Protein AF-0000000073377919 (afdb_homodimer)

Solvent-accessible surface area (backbone atoms only — not comparable to full-atom values): 69359 Å² total; per-residue (Å²): 141,80,80,78,79,82,75,77,86,85,89,72,84,70,80,76,79,74,87,70,72,80,78,65,61,76,76,59,62,78,65,59,78,72,62,82,70,81,73,81,79,80,76,76,81,73,80,79,80,78,79,77,78,76,73,76,71,76,77,74,69,76,69,72,68,79,70,76,70,75,77,70,75,75,81,74,88,72,85,69,76,78,76,79,70,74,85,89,76,88,82,79,86,88,82,88,82,91,84,92,85,91,84,92,87,77,92,79,82,83,89,83,76,84,74,80,82,83,84,82,83,76,82,79,76,81,76,78,84,70,72,72,68,72,69,78,86,67,72,57,66,65,54,53,15,41,49,44,30,49,17,21,53,21,30,67,64,49,87,89,31,80,30,38,67,54,55,50,68,56,43,63,61,69,40,89,80,31,62,50,31,49,27,26,40,32,17,43,11,22,40,45,50,14,55,73,66,69,34,65,66,40,38,52,51,12,52,50,30,40,54,52,23,52,56,51,43,57,57,39,58,73,37,71,70,53,38,56,34,69,48,47,44,50,24,32,53,48,43,21,53,36,19,38,24,74,69,33,67,66,54,21,49,52,28,50,52,51,32,53,52,40,50,60,72,40,44,72,68,39,63,79,38,73,61,40,44,51,51,46,53,55,50,51,52,50,48,52,53,49,25,57,47,57,30,43,55,81,57,31,71,58,41,47,52,47,49,56,51,46,78,79,45,59,51,77,38,63,59,49,45,23,52,50,44,41,54,50,52,32,49,50,45,42,69,78,34,74,85,45,43,47,40,70,40,63,85,75,53,80,62,69,63,72,67,61,65,71,70,80,68,53,66,58,58,45,35,45,53,37,28,49,27,50,42,54,35,51,39,52,53,42,47,64,72,64,48,58,72,79,74,46,64,44,81,44,77,44,93,77,56,54,71,88,60,32,70,68,50,41,37,39,4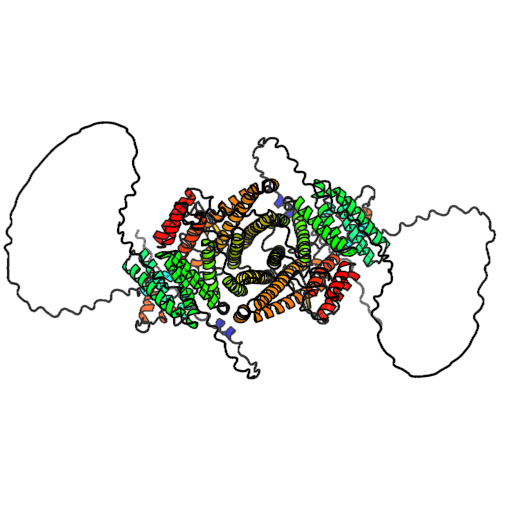8,43,45,38,68,36,47,49,50,38,52,48,44,36,46,52,35,36,50,52,23,44,34,48,36,48,37,46,52,52,50,39,34,70,76,37,47,64,65,33,58,76,66,48,43,63,58,52,48,52,52,41,52,52,50,48,52,49,50,41,50,52,53,54,18,39,38,32,41,33,56,52,76,40,86,40,65,48,58,78,70,56,74,60,78,71,56,60,66,51,55,67,64,59,50,50,95,84,56,75,74,54,77,72,61,52,64,49,47,80,63,34,83,77,55,56,64,55,64,57,63,20,38,49,43,22,39,56,55,38,38,56,52,42,44,55,52,47,24,43,86,83,59,50,71,67,55,44,50,49,44,32,49,48,21,43,45,38,22,71,70,61,43,24,49,49,25,38,54,44,21,50,34,47,71,67,59,41,32,44,43,69,68,67,124,138,82,84,78,81,83,79,83,83,86,86,70,83,74,79,80,81,78,89,73,73,81,79,68,61,77,76,61,62,80,68,58,79,72,67,81,73,87,71,81,86,81,80,77,83,77,79,81,80,79,82,78,78,77,75,77,72,76,78,73,70,76,66,70,68,76,71,74,73,72,77,70,78,76,80,67,89,72,85,71,76,75,76,80,78,84,79,90,78,87,84,81,86,88,79,91,81,90,82,90,86,90,88,93,87,92,94,87,94,85,95,83,90,75,89,88,89,83,83,76,82,76,81,78,84,84,78,78,83,73,72,74,69,73,70,78,87,67,70,57,66,67,54,53,16,42,48,46,29,49,18,21,52,21,30,66,66,49,86,88,31,80,31,38,67,56,54,51,67,58,43,62,62,70,39,88,78,29,62,50,31,49,27,27,41,34,17,41,9,22,41,44,49,12,55,73,68,68,35,65,68,40,37,52,49,12,52,50,30,40,52,52,24,52,55,51,46,56,56,38,57,73,36,71,71,52,38,55,33,70,48,47,43,49,24,33,53,46,44,21,54,38,19,38,24,74,70,35,67,66,53,21,50,51,27,50,53,50,34,54,51,38,51,61,72,38,45,73,69,39,62,80,39,72,63,40,43,52,52,47,53,55,50,50,52,50,46,51,53,49,24,58,48,58,30,43,54,81,57,30,71,58,41,48,52,47,48,55,52,45,79,78,46,60,52,76,37,63,59,49,46,21,52,48,45,41,55,50,52,32,48,50,45,42,67,78,33,73,87,44,41,49,40,68,44,60,83,78,52,77,67,66,63,72,68,61,66,72,68,82,69,54,66,60,58,46,35,44,54,39,29,50,27,50,42,53,36,49,38,51,54,41,47,63,72,65,48,57,73,80,73,47,64,44,81,45,77,44,94,76,55,54,71,89,59,32,70,66,50,40,36,39,47,41,46,38,68,38,47,49,49,38,53,48,44,36,46,50,34,35,48,52,23,43,34,48,36,48,37,48,53,52,51,39,34,71,76,38,49,66,64,32,58,75,68,48,44,64,58,51,49,52,52,42,52,52,49,48,52,50,51,42,52,52,55,54,16,39,38,32,41,34,57,53,75,41,86,39,65,49,58,79,70,56,73,59,79,71,56,60,66,50,52,68,65,59,50,48,95,83,56,75,74,54,78,71,61,51,64,48,48,79,63,36,80,79,56,56,63,53,65,57,63,20,37,50,43,22,37,56,55,39,37,55,50,43,45,56,51,47,25,43,86,82,58,51,70,67,55,44,50,49,44,31,49,47,21,42,46,40,21,69,70,60,44,24,48,49,27,40,53,45,22,51,34,48,72,66,59,40,34,42,42,67,67,66,127

InterPro domains:
  IPR021858 Fungal transcription factor [PF11951] (172-269)
  IPR053175 DHMBA Cluster Regulating Transcription Factor [PTHR38791] (2-588)

Structure (mmCIF, N/CA/C/O backbone):
data_AF-0000000073377919-model_v1
#
loop_
_entity.id
_entity.type
_entity.pdbx_description
1 polymer 'Transcription factor domain-containing protein'
#
loop_
_atom_site.group_PDB
_atom_site.id
_atom_site.type_symbol
_atom_site.label_atom_id
_atom_site.label_alt_id
_atom_site.label_comp_id
_atom_site.label_asym_id
_atom_site.label_entity_id
_atom_site.label_seq_id
_atom_site.pdbx_PDB_ins_code
_atom_site.Cartn_x
_atom_site.Cartn_y
_atom_site.Cartn_z
_atom_site.occupancy
_atom_site.B_iso_or_equiv
_atom_site.auth_seq_id
_atom_site.auth_comp_id
_atom_site.auth_asym_id
_atom_site.auth_atom_id
_atom_site.pdbx_PDB_model_num
ATOM 1 N N . MET A 1 1 ? 31.547 71.062 -26.875 1 19.28 1 MET A N 1
ATOM 2 C CA . MET A 1 1 ? 30.641 70.562 -27.891 1 19.28 1 MET A CA 1
ATOM 3 C C . MET A 1 1 ? 29.562 69.688 -27.281 1 19.28 1 MET A C 1
ATOM 5 O O . MET A 1 1 ? 29.875 68.688 -26.578 1 19.28 1 MET A O 1
ATOM 9 N N . GLY A 1 2 ? 28.297 70.062 -27.234 1 21.58 2 GLY A N 1
ATOM 10 C CA . GLY A 1 2 ? 27.047 70.125 -26.484 1 21.58 2 GLY A CA 1
ATOM 11 C C . GLY A 1 2 ? 26.109 69 -26.797 1 21.58 2 GLY A C 1
ATOM 12 O O . GLY A 1 2 ? 25.078 68.812 -26.125 1 21.58 2 GLY A O 1
ATOM 13 N N . GLN A 1 3 ? 26.266 68.5 -28.047 1 18.23 3 GLN A N 1
ATOM 14 C CA . GLN A 1 3 ? 24.938 68.312 -28.641 1 18.23 3 GLN A CA 1
ATOM 15 C C . GLN A 1 3 ? 24.125 67.25 -27.906 1 18.23 3 GLN A C 1
ATOM 17 O O . GLN A 1 3 ? 24.672 66.5 -27.109 1 18.23 3 GLN A O 1
ATOM 22 N N . GLN A 1 4 ? 23.375 66.312 -28.703 1 19.09 4 GLN A N 1
ATOM 23 C CA . GLN A 1 4 ? 22.016 66.375 -29.203 1 19.09 4 GLN A CA 1
ATOM 24 C C . GLN A 1 4 ? 21.156 65.25 -28.625 1 19.09 4 GLN A C 1
ATOM 26 O O . GLN A 1 4 ? 21.469 64.062 -28.812 1 19.09 4 GLN A O 1
ATOM 31 N N . CYS A 1 5 ? 20.578 65.312 -27.438 1 24.47 5 CYS A N 1
ATOM 32 C CA . CYS A 1 5 ? 19.891 64.375 -26.562 1 24.47 5 CYS A CA 1
ATOM 33 C C . CYS A 1 5 ? 18.672 63.781 -27.234 1 24.47 5 CYS A C 1
ATOM 35 O O . CYS A 1 5 ? 17.688 64.5 -27.469 1 24.47 5 CYS A O 1
ATOM 37 N N . PRO A 1 6 ? 18.922 62.781 -28.156 1 25.58 6 PRO A N 1
ATOM 38 C CA . PRO A 1 6 ? 17.812 62.531 -29.078 1 25.58 6 PRO A CA 1
ATOM 39 C C . PRO A 1 6 ? 16.484 62.344 -28.344 1 25.58 6 PRO A C 1
ATOM 41 O O . PRO A 1 6 ? 16.469 61.938 -27.172 1 25.58 6 PRO A O 1
ATOM 44 N N . GLY A 1 7 ? 15.469 63.094 -28.688 1 20.53 7 GLY A N 1
ATOM 45 C CA . GLY A 1 7 ? 14.141 63.438 -28.203 1 20.53 7 GLY A CA 1
ATOM 46 C C . GLY A 1 7 ? 13.266 62.219 -27.984 1 20.53 7 GLY A C 1
ATOM 47 O O . GLY A 1 7 ? 13.594 61.125 -28.438 1 20.53 7 GLY A O 1
ATOM 48 N N . TYR A 1 8 ? 12.156 62.25 -27.234 1 21.88 8 TYR A N 1
ATOM 49 C CA . TYR A 1 8 ? 11.172 61.531 -26.453 1 21.88 8 TYR A CA 1
ATOM 50 C C . TYR A 1 8 ? 10.141 60.844 -27.359 1 21.88 8 TYR A C 1
ATOM 52 O O . TYR A 1 8 ? 9.203 60.219 -26.859 1 21.88 8 TYR A O 1
ATOM 60 N N . ARG A 1 9 ? 10.352 60.469 -28.609 1 20.44 9 ARG A N 1
ATOM 61 C CA . ARG A 1 9 ? 9.086 60.656 -29.297 1 20.44 9 ARG A CA 1
ATOM 62 C C . ARG A 1 9 ? 7.941 59.969 -28.562 1 20.44 9 ARG A C 1
ATOM 64 O O . ARG A 1 9 ? 8.18 59.094 -27.719 1 20.44 9 ARG A O 1
ATOM 71 N N . ASP A 1 10 ? 6.676 59.406 -29.312 1 21.73 10 ASP A N 1
ATOM 72 C CA . ASP A 1 10 ? 5.258 59.656 -29.578 1 21.73 10 ASP A CA 1
ATOM 73 C C . ASP A 1 10 ? 4.398 58.562 -28.969 1 21.73 10 ASP A C 1
ATOM 75 O O . ASP A 1 10 ? 4.746 57.375 -29.047 1 21.73 10 ASP A O 1
ATOM 79 N N . PRO A 1 11 ? 3.246 58.812 -28.141 1 21.81 11 PRO A N 1
ATOM 80 C CA . PRO A 1 11 ? 2.289 58.156 -27.25 1 21.81 11 PRO A CA 1
ATOM 81 C C . PRO A 1 11 ? 1.459 57.094 -27.969 1 21.81 11 PRO A C 1
ATOM 83 O O . PRO A 1 11 ? 0.808 56.281 -27.328 1 21.81 11 PRO A O 1
ATOM 86 N N . THR A 1 12 ? 1.097 57.344 -29.203 1 21.89 12 THR A N 1
ATOM 87 C CA . THR A 1 12 ? -0.233 57.031 -29.703 1 21.89 12 THR A CA 1
ATOM 88 C C . THR A 1 12 ? -0.423 55.5 -29.828 1 21.89 12 THR A C 1
ATOM 90 O O . THR A 1 12 ? -1.552 55 -29.781 1 21.89 12 THR A O 1
ATOM 93 N N . SER A 1 13 ? 0.429 54.781 -30.453 1 21.77 13 SER A N 1
ATOM 94 C CA . SER A 1 13 ? -0.1 53.75 -31.328 1 21.77 13 SER A CA 1
ATOM 95 C C . SER A 1 13 ? -0.493 52.5 -30.531 1 21.77 13 SER A C 1
ATOM 97 O O . SER A 1 13 ? 0.14 51.438 -30.656 1 21.77 13 SER A O 1
ATOM 99 N N . LEU A 1 14 ? -0.813 52.562 -29.266 1 21.28 14 LEU A N 1
ATOM 100 C CA . LEU A 1 14 ? -1.066 51.375 -28.469 1 21.28 14 LEU A CA 1
ATOM 101 C C . LEU A 1 14 ? -2.373 50.719 -28.891 1 21.28 14 LEU A C 1
ATOM 103 O O . LEU A 1 14 ? -3.457 51.219 -28.594 1 21.28 14 LEU A O 1
ATOM 107 N N . ILE A 1 15 ? -2.514 50.125 -30.125 1 21.44 15 ILE A N 1
ATOM 108 C CA . ILE A 1 15 ? -3.783 49.625 -30.641 1 21.44 15 ILE A CA 1
ATOM 109 C C . ILE A 1 15 ? -4.312 48.531 -29.703 1 21.44 15 ILE A C 1
ATOM 111 O O . ILE A 1 15 ? -3.635 47.531 -29.469 1 21.44 15 ILE A O 1
ATOM 115 N N . PHE A 1 16 ? -5.332 48.781 -28.828 1 21.45 16 PHE A N 1
ATOM 116 C CA . PHE A 1 16 ? -6.121 48.031 -27.859 1 21.45 16 PHE A CA 1
ATOM 117 C C . PHE A 1 16 ? -6.918 46.906 -28.547 1 21.45 16 PHE A C 1
ATOM 119 O O . PHE A 1 16 ? -7.922 47.188 -29.203 1 21.45 16 PHE A O 1
ATOM 126 N N . ARG A 1 17 ? -6.344 46 -29.375 1 22.09 17 ARG A N 1
ATOM 127 C CA . ARG A 1 17 ? -7.332 45.125 -30.031 1 22.09 17 ARG A CA 1
ATOM 128 C C . ARG A 1 17 ? -8.203 44.406 -29 1 22.09 17 ARG A C 1
ATOM 130 O O . ARG A 1 17 ? -7.688 43.844 -28.031 1 22.09 17 ARG A O 1
ATOM 137 N N . ASP A 1 18 ? -9.57 44.656 -28.875 1 23.14 18 ASP A N 1
ATOM 138 C CA . ASP A 1 18 ? -10.758 44.281 -28.094 1 23.14 18 ASP A CA 1
ATOM 139 C C . ASP A 1 18 ? -11.062 42.812 -28.219 1 23.14 18 ASP A C 1
ATOM 141 O O . ASP A 1 18 ? -12.227 42.406 -28.281 1 23.14 18 ASP A O 1
ATOM 145 N N . GLU A 1 19 ? -10.156 41.875 -28.406 1 23.92 19 GLU A N 1
ATOM 146 C CA . GLU A 1 19 ? -10.641 40.562 -28.797 1 23.92 19 GLU A CA 1
ATOM 147 C C . GLU A 1 19 ? -11.492 39.938 -27.688 1 23.92 19 GLU A C 1
ATOM 149 O O . GLU A 1 19 ? -10.953 39.281 -26.781 1 23.92 19 GLU A O 1
ATOM 154 N N . SER A 1 20 ? -12.445 40.656 -26.969 1 23.3 20 SER A N 1
ATOM 155 C CA . SER A 1 20 ? -13.258 40.281 -25.812 1 23.3 20 SER A CA 1
ATOM 156 C C . SER A 1 20 ? -14.172 39.094 -26.125 1 23.3 20 SER A C 1
ATOM 158 O O . SER A 1 20 ? -14.633 38.406 -25.219 1 23.3 20 SER A O 1
ATOM 160 N N . SER A 1 21 ? -14.797 39.062 -27.359 1 23.2 21 SER A N 1
ATOM 161 C CA . SER A 1 21 ? -16.141 38.5 -27.5 1 23.2 21 SER A CA 1
ATOM 162 C C . SER A 1 21 ? -16.125 36.969 -27.328 1 23.2 21 SER A C 1
ATOM 164 O O . SER A 1 21 ? -17.078 36.406 -26.797 1 23.2 21 SER A O 1
ATOM 166 N N . GLN A 1 22 ? -15.328 36.25 -28.125 1 24.34 22 GLN A N 1
ATOM 167 C CA . GLN A 1 22 ? -15.641 34.906 -28.578 1 24.34 22 GLN A CA 1
ATOM 168 C C . GLN A 1 22 ? -15.508 33.906 -27.453 1 24.34 22 GLN A C 1
ATOM 170 O O . GLN A 1 22 ? -15.781 32.719 -27.641 1 24.34 22 GLN A O 1
ATOM 175 N N . VAL A 1 23 ? -14.82 34.219 -26.422 1 23.7 23 VAL A N 1
ATOM 176 C CA . VAL A 1 23 ? -14.477 33.094 -25.531 1 23.7 23 VAL A CA 1
ATOM 177 C C . VAL A 1 23 ? -15.711 32.688 -24.75 1 23.7 23 VAL A C 1
ATOM 179 O O . VAL A 1 23 ? -15.633 31.781 -23.906 1 23.7 23 VAL A O 1
ATOM 182 N N . GLY A 1 24 ? -16.859 33.469 -24.797 1 22.41 24 GLY A N 1
ATOM 183 C CA . GLY A 1 24 ? -17.969 33.281 -23.891 1 22.41 24 GLY A CA 1
ATOM 184 C C . GLY A 1 24 ? -18.719 31.984 -24.109 1 22.41 24 GLY A C 1
ATOM 185 O O . GLY A 1 24 ? -19.344 31.453 -23.188 1 22.41 24 GLY A O 1
ATOM 186 N N . ASP A 1 25 ? -18.938 31.594 -25.344 1 23.02 25 ASP A N 1
ATOM 187 C CA . ASP A 1 25 ? -20.078 30.75 -25.688 1 23.02 25 ASP A CA 1
ATOM 188 C C . ASP A 1 25 ? -19.844 29.312 -25.219 1 23.02 25 ASP A C 1
ATOM 190 O O . ASP A 1 25 ? -20.812 28.578 -24.969 1 23.02 25 ASP A O 1
ATOM 194 N N . LYS A 1 26 ? -18.594 28.859 -25.469 1 25.2 26 LYS A N 1
ATOM 195 C CA . LYS A 1 26 ? -18.531 27.391 -25.516 1 25.2 26 LYS A CA 1
ATOM 196 C C . LYS A 1 26 ? -18.844 26.781 -24.141 1 25.2 26 LYS A C 1
ATOM 198 O O . LYS A 1 26 ? -18.875 25.562 -24 1 25.2 26 LYS A O 1
ATOM 203 N N . VAL A 1 27 ? -18.688 27.531 -23.047 1 22.78 27 VAL A N 1
ATOM 204 C CA . VAL A 1 27 ? -18.828 26.859 -21.766 1 22.78 27 VAL A CA 1
ATOM 205 C C . VAL A 1 27 ? -20.281 26.469 -21.547 1 22.78 27 VAL A C 1
ATOM 207 O O . VAL A 1 27 ? -20.609 25.75 -20.594 1 22.78 27 VAL A O 1
ATOM 210 N N . ARG A 1 28 ? -21.203 27.094 -22.344 1 23.52 28 ARG A N 1
ATOM 211 C CA . ARG A 1 28 ? -22.609 26.906 -21.969 1 23.52 28 ARG A CA 1
ATOM 212 C C . ARG A 1 28 ? -23.047 25.469 -22.188 1 23.52 28 ARG A C 1
ATOM 214 O O . ARG A 1 28 ? -24 25 -21.547 1 23.52 28 ARG A O 1
ATOM 221 N N . ALA A 1 29 ? -22.562 24.969 -23.344 1 22.77 29 ALA A N 1
ATOM 222 C CA . ALA A 1 29 ? -23.391 23.906 -23.906 1 22.77 29 ALA A CA 1
ATOM 223 C C . ALA A 1 29 ? -23.453 22.703 -22.969 1 22.77 29 ALA A C 1
ATOM 225 O O . ALA A 1 29 ? -24.312 21.828 -23.109 1 22.77 29 ALA A O 1
ATOM 226 N N . ARG A 1 30 ? -22.312 22.469 -22.375 1 22.12 30 ARG A N 1
ATOM 227 C CA . ARG A 1 30 ? -22.312 21.062 -21.984 1 22.12 30 ARG A CA 1
ATOM 228 C C . ARG A 1 30 ? -23.328 20.797 -20.875 1 22.12 30 ARG A C 1
ATOM 230 O O . ARG A 1 30 ? -23.391 19.688 -20.344 1 22.12 30 ARG A O 1
ATOM 237 N N . ILE A 1 31 ? -24.016 21.953 -20.406 1 21.52 31 ILE A N 1
ATOM 238 C CA . ILE A 1 31 ? -24.812 21.703 -19.219 1 21.52 31 ILE A CA 1
ATOM 239 C C . ILE A 1 31 ? -26.016 20.844 -19.578 1 21.52 31 ILE A C 1
ATOM 241 O O . ILE A 1 31 ? -26.75 20.391 -18.688 1 21.52 31 ILE A O 1
ATOM 245 N N . THR A 1 32 ? -26.312 20.844 -20.875 1 20.7 32 THR A N 1
ATOM 246 C CA . THR A 1 32 ? -27.75 20.578 -21.047 1 20.7 32 THR A CA 1
ATOM 247 C C . THR A 1 32 ? -28.109 19.203 -20.484 1 20.7 32 THR A C 1
ATOM 249 O O . THR A 1 32 ? -29.203 19.016 -19.969 1 20.7 32 THR A O 1
ATOM 252 N N . LYS A 1 33 ? -27.391 18.219 -21 1 22.44 33 LYS A N 1
ATOM 253 C CA . LYS A 1 33 ? -28.234 17.062 -21.312 1 22.44 33 LYS A CA 1
ATOM 254 C C . LYS A 1 33 ? -28.719 16.375 -20.031 1 22.44 33 LYS A C 1
ATOM 256 O O . LYS A 1 33 ? -29.016 15.18 -20.031 1 22.44 33 LYS A O 1
ATOM 261 N N . ARG A 1 34 ? -28.5 16.969 -18.828 1 21.64 34 ARG A N 1
ATOM 262 C CA . ARG A 1 34 ? -28.75 16.062 -17.703 1 21.64 34 ARG A CA 1
ATOM 263 C C . ARG A 1 34 ? -30.234 15.742 -17.578 1 21.64 34 ARG A C 1
ATOM 265 O O . ARG A 1 34 ? -30.672 15.219 -16.562 1 21.64 34 ARG A O 1
ATOM 272 N N . ASP A 1 35 ? -31.047 16.172 -18.609 1 19.23 35 ASP A N 1
ATOM 273 C CA . ASP A 1 35 ? -32.438 16.234 -18.125 1 19.23 35 ASP A CA 1
ATOM 274 C C . ASP A 1 35 ? -32.906 14.867 -17.688 1 19.23 35 ASP A C 1
ATOM 276 O O . ASP A 1 35 ? -33.938 14.758 -17 1 19.23 35 ASP A O 1
ATOM 280 N N . ALA A 1 36 ? -32.688 13.867 -18.516 1 21.22 36 ALA A N 1
ATOM 281 C CA . ALA A 1 36 ? -33.812 12.977 -18.672 1 21.22 36 ALA A CA 1
ATOM 282 C C . ALA A 1 36 ? -34.094 12.211 -17.375 1 21.22 36 ALA A C 1
ATOM 284 O O . ALA A 1 36 ? -33.438 11.211 -17.078 1 21.22 36 ALA A O 1
ATOM 285 N N . SER A 1 37 ? -34.156 12.883 -16.172 1 19.73 37 SER A N 1
ATOM 286 C CA . SER A 1 37 ? -34.531 12.234 -14.906 1 19.73 37 SER A CA 1
ATOM 287 C C . SER A 1 37 ? -35.812 11.422 -15.055 1 19.73 37 SER A C 1
ATOM 289 O O . SER A 1 37 ? -36.781 11.898 -15.609 1 19.73 37 SER A O 1
ATOM 291 N N . ARG A 1 38 ? -35.688 10.039 -15.125 1 19.14 38 ARG A N 1
ATOM 292 C CA . ARG A 1 38 ? -36.594 8.906 -15.023 1 19.14 38 ARG A CA 1
ATOM 293 C C . ARG A 1 38 ? -37.625 9.133 -13.922 1 19.14 38 ARG A C 1
ATOM 295 O O . ARG A 1 38 ? -37.281 9.594 -12.828 1 19.14 38 ARG A O 1
ATOM 302 N N . GLY A 1 39 ? -38.906 9.234 -14.141 1 18.39 39 GLY A N 1
ATOM 303 C CA . GLY A 1 39 ? -40.188 9.5 -13.531 1 18.39 39 GLY A CA 1
ATOM 304 C C . GLY A 1 39 ? -40.5 8.555 -12.383 1 18.39 39 GLY A C 1
ATOM 305 O O . GLY A 1 39 ? -41.625 8.562 -11.859 1 18.39 39 GLY A O 1
ATOM 306 N N . HIS A 1 40 ? -39.656 7.562 -12.031 1 18.94 40 HIS A N 1
ATOM 307 C CA . HIS A 1 40 ? -40.469 6.523 -11.414 1 18.94 40 HIS A CA 1
ATOM 308 C C . HIS A 1 40 ? -41.156 7.043 -10.164 1 18.94 40 HIS A C 1
ATOM 310 O O . HIS A 1 40 ? -40.688 8 -9.539 1 18.94 40 HIS A O 1
ATOM 316 N N . THR A 1 41 ? -42.344 6.469 -9.914 1 18.73 41 THR A N 1
ATOM 317 C CA . THR A 1 41 ? -43.562 6.656 -9.117 1 18.73 41 THR A CA 1
ATOM 318 C C . THR A 1 41 ? -43.219 6.641 -7.625 1 18.73 41 THR A C 1
ATOM 320 O O . THR A 1 41 ? -42.25 6.012 -7.203 1 18.73 41 THR A O 1
ATOM 323 N N . PRO A 1 42 ? -43.938 7.449 -6.801 1 19.97 42 PRO A N 1
ATOM 324 C CA . PRO A 1 42 ? -44 8.086 -5.48 1 19.97 42 PRO A CA 1
ATOM 325 C C . PRO A 1 42 ? -44.281 7.086 -4.355 1 19.97 42 PRO A C 1
ATOM 327 O O . PRO A 1 42 ? -44.5 7.488 -3.215 1 19.97 42 PRO A O 1
ATOM 330 N N . GLY A 1 43 ? -43.781 5.793 -4.402 1 18.48 43 GLY A N 1
ATOM 331 C CA . GLY A 1 43 ? -44.562 5.043 -3.441 1 18.48 43 GLY A CA 1
ATOM 332 C C . GLY A 1 43 ? -44.5 5.609 -2.035 1 18.48 43 GLY A C 1
ATOM 333 O O . GLY A 1 43 ? -43.594 6.395 -1.722 1 18.48 43 GLY A O 1
ATOM 334 N N . SER A 1 44 ? -45.531 5.473 -1.132 1 18.69 44 SER A N 1
ATOM 335 C CA . SER A 1 44 ? -46.125 5.957 0.105 1 18.69 44 SER A CA 1
ATOM 336 C C . SER A 1 44 ? -45.312 5.57 1.318 1 18.69 44 SER A C 1
ATOM 338 O O . SER A 1 44 ? -45.719 5.797 2.459 1 18.69 44 SER A O 1
ATOM 340 N N . VAL A 1 45 ? -43.969 5.355 1.173 1 19 45 VAL A N 1
ATOM 341 C CA . VAL A 1 45 ? -43.562 4.594 2.355 1 19 45 VAL A CA 1
ATOM 342 C C . VAL A 1 45 ? -43.812 5.426 3.611 1 19 45 VAL A C 1
ATOM 344 O O . VAL A 1 45 ? -43.688 6.648 3.594 1 19 45 VAL A O 1
ATOM 347 N N . GLY A 1 46 ? -44.438 4.812 4.664 1 18.98 46 GLY A N 1
ATOM 348 C CA . GLY A 1 46 ? -44.969 5.098 5.984 1 18.98 46 GLY A CA 1
ATOM 349 C C . GLY A 1 46 ? -43.938 5.691 6.93 1 18.98 46 GLY A C 1
ATOM 350 O O . GLY A 1 46 ? -42.75 5.672 6.645 1 18.98 46 GLY A O 1
ATOM 351 N N . PRO A 1 47 ? -44.375 6.332 8.07 1 19.84 47 PRO A N 1
ATOM 352 C CA . PRO A 1 47 ? -43.906 7.316 9.047 1 19.84 47 PRO A CA 1
ATOM 353 C C . PRO A 1 47 ? -42.781 6.785 9.922 1 19.84 47 PRO A C 1
ATOM 355 O O . PRO A 1 47 ? -42.312 7.48 10.836 1 19.84 47 PRO A O 1
ATOM 358 N N . SER A 1 48 ? -41.719 6.094 9.359 1 18.81 48 SER A N 1
ATOM 359 C CA . SER A 1 48 ? -41 5.473 10.469 1 18.81 48 SER A CA 1
ATOM 360 C C . SER A 1 48 ? -40.5 6.52 11.453 1 18.81 48 SER A C 1
ATOM 362 O O . SER A 1 48 ? -40.062 7.605 11.055 1 18.81 48 SER A O 1
ATOM 364 N N . GLN A 1 49 ? -40.812 6.438 12.766 1 18.88 49 GLN A N 1
ATOM 365 C CA . GLN A 1 49 ? -40.594 7.105 14.039 1 18.88 49 GLN A CA 1
ATOM 366 C C . GLN A 1 49 ? -39.094 7.207 14.336 1 18.88 49 GLN A C 1
ATOM 368 O O . GLN A 1 49 ? -38.344 6.238 14.156 1 18.88 49 GLN A O 1
ATOM 373 N N . GLY A 1 50 ? -38.5 8.352 14.172 1 18.44 50 GLY A N 1
ATOM 374 C CA . GLY A 1 50 ? -37.156 8.891 14.32 1 18.44 50 GLY A CA 1
ATOM 375 C C . GLY A 1 50 ? -36.562 8.609 15.688 1 18.44 50 GLY A C 1
ATOM 376 O O . GLY A 1 50 ? -37.031 9.117 16.703 1 18.44 50 GLY A O 1
ATOM 377 N N . ALA A 1 51 ? -36.188 7.312 16.031 1 21.25 51 ALA A N 1
ATOM 378 C CA . ALA A 1 51 ? -35.531 7.098 17.312 1 21.25 51 ALA A CA 1
ATOM 379 C C . ALA A 1 51 ? -34.344 8.031 17.5 1 21.25 51 ALA A C 1
ATOM 381 O O . ALA A 1 51 ? -33.5 8.133 16.609 1 21.25 51 ALA A O 1
ATOM 382 N N . GLY A 1 52 ? -34.438 9.188 18.203 1 18.47 52 GLY A N 1
ATOM 383 C CA . GLY A 1 52 ? -33.594 10.281 18.656 1 18.47 52 GLY A CA 1
ATOM 384 C C . GLY A 1 52 ? -32.312 9.812 19.312 1 18.47 52 GLY A C 1
ATOM 385 O O . GLY A 1 52 ? -32.344 9.258 20.422 1 18.47 52 GLY A O 1
ATOM 386 N N . LEU A 1 53 ? -31.469 9.031 18.672 1 20.62 53 LEU A N 1
ATOM 387 C CA . LEU A 1 53 ? -30.266 8.68 19.422 1 20.62 53 LEU A CA 1
ATOM 388 C C . LEU A 1 53 ? -29.516 9.93 19.875 1 20.62 53 LEU A C 1
ATOM 390 O O . LEU A 1 53 ? -29.125 10.75 19.047 1 20.62 53 LEU A O 1
ATOM 394 N N . GLN A 1 54 ? -29.656 10.5 21.062 1 20.36 54 GLN A N 1
ATOM 395 C CA . GLN A 1 54 ? -29 11.578 21.781 1 20.36 54 GLN A CA 1
ATOM 396 C C . GLN A 1 54 ? -27.5 11.312 21.922 1 20.36 54 GLN A C 1
ATOM 398 O O . GLN A 1 54 ? -27.094 10.359 22.594 1 20.36 54 GLN A O 1
ATOM 403 N N . VAL A 1 55 ? -26.75 11.242 20.906 1 24.3 55 VAL A N 1
ATOM 404 C CA . VAL A 1 55 ? -25.312 11.148 21.156 1 24.3 55 VAL A CA 1
ATOM 405 C C . VAL A 1 55 ? -24.875 12.305 22.062 1 24.3 55 VAL A C 1
ATOM 407 O O . VAL A 1 55 ? -25.094 13.477 21.734 1 24.3 55 VAL A O 1
ATOM 410 N N . GLU A 1 56 ? -24.797 12.164 23.328 1 24.19 56 GLU A N 1
ATOM 411 C CA . GLU A 1 56 ? -24.25 13.102 24.297 1 24.19 56 GLU A CA 1
ATOM 412 C C . GLU A 1 56 ? -22.875 13.625 23.875 1 24.19 56 GLU A C 1
ATOM 414 O O . GLU A 1 56 ? -21.953 12.844 23.688 1 24.19 56 GLU A O 1
ATOM 419 N N . LEU A 1 57 ? -22.844 14.57 22.969 1 26.61 57 LEU A N 1
ATOM 420 C CA . LEU A 1 57 ? -21.609 15.32 22.75 1 26.61 57 LEU A CA 1
ATOM 421 C C . LEU A 1 57 ? -20.922 15.648 24.062 1 26.61 57 LEU A C 1
ATOM 423 O O . LEU A 1 57 ? -21.531 16.266 24.953 1 26.61 57 LEU A O 1
ATOM 427 N N . GLU A 1 58 ? -20.125 14.922 24.672 1 25.17 58 GLU A N 1
ATOM 428 C CA . GLU A 1 58 ? -19.391 15.242 25.891 1 25.17 58 GLU A CA 1
ATOM 429 C C . GLU A 1 58 ? -18.938 16.703 25.891 1 25.17 58 GLU A C 1
ATOM 431 O O . GLU A 1 58 ? -18.422 17.203 24.891 1 25.17 58 GLU A O 1
ATOM 436 N N . GLN A 1 59 ? -19.516 17.594 26.672 1 26.75 59 GLN A N 1
ATOM 437 C CA . GLN A 1 59 ? -19.375 19 27.062 1 26.75 59 GLN A CA 1
ATOM 438 C C . GLN A 1 59 ? -17.906 19.375 27.25 1 26.75 59 GLN A C 1
ATOM 440 O O . GLN A 1 59 ? -17.594 20.516 27.578 1 26.75 59 GLN A O 1
ATOM 445 N N . GLY A 1 60 ? -17.016 18.438 27.5 1 26.84 60 GLY A N 1
ATOM 446 C CA . GLY A 1 60 ? -15.773 18.891 28.125 1 26.84 60 GLY A CA 1
ATOM 447 C C . GLY A 1 60 ? -14.898 19.703 27.188 1 26.84 60 GLY A C 1
ATOM 448 O O . GLY A 1 60 ? -13.711 19.891 27.438 1 26.84 60 GLY A O 1
ATOM 449 N N . LEU A 1 61 ? -15.398 19.922 25.984 1 28.23 61 LEU A N 1
ATOM 450 C CA . LEU A 1 61 ? -14.289 20.219 25.094 1 28.23 61 LEU A CA 1
ATOM 451 C C . LEU A 1 61 ? -13.555 21.484 25.516 1 28.23 61 LEU A C 1
ATOM 453 O O . LEU A 1 61 ? -12.328 21.5 25.562 1 28.23 61 LEU A O 1
ATOM 457 N N . LEU A 1 62 ? -14.156 22.641 25.172 1 32.59 62 LEU A N 1
ATOM 458 C CA . LEU A 1 62 ? -13.336 23.844 25 1 32.59 62 LEU A CA 1
ATOM 459 C C . LEU A 1 62 ? -13.211 24.609 26.297 1 32.59 62 LEU A C 1
ATOM 461 O O . LEU A 1 62 ? -12.852 25.797 26.297 1 32.59 62 LEU A O 1
ATOM 465 N N . ASN A 1 63 ? -13.617 24.062 27.484 1 26.05 63 ASN A N 1
ATOM 466 C CA . ASN A 1 63 ? -13.711 25.031 28.562 1 26.05 63 ASN A CA 1
ATOM 467 C C . ASN A 1 63 ? -12.352 25.656 28.875 1 26.05 63 ASN A C 1
ATOM 469 O O . ASN A 1 63 ? -12.188 26.312 29.906 1 26.05 63 ASN A O 1
ATOM 473 N N . GLU A 1 64 ? -11.25 25.078 28.531 1 27.84 64 GLU A N 1
ATOM 474 C CA . GLU A 1 64 ? -10.203 25.594 29.422 1 27.84 64 GLU A CA 1
ATOM 475 C C . GLU A 1 64 ? -9.906 27.047 29.125 1 27.84 64 GLU A C 1
ATOM 477 O O . GLU A 1 64 ? -9.773 27.438 27.953 1 27.84 64 GLU A O 1
ATOM 482 N N . ASP A 1 65 ? -10.305 27.922 29.938 1 25.62 65 ASP A N 1
ATOM 483 C CA . ASP A 1 65 ? -9.859 29.312 30 1 25.62 65 ASP A CA 1
ATOM 484 C C . ASP A 1 65 ? -8.352 29.406 29.766 1 25.62 65 ASP A C 1
ATOM 486 O O . ASP A 1 65 ? -7.574 28.672 30.359 1 25.62 65 ASP A O 1
ATOM 490 N N . PRO A 1 66 ? -7.965 29.797 28.594 1 28.5 66 PRO A N 1
ATOM 491 C CA . PRO A 1 66 ? -6.516 29.969 28.453 1 28.5 66 PRO A CA 1
ATOM 492 C C . PRO A 1 66 ? -5.906 30.719 29.641 1 28.5 66 PRO A C 1
ATOM 494 O O . PRO A 1 66 ? -6.344 31.828 29.953 1 28.5 66 PRO A O 1
ATOM 497 N N . VAL A 1 67 ? -5.652 30.109 30.719 1 26.86 67 VAL A N 1
ATOM 498 C CA . VAL A 1 67 ? -4.914 30.781 31.766 1 26.86 67 VAL A CA 1
ATOM 499 C C . VAL A 1 67 ? -3.723 31.531 31.172 1 26.86 67 VAL A C 1
ATOM 501 O O . VAL A 1 67 ? -2.801 30.906 30.641 1 26.86 67 VAL A O 1
ATOM 504 N N . PHE A 1 68 ? -3.973 32.656 30.562 1 26.23 68 PHE A N 1
ATOM 505 C CA . PHE A 1 68 ? -2.809 33.5 30.375 1 26.23 68 PHE A CA 1
ATOM 506 C C . PHE A 1 68 ? -2.002 33.625 31.656 1 26.23 68 PHE A C 1
ATOM 508 O O . PHE A 1 68 ? -2.477 34.188 32.656 1 26.23 68 PHE A O 1
ATOM 515 N N . THR A 1 69 ? -1.443 32.5 32.312 1 23.25 69 THR A N 1
ATOM 516 C CA . THR A 1 69 ? -0.583 32.594 33.469 1 23.25 69 THR A CA 1
ATOM 517 C C . THR A 1 69 ? 0.343 33.781 33.375 1 23.25 69 THR A C 1
ATOM 519 O O . THR A 1 69 ? 1.07 33.938 32.406 1 23.25 69 THR A O 1
ATOM 522 N N . ASP A 1 70 ? -0.058 34.875 33.969 1 20.31 70 ASP A N 1
ATOM 523 C CA . ASP A 1 70 ? 0.882 35.875 34.438 1 20.31 70 ASP A CA 1
ATOM 524 C C . ASP A 1 70 ? 1.975 35.25 35.281 1 20.31 70 ASP A C 1
ATOM 526 O O . ASP A 1 70 ? 1.688 34.656 36.344 1 20.31 70 ASP A O 1
ATOM 530 N N . HIS A 1 71 ? 2.877 34.531 34.781 1 20.41 71 HIS A N 1
ATOM 531 C CA . HIS A 1 71 ? 4.016 33.969 35.5 1 20.41 71 HIS A CA 1
ATOM 532 C C . HIS A 1 71 ? 4.566 35 36.5 1 20.41 71 HIS A C 1
ATOM 534 O O . HIS A 1 71 ? 5.406 35.812 36.156 1 20.41 71 HIS A O 1
ATOM 540 N N . SER A 1 72 ? 3.795 35.688 37.344 1 19.09 72 SER A N 1
ATOM 541 C CA . SER A 1 72 ? 4.555 36.312 38.406 1 19.09 72 SER A CA 1
ATOM 542 C C . SER A 1 72 ? 5.23 35.312 39.312 1 19.09 72 SER A C 1
ATOM 544 O O . SER A 1 72 ? 4.582 34.719 40.188 1 19.09 72 SER A O 1
ATOM 546 N N . GLN A 1 73 ? 5.812 34.188 38.812 1 17.36 73 GLN A N 1
ATOM 547 C CA . GLN A 1 73 ? 6.492 33.344 39.781 1 17.36 73 GLN A CA 1
ATOM 548 C C . GLN A 1 73 ? 7.34 34.156 40.75 1 17.36 73 GLN A C 1
ATOM 550 O O . GLN A 1 73 ? 8.195 34.938 40.344 1 17.36 73 GLN A O 1
ATOM 555 N N . SER A 1 74 ? 6.82 34.5 41.906 1 17.69 74 SER A N 1
ATOM 556 C CA . SER A 1 74 ? 7.555 34.75 43.156 1 17.69 74 SER A CA 1
ATOM 557 C C . SER A 1 74 ? 8.586 33.656 43.406 1 17.69 74 SER A C 1
ATOM 559 O O . SER A 1 74 ? 8.289 32.469 43.281 1 17.69 74 SER A O 1
ATOM 561 N N . ILE A 1 75 ? 9.859 33.969 43.406 1 18.73 75 ILE A N 1
ATOM 562 C CA . ILE A 1 75 ? 11.141 33.344 43.688 1 18.73 75 ILE A CA 1
ATOM 563 C C . ILE A 1 75 ? 11.117 32.75 45.094 1 18.73 75 ILE A C 1
ATOM 565 O O . ILE A 1 75 ? 11.078 33.469 46.094 1 18.73 75 ILE A O 1
ATOM 569 N N . VAL A 1 76 ? 10.273 31.797 45.344 1 16.81 76 VAL A N 1
ATOM 570 C CA . VAL A 1 76 ? 10.422 31.312 46.719 1 16.81 76 VAL A CA 1
ATOM 571 C C . VAL A 1 76 ? 11.898 31.109 47.031 1 16.81 76 VAL A C 1
ATOM 573 O O . VAL A 1 76 ? 12.719 30.953 46.125 1 16.81 76 VAL A O 1
ATOM 576 N N . GLY A 1 77 ? 12.133 30.531 48.375 1 15.85 77 GLY A N 1
ATOM 577 C CA . GLY A 1 77 ? 13 30.516 49.531 1 15.85 77 GLY A CA 1
ATOM 578 C C . GLY A 1 77 ? 14.258 29.703 49.312 1 15.85 77 GLY A C 1
ATOM 579 O O . GLY A 1 77 ? 14.438 29.078 48.281 1 15.85 77 GLY A O 1
ATOM 580 N N . ASN A 1 78 ? 14.578 28.953 50.375 1 15.76 78 ASN A N 1
ATOM 581 C CA . ASN A 1 78 ? 15.672 28.75 51.312 1 15.76 78 ASN A CA 1
ATOM 582 C C . ASN A 1 78 ? 16.547 27.562 50.938 1 15.76 78 ASN A C 1
ATOM 584 O O . ASN A 1 78 ? 17.766 27.641 50.969 1 15.76 78 ASN A O 1
ATOM 588 N N . ASP A 1 79 ? 15.977 26.297 51 1 16.8 79 ASP A N 1
ATOM 589 C CA . ASP A 1 79 ? 16.812 25.438 51.844 1 16.8 79 ASP A CA 1
ATOM 590 C C . ASP A 1 79 ? 17.922 24.797 51 1 16.8 79 ASP A C 1
ATOM 592 O O . ASP A 1 79 ? 17.656 23.922 50.188 1 16.8 79 ASP A O 1
ATOM 596 N N . ALA A 1 80 ? 18.734 25.703 50.5 1 17.66 80 ALA A N 1
ATOM 597 C CA . ALA A 1 80 ? 19.969 25.125 49.938 1 17.66 80 ALA A CA 1
ATOM 598 C C . ALA A 1 80 ? 20.516 24.031 50.844 1 17.66 80 ALA A C 1
ATOM 600 O O . ALA A 1 80 ? 20.672 24.234 52.031 1 17.66 80 ALA A O 1
ATOM 601 N N . LEU A 1 81 ? 20.188 22.766 50.5 1 17.59 81 LEU A N 1
ATOM 602 C CA . LEU A 1 81 ? 20.875 21.594 51.031 1 17.59 81 LEU A CA 1
ATOM 603 C C . LEU A 1 81 ? 22.359 21.875 51.25 1 17.59 81 LEU A C 1
ATOM 605 O O . LEU A 1 81 ? 23 22.484 50.375 1 17.59 81 LEU A O 1
ATOM 609 N N . GLN A 1 82 ? 22.75 21.734 52.438 1 16.34 82 GLN A N 1
ATOM 610 C CA . GLN A 1 82 ? 23.953 21.797 53.25 1 16.34 82 GLN A CA 1
ATOM 611 C C . GLN A 1 82 ? 25.078 20.984 52.625 1 16.34 82 GLN A C 1
ATOM 613 O O . GLN A 1 82 ? 25.125 19.766 52.781 1 16.34 82 GLN A O 1
ATOM 618 N N . VAL A 1 83 ? 25.219 21.094 51.25 1 16.72 83 VAL A N 1
ATOM 619 C CA . VAL A 1 83 ? 26.438 20.375 50.906 1 16.72 83 VAL A CA 1
ATOM 620 C C . VAL A 1 83 ? 27.594 20.875 51.781 1 16.72 83 VAL A C 1
ATOM 622 O O . VAL A 1 83 ? 27.859 22.078 51.844 1 16.72 83 VAL A O 1
ATOM 625 N N . ASN A 1 84 ? 27.969 20.047 52.719 1 16.22 84 ASN A N 1
ATOM 626 C CA . ASN A 1 84 ? 29.062 20.094 53.688 1 16.22 84 ASN A CA 1
ATOM 627 C C . ASN A 1 84 ? 30.391 20.438 53 1 16.22 84 ASN A C 1
ATOM 629 O O . ASN A 1 84 ? 30.766 19.812 52 1 16.22 84 ASN A O 1
ATOM 633 N N . ASN A 1 85 ? 30.859 21.703 53.406 1 16.22 85 ASN A N 1
ATOM 634 C CA . ASN A 1 85 ? 32.094 22.438 53.188 1 16.22 85 ASN A CA 1
ATOM 635 C C . ASN A 1 85 ? 33.312 21.609 53.594 1 16.22 85 ASN A C 1
ATOM 637 O O . ASN A 1 85 ? 34.375 22.156 53.875 1 16.22 85 ASN A O 1
ATOM 641 N N . THR A 1 86 ? 33.625 20.5 53.375 1 16.05 86 THR A N 1
ATOM 642 C CA . THR A 1 86 ? 34.844 20.406 54.219 1 16.05 86 THR A CA 1
ATOM 643 C C . THR A 1 86 ? 35.875 21.438 53.781 1 16.05 86 THR A C 1
ATOM 645 O O . THR A 1 86 ? 36.375 22.203 54.594 1 16.05 86 THR A O 1
ATOM 648 N N . SER A 1 87 ? 37.125 21.109 53.375 1 15.77 87 SER A N 1
ATOM 649 C CA . SER A 1 87 ? 38.344 21.484 54.125 1 15.77 87 SER A CA 1
ATOM 650 C C . SER A 1 87 ? 38.844 22.859 53.688 1 15.77 87 SER A C 1
ATOM 652 O O . SER A 1 87 ? 38.938 23.781 54.531 1 15.77 87 SER A O 1
ATOM 654 N N . PRO A 1 88 ? 40.188 22.938 53.281 1 16.08 88 PRO A N 1
ATOM 655 C CA . PRO A 1 88 ? 41.281 23.594 53.969 1 16.08 88 PRO A CA 1
ATOM 656 C C . PRO A 1 88 ? 41.531 25.016 53.469 1 16.08 88 PRO A C 1
ATOM 658 O O . PRO A 1 88 ? 40.938 25.422 52.469 1 16.08 88 PRO A O 1
ATOM 661 N N . ASP A 1 89 ? 42.812 25.484 53.531 1 15.19 89 ASP A N 1
ATOM 662 C CA . ASP A 1 89 ? 43.688 26.516 54.094 1 15.19 89 ASP A CA 1
ATOM 663 C C . ASP A 1 89 ? 44.062 27.578 53.062 1 15.19 89 ASP A C 1
ATOM 665 O O . ASP A 1 89 ? 44.219 28.75 53.375 1 15.19 89 ASP A O 1
ATOM 669 N N . PHE A 1 90 ? 44.469 27.297 51.812 1 15.89 90 PHE A N 1
ATOM 670 C CA . PHE A 1 90 ? 45.781 27.906 51.688 1 15.89 90 PHE A CA 1
ATOM 671 C C . PHE A 1 90 ? 45.656 29.422 51.531 1 15.89 90 PHE A C 1
ATOM 673 O O . PHE A 1 90 ? 44.625 29.922 51.062 1 15.89 90 PHE A O 1
ATOM 680 N N . ASN A 1 91 ? 46.781 30.141 51.5 1 14.62 91 ASN A N 1
ATOM 681 C CA . ASN A 1 91 ? 47.562 31.297 51.938 1 14.62 91 ASN A CA 1
ATOM 682 C C . ASN A 1 91 ? 47.25 32.531 51.094 1 14.62 91 ASN A C 1
ATOM 684 O O . ASN A 1 91 ? 46.844 33.562 51.594 1 14.62 91 ASN A O 1
ATOM 688 N N . ASN A 1 92 ? 48.219 33.062 50.406 1 14.38 92 ASN A N 1
ATOM 689 C CA . ASN A 1 92 ? 49 34.25 50.75 1 14.38 92 ASN A CA 1
ATOM 690 C C . ASN A 1 92 ? 48.531 35.469 49.969 1 14.38 92 ASN A C 1
ATOM 692 O O . ASN A 1 92 ? 48.281 36.531 50.562 1 14.38 92 ASN A O 1
ATOM 696 N N . ALA A 1 93 ? 49.219 35.719 48.781 1 14.6 93 ALA A N 1
ATOM 697 C CA . ALA A 1 93 ? 50.156 36.844 48.75 1 14.6 93 ALA A CA 1
ATOM 698 C C . ALA A 1 93 ? 49.438 38.156 48.406 1 14.6 93 ALA A C 1
ATOM 700 O O . ALA A 1 93 ? 48.312 38.125 47.875 1 14.6 93 ALA A O 1
ATOM 701 N N . SER A 1 94 ? 49.938 39.125 47.5 1 14.39 94 SER A N 1
ATOM 702 C CA . SER A 1 94 ? 50.562 40.406 47.688 1 14.39 94 SER A CA 1
ATOM 703 C C . SER A 1 94 ? 49.656 41.531 47.25 1 14.39 94 SER A C 1
ATOM 705 O O . SER A 1 94 ? 48.625 41.312 46.594 1 14.39 94 SER A O 1
ATOM 707 N N . SER A 1 95 ? 50.188 42.625 46.625 1 14.43 95 SER A N 1
ATOM 708 C CA . SER A 1 95 ? 50.5 43.969 47 1 14.43 95 SER A CA 1
ATOM 709 C C . SER A 1 95 ? 49.5 44.969 46.438 1 14.43 95 SER A C 1
ATOM 711 O O . SER A 1 95 ? 48.938 45.781 47.156 1 14.43 95 SER A O 1
ATOM 713 N N . ASN A 1 96 ? 49.938 45.812 45.469 1 14.17 96 ASN A N 1
ATOM 714 C CA . ASN A 1 96 ? 50.312 47.219 45.688 1 14.17 96 ASN A CA 1
ATOM 715 C C . ASN A 1 96 ? 49.188 48.156 45.25 1 14.17 96 ASN A C 1
ATOM 717 O O . ASN A 1 96 ? 48.188 47.75 44.688 1 14.17 96 ASN A O 1
ATOM 721 N N . ALA A 1 97 ? 49.438 49.219 44.25 1 14.38 97 ALA A N 1
ATOM 722 C CA . ALA A 1 97 ? 49.75 50.625 44.469 1 14.38 97 ALA A CA 1
ATOM 723 C C . ALA A 1 97 ? 48.562 51.5 44.125 1 14.38 97 ALA A C 1
ATOM 725 O O . ALA A 1 97 ? 48.156 52.344 44.938 1 14.38 97 ALA A O 1
ATOM 726 N N . LEU A 1 98 ? 48.5 52.219 42.938 1 14.81 98 LEU A N 1
ATOM 727 C CA . LEU A 1 98 ? 48.781 53.656 42.906 1 14.81 98 LEU A CA 1
ATOM 728 C C . LEU A 1 98 ? 47.5 54.438 42.938 1 14.81 98 LEU A C 1
ATOM 730 O O . LEU A 1 98 ? 46.438 53.969 42.531 1 14.81 98 LEU A O 1
ATOM 734 N N . GLU A 1 99 ? 47.469 55.812 43.062 1 14.03 99 GLU A N 1
ATOM 735 C CA . GLU A 1 99 ? 47.125 57.062 43.75 1 14.03 99 GLU A CA 1
ATOM 736 C C . GLU A 1 99 ? 45.969 57.781 43.031 1 14.03 99 GLU A C 1
ATOM 738 O O . GLU A 1 99 ? 45.062 58.312 43.688 1 14.03 99 GLU A O 1
ATOM 743 N N . ARG A 1 100 ? 45.938 58.312 41.719 1 14.31 100 ARG A N 1
ATOM 744 C CA . ARG A 1 100 ? 46.031 59.75 41.562 1 14.31 100 ARG A CA 1
ATOM 745 C C . ARG A 1 100 ? 44.656 60.375 41.656 1 14.31 100 ARG A C 1
ATOM 747 O O . ARG A 1 100 ? 43.625 59.719 41.375 1 14.31 100 ARG A O 1
ATOM 754 N N . GLY A 1 101 ? 44.406 61.781 41.562 1 14.2 101 GLY A N 1
ATOM 755 C CA . GLY A 1 101 ? 44.062 63.031 42.188 1 14.2 101 GLY A CA 1
ATOM 756 C C . GLY A 1 101 ? 42.719 63.594 41.719 1 14.2 101 GLY A C 1
ATOM 757 O O . GLY A 1 101 ? 41.781 63.719 42.5 1 14.2 101 GLY A O 1
ATOM 758 N N . THR A 1 102 ? 42.594 64.625 40.75 1 14.42 102 THR A N 1
ATOM 759 C CA . THR A 1 102 ? 42.312 66 41.031 1 14.42 102 THR A CA 1
ATOM 760 C C . THR A 1 102 ? 40.844 66.312 40.812 1 14.42 102 THR A C 1
ATOM 762 O O . THR A 1 102 ? 40.125 65.5 40.188 1 14.42 102 THR A O 1
ATOM 765 N N . SER A 1 103 ? 40.344 67.562 40.125 1 14.43 103 SER A N 1
ATOM 766 C CA . SER A 1 103 ? 39.875 68.875 40.562 1 14.43 103 SER A CA 1
ATOM 767 C C . SER A 1 103 ? 38.438 69.125 40.188 1 14.43 103 SER A C 1
ATOM 769 O O . SER A 1 103 ? 37.594 69.438 41.031 1 14.43 103 SER A O 1
ATOM 771 N N . SER A 1 104 ? 37.969 70 39.062 1 14.38 104 SER A N 1
ATOM 772 C CA . SER A 1 104 ? 37.5 71.375 39.188 1 14.38 104 SER A CA 1
ATOM 773 C C . SER A 1 104 ? 35.969 71.438 39.125 1 14.38 104 SER A C 1
ATOM 775 O O . SER A 1 104 ? 35.312 70.5 38.75 1 14.38 104 SER A O 1
ATOM 777 N N . SER A 1 105 ? 35.219 72.625 38.375 1 15.26 105 SER A N 1
ATOM 778 C CA . SER A 1 105 ? 34.594 73.875 38.75 1 15.26 105 SER A CA 1
ATOM 779 C C . SER A 1 105 ? 33.094 73.812 38.469 1 15.26 105 SER A C 1
ATOM 781 O O . SER A 1 105 ? 32.281 74.125 39.344 1 15.26 105 SER A O 1
ATOM 783 N N . ARG A 1 106 ? 32.406 74.5 37.281 1 15.04 106 ARG A N 1
ATOM 784 C CA . ARG A 1 106 ? 31.672 75.75 37.281 1 15.04 106 ARG A CA 1
ATOM 785 C C . ARG A 1 106 ? 30.172 75.5 37.281 1 15.04 106 ARG A C 1
ATOM 787 O O . ARG A 1 106 ? 29.406 76.188 37.969 1 15.04 106 ARG A O 1
ATOM 794 N N . CYS A 1 107 ? 29.484 74.75 36.281 1 15.27 107 CYS A N 1
ATOM 795 C CA . CYS A 1 107 ? 28.562 75.5 35.438 1 15.27 107 CYS A CA 1
ATOM 796 C C . CYS A 1 107 ? 27.203 75.625 36.094 1 15.27 107 CYS A C 1
ATOM 798 O O . CYS A 1 107 ? 26.562 74.688 36.469 1 15.27 107 CYS A O 1
ATOM 800 N N . GLU A 1 108 ? 26.797 76.75 36.531 1 15 108 GLU A N 1
ATOM 801 C CA . GLU A 1 108 ? 25.828 77.375 37.469 1 15 108 GLU A CA 1
ATOM 802 C C . GLU A 1 108 ? 24.406 77.125 36.969 1 15 108 GLU A C 1
ATOM 804 O O . GLU A 1 108 ? 24.172 76.688 35.844 1 15 108 GLU A O 1
ATOM 809 N N . LEU A 1 109 ? 23.406 78.312 37.062 1 15.48 109 LEU A N 1
ATOM 810 C CA . LEU A 1 109 ? 22.297 78.625 37.938 1 15.48 109 LEU A CA 1
ATOM 811 C C . LEU A 1 109 ? 21 78.75 37.156 1 15.48 109 LEU A C 1
ATOM 813 O O . LEU A 1 109 ? 20.781 79.812 36.5 1 15.48 109 LEU A O 1
ATOM 817 N N . GLY A 1 110 ? 20.562 77.938 36.25 1 14.2 110 GLY A N 1
ATOM 818 C CA . GLY A 1 110 ? 19.5 78.312 35.344 1 14.2 110 GLY A CA 1
ATOM 819 C C . GLY A 1 110 ? 18.266 78.875 36.031 1 14.2 110 GLY A C 1
ATOM 820 O O . GLY A 1 110 ? 18.109 78.625 37.25 1 14.2 110 GLY A O 1
ATOM 821 N N . SER A 1 111 ? 17.219 79.312 35.094 1 15.88 111 SER A N 1
ATOM 822 C CA . SER A 1 111 ? 16.266 80.375 34.844 1 15.88 111 SER A CA 1
ATOM 823 C C . SER A 1 111 ? 14.945 80.125 35.594 1 15.88 111 SER A C 1
ATOM 825 O O . SER A 1 111 ? 14.609 78.938 35.875 1 15.88 111 SER A O 1
ATOM 827 N N . GLU A 1 112 ? 14.172 81.188 35.719 1 16.08 112 GLU A N 1
ATOM 828 C CA . GLU A 1 112 ? 13.227 81.812 36.625 1 16.08 112 GLU A CA 1
ATOM 829 C C . GLU A 1 112 ? 11.797 81.375 36.344 1 16.08 112 GLU A C 1
ATOM 831 O O . GLU A 1 112 ? 11.453 81.062 35.219 1 16.08 112 GLU A O 1
ATOM 836 N N . ASN A 1 113 ? 10.867 81.188 37.344 1 16.55 113 ASN A N 1
ATOM 837 C CA . ASN A 1 113 ? 9.633 80.562 37.812 1 16.55 113 ASN A CA 1
ATOM 838 C C . ASN A 1 113 ? 8.414 81.438 37.438 1 16.55 113 ASN A C 1
ATOM 840 O O . ASN A 1 113 ? 7.316 81.188 37.938 1 16.55 113 ASN A O 1
ATOM 844 N N . VAL A 1 114 ? 8.602 82.312 36.438 1 17.69 114 VAL A N 1
ATOM 845 C CA . VAL A 1 114 ? 7.629 83.312 36.844 1 17.69 114 VAL A CA 1
ATOM 846 C C . VAL A 1 114 ? 6.215 82.812 36.656 1 17.69 114 VAL A C 1
ATOM 848 O O . VAL A 1 114 ? 5.902 82.188 35.625 1 17.69 114 VAL A O 1
ATOM 851 N N . GLY A 1 115 ? 5.438 82.688 37.625 1 15.89 115 GLY A N 1
ATOM 852 C CA . GLY A 1 115 ? 4.137 82.188 38.062 1 15.89 115 GLY A CA 1
ATOM 853 C C . GLY A 1 115 ? 2.982 82.812 37.281 1 15.89 115 GLY A C 1
ATOM 854 O O . GLY A 1 115 ? 3.17 83.75 36.531 1 15.89 115 GLY A O 1
ATOM 855 N N . ASN A 1 116 ? 1.841 82.688 37.844 1 16.09 116 ASN A N 1
ATOM 856 C CA . ASN A 1 116 ? 0.482 82.188 37.625 1 16.09 116 ASN A CA 1
ATOM 857 C C . ASN A 1 116 ? -0.494 83.375 37.375 1 16.09 116 ASN A C 1
ATOM 859 O O . ASN A 1 116 ? -1.708 83.188 37.5 1 16.09 116 ASN A O 1
ATOM 863 N N . ASP A 1 117 ? -0.035 84.562 37.031 1 16.53 117 ASP A N 1
ATOM 864 C CA . ASP A 1 117 ? -1.081 85.5 37.438 1 16.53 117 ASP A CA 1
ATOM 865 C C . ASP A 1 117 ? -2.4 85.188 36.719 1 16.53 117 ASP A C 1
ATOM 867 O O . ASP A 1 117 ? -2.434 84.438 35.781 1 16.53 117 ASP A O 1
ATOM 871 N N . GLU A 1 118 ? -3.213 86.25 36.25 1 18.03 118 GLU A N 1
ATOM 872 C CA . GLU A 1 118 ? -4.504 86.938 36.469 1 18.03 118 GLU A CA 1
ATOM 873 C C . GLU A 1 118 ? -5.465 86.625 35.344 1 18.03 118 GLU A C 1
ATOM 875 O O . GLU A 1 118 ? -6.664 86.438 35.562 1 18.03 118 GLU A O 1
ATOM 880 N N . GLN A 1 119 ? -5.082 86.625 34.031 1 16.89 119 GLN A N 1
ATOM 881 C CA . GLN A 1 119 ? -5.867 87.5 33.188 1 16.89 119 GLN A CA 1
ATOM 882 C C . GLN A 1 119 ? -7.25 86.938 32.906 1 16.89 119 GLN A C 1
ATOM 884 O O . GLN A 1 119 ? -7.445 85.75 32.969 1 16.89 119 GLN A O 1
ATOM 889 N N . ASP A 1 120 ? -8.164 87.812 32.281 1 21.23 120 ASP A N 1
ATOM 890 C CA . ASP A 1 120 ? -9.508 88.312 31.953 1 21.23 120 ASP A CA 1
ATOM 891 C C . ASP A 1 120 ? -10.172 87.438 30.891 1 21.23 120 ASP A C 1
ATOM 893 O O . ASP A 1 120 ? -9.484 86.812 30.078 1 21.23 120 ASP A O 1
ATOM 897 N N . ARG A 1 121 ? -11.555 87.312 30.859 1 22.55 121 ARG A N 1
ATOM 898 C CA . ARG A 1 121 ? -12.672 86.438 30.438 1 22.55 121 ARG A CA 1
ATOM 899 C C . ARG A 1 121 ? -12.938 86.625 28.938 1 22.55 121 ARG A C 1
ATOM 901 O O . ARG A 1 121 ? -13.961 86.188 28.438 1 22.55 121 ARG A O 1
ATOM 908 N N . ALA A 1 122 ? -11.945 87.062 28.125 1 20.77 122 ALA A N 1
ATOM 909 C CA . ALA A 1 122 ? -12.609 87.625 26.953 1 20.77 122 ALA A CA 1
ATOM 910 C C . ALA A 1 122 ? -13.383 86.562 26.203 1 20.77 122 ALA A C 1
ATOM 912 O O . ALA A 1 122 ? -13.031 85.375 26.281 1 20.77 122 ALA A O 1
ATOM 913 N N . GLU A 1 123 ? -14.391 86.875 25.516 1 24.92 123 GLU A N 1
ATOM 914 C CA . GLU A 1 123 ? -15.625 86.5 24.828 1 24.92 123 GLU A CA 1
ATOM 915 C C . GLU A 1 123 ? -15.336 85.75 23.531 1 24.92 123 GLU A C 1
ATOM 917 O O . GLU A 1 123 ? -16.156 85.75 22.609 1 24.92 123 GLU A O 1
ATOM 922 N N . GLY A 1 124 ? -14.281 84.812 23.484 1 18.86 124 GLY A N 1
ATOM 923 C CA . GLY A 1 124 ? -13.75 84.438 22.172 1 18.86 124 GLY A CA 1
ATOM 924 C C . GLY A 1 124 ? -14.797 83.875 21.234 1 18.86 124 GLY A C 1
ATOM 925 O O . GLY A 1 124 ? -15.758 83.25 21.688 1 18.86 124 GLY A O 1
ATOM 926 N N . LYS A 1 125 ? -14.758 84.375 19.969 1 27.36 125 LYS A N 1
ATOM 927 C CA . LYS A 1 125 ? -15.367 84.125 18.656 1 27.36 125 LYS A CA 1
ATOM 928 C C . LYS A 1 125 ? -15.344 82.688 18.281 1 27.36 125 LYS A C 1
ATOM 930 O O . LYS A 1 125 ? -14.461 81.938 18.703 1 27.36 125 LYS A O 1
ATOM 935 N N . GLY A 1 126 ? -16.422 82.125 17.688 1 26.16 126 GLY A N 1
ATOM 936 C CA . GLY A 1 126 ? -17.016 80.875 17.328 1 26.16 126 GLY A CA 1
ATOM 937 C C . GLY A 1 126 ? -16.156 80.062 16.391 1 26.16 126 GLY A C 1
ATOM 938 O O . GLY A 1 126 ? -15.852 80.5 15.281 1 26.16 126 GLY A O 1
ATOM 939 N N . PRO A 1 127 ? -14.969 79.5 16.859 1 25.25 127 PRO A N 1
ATOM 940 C CA . PRO A 1 127 ? -14 79 15.875 1 25.25 127 PRO A CA 1
ATOM 941 C C . PRO A 1 127 ? -14.648 78.125 14.773 1 25.25 127 PRO A C 1
ATOM 943 O O . PRO A 1 127 ? -15.734 77.562 14.969 1 25.25 127 PRO A O 1
ATOM 946 N N . ASP A 1 128 ? -14.172 78.375 13.547 1 28.09 128 ASP A N 1
ATOM 947 C CA . ASP A 1 128 ? -14.422 77.812 12.219 1 28.09 128 ASP A CA 1
ATOM 948 C C . ASP A 1 128 ? -14.391 76.25 12.234 1 28.09 128 ASP A C 1
ATOM 950 O O . ASP A 1 128 ? -13.523 75.688 12.875 1 28.09 128 ASP A O 1
ATOM 954 N N . ASN A 1 129 ? -15.523 75.625 11.969 1 28.84 129 ASN A N 1
ATOM 955 C CA . ASN A 1 129 ? -15.836 74.188 11.805 1 28.84 129 ASN A CA 1
ATOM 956 C C . ASN A 1 129 ? -14.812 73.5 10.922 1 28.84 129 ASN A C 1
ATOM 958 O O . ASN A 1 129 ? -14.945 73.5 9.695 1 28.84 129 ASN A O 1
ATOM 962 N N . GLN A 1 130 ? -13.5 73.75 11.133 1 28.81 130 GLN A N 1
ATOM 963 C CA . GLN A 1 130 ? -12.562 73.062 10.258 1 28.81 130 GLN A CA 1
ATOM 964 C C . GLN A 1 130 ? -12.891 71.562 10.172 1 28.81 130 GLN A C 1
ATOM 966 O O . GLN A 1 130 ? -12.867 70.875 11.18 1 28.81 130 GLN A O 1
ATOM 971 N N . LYS A 1 131 ? -13.586 71.125 9.117 1 34.41 131 LYS A N 1
ATOM 972 C CA . LYS A 1 131 ? -13.922 69.812 8.703 1 34.41 131 LYS A CA 1
ATOM 973 C C . LYS A 1 131 ? -12.711 68.875 8.82 1 34.41 131 LYS A C 1
ATOM 975 O O . LYS A 1 131 ? -11.695 69.062 8.148 1 34.41 131 LYS A O 1
ATOM 980 N N . ALA A 1 132 ? -12.477 68.375 9.93 1 33.03 132 ALA A N 1
ATOM 981 C CA . ALA A 1 132 ? -11.484 67.312 10.078 1 33.03 132 ALA A CA 1
ATOM 982 C C . ALA A 1 132 ? -11.445 66.375 8.852 1 33.03 132 ALA A C 1
ATOM 984 O O . ALA A 1 132 ? -12.484 65.875 8.422 1 33.03 132 ALA A O 1
ATOM 985 N N . ILE A 1 133 ? -10.578 66.688 7.883 1 33.91 133 ILE A N 1
ATOM 986 C CA . ILE A 1 133 ? -10.336 65.812 6.777 1 33.91 133 ILE A CA 1
ATOM 987 C C . ILE A 1 133 ? -10.289 64.375 7.297 1 33.91 133 ILE A C 1
ATOM 989 O O . ILE A 1 133 ? -9.508 64.062 8.203 1 33.91 133 ILE A O 1
ATOM 993 N N . PRO A 1 134 ? -11.367 63.625 7.082 1 33.53 134 PRO A N 1
ATOM 994 C CA . PRO A 1 134 ? -11.281 62.25 7.547 1 33.53 134 PRO A CA 1
ATOM 995 C C . PRO A 1 134 ? -9.93 61.594 7.242 1 33.53 134 PRO A C 1
ATOM 997 O O . PRO A 1 134 ? -9.297 61.938 6.234 1 33.53 134 PRO A O 1
ATOM 1000 N N . PRO A 1 135 ? -9.023 61.406 8.203 1 33.19 135 PRO A N 1
ATOM 1001 C CA . PRO A 1 135 ? -7.73 60.812 7.852 1 33.19 135 PRO A CA 1
ATOM 1002 C C . PRO A 1 135 ? -7.816 59.906 6.637 1 33.19 135 PRO A C 1
ATOM 1004 O O . PRO A 1 135 ? -8.898 59.375 6.316 1 33.19 135 PRO A O 1
ATOM 1007 N N . PRO A 1 136 ? -6.828 59.938 5.75 1 34.56 136 PRO A N 1
ATOM 1008 C CA . PRO A 1 136 ? -6.824 59.062 4.582 1 34.56 136 PRO A CA 1
ATOM 1009 C C . PRO A 1 136 ? -7.488 57.688 4.859 1 34.56 136 PRO A C 1
ATOM 1011 O O . PRO A 1 136 ? -7.566 57.281 6.016 1 34.56 136 PRO A O 1
ATOM 1014 N N . PHE A 1 137 ? -8.258 57.094 3.965 1 36.56 137 PHE A N 1
ATOM 1015 C CA . PHE A 1 137 ? -9.117 55.938 3.869 1 36.56 137 PHE A CA 1
ATOM 1016 C C . PHE A 1 137 ? -8.414 54.688 4.441 1 36.56 137 PHE A C 1
ATOM 1018 O O . PHE A 1 137 ? -7.602 54.062 3.762 1 36.56 137 PHE A O 1
ATOM 1025 N N . ALA A 1 138 ? -7.852 54.688 5.605 1 42.56 138 ALA A N 1
ATOM 1026 C CA . ALA A 1 138 ? -7.281 53.531 6.262 1 42.56 138 ALA A CA 1
ATOM 1027 C C . ALA A 1 138 ? -8.234 52.344 6.191 1 42.56 138 ALA A C 1
ATOM 1029 O O . ALA A 1 138 ? -9.414 52.438 6.527 1 42.56 138 ALA A O 1
ATOM 1030 N N . LEU A 1 139 ? -8.047 51.312 5.242 1 53.88 139 LEU A N 1
ATOM 1031 C CA . LEU A 1 139 ? -8.797 50.062 5.266 1 53.88 139 LEU A CA 1
ATOM 1032 C C . LEU A 1 139 ? -9.195 49.688 6.691 1 53.88 139 LEU A C 1
ATOM 1034 O O . LEU A 1 139 ? -8.438 49.938 7.633 1 53.88 139 LEU A O 1
ATOM 1038 N N . PRO A 1 140 ? -10.539 49.406 6.828 1 76.25 140 PRO A N 1
ATOM 1039 C CA . PRO A 1 140 ? -10.906 48.906 8.156 1 76.25 140 PRO A CA 1
ATOM 1040 C C . PRO A 1 140 ? -9.961 47.812 8.656 1 76.25 140 PRO A C 1
ATOM 1042 O O . PRO A 1 140 ? -9.445 47.031 7.859 1 76.25 140 PRO A O 1
ATOM 1045 N N . LEU A 1 141 ? -9.43 48.031 9.742 1 81.81 141 LEU A N 1
ATOM 1046 C CA . LEU A 1 141 ? -8.492 47.125 10.391 1 81.81 141 LEU A CA 1
ATOM 1047 C C . LEU A 1 141 ? -8.859 45.656 10.133 1 81.81 141 LEU A C 1
ATOM 1049 O O . LEU A 1 141 ? -7.984 44.812 9.93 1 81.81 141 LEU A O 1
ATOM 1053 N N . ASP A 1 142 ? -10.102 45.406 10 1 84.44 142 ASP A N 1
ATOM 1054 C CA . ASP A 1 142 ? -10.578 44.062 9.742 1 84.44 142 ASP A CA 1
ATOM 1055 C C . ASP A 1 142 ? -10.172 43.594 8.344 1 84.44 142 ASP A C 1
ATOM 1057 O O . ASP A 1 142 ? -9.82 42.406 8.148 1 84.44 142 ASP A O 1
ATOM 1061 N N . MET A 1 143 ? -10.102 44.438 7.473 1 85.44 143 MET A N 1
ATOM 1062 C CA . MET A 1 143 ? -9.711 44.062 6.113 1 85.44 143 MET A CA 1
ATOM 1063 C C . MET A 1 143 ? -8.211 43.812 6.027 1 85.44 143 MET A C 1
ATOM 1065 O O . MET A 1 143 ? -7.773 42.938 5.277 1 85.44 143 MET A O 1
ATOM 1069 N N . ILE A 1 144 ? -7.547 44.562 6.766 1 87.31 144 ILE A N 1
ATOM 1070 C CA . ILE A 1 144 ? -6.102 44.375 6.797 1 87.31 144 ILE A CA 1
ATOM 1071 C C . ILE A 1 144 ? -5.77 43.031 7.426 1 87.31 144 ILE A C 1
ATOM 1073 O O . ILE A 1 144 ? -4.902 42.281 6.938 1 87.31 144 ILE A O 1
ATOM 1077 N N . GLY A 1 145 ? -6.52 42.75 8.5 1 90.75 145 GLY A N 1
ATOM 1078 C CA . GLY A 1 145 ? -6.34 41.469 9.141 1 90.75 145 GLY A CA 1
ATOM 1079 C C . GLY A 1 145 ? -6.699 40.312 8.242 1 90.75 145 GLY A C 1
ATOM 1080 O O . GLY A 1 145 ? -5.98 39.312 8.195 1 90.75 145 GLY A O 1
ATOM 1081 N N . LEU A 1 146 ? -7.758 40.438 7.535 1 89.31 146 LEU A N 1
ATOM 1082 C CA . LEU A 1 146 ? -8.203 39.438 6.59 1 89.31 146 LEU A CA 1
ATOM 1083 C C . LEU A 1 146 ? -7.18 39.25 5.469 1 89.31 146 LEU A C 1
ATOM 1085 O O . LEU A 1 146 ? -6.828 38.125 5.121 1 89.31 146 LEU A O 1
ATOM 1089 N N . ASN A 1 147 ? -6.723 40.312 4.922 1 87.38 147 ASN A N 1
ATOM 1090 C CA . ASN A 1 147 ? -5.746 40.25 3.838 1 87.38 147 ASN A CA 1
ATOM 1091 C C . ASN A 1 147 ? -4.449 39.594 4.285 1 87.38 147 ASN A C 1
ATOM 1093 O O . ASN A 1 147 ? -3.836 38.844 3.521 1 87.38 147 ASN A O 1
ATOM 1097 N N . TYR A 1 148 ? -4.07 39.938 5.453 1 90.62 148 TYR A N 1
ATOM 1098 C CA . TYR A 1 148 ? -2.873 39.312 5.984 1 90.62 148 TYR A CA 1
ATOM 1099 C C . TYR A 1 148 ? -3.049 37.781 6.043 1 90.62 148 TYR A C 1
ATOM 1101 O O . TYR A 1 148 ? -2.166 37.031 5.617 1 90.62 148 TYR A O 1
ATOM 1109 N N . PHE A 1 149 ? -4.172 37.375 6.582 1 93.56 149 PHE A N 1
ATOM 1110 C CA . PHE A 1 149 ? -4.445 35.938 6.699 1 93.56 149 PHE A CA 1
ATOM 1111 C C . PHE A 1 149 ? -4.43 35.281 5.332 1 93.56 149 PHE A C 1
ATOM 1113 O O . PHE A 1 149 ? -3.785 34.25 5.145 1 93.56 149 PHE A O 1
ATOM 1120 N N . LEU A 1 150 ? -5.098 35.781 4.398 1 89.31 150 LEU A N 1
ATOM 1121 C CA . LEU A 1 150 ? -5.203 35.219 3.068 1 89.31 150 LEU A CA 1
ATOM 1122 C C . LEU A 1 150 ? -3.834 35.156 2.395 1 89.31 150 LEU A C 1
ATOM 1124 O O . LEU A 1 150 ? -3.502 34.156 1.745 1 89.31 150 LEU A O 1
ATOM 1128 N N . ALA A 1 151 ? -3.041 36.125 2.641 1 86.81 151 ALA A N 1
ATOM 1129 C CA . ALA A 1 151 ? -1.732 36.219 1.998 1 86.81 151 ALA A CA 1
ATOM 1130 C C . ALA A 1 151 ? -0.743 35.219 2.631 1 86.81 151 ALA A C 1
ATOM 1132 O O . ALA A 1 151 ? 0.128 34.688 1.947 1 86.81 151 ALA A O 1
ATOM 1133 N N . HIS A 1 152 ? -0.949 34.969 3.914 1 90.19 152 HIS A N 1
ATOM 1134 C CA . HIS A 1 152 ? 0.11 34.281 4.625 1 90.19 152 HIS A CA 1
ATOM 1135 C C . HIS A 1 152 ? -0.301 32.844 4.938 1 90.19 152 HIS A C 1
ATOM 1137 O O . HIS A 1 152 ? 0.555 31.969 5.117 1 90.19 152 HIS A O 1
ATOM 1143 N N . TYR A 1 153 ? -1.601 32.562 4.93 1 92.5 153 TYR A N 1
ATOM 1144 C CA . TYR A 1 153 ? -1.984 31.281 5.48 1 92.5 153 TYR A CA 1
ATOM 1145 C C . TYR A 1 153 ? -2.801 30.484 4.473 1 92.5 153 TYR A C 1
ATOM 1147 O O . TYR A 1 153 ? -3.107 29.297 4.703 1 92.5 153 TYR A O 1
ATOM 1155 N N . VAL A 1 154 ? -3.092 31.047 3.352 1 90.44 154 VAL A N 1
ATOM 1156 C CA . VAL A 1 154 ? -3.84 30.344 2.32 1 90.44 154 VAL A CA 1
ATOM 1157 C C . VAL A 1 154 ? -2.92 30.016 1.143 1 90.44 154 VAL A C 1
ATOM 1159 O O . VAL A 1 154 ? -2.199 30.891 0.655 1 90.44 154 VAL A O 1
ATOM 1162 N N . VAL A 1 155 ? -2.863 28.766 0.818 1 87.19 155 VAL A N 1
ATOM 1163 C CA . VAL A 1 155 ? -2.186 28.312 -0.394 1 87.19 155 VAL A CA 1
ATOM 1164 C C . VAL A 1 155 ? -3.217 27.922 -1.447 1 87.19 155 VAL A C 1
ATOM 1166 O O . VAL A 1 155 ? -3.971 26.953 -1.257 1 87.19 155 VAL A O 1
ATOM 1169 N N . ARG A 1 156 ? -3.146 28.578 -2.539 1 84.06 156 ARG A N 1
ATOM 1170 C CA . ARG A 1 156 ? -4.133 28.328 -3.588 1 84.06 156 ARG A CA 1
ATOM 1171 C C . ARG A 1 156 ? -3.854 27.016 -4.305 1 84.06 156 ARG A C 1
ATOM 1173 O O . ARG A 1 156 ? -2.695 26.625 -4.484 1 84.06 156 ARG A O 1
ATOM 1180 N N . GLN A 1 157 ? -4.988 26.438 -4.773 1 80.19 157 GLN A N 1
ATOM 1181 C CA . GLN A 1 157 ? -4.855 25.203 -5.555 1 80.19 157 GLN A CA 1
ATOM 1182 C C . GLN A 1 157 ? -4.195 25.484 -6.902 1 80.19 157 GLN A C 1
ATOM 1184 O O . GLN A 1 157 ? -4.52 26.469 -7.57 1 80.19 157 GLN A O 1
ATOM 1189 N N . SER A 1 158 ? -3.244 24.781 -7.156 1 81.31 158 SER A N 1
ATOM 1190 C CA . SER A 1 158 ? -2.557 24.781 -8.445 1 81.31 158 SER A CA 1
ATOM 1191 C C . SER A 1 158 ? -2.314 23.359 -8.938 1 81.31 158 SER A C 1
ATOM 1193 O O . SER A 1 158 ? -1.303 22.734 -8.602 1 81.31 158 SER A O 1
ATOM 1195 N N . PRO A 1 159 ? -3.223 22.859 -9.688 1 78.5 159 PRO A N 1
ATOM 1196 C CA . PRO A 1 159 ? -3.08 21.453 -10.094 1 78.5 159 PRO A CA 1
ATOM 1197 C C . PRO A 1 159 ? -1.676 21.125 -10.594 1 78.5 159 PRO A C 1
ATOM 1199 O O . PRO A 1 159 ? -1.092 21.906 -11.359 1 78.5 159 PRO A O 1
ATOM 1202 N N . PRO A 1 160 ? -1.184 20.062 -9.93 1 82.38 160 PRO A N 1
ATOM 1203 C CA . PRO A 1 160 ? -1.899 19 -9.195 1 82.38 160 PRO A CA 1
ATOM 1204 C C . PRO A 1 160 ? -1.906 19.234 -7.688 1 82.38 160 PRO A C 1
ATOM 1206 O O . PRO A 1 160 ? -2.408 18.391 -6.934 1 82.38 160 PRO A O 1
ATOM 1209 N N . SER A 1 161 ? -1.534 20.312 -7.254 1 84.56 161 SER A N 1
ATOM 1210 C CA . SER A 1 161 ? -1.39 20.594 -5.828 1 84.56 161 SER A CA 1
ATOM 1211 C C . SER A 1 161 ? -2.748 20.766 -5.16 1 84.56 161 SER A C 1
ATOM 1213 O O . SER A 1 161 ? -3.621 21.469 -5.676 1 84.56 161 SER A O 1
ATOM 1215 N N . PRO A 1 162 ? -2.902 20.125 -4.016 1 79.19 162 PRO A N 1
ATOM 1216 C CA . PRO A 1 162 ? -4.172 20.266 -3.295 1 79.19 162 PRO A CA 1
ATOM 1217 C C . PRO A 1 162 ? -4.332 21.625 -2.643 1 79.19 162 PRO A C 1
ATOM 1219 O O . PRO A 1 162 ? -5.441 22.016 -2.262 1 79.19 162 PRO A O 1
ATOM 1222 N N . GLY A 1 163 ? -3.258 22.406 -2.463 1 85.88 163 GLY A N 1
ATOM 1223 C CA . GLY A 1 163 ? -3.316 23.656 -1.734 1 85.88 163 GLY A CA 1
ATOM 1224 C C . GLY A 1 163 ? -3.547 23.469 -0.246 1 85.88 163 GLY A C 1
ATOM 1225 O O . GLY A 1 163 ? -3.271 22.406 0.303 1 85.88 163 GLY A O 1
ATOM 1226 N N . PHE A 1 164 ? -3.885 24.578 0.44 1 91.88 164 PHE A N 1
ATOM 1227 C CA . PHE A 1 164 ? -4.191 24.594 1.865 1 91.88 164 PHE A CA 1
ATOM 1228 C C . PHE A 1 164 ? -5.117 25.75 2.213 1 91.88 164 PHE A C 1
ATOM 1230 O O . PHE A 1 164 ? -4.82 26.906 1.895 1 91.88 164 PHE A O 1
ATOM 1237 N N . LEU A 1 165 ? -6.254 25.469 2.799 1 94.25 165 LEU A N 1
ATOM 1238 C CA . LEU A 1 165 ? -7.266 26.438 3.197 1 94.25 165 LEU A CA 1
ATOM 1239 C C . LEU A 1 165 ? -7.746 27.234 1.997 1 94.25 165 LEU A C 1
ATOM 1241 O O . LEU A 1 165 ? -8.242 28.359 2.152 1 94.25 165 LEU A O 1
ATOM 1245 N N . ASP A 1 166 ? -7.555 26.688 0.869 1 89.38 166 ASP A N 1
ATOM 1246 C CA . ASP A 1 166 ? -7.938 27.375 -0.365 1 89.38 166 ASP A CA 1
ATOM 1247 C C . ASP A 1 166 ? -9.453 27.531 -0.455 1 89.38 166 ASP A C 1
ATOM 1249 O O . ASP A 1 166 ? -9.953 28.344 -1.239 1 89.38 166 ASP A O 1
ATOM 1253 N N . TYR A 1 167 ? -10.219 26.938 0.355 1 92.69 167 TYR A N 1
ATOM 1254 C CA . TYR A 1 167 ? -11.68 26.953 0.359 1 92.69 167 TYR A CA 1
ATOM 1255 C C . TYR A 1 167 ? -12.203 28.062 1.248 1 92.69 167 TYR A C 1
ATOM 1257 O O . TYR A 1 167 ? -13.414 28.328 1.281 1 92.69 167 TYR A O 1
ATOM 1265 N N . VAL A 1 168 ? -11.367 28.797 1.953 1 92.62 168 VAL A N 1
ATOM 1266 C CA . VAL A 1 168 ? -11.773 29.812 2.924 1 92.62 168 VAL A CA 1
ATOM 1267 C C . VAL A 1 168 ? -12.508 30.938 2.215 1 92.62 168 VAL A C 1
ATOM 1269 O O . VAL A 1 168 ? -13.609 31.328 2.621 1 92.62 168 VAL A O 1
ATOM 1272 N N . PRO A 1 169 ? -12.008 31.438 1.066 1 86.25 169 PRO A N 1
ATOM 1273 C CA . PRO A 1 169 ? -12.75 32.5 0.383 1 86.25 169 PRO A CA 1
ATOM 1274 C C . PRO A 1 169 ? -14.141 32.062 -0.054 1 86.25 169 PRO A C 1
ATOM 1276 O O . PRO A 1 169 ? -15.102 32.812 0.047 1 86.25 169 PRO A O 1
ATOM 1279 N N . SER A 1 170 ? -14.203 30.812 -0.512 1 87.5 170 SER A N 1
ATOM 1280 C CA . SER A 1 170 ? -15.492 30.281 -0.947 1 87.5 170 SER A CA 1
ATOM 1281 C C . SER A 1 170 ? -16.469 30.156 0.221 1 87.5 170 SER A C 1
ATOM 1283 O O . SER A 1 170 ? -17.656 30.469 0.078 1 87.5 170 SER A O 1
ATOM 1285 N N . ILE A 1 171 ? -15.992 29.797 1.353 1 91.38 171 ILE A N 1
ATOM 1286 C CA . ILE A 1 171 ? -16.844 29.625 2.527 1 91.38 171 ILE A CA 1
ATOM 1287 C C . ILE A 1 171 ? -17.297 31 3.025 1 91.38 171 ILE A C 1
ATOM 1289 O O . ILE A 1 171 ? -18.453 31.172 3.404 1 91.38 171 ILE A O 1
ATOM 1293 N N . LEU A 1 172 ? -16.438 31.969 2.998 1 87.19 172 LEU A N 1
ATOM 1294 C CA . LEU A 1 172 ? -16.766 33.312 3.457 1 87.19 172 LEU A CA 1
ATOM 1295 C C . LEU A 1 172 ? -17.828 33.969 2.576 1 87.19 172 LEU A C 1
ATOM 1297 O O . LEU A 1 172 ? -18.625 34.781 3.049 1 87.19 172 LEU A O 1
ATOM 1301 N N . THR A 1 173 ? -17.859 33.5 1.337 1 81.25 173 THR A N 1
ATOM 1302 C CA . THR A 1 173 ? -18.812 34.062 0.396 1 81.25 173 THR A CA 1
ATOM 1303 C C . THR A 1 173 ? -20.141 33.312 0.422 1 81.25 173 THR A C 1
ATOM 1305 O O . THR A 1 173 ? -21.203 33.906 0.274 1 81.25 173 THR A O 1
ATOM 1308 N N . LEU A 1 174 ? -20.094 32.031 0.585 1 75.81 174 LEU A N 1
ATOM 1309 C CA . LEU A 1 174 ? -21.25 31.188 0.39 1 75.81 174 LEU A CA 1
ATOM 1310 C C . LEU A 1 174 ? -22.047 31.047 1.688 1 75.81 174 LEU A C 1
ATOM 1312 O O . LEU A 1 174 ? -23.266 30.875 1.659 1 75.81 174 LEU A O 1
ATOM 1316 N N . ASP A 1 175 ? -21.344 31.094 2.789 1 69.69 175 ASP A N 1
ATOM 1317 C CA . ASP A 1 175 ? -22.031 30.797 4.043 1 69.69 175 ASP A CA 1
ATOM 1318 C C . ASP A 1 175 ? -22.531 32.094 4.707 1 69.69 175 ASP A C 1
ATOM 1320 O O . ASP A 1 175 ? -21.766 33.031 4.855 1 69.69 175 ASP A O 1
ATOM 1324 N N . ASP A 1 176 ? -23.766 32.188 5 1 66.75 176 ASP A N 1
ATOM 1325 C CA . ASP A 1 176 ? -24.391 33.344 5.637 1 66.75 176 ASP A CA 1
ATOM 1326 C C . ASP A 1 176 ? -23.875 33.531 7.062 1 66.75 176 ASP A C 1
ATOM 1328 O O . ASP A 1 176 ? -23.766 34.656 7.555 1 66.75 176 ASP A O 1
ATOM 1332 N N . GLU A 1 177 ? -23.641 32.469 7.684 1 69.06 177 GLU A N 1
ATOM 1333 C CA . GLU A 1 177 ? -23.234 32.5 9.086 1 69.06 177 GLU A CA 1
ATOM 1334 C C . GLU A 1 177 ? -21.75 32.188 9.25 1 69.06 177 GLU A C 1
ATOM 1336 O O . GLU A 1 177 ? -21.391 31.234 9.93 1 69.06 177 GLU A O 1
ATOM 1341 N N . ASN A 1 178 ? -20.953 33.125 8.711 1 79.69 178 ASN A N 1
ATOM 1342 C CA . ASN A 1 178 ? -19.531 32.844 8.719 1 79.69 178 ASN A CA 1
ATOM 1343 C C . ASN A 1 178 ? -18.781 33.75 9.711 1 79.69 178 ASN A C 1
ATOM 1345 O O . ASN A 1 178 ? -17.578 33.969 9.562 1 79.69 178 ASN A O 1
ATOM 1349 N N . GLU A 1 179 ? -19.531 34.25 10.68 1 86.69 179 GLU A N 1
ATOM 1350 C CA . GLU A 1 179 ? -18.938 35.156 11.648 1 86.69 179 GLU A CA 1
ATOM 1351 C C . GLU A 1 179 ? -17.859 34.469 12.477 1 86.69 179 GLU A C 1
ATOM 1353 O O . GLU A 1 179 ? -16.859 35.062 12.836 1 86.69 179 GLU A O 1
ATOM 1358 N N . ILE A 1 180 ? -18.109 33.219 12.742 1 92.25 180 ILE A N 1
ATOM 1359 C CA . ILE A 1 180 ? -17.141 32.5 13.57 1 92.25 180 ILE A CA 1
ATOM 1360 C C . ILE A 1 180 ? -15.844 32.312 12.797 1 92.25 180 ILE A C 1
ATOM 1362 O O . ILE A 1 180 ? -14.758 32.5 13.359 1 92.25 180 ILE A O 1
ATOM 1366 N N . LEU A 1 181 ? -15.961 32 11.523 1 95.56 181 LEU A N 1
ATOM 1367 C CA . LEU A 1 181 ? -14.758 31.844 10.711 1 95.56 181 LEU A CA 1
ATOM 1368 C C . LEU A 1 181 ? -14.023 33.188 10.562 1 95.56 181 LEU A C 1
ATOM 1370 O O . LEU A 1 181 ? -12.797 33.219 10.648 1 95.56 181 LEU A O 1
ATOM 1374 N N . GLN A 1 182 ? -14.773 34.219 10.391 1 93 182 GLN A N 1
ATOM 1375 C CA . GLN A 1 182 ? -14.18 35.562 10.297 1 93 182 GLN A CA 1
ATOM 1376 C C . GLN A 1 182 ? -13.414 35.906 11.562 1 93 182 GLN A C 1
ATOM 1378 O O . GLN A 1 182 ? -12.328 36.5 11.5 1 93 182 GLN A O 1
ATOM 1383 N N . GLY A 1 183 ? -14.07 35.594 12.664 1 94.75 183 GLY A N 1
ATOM 1384 C CA . GLY A 1 183 ? -13.398 35.844 13.93 1 94.75 183 GLY A CA 1
ATOM 1385 C C . GLY A 1 183 ? -12.07 35.125 14.047 1 94.75 183 GLY A C 1
ATOM 1386 O O . GLY A 1 183 ? -11.078 35.719 14.5 1 94.75 183 GLY A O 1
ATOM 1387 N N . ALA A 1 184 ? -12.023 33.844 13.695 1 97.19 184 ALA A N 1
ATOM 1388 C CA . ALA A 1 184 ? -10.797 33.062 13.75 1 97.19 184 ALA A CA 1
ATOM 1389 C C . ALA A 1 184 ? -9.734 33.625 12.812 1 97.19 184 ALA A C 1
ATOM 1391 O O . ALA A 1 184 ? -8.562 33.719 13.172 1 97.19 184 ALA A O 1
ATOM 1392 N N . ILE A 1 185 ? -10.164 34 11.609 1 96.19 185 ILE A N 1
ATOM 1393 C CA . ILE A 1 185 ? -9.281 34.562 10.602 1 96.19 185 ILE A CA 1
ATOM 1394 C C . ILE A 1 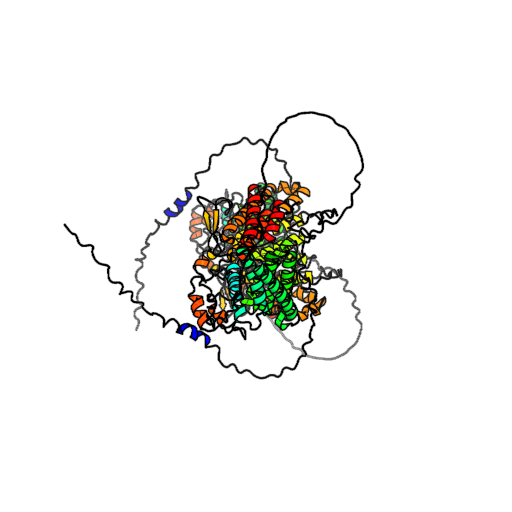185 ? -8.656 35.875 11.133 1 96.19 185 ILE A C 1
ATOM 1396 O O . ILE A 1 185 ? -7.445 36.062 11.031 1 96.19 185 ILE A O 1
ATOM 1400 N N . LEU A 1 186 ? -9.453 36.688 11.711 1 95.19 186 LEU A N 1
ATOM 1401 C CA . LEU A 1 186 ? -8.969 37.938 12.227 1 95.19 186 LEU A CA 1
ATOM 1402 C C . LEU A 1 186 ? -8.062 37.75 13.438 1 95.19 186 LEU A C 1
ATOM 1404 O O . LEU A 1 186 ? -7.102 38.5 13.633 1 95.19 186 LEU A O 1
ATOM 1408 N N . ALA A 1 187 ? -8.398 36.75 14.273 1 96.62 187 ALA A N 1
ATOM 1409 C CA . ALA A 1 187 ? -7.496 36.406 15.375 1 96.62 187 ALA A CA 1
ATOM 1410 C C . ALA A 1 187 ? -6.09 36.125 14.875 1 96.62 187 ALA A C 1
ATOM 1412 O O . ALA A 1 187 ? -5.109 36.688 15.359 1 96.62 187 ALA A O 1
ATOM 1413 N N . VAL A 1 188 ? -5.969 35.281 13.867 1 96.19 188 VAL A N 1
ATOM 1414 C CA . VAL A 1 188 ? -4.68 34.906 13.312 1 96.19 188 VAL A CA 1
ATOM 1415 C C . VAL A 1 188 ? -4.062 36.094 12.562 1 96.19 188 VAL A C 1
ATOM 1417 O O . VAL A 1 188 ? -2.867 36.344 12.703 1 96.19 188 VAL A O 1
ATOM 1420 N N . GLY A 1 189 ? -4.91 36.781 11.773 1 94.81 189 GLY A N 1
ATOM 1421 C CA . GLY A 1 189 ? -4.426 37.906 11.016 1 94.81 189 GLY A CA 1
ATOM 1422 C C . GLY A 1 189 ? -3.848 39 11.898 1 94.81 189 GLY A C 1
ATOM 1423 O O . GLY A 1 189 ? -2.752 39.5 11.633 1 94.81 189 GLY A O 1
ATOM 1424 N N . PHE A 1 190 ? -4.566 39.344 12.953 1 95.31 190 PHE A N 1
ATOM 1425 C CA . PHE A 1 190 ? -4.121 40.406 13.867 1 95.31 190 PHE A CA 1
ATOM 1426 C C . PHE A 1 190 ? -2.861 39.969 14.609 1 95.31 190 PHE A C 1
ATOM 1428 O O . PHE A 1 190 ? -1.993 40.781 14.898 1 95.31 190 PHE A O 1
ATOM 1435 N N . ALA A 1 191 ? -2.771 38.719 14.961 1 95 191 ALA A N 1
ATOM 1436 C CA . ALA A 1 191 ? -1.563 38.219 15.617 1 95 191 ALA A CA 1
ATOM 1437 C C . ALA A 1 191 ? -0.341 38.406 14.727 1 95 191 ALA A C 1
ATOM 1439 O O . ALA A 1 191 ? 0.712 38.844 15.188 1 95 191 ALA A O 1
ATOM 1440 N N . GLY A 1 192 ? -0.515 38.062 13.453 1 92.69 192 GLY A N 1
ATOM 1441 C CA . GLY A 1 192 ? 0.574 38.25 12.508 1 92.69 192 GLY A CA 1
ATOM 1442 C C . GLY A 1 192 ? 0.974 39.688 12.328 1 92.69 192 GLY A C 1
ATOM 1443 O O . GLY A 1 192 ? 2.162 40.031 12.336 1 92.69 192 GLY A O 1
ATOM 1444 N N . LEU A 1 193 ? -0.034 40.531 12.203 1 91.44 193 LEU A N 1
ATOM 1445 C CA . LEU A 1 193 ? 0.216 41.969 12.031 1 91.44 193 LEU A CA 1
ATOM 1446 C C . LEU A 1 193 ? 0.872 42.562 13.281 1 91.44 193 LEU A C 1
ATOM 1448 O O . LEU A 1 193 ? 1.768 43.375 13.172 1 91.44 193 LEU A O 1
ATOM 1452 N N . ALA A 1 194 ? 0.37 42.156 14.414 1 93.81 194 ALA A N 1
ATOM 1453 C CA . ALA A 1 194 ? 0.928 42.625 15.672 1 93.81 194 ALA A CA 1
ATOM 1454 C C . ALA A 1 194 ? 2.41 42.281 15.781 1 93.81 194 ALA A C 1
ATOM 1456 O O . ALA A 1 194 ? 3.211 43.125 16.25 1 93.81 194 ALA A O 1
ATOM 1457 N N . HIS A 1 195 ? 2.715 41.125 15.391 1 90.69 195 HIS A N 1
ATOM 1458 C CA . HIS A 1 195 ? 4.105 40.688 15.445 1 90.69 195 HIS A CA 1
ATOM 1459 C C . HIS A 1 195 ? 4.973 41.5 14.477 1 90.69 195 HIS A C 1
ATOM 1461 O O . HIS A 1 195 ? 6.07 41.938 14.836 1 90.69 195 HIS A O 1
ATOM 1467 N N . ARG A 1 196 ? 4.527 41.625 13.281 1 87.75 196 ARG A N 1
ATOM 1468 C CA . ARG A 1 196 ? 5.277 42.312 12.242 1 87.75 196 ARG A CA 1
ATOM 1469 C C . ARG A 1 196 ? 5.477 43.781 12.594 1 87.75 196 ARG A C 1
ATOM 1471 O O . ARG A 1 196 ? 6.523 44.375 12.289 1 87.75 196 ARG A O 1
ATOM 1478 N N . THR A 1 197 ? 4.438 44.406 13.211 1 89.25 197 THR A N 1
ATOM 1479 C CA . THR A 1 197 ? 4.48 45.844 13.484 1 89.25 197 THR A CA 1
ATOM 1480 C C . THR A 1 197 ? 4.828 46.094 14.945 1 89.25 197 THR A C 1
ATOM 1482 O O . THR A 1 197 ? 4.891 47.25 15.383 1 89.25 197 THR A O 1
ATOM 1485 N N . CYS A 1 198 ? 4.965 45.094 15.742 1 89.75 198 CYS A N 1
ATOM 1486 C CA . CYS A 1 198 ? 5.277 45.188 17.172 1 89.75 198 CYS A CA 1
ATOM 1487 C C . CYS A 1 198 ? 4.246 46.031 17.891 1 89.75 198 CYS A C 1
ATOM 1489 O O . CYS A 1 198 ? 4.605 46.906 18.672 1 89.75 198 CYS A O 1
ATOM 1491 N N . GLN A 1 199 ? 3.039 45.844 17.562 1 91.31 199 GLN A N 1
ATOM 1492 C CA . GLN A 1 199 ? 1.963 46.625 18.172 1 91.31 199 GLN A CA 1
ATOM 1493 C C . GLN A 1 199 ? 1.214 45.812 19.219 1 91.31 199 GLN A C 1
ATOM 1495 O O . GLN A 1 199 ? 0.516 44.875 18.891 1 91.31 199 GLN A O 1
ATOM 1500 N N . VAL A 1 200 ? 1.202 46.312 20.359 1 91.75 200 VAL A N 1
ATOM 1501 C CA . VAL A 1 200 ? 0.602 45.594 21.5 1 91.75 200 VAL A CA 1
ATOM 1502 C C . VAL A 1 200 ? -0.92 45.656 21.406 1 91.75 200 VAL A C 1
ATOM 1504 O O . VAL A 1 200 ? -1.613 44.719 21.75 1 91.75 200 VAL A O 1
ATOM 1507 N N . ASP A 1 201 ? -1.384 46.781 20.953 1 92.19 201 ASP A N 1
ATOM 1508 C CA . ASP A 1 201 ? -2.83 46.938 20.828 1 92.19 201 ASP A CA 1
ATOM 1509 C C . ASP A 1 201 ? -3.426 45.906 19.875 1 92.19 201 ASP A C 1
ATOM 1511 O O . ASP A 1 201 ? -4.508 45.375 20.125 1 92.19 201 ASP A O 1
ATOM 1515 N N . LEU A 1 202 ? -2.754 45.719 18.781 1 93.56 202 LEU A N 1
ATOM 1516 C CA . LEU A 1 202 ? -3.211 44.719 17.828 1 93.56 202 LEU A CA 1
ATOM 1517 C C . LEU A 1 202 ? -3.174 43.312 18.438 1 93.56 202 LEU A C 1
ATOM 1519 O O . LEU A 1 202 ? -4.02 42.469 18.109 1 93.56 202 LEU A O 1
ATOM 1523 N N . ARG A 1 203 ? -2.203 43.062 19.203 1 94.06 203 ARG A N 1
ATOM 1524 C CA . ARG A 1 203 ? -2.113 41.781 19.875 1 94.06 203 ARG A CA 1
ATOM 1525 C C . ARG A 1 203 ? -3.287 41.562 20.828 1 94.06 203 ARG A C 1
ATOM 1527 O O . ARG A 1 203 ? -3.842 40.469 20.922 1 94.06 203 ARG A O 1
ATOM 1534 N N . CYS A 1 204 ? -3.623 42.625 21.547 1 94.94 204 CYS A N 1
ATOM 1535 C CA . CYS A 1 204 ? -4.77 42.562 22.453 1 94.94 204 CYS A CA 1
ATOM 1536 C C . CYS A 1 204 ? -6.059 42.312 21.672 1 94.94 204 CYS A C 1
ATOM 1538 O O . CYS A 1 204 ? -6.91 41.531 22.094 1 94.94 204 CYS A O 1
ATOM 1540 N N . ARG A 1 205 ? -6.156 42.969 20.578 1 94.12 205 ARG A N 1
ATOM 1541 C CA . ARG A 1 205 ? -7.324 42.75 19.719 1 94.12 205 ARG A CA 1
ATOM 1542 C C . ARG A 1 205 ? -7.383 41.312 19.219 1 94.12 205 ARG A C 1
ATOM 1544 O O . ARG A 1 205 ? -8.469 40.75 19.109 1 94.12 205 ARG A O 1
ATOM 1551 N N . SER A 1 206 ? -6.227 40.844 18.781 1 95.88 206 SER A N 1
ATOM 1552 C CA . SER A 1 206 ? -6.129 39.438 18.359 1 95.88 206 SER A CA 1
ATOM 1553 C C . SER A 1 206 ? -6.633 38.5 19.438 1 95.88 206 SER A C 1
ATOM 1555 O O . SER A 1 206 ? -7.441 37.594 19.172 1 95.88 206 SER A O 1
ATOM 1557 N N . ARG A 1 207 ? -6.223 38.656 20.641 1 95.88 207 ARG A N 1
ATOM 1558 C CA . ARG A 1 207 ? -6.629 37.844 21.766 1 95.88 207 ARG A CA 1
ATOM 1559 C C . ARG A 1 207 ? -8.125 37.938 22.031 1 95.88 207 ARG A C 1
ATOM 1561 O O . ARG A 1 207 ? -8.789 36.969 22.328 1 95.88 207 ARG A O 1
ATOM 1568 N N . ALA A 1 208 ? -8.555 39.156 21.969 1 95.25 208 ALA A N 1
ATOM 1569 C CA . ALA A 1 208 ? -9.984 39.375 22.156 1 95.25 208 ALA A CA 1
ATOM 1570 C C . ALA A 1 208 ? -10.805 38.656 21.094 1 95.25 208 ALA A C 1
ATOM 1572 O O . ALA A 1 208 ? -11.844 38.062 21.391 1 95.25 208 ALA A O 1
ATOM 1573 N N . MET A 1 209 ? -10.352 38.781 19.859 1 94.81 209 MET A N 1
ATOM 1574 C CA . MET A 1 209 ? -11.039 38.094 18.766 1 94.81 209 MET A CA 1
ATOM 1575 C C . MET A 1 209 ? -11.039 36.594 18.969 1 94.81 209 MET A C 1
ATOM 1577 O O . MET A 1 209 ? -12.047 35.938 18.719 1 94.81 209 MET A O 1
ATOM 1581 N N . TYR A 1 210 ? -9.922 36.031 19.344 1 96.25 210 TYR A N 1
ATOM 1582 C CA . TYR A 1 210 ? -9.805 34.625 19.641 1 96.25 210 TYR A CA 1
ATOM 1583 C C . TYR A 1 210 ? -10.812 34.188 20.703 1 96.25 210 TYR A C 1
ATOM 1585 O O . TYR A 1 210 ? -11.562 33.219 20.5 1 96.25 210 TYR A O 1
ATOM 1593 N N . THR A 1 211 ? -10.891 34.938 21.812 1 96 211 THR A N 1
ATOM 1594 C CA . THR A 1 211 ? -11.766 34.594 22.938 1 96 211 THR A CA 1
ATOM 1595 C C . THR A 1 211 ? -13.234 34.688 22.531 1 96 211 THR A C 1
ATOM 1597 O O . THR A 1 211 ? -14.031 33.781 22.859 1 96 211 THR A O 1
ATOM 1600 N N . ARG A 1 212 ? -13.531 35.719 21.828 1 95.31 212 ARG A N 1
ATOM 1601 C CA . ARG A 1 212 ? -14.898 35.875 21.359 1 95.31 212 ARG A CA 1
ATOM 1602 C C . ARG A 1 212 ? -15.297 34.75 20.406 1 95.31 212 ARG A C 1
ATOM 1604 O O . ARG A 1 212 ? -16.422 34.25 20.469 1 95.31 212 ARG A O 1
ATOM 1611 N N . THR A 1 213 ? -14.383 34.406 19.531 1 96.44 213 THR A N 1
ATOM 1612 C CA . THR A 1 213 ? -14.648 33.344 18.562 1 96.44 213 THR A CA 1
ATOM 1613 C C . THR A 1 213 ? -14.859 32 19.281 1 96.44 213 THR A C 1
ATOM 1615 O O . THR A 1 213 ? -15.75 31.234 18.906 1 96.44 213 THR A O 1
ATOM 1618 N N . ILE A 1 214 ? -14.055 31.703 20.297 1 96 214 ILE A N 1
ATOM 1619 C CA . ILE A 1 214 ? -14.195 30.469 21.062 1 96 214 ILE A CA 1
ATOM 1620 C C . ILE A 1 214 ? -15.578 30.406 21.703 1 96 214 ILE A C 1
ATOM 1622 O O . ILE A 1 214 ? -16.219 29.359 21.688 1 96 214 ILE A O 1
ATOM 1626 N N . LYS A 1 215 ? -16.047 31.484 22.266 1 94.88 215 LYS A N 1
ATOM 1627 C CA . LYS A 1 215 ? -17.359 31.547 22.891 1 94.88 215 LYS A CA 1
ATOM 1628 C C . LYS A 1 215 ? -18.469 31.281 21.859 1 94.88 215 LYS A C 1
ATOM 1630 O O . LYS A 1 215 ? -19.406 30.547 22.141 1 94.88 215 LYS A O 1
ATOM 1635 N N . ARG A 1 216 ? -18.344 31.922 20.734 1 93.62 216 ARG A N 1
ATOM 1636 C CA . ARG A 1 216 ? -19.328 31.719 19.672 1 93.62 216 ARG A CA 1
ATOM 1637 C C . ARG A 1 216 ? -19.297 30.297 19.141 1 93.62 216 ARG A C 1
ATOM 1639 O O . ARG A 1 216 ? -20.328 29.734 18.781 1 93.62 216 ARG A O 1
ATOM 1646 N N . MET A 1 217 ? -18.094 29.781 19.031 1 94.88 217 MET A N 1
ATOM 1647 C CA . MET A 1 217 ? -17.922 28.406 18.578 1 94.88 217 MET A CA 1
ATOM 1648 C C . MET A 1 217 ? -18.625 27.422 19.531 1 94.88 217 MET A C 1
ATOM 1650 O O . MET A 1 217 ? -19.297 26.5 19.078 1 94.88 217 MET A O 1
ATOM 1654 N N . ASN A 1 218 ? -18.484 27.594 20.797 1 94 218 ASN A N 1
ATOM 1655 C CA . ASN A 1 218 ? -19.141 26.734 21.766 1 94 218 ASN A CA 1
ATOM 1656 C C . ASN A 1 218 ? -20.656 26.766 21.609 1 94 218 ASN A C 1
ATOM 1658 O O . ASN A 1 218 ? -21.312 25.734 21.734 1 94 218 ASN A O 1
ATOM 1662 N N . LYS A 1 219 ? -21.109 27.906 21.344 1 91.75 219 LYS A N 1
ATOM 1663 C CA . LYS A 1 219 ? -22.547 28.031 21.094 1 91.75 219 LYS A CA 1
ATOM 1664 C C . LYS A 1 219 ? -22.938 27.312 19.812 1 91.75 219 LYS A C 1
ATOM 1666 O O . LYS A 1 219 ? -23.969 26.625 19.766 1 91.75 219 LYS A O 1
ATOM 1671 N N . ALA A 1 220 ? -22.141 27.5 18.75 1 91.12 220 ALA A N 1
ATOM 1672 C CA . ALA A 1 220 ? -22.406 26.875 17.453 1 91.12 220 ALA A CA 1
ATOM 1673 C C . ALA A 1 220 ? -22.406 25.359 17.578 1 91.12 220 ALA A C 1
ATOM 1675 O O . ALA A 1 220 ? -23.172 24.672 16.891 1 91.12 220 ALA A O 1
ATOM 1676 N N . LEU A 1 221 ? -21.609 24.75 18.391 1 94.62 221 LEU A N 1
ATOM 1677 C CA . LEU A 1 221 ? -21.422 23.312 18.516 1 94.62 221 LEU A CA 1
ATOM 1678 C C . LEU A 1 221 ? -22.625 22.656 19.219 1 94.62 221 LEU A C 1
ATOM 1680 O O . LEU A 1 221 ? -22.781 21.438 19.172 1 94.62 221 LEU A O 1
ATOM 1684 N N . THR A 1 222 ? -23.453 23.484 19.922 1 93.75 222 THR A N 1
ATOM 1685 C CA . THR A 1 222 ? -24.625 22.938 20.594 1 93.75 222 THR A CA 1
ATOM 1686 C C . THR A 1 222 ? -25.734 22.625 19.609 1 93.75 222 THR A C 1
ATOM 1688 O O . THR A 1 222 ? -26.625 21.812 19.891 1 93.75 222 THR A O 1
ATOM 1691 N N . ASP A 1 223 ? -25.703 23.234 18.453 1 93.12 223 ASP A N 1
ATOM 1692 C CA . ASP A 1 223 ? -26.656 22.969 17.375 1 93.12 223 ASP A CA 1
ATOM 1693 C C . ASP A 1 223 ? -26.078 22 16.359 1 93.12 223 ASP A C 1
ATOM 1695 O O . ASP A 1 223 ? -25.094 22.297 15.688 1 93.12 223 ASP A O 1
ATOM 1699 N N . PRO A 1 224 ? -26.766 20.891 16.156 1 90.69 224 PRO A N 1
ATOM 1700 C CA . PRO A 1 224 ? -26.219 19.859 15.266 1 90.69 224 PRO A CA 1
ATOM 1701 C C . PRO A 1 224 ? -26.062 20.359 13.828 1 90.69 224 PRO A C 1
ATOM 1703 O O . PRO A 1 224 ? -25.125 19.969 13.133 1 90.69 224 PRO A O 1
ATOM 1706 N N . GLN A 1 225 ? -26.891 21.156 13.391 1 91.38 225 GLN A N 1
ATOM 1707 C CA . GLN A 1 225 ? -26.812 21.656 12.023 1 91.38 225 GLN A CA 1
ATOM 1708 C C . GLN A 1 225 ? -25.625 22.594 11.844 1 91.38 225 GLN A C 1
ATOM 1710 O O . GLN A 1 225 ? -24.875 22.484 10.867 1 91.38 225 GLN A O 1
ATOM 1715 N N . THR A 1 226 ? -25.453 23.484 12.773 1 92.19 226 THR A N 1
ATOM 1716 C CA . THR A 1 226 ? -24.359 24.438 12.695 1 92.19 226 THR A CA 1
ATOM 1717 C C . THR A 1 226 ? -23.016 23.734 12.906 1 92.19 226 THR A C 1
ATOM 1719 O O . THR A 1 226 ? -22 24.125 12.312 1 92.19 226 THR A O 1
ATOM 1722 N N . ALA A 1 227 ? -23.031 22.688 13.695 1 94.81 227 ALA A N 1
ATOM 1723 C CA . ALA A 1 227 ? -21.812 21.938 13.992 1 94.81 227 ALA A CA 1
ATOM 1724 C C . ALA A 1 227 ? -21.281 21.25 12.742 1 94.81 227 ALA A C 1
ATOM 1726 O O . ALA A 1 227 ? -20.078 21.016 12.617 1 94.81 227 ALA A O 1
ATOM 1727 N N . ARG A 1 228 ? -22.125 21 11.773 1 94.81 228 ARG A N 1
ATOM 1728 C CA . ARG A 1 228 ? -21.75 20.234 10.594 1 94.81 228 ARG A CA 1
ATOM 1729 C C . ARG A 1 228 ? -21.344 21.141 9.445 1 94.81 228 ARG A C 1
ATOM 1731 O O . ARG A 1 228 ? -20.906 20.672 8.391 1 94.81 228 ARG A O 1
ATOM 1738 N N . ARG A 1 229 ? -21.359 22.438 9.648 1 93.81 229 ARG A N 1
ATOM 1739 C CA . ARG A 1 229 ? -21.062 23.391 8.586 1 93.81 229 ARG A CA 1
ATOM 1740 C C . ARG A 1 229 ? -19.562 23.438 8.297 1 93.81 229 ARG A C 1
ATOM 1742 O O . ARG A 1 229 ? -18.75 23.188 9.188 1 93.81 229 ARG A O 1
ATOM 1749 N N . HIS A 1 230 ? -19.25 23.797 7.059 1 95.38 230 HIS A N 1
ATOM 1750 C CA . HIS A 1 230 ? -17.859 23.984 6.676 1 95.38 230 HIS A CA 1
ATOM 1751 C C . HIS A 1 230 ? -17.188 25.047 7.535 1 95.38 230 HIS A C 1
ATOM 1753 O O . HIS A 1 230 ? -16.047 24.875 7.988 1 95.38 230 HIS A O 1
ATOM 1759 N N . SER A 1 231 ? -17.906 26.156 7.828 1 94.88 231 SER A N 1
ATOM 1760 C CA . SER A 1 231 ? -17.344 27.266 8.578 1 94.88 231 SER A CA 1
ATOM 1761 C C . SER A 1 231 ? -16.953 26.844 9.984 1 94.88 231 SER A C 1
ATOM 1763 O O . SER A 1 231 ? -15.914 27.266 10.5 1 94.88 231 SER A O 1
ATOM 1765 N N . THR A 1 232 ? -17.719 25.953 10.578 1 95.88 232 THR A N 1
ATOM 1766 C CA . THR A 1 232 ? -17.453 25.516 11.945 1 95.88 232 THR A CA 1
ATOM 1767 C C . THR A 1 232 ? -16.156 24.719 12.023 1 95.88 232 THR A C 1
ATOM 1769 O O . THR A 1 232 ? -15.273 25.047 12.82 1 95.88 232 THR A O 1
ATOM 1772 N N . ILE A 1 233 ? -16.062 23.703 11.234 1 97.56 233 ILE A N 1
ATOM 1773 C CA . ILE A 1 233 ? -14.898 22.828 11.312 1 97.56 233 ILE A CA 1
ATOM 1774 C C . ILE A 1 233 ? -13.648 23.578 10.867 1 97.56 233 ILE A C 1
ATOM 1776 O O . ILE A 1 233 ? -12.562 23.391 11.43 1 97.56 233 ILE A O 1
ATOM 1780 N N . VAL A 1 234 ? -13.688 24.469 9.859 1 97.81 234 VAL A N 1
ATOM 1781 C CA . VAL A 1 234 ? -12.547 25.234 9.367 1 97.81 234 VAL A CA 1
ATOM 1782 C C . VAL A 1 234 ? -12.094 26.234 10.438 1 97.81 234 VAL A C 1
ATOM 1784 O O . VAL A 1 234 ? -10.898 26.484 10.586 1 97.81 234 VAL A O 1
ATOM 1787 N N . THR A 1 235 ? -13.078 26.766 11.148 1 97.38 235 THR A N 1
ATOM 1788 C CA . THR A 1 235 ? -12.742 27.656 12.258 1 97.38 235 THR A CA 1
ATOM 1789 C C . THR A 1 235 ? -11.836 26.953 13.258 1 97.38 235 THR A C 1
ATOM 1791 O O . THR A 1 235 ? -10.844 27.516 13.719 1 97.38 235 THR A O 1
ATOM 1794 N N . VAL A 1 236 ? -12.164 25.734 13.578 1 97.88 236 VAL A N 1
ATOM 1795 C CA . VAL A 1 236 ? -11.367 24.969 14.523 1 97.88 236 VAL A CA 1
ATOM 1796 C C . VAL A 1 236 ? -9.945 24.797 13.992 1 97.88 236 VAL A C 1
ATOM 1798 O O . VAL A 1 236 ? -8.977 24.938 14.742 1 97.88 236 VAL A O 1
ATOM 1801 N N . LEU A 1 237 ? -9.82 24.5 12.742 1 97.75 237 LEU A N 1
ATOM 1802 C CA . LEU A 1 237 ? -8.508 24.328 12.125 1 97.75 237 LEU A CA 1
ATOM 1803 C C . LEU A 1 237 ? -7.719 25.641 12.18 1 97.75 237 LEU A C 1
ATOM 1805 O O . LEU A 1 237 ? -6.531 25.641 12.516 1 97.75 237 LEU A O 1
ATOM 1809 N N . VAL A 1 238 ? -8.352 26.766 11.875 1 97.56 238 VAL A N 1
ATOM 1810 C CA . VAL A 1 238 ? -7.695 28.062 11.883 1 97.56 238 VAL A CA 1
ATOM 1811 C C . VAL A 1 238 ? -7.266 28.422 13.305 1 97.56 238 VAL A C 1
ATOM 1813 O O . VAL A 1 238 ? -6.172 28.953 13.516 1 97.56 238 VAL A O 1
ATOM 1816 N N . LEU A 1 239 ? -8.133 28.109 14.273 1 97.31 239 LEU A N 1
ATOM 1817 C CA . LEU A 1 239 ? -7.793 28.391 15.664 1 97.31 239 LEU A CA 1
ATOM 1818 C C . LEU A 1 239 ? -6.613 27.531 16.125 1 97.31 239 LEU A C 1
ATOM 1820 O O . LEU A 1 239 ? -5.852 27.938 17 1 97.31 239 LEU A O 1
ATOM 1824 N N . SER A 1 240 ? -6.484 26.328 15.523 1 97.44 240 SER A N 1
ATOM 1825 C CA . SER A 1 240 ? -5.305 25.531 15.836 1 97.44 240 SER A CA 1
ATOM 1826 C C . SER A 1 240 ? -4.023 26.25 15.406 1 97.44 240 SER A C 1
ATOM 1828 O O . SER A 1 240 ? -2.992 26.141 16.078 1 97.44 240 SER A O 1
ATOM 1830 N N . LEU A 1 241 ? -4.062 26.953 14.289 1 96.38 241 LEU A N 1
ATOM 1831 C CA . LEU A 1 241 ? -2.914 27.734 13.844 1 96.38 241 LEU A CA 1
ATOM 1832 C C . LEU A 1 241 ? -2.604 28.859 14.828 1 96.38 241 LEU A C 1
ATOM 1834 O O . LEU A 1 241 ? -1.436 29.156 15.094 1 96.38 241 LEU A O 1
ATOM 1838 N N . TYR A 1 242 ? -3.709 29.484 15.312 1 96.94 242 TYR A N 1
ATOM 1839 C CA . TYR A 1 242 ? -3.531 30.516 16.312 1 96.94 242 TYR A CA 1
ATOM 1840 C C . TYR A 1 242 ? -2.801 29.969 17.547 1 96.94 242 TYR A C 1
ATOM 1842 O O . TYR A 1 242 ? -1.883 30.609 18.062 1 96.94 242 TYR A O 1
ATOM 1850 N N . GLU A 1 243 ? -3.217 28.781 18 1 96.12 243 GLU A N 1
ATOM 1851 C CA . GLU A 1 243 ? -2.605 28.156 19.156 1 96.12 243 GLU A CA 1
ATOM 1852 C C . GLU A 1 243 ? -1.125 27.875 18.922 1 96.12 243 GLU A C 1
ATOM 1854 O O . GLU A 1 243 ? -0.301 28.078 19.828 1 96.12 243 GLU A O 1
ATOM 1859 N N . PHE A 1 244 ? -0.776 27.438 17.797 1 95.69 244 PHE A N 1
ATOM 1860 C CA . PHE A 1 244 ? 0.61 27.141 17.469 1 95.69 244 PHE A CA 1
ATOM 1861 C C . PHE A 1 244 ? 1.47 28.391 17.516 1 95.69 244 PHE A C 1
ATOM 1863 O O . PHE A 1 244 ? 2.641 28.328 17.906 1 95.69 244 PHE A O 1
ATOM 1870 N N . GLY A 1 245 ? 0.94 29.516 17.141 1 93.12 245 GLY A N 1
ATOM 1871 C CA . GLY A 1 245 ? 1.676 30.766 17.109 1 93.12 245 GLY A CA 1
ATOM 1872 C C . GLY A 1 245 ? 1.722 31.484 18.453 1 93.12 245 GLY A C 1
ATOM 1873 O O . GLY A 1 245 ? 2.75 32.062 18.812 1 93.12 245 GLY A O 1
ATOM 1874 N N . GLU A 1 246 ? 0.656 31.406 19.203 1 88.56 246 GLU A N 1
ATOM 1875 C CA . GLU A 1 246 ? 0.515 32.344 20.297 1 88.56 246 GLU A CA 1
ATOM 1876 C C . GLU A 1 246 ? 0.417 31.625 21.641 1 88.56 246 GLU A C 1
ATOM 1878 O O . GLU A 1 246 ? 0.586 32.25 22.703 1 88.56 246 GLU A O 1
ATOM 1883 N N . SER A 1 247 ? 0.161 30.344 21.641 1 84.12 247 SER A N 1
ATOM 1884 C CA . SER A 1 247 ? -0.219 29.75 22.906 1 84.12 247 SER A CA 1
ATOM 1885 C C . SER A 1 247 ? 0.598 28.484 23.188 1 84.12 247 SER A C 1
ATOM 1887 O O . SER A 1 247 ? 1.759 28.562 23.594 1 84.12 247 SER A O 1
ATOM 1889 N N . SER A 1 248 ? -0.032 27.234 22.844 1 89.62 248 SER A N 1
ATOM 1890 C CA . SER A 1 248 ? 0.645 26.016 23.281 1 89.62 248 SER A CA 1
ATOM 1891 C C . SER A 1 248 ? 0.328 24.844 22.344 1 89.62 248 SER A C 1
ATOM 1893 O O . SER A 1 248 ? -0.702 24.859 21.672 1 89.62 248 SER A O 1
ATOM 1895 N N . LEU A 1 249 ? 1.206 23.906 22.406 1 91.75 249 LEU A N 1
ATOM 1896 C CA . LEU A 1 249 ? 0.988 22.688 21.641 1 91.75 249 LEU A CA 1
ATOM 1897 C C . LEU A 1 249 ? -0.203 21.906 22.188 1 91.75 249 LEU A C 1
ATOM 1899 O O . LEU A 1 249 ? -0.875 21.188 21.438 1 91.75 249 LEU A O 1
ATOM 1903 N N . ASN A 1 250 ? -0.42 22.047 23.5 1 92.19 250 ASN A N 1
ATOM 1904 C CA . ASN A 1 250 ? -1.603 21.422 24.078 1 92.19 250 ASN A CA 1
ATOM 1905 C C . ASN A 1 250 ? -2.889 22 23.5 1 92.19 250 ASN A C 1
ATOM 1907 O O . ASN A 1 250 ? -3.836 21.266 23.203 1 92.19 250 ASN A O 1
ATOM 1911 N N . GLY A 1 251 ? -2.885 23.344 23.453 1 94.75 251 GLY A N 1
ATOM 1912 C CA . GLY A 1 251 ? -4.027 23.969 22.797 1 94.75 251 GLY A CA 1
ATOM 1913 C C . GLY A 1 251 ? -4.195 23.531 21.359 1 94.75 251 GLY A C 1
ATOM 1914 O O . GLY A 1 251 ? -5.312 23.281 20.906 1 94.75 251 GLY A O 1
ATOM 1915 N N . TRP A 1 252 ? -3.098 23.516 20.625 1 96.75 252 TRP A N 1
ATOM 1916 C CA . TRP A 1 252 ? -3.094 23.031 19.25 1 96.75 252 TRP A CA 1
ATOM 1917 C C . TRP A 1 252 ? -3.684 21.625 19.172 1 96.75 252 TRP A C 1
ATOM 1919 O O . TRP A 1 252 ? -4.566 21.359 18.344 1 96.75 252 TRP A O 1
ATOM 1929 N N . ASP A 1 253 ? -3.273 20.719 20.016 1 95.31 253 ASP A N 1
ATOM 1930 C CA . ASP A 1 253 ? -3.748 19.328 20.094 1 95.31 253 ASP A CA 1
ATOM 1931 C C . ASP A 1 253 ? -5.254 19.281 20.328 1 95.31 253 ASP A C 1
ATOM 1933 O O . ASP A 1 253 ? -5.965 18.5 19.703 1 95.31 253 ASP A O 1
ATOM 1937 N N . GLN A 1 254 ? -5.75 20.078 21.219 1 96.38 254 GLN A N 1
ATOM 1938 C CA . GLN A 1 254 ? -7.168 20.109 21.547 1 96.38 254 GLN A CA 1
ATOM 1939 C C . GLN A 1 254 ? -8.008 20.531 20.344 1 96.38 254 GLN A C 1
ATOM 1941 O O . GLN A 1 254 ? -9.086 19.984 20.109 1 96.38 254 GLN A O 1
ATOM 1946 N N . HIS A 1 255 ? -7.508 21.5 19.641 1 97.5 255 HIS A N 1
ATOM 1947 C CA . HIS A 1 255 ? -8.227 21.922 18.453 1 97.5 255 HIS A CA 1
ATOM 1948 C C . HIS A 1 255 ? -8.227 20.828 17.391 1 97.5 255 HIS A C 1
ATOM 1950 O O . HIS A 1 255 ? -9.234 20.609 16.719 1 97.5 255 HIS A O 1
ATOM 1956 N N . ILE A 1 256 ? -7.082 20.109 17.234 1 97.94 256 ILE A N 1
ATOM 1957 C CA . ILE A 1 256 ? -7.035 19.031 16.25 1 97.94 256 ILE A CA 1
ATOM 1958 C C . ILE A 1 256 ? -8.016 17.922 16.656 1 97.94 256 ILE A C 1
ATOM 1960 O O . ILE A 1 256 ? -8.742 17.391 15.82 1 97.94 256 ILE A O 1
ATOM 1964 N N . GLN A 1 257 ? -8.102 17.625 17.938 1 96.94 257 GLN A N 1
ATOM 1965 C CA . GLN A 1 257 ? -9.062 16.641 18.422 1 96.94 257 GLN A CA 1
ATOM 1966 C C . GLN A 1 257 ? -10.5 17.094 18.172 1 96.94 257 GLN A C 1
ATOM 1968 O O . GLN A 1 257 ? -11.352 16.297 17.781 1 96.94 257 GLN A O 1
ATOM 1973 N N . GLY A 1 258 ? -10.703 18.391 18.469 1 97.25 258 GLY A N 1
ATOM 1974 C CA . GLY A 1 258 ? -12.008 18.953 18.156 1 97.25 258 GLY A CA 1
ATOM 1975 C C . GLY A 1 258 ? -12.383 18.844 16.688 1 97.25 258 GLY A C 1
ATOM 1976 O O . GLY A 1 258 ? -13.5 18.453 16.359 1 97.25 258 GLY A O 1
ATOM 1977 N N . ALA A 1 259 ? -11.445 19.188 15.836 1 98 259 ALA A N 1
ATOM 1978 C CA . ALA A 1 259 ? -11.688 19.109 14.398 1 98 259 ALA A CA 1
ATOM 1979 C C . ALA A 1 259 ? -11.969 17.672 13.961 1 98 259 ALA A C 1
ATOM 1981 O O . ALA A 1 259 ? -12.844 17.438 13.117 1 98 259 ALA A O 1
ATOM 1982 N N . THR A 1 260 ? -11.234 16.688 14.492 1 97.81 260 THR A N 1
ATOM 1983 C CA . THR A 1 260 ? -11.438 15.289 14.117 1 97.81 260 THR A CA 1
ATOM 1984 C C . THR A 1 260 ? -12.781 14.781 14.625 1 97.81 260 THR A C 1
ATOM 1986 O O . THR A 1 260 ? -13.422 13.945 13.984 1 97.81 260 THR A O 1
ATOM 1989 N N . SER A 1 261 ? -13.242 15.289 15.805 1 97 261 SER A N 1
ATOM 1990 C CA . SER A 1 261 ? -14.578 14.961 16.281 1 97 261 SER A CA 1
ATOM 1991 C C . SER A 1 261 ? -15.648 15.477 15.328 1 97 261 SER A C 1
ATOM 1993 O O . SER A 1 261 ? -16.672 14.812 15.117 1 97 261 SER A O 1
ATOM 1995 N N . LEU A 1 262 ? -15.398 16.609 14.797 1 97.81 262 LEU A N 1
ATOM 1996 C CA . LEU A 1 262 ? -16.344 17.188 13.852 1 97.81 262 LEU A CA 1
ATOM 1997 C C . LEU A 1 262 ? -16.344 16.406 12.539 1 97.81 262 LEU A C 1
ATOM 1999 O O . LEU A 1 262 ? -17.375 16.281 11.883 1 97.81 262 LEU A O 1
ATOM 2003 N N . LEU A 1 263 ? -15.188 15.836 12.086 1 98.06 263 LEU A N 1
ATOM 2004 C CA . LEU A 1 263 ? -15.164 14.945 10.93 1 98.06 263 LEU A CA 1
ATOM 2005 C C . LEU A 1 263 ? -16.109 13.766 11.141 1 98.06 263 LEU A C 1
ATOM 2007 O O . LEU A 1 263 ? -16.875 13.406 10.234 1 98.06 263 LEU A O 1
ATOM 2011 N N . ARG A 1 264 ? -16.047 13.227 12.312 1 96 264 ARG A N 1
ATOM 2012 C CA . ARG A 1 264 ? -16.906 12.086 12.633 1 96 264 ARG A CA 1
ATOM 2013 C C . ARG A 1 264 ? -18.375 12.477 12.586 1 96 264 ARG A C 1
ATOM 2015 O O . ARG A 1 264 ? -19.203 11.742 12.039 1 96 264 ARG A O 1
ATOM 2022 N N . LEU A 1 265 ? -18.656 13.617 13.18 1 95.69 265 LEU A N 1
ATOM 2023 C CA . LEU A 1 265 ? -20.031 14.102 13.219 1 95.69 265 LEU A CA 1
ATOM 2024 C C . LEU A 1 265 ? -20.562 14.336 11.812 1 95.69 265 LEU A C 1
ATOM 2026 O O . LEU A 1 265 ? -21.734 14.055 11.531 1 95.69 265 LEU A O 1
ATOM 2030 N N . ARG A 1 266 ? -19.766 14.852 10.93 1 96.12 266 ARG A N 1
ATOM 2031 C CA . ARG A 1 266 ? -20.156 15.188 9.57 1 96.12 266 ARG A CA 1
ATOM 2032 C C . ARG A 1 266 ? -20.375 13.93 8.734 1 96.12 266 ARG A C 1
ATOM 2034 O O . ARG A 1 266 ? -21.172 13.93 7.789 1 96.12 266 ARG A O 1
ATOM 2041 N N . GLY A 1 267 ? -19.641 12.836 8.977 1 94.06 267 GLY A N 1
ATOM 2042 C CA . GLY A 1 267 ? -19.859 11.555 8.328 1 94.06 267 GLY A CA 1
ATOM 2043 C C . GLY A 1 267 ? -19.562 11.578 6.836 1 94.06 267 GLY A C 1
ATOM 2044 O O . GLY A 1 267 ? -18.844 12.453 6.359 1 94.06 267 GLY A O 1
ATOM 2045 N N . LYS A 1 268 ? -20.094 10.688 6.121 1 93.12 268 LYS A N 1
ATOM 2046 C CA . LYS A 1 268 ? -19.781 10.5 4.711 1 93.12 268 LYS A CA 1
ATOM 2047 C C . LYS A 1 268 ? -20.375 11.617 3.857 1 93.12 268 LYS A C 1
ATOM 2049 O O . LYS A 1 268 ? -19.906 11.859 2.738 1 93.12 268 LYS A O 1
ATOM 2054 N N . ALA A 1 269 ? -21.344 12.383 4.375 1 93.94 269 ALA A N 1
ATOM 2055 C CA . ALA A 1 269 ? -22 13.453 3.635 1 93.94 269 ALA A CA 1
ATOM 2056 C C . ALA A 1 269 ? -21.016 14.562 3.281 1 93.94 269 ALA A C 1
ATOM 2058 O O . ALA A 1 269 ? -21.203 15.289 2.307 1 93.94 269 ALA A O 1
ATOM 2059 N N . GLN A 1 270 ? -19.969 14.609 4.004 1 96.5 270 GLN A N 1
ATOM 2060 C CA . GLN A 1 270 ? -19 15.688 3.801 1 96.5 270 GLN A CA 1
ATOM 2061 C C . GLN A 1 270 ? -18.266 15.531 2.473 1 96.5 270 GLN A C 1
ATOM 2063 O O . GLN A 1 270 ? -17.688 16.484 1.956 1 96.5 270 GLN A O 1
ATOM 2068 N N . PHE A 1 271 ? -18.359 14.344 1.851 1 96.31 271 PHE A N 1
ATOM 2069 C CA . PHE A 1 271 ? -17.594 14.062 0.644 1 96.31 271 PHE A CA 1
ATOM 2070 C C . PHE A 1 271 ? -18.438 14.273 -0.603 1 96.31 271 PHE A C 1
ATOM 2072 O O . PHE A 1 271 ? -18.016 13.945 -1.713 1 96.31 271 PHE A O 1
ATOM 2079 N N . THR A 1 272 ? -19.625 14.844 -0.451 1 93.62 272 THR A N 1
ATOM 2080 C CA . THR A 1 272 ? -20.484 15.148 -1.589 1 93.62 272 THR A CA 1
ATOM 2081 C C . THR A 1 272 ? -20.031 16.422 -2.287 1 93.62 272 THR A C 1
ATOM 2083 O O . THR A 1 272 ? -20.453 16.703 -3.41 1 93.62 272 THR A O 1
ATOM 2086 N N . THR A 1 273 ? -19.141 17.203 -1.646 1 92.38 273 THR A N 1
ATOM 2087 C CA . THR A 1 273 ? -18.625 18.438 -2.234 1 92.38 273 THR A CA 1
ATOM 2088 C C . THR A 1 273 ? -17.109 18.406 -2.293 1 92.38 273 THR A C 1
ATOM 2090 O O . THR A 1 273 ? -16.453 17.859 -1.402 1 92.38 273 THR A O 1
ATOM 2093 N N . PRO A 1 274 ? -16.609 19.078 -3.289 1 92.19 274 PRO A N 1
ATOM 2094 C CA . PRO A 1 274 ? -15.148 19.156 -3.354 1 92.19 274 PRO A CA 1
ATOM 2095 C C . PRO A 1 274 ? -14.547 19.891 -2.154 1 92.19 274 PRO A C 1
ATOM 2097 O O . PRO A 1 274 ? -13.461 19.531 -1.693 1 92.19 274 PRO A O 1
ATOM 2100 N N . ILE A 1 275 ? -15.25 20.844 -1.651 1 93.94 275 ILE A N 1
ATOM 2101 C CA . ILE A 1 275 ? -14.773 21.594 -0.495 1 93.94 275 ILE A CA 1
ATOM 2102 C C . ILE A 1 275 ? -14.695 20.672 0.721 1 93.94 275 ILE A C 1
ATOM 2104 O O . ILE A 1 275 ? -13.711 20.688 1.462 1 93.94 275 ILE A O 1
ATOM 2108 N N . GLY A 1 276 ? -15.727 19.875 0.898 1 96.56 276 GLY A N 1
ATOM 2109 C CA . GLY A 1 276 ? -15.734 18.922 2 1 96.56 276 GLY A CA 1
ATOM 2110 C C . GLY A 1 276 ? -14.562 17.953 1.964 1 96.56 276 GLY A C 1
ATOM 2111 O O . GLY A 1 276 ? -13.977 17.641 3.002 1 96.56 276 GLY A O 1
ATOM 2112 N N . LEU A 1 277 ? -14.25 17.531 0.782 1 96.69 277 LEU A N 1
ATOM 2113 C CA . LEU A 1 277 ? -13.125 16.609 0.617 1 96.69 277 LEU A CA 1
ATOM 2114 C C . LEU A 1 277 ? -11.805 17.297 0.94 1 96.69 277 LEU A C 1
ATOM 2116 O O . LEU A 1 277 ? -10.938 16.719 1.588 1 96.69 277 LEU A O 1
ATOM 2120 N N . GLN A 1 278 ? -11.648 18.547 0.528 1 95.75 278 GLN A N 1
ATOM 2121 C CA . GLN A 1 278 ? -10.422 19.281 0.792 1 95.75 278 GLN A CA 1
ATOM 2122 C C . GLN A 1 278 ? -10.258 19.562 2.283 1 95.75 278 GLN A C 1
ATOM 2124 O O . GLN A 1 278 ? -9.148 19.484 2.818 1 95.75 278 GLN A O 1
ATOM 2129 N N . ILE A 1 279 ? -11.352 19.891 2.918 1 97.62 279 ILE A N 1
ATOM 2130 C CA . ILE A 1 279 ? -11.32 20.125 4.359 1 97.62 279 ILE A CA 1
ATOM 2131 C C . ILE A 1 279 ? -10.875 18.844 5.07 1 97.62 279 ILE A C 1
ATOM 2133 O O . ILE A 1 279 ? -10.031 18.891 5.965 1 97.62 279 ILE A O 1
ATOM 2137 N N . PHE A 1 280 ? -11.469 17.75 4.66 1 98.19 280 PHE A N 1
ATOM 2138 C CA . PHE A 1 280 ? -11.086 16.469 5.238 1 98.19 280 PHE A CA 1
ATOM 2139 C C . PHE A 1 280 ? -9.594 16.234 5.094 1 98.19 280 PHE A C 1
ATOM 2141 O O . PHE A 1 280 ? -8.922 15.836 6.051 1 98.19 280 PHE A O 1
ATOM 2148 N N . LYS A 1 281 ? -9.016 16.422 3.92 1 96.94 281 LYS A N 1
ATOM 2149 C CA . LYS A 1 281 ? -7.59 16.203 3.672 1 96.94 281 LYS A CA 1
ATOM 2150 C C . LYS A 1 281 ? -6.73 17.047 4.605 1 96.94 281 LYS A C 1
ATOM 2152 O O . LYS A 1 281 ? -5.762 16.547 5.184 1 96.94 281 LYS A O 1
ATOM 2157 N N . ASP A 1 282 ? -7.055 18.266 4.777 1 97.12 282 ASP A N 1
ATOM 2158 C CA . ASP A 1 282 ? -6.285 19.172 5.629 1 97.12 282 ASP A CA 1
ATOM 2159 C C . ASP A 1 282 ? -6.312 18.703 7.086 1 97.12 282 ASP A C 1
ATOM 2161 O O . ASP A 1 282 ? -5.273 18.625 7.742 1 97.12 282 ASP A O 1
ATOM 2165 N N . ILE A 1 283 ? -7.496 18.375 7.543 1 98.19 283 ILE A N 1
ATOM 2166 C CA . ILE A 1 283 ? -7.648 18.016 8.945 1 98.19 283 ILE A CA 1
ATOM 2167 C C . ILE A 1 283 ? -7.02 16.641 9.203 1 98.19 283 ILE A C 1
ATOM 2169 O O . ILE A 1 283 ? -6.383 16.422 10.234 1 98.19 283 ILE A O 1
ATOM 2173 N N . PHE A 1 284 ? -7.254 15.758 8.266 1 98.06 284 PHE A N 1
ATOM 2174 C CA . PHE A 1 284 ? -6.668 14.438 8.438 1 98.06 284 PHE A CA 1
ATOM 2175 C C . PHE A 1 284 ? -5.145 14.516 8.445 1 98.06 284 PHE A C 1
ATOM 2177 O O . PHE A 1 284 ? -4.484 13.773 9.172 1 98.06 284 PHE A O 1
ATOM 2184 N N . SER A 1 285 ? -4.543 15.383 7.641 1 96.81 285 SER A N 1
ATOM 2185 C CA . SER A 1 285 ? -3.1 15.602 7.676 1 96.81 285 SER A CA 1
ATOM 2186 C C . SER A 1 285 ? -2.646 16.078 9.047 1 96.81 285 SER A C 1
ATOM 2188 O O . SER A 1 285 ? -1.6 15.656 9.547 1 96.81 285 SER A O 1
ATOM 2190 N N . HIS A 1 286 ? -3.414 16.922 9.648 1 97.69 286 HIS A N 1
ATOM 2191 C CA . HIS A 1 286 ? -3.084 17.406 10.984 1 97.69 286 HIS A CA 1
ATOM 2192 C C . HIS A 1 286 ? -3.26 16.297 12.023 1 97.69 286 HIS A C 1
ATOM 2194 O O . HIS A 1 286 ? -2.51 16.234 13 1 97.69 286 HIS A O 1
ATOM 2200 N N . LEU A 1 287 ? -4.289 15.492 11.82 1 98.06 287 LEU A N 1
ATOM 2201 C CA . LEU A 1 287 ? -4.438 14.328 12.688 1 98.06 287 LEU A CA 1
ATOM 2202 C C . LEU A 1 287 ? -3.195 13.445 12.633 1 98.06 287 LEU A C 1
ATOM 2204 O O . LEU A 1 287 ? -2.695 13.008 13.672 1 98.06 287 LEU A O 1
ATOM 2208 N N . LEU A 1 288 ? -2.727 13.219 11.422 1 97.44 288 LEU A N 1
ATOM 2209 C CA . LEU A 1 288 ? -1.534 12.391 11.266 1 97.44 288 LEU A CA 1
ATOM 2210 C C . LEU A 1 288 ? -0.347 13.008 12 1 97.44 288 LEU A C 1
ATOM 2212 O O . LEU A 1 288 ? 0.396 12.297 12.68 1 97.44 288 LEU A O 1
ATOM 2216 N N . MET A 1 289 ? -0.174 14.305 11.844 1 94.88 289 MET A N 1
ATOM 2217 C CA . MET A 1 289 ? 0.893 15.008 12.547 1 94.88 289 MET A CA 1
ATOM 2218 C C . MET A 1 289 ? 0.761 14.82 14.055 1 94.88 289 MET A C 1
ATOM 2220 O O . MET A 1 289 ? 1.75 14.562 14.742 1 94.88 289 MET A O 1
ATOM 2224 N N . ASN A 1 290 ? -0.43 14.945 14.523 1 94.12 290 ASN A N 1
ATOM 2225 C CA . ASN A 1 290 ? -0.675 14.828 15.953 1 94.12 290 ASN A CA 1
ATOM 2226 C C . ASN A 1 290 ? -0.432 13.406 16.453 1 94.12 290 ASN A C 1
ATOM 2228 O O . ASN A 1 290 ? 0.148 13.211 17.516 1 94.12 290 ASN A O 1
ATOM 2232 N N . CYS A 1 291 ? -0.891 12.445 15.688 1 93.94 291 CYS A N 1
ATOM 2233 C CA . CYS A 1 291 ? -0.673 11.055 16.047 1 93.94 291 CYS A CA 1
ATOM 2234 C C . CYS A 1 291 ? 0.814 10.719 16.062 1 93.94 291 CYS A C 1
ATOM 2236 O O . CYS A 1 291 ? 1.277 9.992 16.953 1 93.94 291 CYS A O 1
ATOM 2238 N N . LEU A 1 292 ? 1.521 11.25 15.156 1 90.94 292 LEU A N 1
ATOM 2239 C CA . LEU A 1 292 ? 2.963 11.039 15.109 1 90.94 292 LEU A CA 1
ATOM 2240 C C . LEU A 1 292 ? 3.641 11.648 16.328 1 90.94 292 LEU A C 1
ATOM 2242 O O . LEU A 1 292 ? 4.508 11.016 16.938 1 90.94 292 LEU A O 1
ATOM 2246 N N . ARG A 1 293 ? 3.256 12.836 16.625 1 88.06 293 ARG A N 1
ATOM 2247 C CA . ARG A 1 293 ? 3.814 13.523 17.797 1 88.06 293 ARG A CA 1
ATOM 2248 C C . ARG A 1 293 ? 3.551 12.734 19.062 1 88.06 293 ARG A C 1
ATOM 2250 O O . ARG A 1 293 ? 4.426 12.625 19.938 1 88.06 293 ARG A O 1
ATOM 2257 N N . MET A 1 294 ? 2.395 12.133 19.156 1 86.81 294 MET A N 1
ATOM 2258 C CA . MET A 1 294 ? 1.961 11.477 20.391 1 86.81 294 MET A CA 1
ATOM 2259 C C . MET A 1 294 ? 2.326 9.992 20.375 1 86.81 294 MET A C 1
ATOM 2261 O O . MET A 1 294 ? 2.131 9.297 21.375 1 86.81 294 MET A O 1
ATOM 2265 N N . GLY A 1 295 ? 2.795 9.492 19.281 1 85.06 295 GLY A N 1
ATOM 2266 C CA . GLY A 1 295 ? 3.141 8.078 19.172 1 85.06 295 GLY A CA 1
ATOM 2267 C C . GLY A 1 295 ? 1.935 7.164 19.25 1 85.06 295 GLY A C 1
ATOM 2268 O O . GLY A 1 295 ? 1.959 6.148 19.953 1 85.06 295 GLY A O 1
ATOM 2269 N N . SER A 1 296 ? 0.884 7.543 18.609 1 88.88 296 SER A N 1
ATOM 2270 C CA . SER A 1 296 ? -0.343 6.754 18.625 1 88.88 296 SER A CA 1
ATOM 2271 C C . SER A 1 296 ? -0.824 6.457 17.203 1 88.88 296 SER A C 1
ATOM 2273 O O . SER A 1 296 ? -0.498 7.188 16.266 1 88.88 296 SER A O 1
ATOM 2275 N N . ALA A 1 297 ? -1.554 5.355 17.062 1 91.12 297 ALA A N 1
ATOM 2276 C CA . ALA A 1 297 ? -2.193 5.043 15.781 1 91.12 297 ALA A CA 1
ATOM 2277 C C . ALA A 1 297 ? -3.424 5.918 15.555 1 91.12 297 ALA A C 1
ATOM 2279 O O . ALA A 1 297 ? -3.895 6.586 16.484 1 91.12 297 ALA A O 1
ATOM 2280 N N . ILE A 1 298 ? -3.902 5.918 14.359 1 96.25 298 ILE A N 1
ATOM 2281 C CA . ILE A 1 298 ? -5.102 6.676 14.016 1 96.25 298 ILE A CA 1
ATOM 2282 C C . ILE A 1 298 ? -6.316 6.051 14.703 1 96.25 298 ILE A C 1
ATOM 2284 O O . ILE A 1 298 ? -6.52 4.836 14.625 1 96.25 298 ILE A O 1
ATOM 2288 N N . PRO A 1 299 ? -7.125 6.809 15.391 1 95.62 299 PRO A N 1
ATOM 2289 C CA . PRO A 1 299 ? -8.336 6.258 16 1 95.62 299 PRO A CA 1
ATOM 2290 C C . PRO A 1 299 ? -9.242 5.555 14.992 1 95.62 299 PRO A C 1
ATOM 2292 O O . PRO A 1 299 ? -9.391 6.027 13.859 1 95.62 299 PRO A O 1
ATOM 2295 N N . SER A 1 300 ? -9.836 4.48 15.367 1 95.56 300 SER A N 1
ATOM 2296 C CA . SER A 1 300 ? -10.523 3.568 14.461 1 95.56 300 SER A CA 1
ATOM 2297 C C . SER A 1 300 ? -11.711 4.25 13.781 1 95.56 300 SER A C 1
ATOM 2299 O O . SER A 1 300 ? -11.945 4.059 12.594 1 95.56 300 SER A O 1
ATOM 2301 N N . PRO A 1 301 ? -12.484 5.152 14.484 1 95.5 301 PRO A N 1
ATOM 2302 C CA . PRO A 1 301 ? -13.594 5.781 13.766 1 95.5 301 PRO A CA 1
ATOM 2303 C C . PRO A 1 301 ? -13.125 6.668 12.617 1 95.5 301 PRO A C 1
ATOM 2305 O O . PRO A 1 301 ? -13.828 6.797 11.609 1 95.5 301 PRO A O 1
ATOM 2308 N N . LEU A 1 302 ? -11.992 7.27 12.844 1 97.69 302 LEU A N 1
ATOM 2309 C CA . LEU A 1 302 ? -11.469 8.148 11.797 1 97.69 302 LEU A CA 1
ATOM 2310 C C . LEU A 1 302 ? -10.938 7.34 10.625 1 97.69 302 LEU A C 1
ATOM 2312 O O . LEU A 1 302 ? -10.938 7.82 9.484 1 97.69 302 LEU A O 1
ATOM 2316 N N . ARG A 1 303 ? -10.523 6.113 10.828 1 97.56 303 ARG A N 1
ATOM 2317 C CA . ARG A 1 303 ? -10.164 5.207 9.742 1 97.56 303 ARG A CA 1
ATOM 2318 C C . ARG A 1 303 ? -11.367 4.902 8.859 1 97.56 303 ARG A C 1
ATOM 2320 O O . ARG A 1 303 ? -11.242 4.805 7.637 1 97.56 303 ARG A O 1
ATOM 2327 N N . MET A 1 304 ? -12.484 4.73 9.562 1 96.81 304 MET A N 1
ATOM 2328 C CA . MET A 1 304 ? -13.703 4.434 8.812 1 96.81 304 MET A CA 1
ATOM 2329 C C . MET A 1 304 ? -14.117 5.621 7.953 1 96.81 304 MET A C 1
ATOM 2331 O O . MET A 1 304 ? -14.57 5.445 6.816 1 96.81 304 MET A O 1
ATOM 2335 N N . ILE A 1 305 ? -13.938 6.852 8.492 1 97.31 305 ILE A N 1
ATOM 2336 C CA . ILE A 1 305 ? -14.227 8.055 7.715 1 97.31 305 ILE A CA 1
ATOM 2337 C C . ILE A 1 305 ? -13.25 8.148 6.539 1 97.31 305 ILE A C 1
ATOM 2339 O O . ILE A 1 305 ? -13.641 8.523 5.434 1 97.31 305 ILE A O 1
ATOM 2343 N N . ARG A 1 306 ? -12 7.812 6.77 1 98 306 ARG A N 1
ATOM 2344 C CA . ARG A 1 306 ? -11 7.824 5.711 1 98 306 ARG A CA 1
ATOM 2345 C C . ARG A 1 306 ? -11.359 6.844 4.602 1 98 306 ARG A C 1
ATOM 2347 O O . ARG A 1 306 ? -11.148 7.133 3.42 1 98 306 ARG A O 1
ATOM 2354 N N . ALA A 1 307 ? -11.875 5.68 4.984 1 96.56 307 ALA A N 1
ATOM 2355 C CA . ALA A 1 307 ? -12.297 4.699 3.984 1 96.56 307 ALA A CA 1
ATOM 2356 C C . ALA A 1 307 ? -13.367 5.277 3.062 1 96.56 307 ALA A C 1
ATOM 2358 O O . ALA A 1 307 ? -13.391 4.977 1.867 1 96.56 307 ALA A O 1
ATOM 2359 N N . GLU A 1 308 ? -14.242 6.102 3.611 1 95.94 308 GLU A N 1
ATOM 2360 C CA . GLU A 1 308 ? -15.25 6.773 2.795 1 95.94 308 GLU A CA 1
ATOM 2361 C C . GLU A 1 308 ? -14.609 7.809 1.873 1 95.94 308 GLU A C 1
ATOM 2363 O O . GLU A 1 308 ? -14.977 7.918 0.702 1 95.94 308 GLU A O 1
ATOM 2368 N N . ALA A 1 309 ? -13.688 8.516 2.4 1 97.69 309 ALA A N 1
ATOM 2369 C CA . ALA A 1 309 ? -12.992 9.523 1.607 1 97.69 309 ALA A CA 1
ATOM 2370 C C . ALA A 1 309 ? -12.242 8.891 0.439 1 97.69 309 ALA A C 1
ATOM 2372 O O . ALA A 1 309 ? -12.133 9.484 -0.635 1 97.69 309 ALA A O 1
ATOM 2373 N N . ALA A 1 310 ? -11.75 7.68 0.618 1 96.69 310 ALA A N 1
ATOM 2374 C CA . ALA A 1 310 ? -10.945 6.969 -0.368 1 96.69 310 ALA A CA 1
ATOM 2375 C C . ALA A 1 310 ? -11.711 6.789 -1.677 1 96.69 310 ALA A C 1
ATOM 2377 O O . ALA A 1 310 ? -11.109 6.777 -2.756 1 96.69 310 ALA A O 1
ATOM 2378 N N . LYS A 1 311 ? -12.984 6.738 -1.576 1 94.19 311 LYS A N 1
ATOM 2379 C CA . LYS A 1 311 ? -13.812 6.508 -2.754 1 94.19 311 LYS A CA 1
ATOM 2380 C C . LYS A 1 311 ? -13.758 7.699 -3.707 1 94.19 311 LYS A C 1
ATOM 2382 O O . LYS A 1 311 ? -14.039 7.562 -4.898 1 94.19 311 LYS A O 1
ATOM 2387 N N . ALA A 1 312 ? -13.305 8.859 -3.166 1 94.75 312 ALA A N 1
ATOM 2388 C CA . ALA A 1 312 ? -13.297 10.086 -3.965 1 94.75 312 ALA A CA 1
ATOM 2389 C C . ALA A 1 312 ? -11.883 10.477 -4.359 1 94.75 312 ALA A C 1
ATOM 2391 O O . ALA A 1 312 ? -11.672 11.508 -5.012 1 94.75 312 ALA A O 1
ATOM 2392 N N . ILE A 1 313 ? -10.938 9.664 -3.992 1 94.25 313 ILE A N 1
ATOM 2393 C CA . ILE A 1 313 ? -9.547 10.016 -4.234 1 94.25 313 ILE A CA 1
ATOM 2394 C C . ILE A 1 313 ? -8.836 8.852 -4.93 1 94.25 313 ILE A C 1
ATOM 2396 O O . ILE A 1 313 ? -8.984 7.695 -4.527 1 94.25 313 ILE A O 1
ATOM 2400 N N . SER A 1 314 ? -8.07 9.188 -5.973 1 95 314 SER A N 1
ATOM 2401 C CA . SER A 1 314 ? -7.289 8.148 -6.637 1 95 314 SER A CA 1
ATOM 2402 C C . SER A 1 314 ? -6.254 7.551 -5.691 1 95 314 SER A C 1
ATOM 2404 O O . SER A 1 314 ? -5.566 8.273 -4.973 1 95 314 SER A O 1
ATOM 2406 N N . ALA A 1 315 ? -6.074 6.227 -5.762 1 96.44 315 ALA A N 1
ATOM 2407 C CA . ALA A 1 315 ? -5.074 5.551 -4.938 1 96.44 315 ALA A CA 1
ATOM 2408 C C . ALA A 1 315 ? -3.662 5.898 -5.398 1 96.44 315 ALA A C 1
ATOM 2410 O O . ALA A 1 315 ? -2.689 5.648 -4.684 1 96.44 315 ALA A O 1
ATOM 2411 N N . SER A 1 316 ? -3.561 6.492 -6.594 1 95.44 316 SER A N 1
ATOM 2412 C CA . SER A 1 316 ? -2.252 6.84 -7.137 1 95.44 316 SER A CA 1
ATOM 2413 C C . SER A 1 316 ? -1.9 8.297 -6.84 1 95.44 316 SER A C 1
ATOM 2415 O O . SER A 1 316 ? -0.789 8.742 -7.133 1 95.44 316 SER A O 1
ATOM 2417 N N . ASP A 1 317 ? -2.879 9.039 -6.285 1 95.12 317 ASP A N 1
ATOM 2418 C CA . ASP A 1 317 ? -2.602 10.422 -5.902 1 95.12 317 ASP A CA 1
ATOM 2419 C C . ASP A 1 317 ? -1.467 10.492 -4.883 1 95.12 317 ASP A C 1
ATOM 2421 O O . ASP A 1 317 ? -1.54 9.867 -3.82 1 95.12 317 ASP A O 1
ATOM 2425 N N . PRO A 1 318 ? -0.427 11.258 -5.172 1 96.25 318 PRO A N 1
ATOM 2426 C CA . PRO A 1 318 ? 0.722 11.297 -4.262 1 96.25 318 PRO A CA 1
ATOM 2427 C C . PRO A 1 318 ? 0.335 11.688 -2.838 1 96.25 318 PRO A C 1
ATOM 2429 O O . PRO A 1 318 ? 0.938 11.203 -1.877 1 96.25 318 PRO A O 1
ATOM 2432 N N . TYR A 1 319 ? -0.658 12.57 -2.729 1 95.25 319 TYR A N 1
ATOM 2433 C CA . TYR A 1 319 ? -1.14 12.883 -1.388 1 95.25 319 TYR A CA 1
ATOM 2434 C C . TYR A 1 319 ? -1.632 11.633 -0.676 1 95.25 319 TYR A C 1
ATOM 2436 O O . TYR A 1 319 ? -1.303 11.398 0.49 1 95.25 319 TYR A O 1
ATOM 2444 N N . TRP A 1 320 ? -2.434 10.836 -1.346 1 97.31 320 TRP A N 1
ATOM 2445 C CA . TRP A 1 320 ? -3.014 9.633 -0.752 1 97.31 320 TRP A CA 1
ATOM 2446 C C . TRP A 1 320 ? -1.938 8.594 -0.462 1 97.31 320 TRP A C 1
ATOM 2448 O O . TRP A 1 320 ? -1.981 7.918 0.566 1 97.31 320 TRP A O 1
ATOM 2458 N N . VAL A 1 321 ? -0.958 8.477 -1.351 1 97.81 321 VAL A N 1
ATOM 2459 C CA . VAL A 1 321 ? 0.145 7.535 -1.185 1 97.81 321 VAL A CA 1
ATOM 2460 C C . VAL A 1 321 ? 0.931 7.879 0.079 1 97.81 321 VAL A C 1
ATOM 2462 O O . VAL A 1 321 ? 1.186 7.012 0.915 1 97.81 321 VAL A O 1
ATOM 2465 N N . ALA A 1 322 ? 1.268 9.148 0.258 1 97.81 322 ALA A N 1
ATOM 2466 C CA . ALA A 1 322 ? 2.025 9.594 1.426 1 97.81 322 ALA A CA 1
ATOM 2467 C C . ALA A 1 322 ? 1.216 9.406 2.705 1 97.81 322 ALA A C 1
ATOM 2469 O O . ALA A 1 322 ? 1.726 8.891 3.703 1 97.81 322 ALA A O 1
ATOM 2470 N N . SER A 1 323 ? -0.041 9.828 2.645 1 97.44 323 SER A N 1
ATOM 2471 C CA . SER A 1 323 ? -0.935 9.711 3.793 1 97.44 323 SER A CA 1
ATOM 2472 C C . SER A 1 323 ? -1.118 8.258 4.211 1 97.44 323 SER A C 1
ATOM 2474 O O . SER A 1 323 ? -1.108 7.945 5.402 1 97.44 323 SER A O 1
ATOM 2476 N N . SER A 1 324 ? -1.266 7.359 3.229 1 97.81 324 SER A N 1
ATOM 2477 C CA . SER A 1 324 ? -1.419 5.938 3.516 1 97.81 324 SER A CA 1
ATOM 2478 C C . SER A 1 324 ? -0.151 5.359 4.133 1 97.81 324 SER A C 1
ATOM 2480 O O . SER A 1 324 ? -0.22 4.512 5.027 1 97.81 324 SER A O 1
ATOM 2482 N N . GLY A 1 325 ? 0.98 5.812 3.59 1 97.94 325 GLY A N 1
ATOM 2483 C CA . GLY A 1 325 ? 2.236 5.395 4.191 1 97.94 325 GLY A CA 1
ATOM 2484 C C . GLY A 1 325 ? 2.338 5.746 5.664 1 97.94 325 GLY A C 1
ATOM 2485 O O . GLY A 1 325 ? 2.803 4.938 6.469 1 97.94 325 GLY A O 1
ATOM 2486 N N . LEU A 1 326 ? 1.861 6.91 6.008 1 98 326 LEU A N 1
ATOM 2487 C CA . LEU A 1 326 ? 1.913 7.359 7.395 1 98 326 LEU A CA 1
ATOM 2488 C C . LEU A 1 326 ? 0.983 6.527 8.273 1 98 326 LEU A C 1
ATOM 2490 O O . LEU A 1 326 ? 1.338 6.172 9.398 1 98 326 LEU A O 1
ATOM 2494 N N . VAL A 1 327 ? -0.181 6.211 7.781 1 97.5 327 VAL A N 1
ATOM 2495 C CA . VAL A 1 327 ? -1.104 5.355 8.523 1 97.5 327 VAL A CA 1
ATOM 2496 C C . VAL A 1 327 ? -0.461 3.994 8.773 1 97.5 327 VAL A C 1
ATOM 2498 O O . VAL A 1 327 ? -0.469 3.496 9.898 1 97.5 327 VAL A O 1
ATOM 2501 N N . GLU A 1 328 ? 0.148 3.449 7.742 1 96.75 328 GLU A N 1
ATOM 2502 C CA . GLU A 1 328 ? 0.754 2.123 7.824 1 96.75 328 GLU A CA 1
ATOM 2503 C C . GLU A 1 328 ? 1.926 2.111 8.805 1 96.75 328 GLU A C 1
ATOM 2505 O O . GLU A 1 328 ? 2.07 1.178 9.594 1 96.75 328 GLU A O 1
ATOM 2510 N N . ILE A 1 329 ? 2.768 3.133 8.703 1 96.44 329 ILE A N 1
ATOM 2511 C CA . ILE A 1 329 ? 3.965 3.15 9.539 1 96.44 329 ILE A CA 1
ATOM 2512 C C . ILE A 1 329 ? 3.57 3.334 11 1 96.44 329 ILE A C 1
ATOM 2514 O O . ILE A 1 329 ? 4.215 2.785 11.898 1 96.44 329 ILE A O 1
ATOM 2518 N N . MET A 1 330 ? 2.521 4.082 11.273 1 95.19 330 MET A N 1
ATOM 2519 C CA . MET A 1 330 ? 2.062 4.25 12.648 1 95.19 330 MET A CA 1
ATOM 2520 C C . MET A 1 330 ? 1.467 2.953 13.188 1 95.19 330 MET A C 1
ATOM 2522 O O . MET A 1 330 ? 1.634 2.627 14.367 1 95.19 330 MET A O 1
ATOM 2526 N N . ASP A 1 331 ? 0.767 2.221 12.344 1 94.06 331 ASP A N 1
ATOM 2527 C CA . ASP A 1 331 ? 0.292 0.898 12.742 1 94.06 331 ASP A CA 1
ATOM 2528 C C . ASP A 1 331 ? 1.459 -0.026 13.078 1 94.06 331 ASP A C 1
ATOM 2530 O O . ASP A 1 331 ? 1.405 -0.767 14.062 1 94.06 331 ASP A O 1
ATOM 2534 N N . LEU A 1 332 ? 2.48 0.007 12.242 1 95.12 332 LEU A N 1
ATOM 2535 C CA . LEU A 1 332 ? 3.662 -0.813 12.484 1 95.12 332 LEU A CA 1
ATOM 2536 C C . LEU A 1 332 ? 4.32 -0.435 13.812 1 95.12 332 LEU A C 1
ATOM 2538 O O . LEU A 1 332 ? 4.695 -1.309 14.594 1 95.12 332 LEU A O 1
ATOM 2542 N N . TYR A 1 333 ? 4.438 0.883 14.086 1 93.31 333 TYR A N 1
ATOM 2543 C CA . TYR A 1 333 ? 5.027 1.356 15.336 1 93.31 333 TYR A CA 1
ATOM 2544 C C . TYR A 1 333 ? 4.219 0.88 16.531 1 93.31 333 TYR A C 1
ATOM 2546 O O . TYR A 1 333 ? 4.785 0.53 17.578 1 93.31 333 TYR A O 1
ATOM 2554 N N . SER A 1 334 ? 2.908 0.868 16.359 1 91.06 334 SER A N 1
ATOM 2555 C CA . SER A 1 334 ? 2.055 0.415 17.453 1 91.06 334 SER A CA 1
ATOM 2556 C C . SER A 1 334 ? 2.275 -1.064 17.75 1 91.06 334 SER A C 1
ATOM 2558 O O . SER A 1 334 ? 2.078 -1.511 18.891 1 91.06 334 SER A O 1
ATOM 2560 N N . GLN A 1 335 ? 2.688 -1.83 16.75 1 89.94 335 GLN A N 1
ATOM 2561 C CA . GLN A 1 335 ? 2.951 -3.254 16.938 1 89.94 335 GLN A CA 1
ATOM 2562 C C . GLN A 1 335 ? 4.328 -3.482 17.547 1 89.94 335 GLN A C 1
ATOM 2564 O O . GLN A 1 335 ? 4.488 -4.34 18.422 1 89.94 335 GLN A O 1
ATOM 2569 N N . ILE A 1 336 ? 5.27 -2.723 17.094 1 90.5 336 ILE A N 1
ATOM 2570 C CA . ILE A 1 336 ? 6.652 -2.887 17.547 1 90.5 336 ILE A CA 1
ATOM 2571 C C . ILE A 1 336 ? 6.809 -2.326 18.953 1 90.5 336 ILE A C 1
ATOM 2573 O O . ILE A 1 336 ? 7.551 -2.879 19.766 1 90.5 336 ILE A O 1
ATOM 2577 N N . LEU A 1 337 ? 6.062 -1.207 19.172 1 85.62 337 LEU A N 1
ATOM 2578 C CA . LEU A 1 337 ? 6.121 -0.5 20.453 1 85.62 337 LEU A CA 1
ATOM 2579 C C . LEU A 1 337 ? 4.719 -0.227 20.984 1 85.62 337 LEU A C 1
ATOM 2581 O O . LEU A 1 337 ? 4.27 0.921 21 1 85.62 337 LEU A O 1
ATOM 2585 N N . PRO A 1 338 ? 4.133 -1.222 21.547 1 80.56 338 PRO A N 1
ATOM 2586 C CA . PRO A 1 338 ? 2.75 -1.039 22 1 80.56 338 PRO A CA 1
ATOM 2587 C C . PRO A 1 338 ? 2.613 0.051 23.062 1 80.56 338 PRO A C 1
ATOM 2589 O O . PRO A 1 338 ? 1.53 0.619 23.234 1 80.56 338 PRO A O 1
ATOM 2592 N N . GLY A 1 339 ? 3.625 0.459 23.688 1 77.56 339 GLY A N 1
ATOM 2593 C CA . GLY A 1 339 ? 3.574 1.512 24.703 1 77.56 339 GLY A CA 1
ATOM 2594 C C . GLY A 1 339 ? 3.646 2.906 24.109 1 77.56 339 GLY A C 1
ATOM 2595 O O . GLY A 1 339 ? 3.453 3.898 24.812 1 77.56 339 GLY A O 1
ATOM 2596 N N . GLY A 1 340 ? 3.854 2.959 22.812 1 77.5 340 GLY A N 1
ATOM 2597 C CA . GLY A 1 340 ? 3.926 4.25 22.141 1 77.5 340 GLY A CA 1
ATOM 2598 C C . GLY A 1 340 ? 5.285 4.914 22.266 1 77.5 340 GLY A C 1
ATOM 2599 O O . GLY A 1 340 ? 6.234 4.305 22.766 1 77.5 340 GLY A O 1
ATOM 2600 N N . PHE A 1 341 ? 5.371 6.121 21.625 1 73 341 PHE A N 1
ATOM 2601 C CA . PHE A 1 341 ? 6.566 6.953 21.719 1 73 341 PHE A CA 1
ATOM 2602 C C . PHE A 1 341 ? 6.191 8.43 21.766 1 73 341 PHE A C 1
ATOM 2604 O O . PHE A 1 341 ? 5.035 8.789 21.531 1 73 341 PHE A O 1
ATOM 2611 N N . ASP A 1 342 ? 7.023 9.211 22.344 1 70.94 342 ASP A N 1
ATOM 2612 C CA . ASP A 1 342 ? 6.848 10.664 22.312 1 70.94 342 ASP A CA 1
ATOM 2613 C C . ASP A 1 342 ? 8.023 11.344 21.625 1 70.94 342 ASP A C 1
ATOM 2615 O O . ASP A 1 342 ? 9.172 11.188 22.047 1 70.94 342 ASP A O 1
ATOM 2619 N N . PHE A 1 343 ? 7.746 11.992 20.625 1 69.44 343 PHE A N 1
ATOM 2620 C CA . PHE A 1 343 ? 8.781 12.688 19.859 1 69.44 343 PHE A CA 1
ATOM 2621 C C . PHE A 1 343 ? 9.453 13.75 20.719 1 69.44 343 PHE A C 1
ATOM 2623 O O . PHE A 1 343 ? 10.648 14 20.578 1 69.44 343 PHE A O 1
ATOM 2630 N N . ILE A 1 344 ? 8.68 14.508 21.547 1 69.94 344 ILE A N 1
ATOM 2631 C CA . ILE A 1 344 ? 9.195 15.633 22.328 1 69.94 344 ILE A CA 1
ATOM 2632 C C . ILE A 1 344 ? 9.344 15.227 23.781 1 69.94 344 ILE A C 1
ATOM 2634 O O . ILE A 1 344 ? 8.359 14.867 24.438 1 69.94 344 ILE A O 1
ATOM 2638 N N . HIS A 1 345 ? 9.703 13.953 24.266 1 57.5 345 HIS A N 1
ATOM 2639 C CA . HIS A 1 345 ? 9.789 13.477 25.641 1 57.5 345 HIS A CA 1
ATOM 2640 C C . HIS A 1 345 ? 10.375 14.547 26.562 1 57.5 345 HIS A C 1
ATOM 2642 O O . HIS A 1 345 ? 11.445 15.094 26.281 1 57.5 345 HIS A O 1
ATOM 2648 N N . SER A 1 346 ? 9.625 15.195 27.156 1 46.38 346 SER A N 1
ATOM 2649 C CA . SER A 1 346 ? 10.055 15.805 28.406 1 46.38 346 SER A CA 1
ATOM 2650 C C . SER A 1 346 ? 10.859 14.82 29.25 1 46.38 346 SER A C 1
ATOM 2652 O O . SER A 1 346 ? 10.719 13.609 29.109 1 46.38 346 SER A O 1
ATOM 2654 N N . SER A 1 347 ? 11.891 15.07 29.766 1 42 347 SER A N 1
ATOM 2655 C CA . SER A 1 347 ? 12.789 14.336 30.656 1 42 347 SER A CA 1
ATOM 2656 C C . SER A 1 347 ? 12.016 13.336 31.516 1 42 347 SER A C 1
ATOM 2658 O O . SER A 1 347 ? 12.594 12.375 32.031 1 42 347 SER A O 1
ATOM 2660 N N . GLU A 1 348 ? 10.961 13.789 32.156 1 37.28 348 GLU A N 1
ATOM 2661 C CA . GLU A 1 348 ? 10.453 13 33.281 1 37.28 348 GLU A CA 1
ATOM 2662 C C . GLU A 1 348 ? 9.805 11.703 32.781 1 37.28 348 GLU A C 1
ATOM 2664 O O . GLU A 1 348 ? 9.422 10.852 33.562 1 37.28 348 GLU A O 1
ATOM 2669 N N . ALA A 1 349 ? 9.156 11.922 31.781 1 40.16 349 ALA A N 1
ATOM 2670 C CA . ALA A 1 349 ? 8.297 10.758 31.609 1 40.16 349 ALA A CA 1
ATOM 2671 C C . ALA A 1 349 ? 9.102 9.461 31.75 1 40.16 349 ALA A C 1
ATOM 2673 O O . ALA A 1 349 ? 10.32 9.492 31.875 1 40.16 349 ALA A O 1
ATOM 2674 N N . VAL A 1 350 ? 9.062 8.555 30.672 1 38.69 350 VAL A N 1
ATOM 2675 C CA . VAL A 1 350 ? 8.93 7.105 30.797 1 38.69 350 VAL A CA 1
ATOM 2676 C C . VAL A 1 350 ? 10.289 6.484 31.078 1 38.69 350 VAL A C 1
ATOM 2678 O O . VAL A 1 350 ? 11.055 6.18 30.156 1 38.69 350 VAL A O 1
ATOM 2681 N N . SER A 1 351 ? 11.156 7.195 31.531 1 36.12 351 SER A N 1
ATOM 2682 C CA . SER A 1 351 ? 12.008 6.207 32.188 1 36.12 351 SER A CA 1
ATOM 2683 C C . SER A 1 351 ? 11.172 5.207 33 1 36.12 351 SER A C 1
ATOM 2685 O O . SER A 1 351 ? 11.594 4.75 34.062 1 36.12 351 SER A O 1
ATOM 2687 N N . ASN A 1 352 ? 9.898 5.508 33.125 1 34.84 352 ASN A N 1
ATOM 2688 C CA . ASN A 1 352 ? 9.406 4.395 33.938 1 34.84 352 ASN A CA 1
ATOM 2689 C C . ASN A 1 352 ? 10.078 3.082 33.531 1 34.84 352 ASN A C 1
ATOM 2691 O O . ASN A 1 352 ? 10.07 2.693 32.375 1 34.84 352 ASN A O 1
ATOM 2695 N N . GLY A 1 353 ? 11.102 2.816 34.156 1 34.22 353 GLY A N 1
ATOM 2696 C CA . GLY A 1 353 ? 11.828 1.632 34.594 1 34.22 353 GLY A CA 1
ATOM 2697 C C . GLY A 1 353 ? 11.047 0.348 34.375 1 34.22 353 GLY A C 1
ATOM 2698 O O . GLY A 1 353 ? 11.32 -0.658 35.031 1 34.22 353 GLY A O 1
ATOM 2699 N N . THR A 1 354 ? 9.711 0.516 34.5 1 35.34 354 THR A N 1
ATOM 2700 C CA . THR A 1 354 ? 9.297 -0.883 34.469 1 35.34 354 THR A CA 1
ATOM 2701 C C . THR A 1 354 ? 10.047 -1.632 33.344 1 35.34 354 THR A C 1
ATOM 2703 O O . THR A 1 354 ? 9.945 -1.282 32.188 1 35.34 354 THR A O 1
ATOM 2706 N N . GLY A 1 355 ? 11.219 -1.925 33.594 1 37.72 355 GLY A N 1
ATOM 2707 C CA . GLY A 1 355 ? 11.93 -3.07 33.062 1 37.72 355 GLY A CA 1
ATOM 2708 C C . GLY A 1 355 ? 11.039 -4.004 32.25 1 37.72 355 GLY A C 1
ATOM 2709 O O . GLY A 1 355 ? 10.82 -5.148 32.656 1 37.72 355 GLY A O 1
ATOM 2710 N N . ALA A 1 356 ? 9.945 -3.527 32.031 1 38.75 356 ALA A N 1
ATOM 2711 C CA . ALA A 1 356 ? 9.188 -4.535 31.281 1 38.75 356 ALA A CA 1
ATOM 2712 C C . ALA A 1 356 ? 10.086 -5.277 30.297 1 38.75 356 ALA A C 1
ATOM 2714 O O . ALA A 1 356 ? 10.812 -4.656 29.516 1 38.75 356 ALA A O 1
ATOM 2715 N N . THR A 1 357 ? 10.578 -6.234 30.609 1 48.12 357 THR A N 1
ATOM 2716 C CA . THR A 1 357 ? 11.258 -7.258 29.828 1 48.12 357 THR A CA 1
ATOM 2717 C C . THR A 1 357 ? 10.867 -7.172 28.359 1 48.12 357 THR A C 1
ATOM 2719 O O . THR A 1 357 ? 9.695 -7.348 28.016 1 48.12 357 THR A O 1
ATOM 2722 N N . GLU A 1 358 ? 11.453 -6.082 27.703 1 59.22 358 GLU A N 1
ATOM 2723 C CA . GLU A 1 358 ? 11.273 -6.156 26.266 1 59.22 358 GLU A CA 1
ATOM 2724 C C . GLU A 1 358 ? 10.906 -7.57 25.828 1 59.22 358 GLU A C 1
ATOM 2726 O O . GLU A 1 358 ? 11.672 -8.508 26.031 1 59.22 358 GLU A O 1
ATOM 2731 N N . ARG A 1 359 ? 9.656 -7.77 25.766 1 67.19 359 ARG A N 1
ATOM 2732 C CA . ARG A 1 359 ? 9.234 -9.07 25.25 1 67.19 359 ARG A CA 1
ATOM 2733 C C . ARG A 1 359 ? 10.156 -9.539 24.125 1 67.19 359 ARG A C 1
ATOM 2735 O O . ARG A 1 359 ? 10.523 -8.75 23.25 1 67.19 359 ARG A O 1
ATOM 2742 N N . GLN A 1 360 ? 10.766 -10.562 24.453 1 80.94 360 GLN A N 1
ATOM 2743 C CA . GLN A 1 360 ? 11.555 -11.18 23.391 1 80.94 360 GLN A CA 1
ATOM 2744 C C . GLN A 1 360 ? 10.75 -11.32 22.109 1 80.94 360 GLN A C 1
ATOM 2746 O O . GLN A 1 360 ? 9.617 -11.805 22.125 1 80.94 360 GLN A O 1
ATOM 2751 N N . LEU A 1 361 ? 11.188 -10.594 21.078 1 88.19 361 LEU A N 1
ATOM 2752 C CA . LEU A 1 361 ? 10.562 -10.672 19.766 1 88.19 361 LEU A CA 1
ATOM 2753 C C . LEU A 1 361 ? 11.133 -11.828 18.969 1 88.19 361 LEU A C 1
ATOM 2755 O O . LEU A 1 361 ? 12.305 -11.805 18.578 1 88.19 361 LEU A O 1
ATOM 2759 N N . PRO A 1 362 ? 10.336 -12.922 18.844 1 93.06 362 PRO A N 1
ATOM 2760 C CA . PRO A 1 362 ? 10.828 -14.023 18.016 1 93.06 362 PRO A CA 1
ATOM 2761 C C . PRO A 1 362 ? 11.281 -13.547 16.625 1 93.06 362 PRO A C 1
ATOM 2763 O O . PRO A 1 362 ? 10.719 -12.602 16.078 1 93.06 362 PRO A O 1
ATOM 2766 N N . ILE A 1 363 ? 12.211 -14.227 16.078 1 94.06 363 ILE A N 1
ATOM 2767 C CA . ILE A 1 363 ? 12.859 -13.812 14.844 1 94.06 363 ILE A CA 1
ATOM 2768 C C . ILE A 1 363 ? 11.828 -13.75 13.719 1 94.06 363 ILE A C 1
ATOM 2770 O O . ILE A 1 363 ? 11.898 -12.883 12.844 1 94.06 363 ILE A O 1
ATOM 2774 N N . ASP A 1 364 ? 10.938 -14.68 13.695 1 93.88 364 ASP A N 1
ATOM 2775 C CA . ASP A 1 364 ? 9.914 -14.688 12.648 1 93.88 364 ASP A CA 1
ATOM 2776 C C . ASP A 1 364 ? 9.07 -13.414 12.711 1 93.88 364 ASP A C 1
ATOM 2778 O O . ASP A 1 364 ? 8.734 -12.836 11.672 1 93.88 364 ASP A O 1
ATOM 2782 N N . GLU A 1 365 ? 8.719 -13.016 13.891 1 94.19 365 GLU A N 1
ATOM 2783 C CA . GLU A 1 365 ? 7.953 -11.789 14.055 1 94.19 365 GLU A CA 1
ATOM 2784 C C . GLU A 1 365 ? 8.797 -10.562 13.719 1 94.19 365 GLU A C 1
ATOM 2786 O O . GLU A 1 365 ? 8.312 -9.617 13.102 1 94.19 365 GLU A O 1
ATOM 2791 N N . LEU A 1 366 ? 10.016 -10.617 14.18 1 96.19 366 LEU A N 1
ATOM 2792 C CA . LEU A 1 366 ? 10.945 -9.539 13.875 1 96.19 366 LEU A CA 1
ATOM 2793 C C . LEU A 1 366 ? 11.086 -9.352 12.367 1 96.19 366 LEU A C 1
ATOM 2795 O O . LEU A 1 366 ? 11 -8.227 11.867 1 96.19 366 LEU A O 1
ATOM 2799 N N . GLU A 1 367 ? 11.258 -10.453 11.633 1 96.69 367 GLU A N 1
ATOM 2800 C CA . GLU A 1 367 ? 11.406 -10.406 10.18 1 96.69 367 GLU A CA 1
ATOM 2801 C C . GLU A 1 367 ? 10.133 -9.898 9.516 1 96.69 367 GLU A C 1
ATOM 2803 O O . GLU A 1 367 ? 10.195 -9.211 8.492 1 96.69 367 GLU A O 1
ATOM 2808 N N . ARG A 1 368 ? 9.047 -10.219 10.07 1 96.12 368 ARG A N 1
ATOM 2809 C CA . ARG A 1 368 ? 7.785 -9.719 9.531 1 96.12 368 ARG A CA 1
ATOM 2810 C C . ARG A 1 368 ? 7.715 -8.195 9.625 1 96.12 368 ARG A C 1
ATOM 2812 O O . ARG A 1 368 ? 7.398 -7.527 8.641 1 96.12 368 ARG A O 1
ATOM 2819 N N . TYR A 1 369 ? 8.023 -7.645 10.812 1 96.75 369 TYR A N 1
ATOM 2820 C CA . TYR A 1 369 ? 8.008 -6.199 10.992 1 96.75 369 TYR A CA 1
ATOM 2821 C C . TYR A 1 369 ? 9.078 -5.535 10.133 1 96.75 369 TYR A C 1
ATOM 2823 O O . TYR A 1 369 ? 8.828 -4.488 9.523 1 96.75 369 TYR A O 1
ATOM 2831 N N . LEU A 1 370 ? 10.234 -6.195 10.117 1 97.75 370 LEU A N 1
ATOM 2832 C CA . LEU A 1 370 ? 11.344 -5.656 9.344 1 97.75 370 LEU A CA 1
ATOM 2833 C C . LEU A 1 370 ? 10.984 -5.586 7.859 1 97.75 370 LEU A C 1
ATOM 2835 O O . LEU A 1 370 ? 11.219 -4.566 7.207 1 97.75 370 LEU A O 1
ATOM 2839 N N . SER A 1 371 ? 10.414 -6.629 7.328 1 97.56 371 SER A N 1
ATOM 2840 C CA . SER A 1 371 ? 10.023 -6.652 5.926 1 97.56 371 SER A CA 1
ATOM 2841 C C . SER A 1 371 ? 8.961 -5.598 5.629 1 97.56 371 SER A C 1
ATOM 2843 O O . SER A 1 371 ? 8.961 -4.996 4.555 1 97.56 371 SER A O 1
ATOM 2845 N N . GLN A 1 372 ? 8.055 -5.348 6.566 1 97.38 372 GLN A N 1
ATOM 2846 C CA . GLN A 1 372 ? 7.035 -4.32 6.395 1 97.38 372 GLN A CA 1
ATOM 2847 C C . GLN A 1 372 ? 7.664 -2.93 6.32 1 97.38 372 GLN A C 1
ATOM 2849 O O . GLN A 1 372 ? 7.301 -2.125 5.461 1 97.38 372 GLN A O 1
ATOM 2854 N N . ALA A 1 373 ? 8.57 -2.672 7.223 1 98.06 373 ALA A N 1
ATOM 2855 C CA . ALA A 1 373 ? 9.25 -1.379 7.223 1 98.06 373 ALA A CA 1
ATOM 2856 C C . ALA A 1 373 ? 10.023 -1.168 5.926 1 98.06 373 ALA A C 1
ATOM 2858 O O . ALA A 1 373 ? 9.977 -0.085 5.336 1 98.06 373 ALA A O 1
ATOM 2859 N N . LEU A 1 374 ? 10.734 -2.238 5.504 1 98 374 LEU A N 1
ATOM 2860 C CA . LEU A 1 374 ? 11.492 -2.18 4.262 1 98 374 LEU A CA 1
ATOM 2861 C C . LEU A 1 374 ? 10.57 -1.923 3.074 1 98 374 LEU A C 1
ATOM 2863 O O . LEU A 1 374 ? 10.898 -1.134 2.186 1 98 374 LEU A O 1
ATOM 2867 N N . ASP A 1 375 ? 9.477 -2.527 3.107 1 97.88 375 ASP A N 1
ATOM 2868 C CA . ASP A 1 375 ? 8.508 -2.363 2.029 1 97.88 375 ASP A CA 1
ATOM 2869 C C . ASP A 1 375 ? 7.973 -0.933 1.983 1 97.88 375 ASP A C 1
ATOM 2871 O O . ASP A 1 375 ? 7.879 -0.334 0.91 1 97.88 375 ASP A O 1
ATOM 2875 N N . ILE A 1 376 ? 7.551 -0.364 3.109 1 98.19 376 ILE A N 1
ATOM 2876 C CA . ILE A 1 376 ? 7.02 0.993 3.174 1 98.19 376 ILE A CA 1
ATOM 2877 C C . ILE A 1 376 ? 8.047 1.977 2.619 1 98.19 376 ILE A C 1
ATOM 2879 O O . ILE A 1 376 ? 7.723 2.822 1.784 1 98.19 376 ILE A O 1
ATOM 2883 N N . ASP A 1 377 ? 9.273 1.828 3.078 1 98.12 377 ASP A N 1
ATOM 2884 C CA . ASP A 1 377 ? 10.328 2.73 2.643 1 98.12 377 ASP A CA 1
ATOM 2885 C C . ASP A 1 377 ? 10.531 2.652 1.13 1 98.12 377 ASP A C 1
ATOM 2887 O O . ASP A 1 377 ? 10.492 3.674 0.44 1 98.12 377 ASP A O 1
ATOM 2891 N N . HIS A 1 378 ? 10.656 1.45 0.613 1 97.44 378 HIS A N 1
ATOM 2892 C CA . HIS A 1 378 ? 10.922 1.256 -0.807 1 97.44 378 HIS A CA 1
ATOM 2893 C C . HIS A 1 378 ? 9.742 1.712 -1.659 1 97.44 378 HIS A C 1
ATOM 2895 O O . HIS A 1 378 ? 9.93 2.326 -2.711 1 97.44 378 HIS A O 1
ATOM 2901 N N . ARG A 1 379 ? 8.609 1.335 -1.267 1 98.06 379 ARG A N 1
ATOM 2902 C CA . ARG A 1 379 ? 7.406 1.665 -2.021 1 98.06 379 ARG A CA 1
ATOM 2903 C C . ARG A 1 379 ? 7.25 3.176 -2.168 1 98.06 379 ARG A C 1
ATOM 2905 O O . ARG A 1 379 ? 6.977 3.674 -3.262 1 98.06 379 ARG A O 1
ATOM 2912 N N . LEU A 1 380 ? 7.453 3.906 -1.09 1 98.5 380 LEU A N 1
ATOM 2913 C CA . LEU A 1 380 ? 7.309 5.359 -1.135 1 98.5 380 LEU A CA 1
ATOM 2914 C C . LEU A 1 380 ? 8.383 5.984 -2.016 1 98.5 380 LEU A C 1
ATOM 2916 O O . LEU A 1 380 ? 8.086 6.855 -2.838 1 98.5 380 LEU A O 1
ATOM 2920 N N . GLU A 1 381 ? 9.578 5.508 -1.837 1 97.94 381 GLU A N 1
ATOM 2921 C CA . GLU A 1 381 ? 10.656 6.016 -2.686 1 97.94 381 GLU A CA 1
ATOM 2922 C C . GLU A 1 381 ? 10.359 5.762 -4.16 1 97.94 381 GLU A C 1
ATOM 2924 O O . GLU A 1 381 ? 10.492 6.664 -4.988 1 97.94 381 GLU A O 1
ATOM 2929 N N . SER A 1 382 ? 9.93 4.57 -4.449 1 97.69 382 SER A N 1
ATOM 2930 C CA . SER A 1 382 ? 9.648 4.18 -5.828 1 97.69 382 SER A CA 1
ATOM 2931 C C . SER A 1 382 ? 8.477 4.977 -6.398 1 97.69 382 SER A C 1
ATOM 2933 O O . SER A 1 382 ? 8.57 5.531 -7.496 1 97.69 382 SER A O 1
ATOM 2935 N N . ARG A 1 383 ? 7.426 5.129 -5.676 1 97.69 383 ARG A N 1
ATOM 2936 C CA . ARG A 1 383 ? 6.219 5.801 -6.148 1 97.69 383 ARG A CA 1
ATOM 2937 C C . ARG A 1 383 ? 6.48 7.281 -6.406 1 97.69 383 ARG A C 1
ATOM 2939 O O . ARG A 1 383 ? 6 7.84 -7.395 1 97.69 383 ARG A O 1
ATOM 2946 N N . PHE A 1 384 ? 7.25 7.945 -5.543 1 97.81 384 PHE A N 1
ATOM 2947 C CA . PHE A 1 384 ? 7.484 9.375 -5.703 1 97.81 384 PHE A CA 1
ATOM 2948 C C . PHE A 1 384 ? 8.508 9.641 -6.801 1 97.81 384 PHE A C 1
ATOM 2950 O O . PHE A 1 384 ? 8.453 10.672 -7.469 1 97.81 384 PHE A O 1
ATOM 2957 N N . SER A 1 385 ? 9.398 8.664 -7.047 1 96.19 385 SER A N 1
ATOM 2958 C CA . SER A 1 385 ? 10.336 8.797 -8.156 1 96.19 385 SER A CA 1
ATOM 2959 C C . SER A 1 385 ? 9.617 8.68 -9.5 1 96.19 385 SER A C 1
ATOM 2961 O O . SER A 1 385 ? 10.109 9.172 -10.516 1 96.19 385 SER A O 1
ATOM 2963 N N . GLU A 1 386 ? 8.398 8.102 -9.453 1 93.69 386 GLU A N 1
ATOM 2964 C CA . GLU A 1 386 ? 7.668 7.824 -10.688 1 93.69 386 GLU A CA 1
ATOM 2965 C C . GLU A 1 386 ? 6.543 8.836 -10.898 1 93.69 386 GLU A C 1
ATOM 2967 O O . GLU A 1 386 ? 5.797 8.742 -11.875 1 93.69 386 GLU A O 1
ATOM 2972 N N . CYS A 1 387 ? 6.496 9.805 -10.039 1 93.94 387 CYS A N 1
ATOM 2973 C CA . CYS A 1 387 ? 5.441 10.805 -10.18 1 93.94 387 CYS A CA 1
ATOM 2974 C C . CYS A 1 387 ? 5.641 11.633 -11.445 1 93.94 387 CYS A C 1
ATOM 2976 O O . CYS A 1 387 ? 6.754 11.711 -11.969 1 93.94 387 CYS A O 1
ATOM 2978 N N . SER A 1 388 ? 4.562 12.227 -11.938 1 92.44 388 SER A N 1
ATOM 2979 C CA . SER A 1 388 ? 4.621 13.094 -13.109 1 92.44 388 SER A CA 1
ATOM 2980 C C . SER A 1 388 ? 5.523 14.297 -12.852 1 92.44 388 SER A C 1
ATOM 2982 O O . SER A 1 388 ? 5.785 14.664 -11.703 1 92.44 388 SER A O 1
ATOM 2984 N N . PRO A 1 389 ? 5.973 14.93 -13.82 1 91.94 389 PRO A N 1
ATOM 2985 C CA . PRO A 1 389 ? 6.926 16.031 -13.688 1 91.94 389 PRO A CA 1
ATOM 2986 C C . PRO A 1 389 ? 6.379 17.188 -12.844 1 91.94 389 PRO A C 1
ATOM 2988 O O . PRO A 1 389 ? 7.141 17.859 -12.148 1 91.94 389 PRO A O 1
ATOM 2991 N N . GLU A 1 390 ? 5.121 17.344 -12.805 1 89.19 390 GLU A N 1
ATOM 2992 C CA . GLU A 1 390 ? 4.527 18.453 -12.055 1 89.19 390 GLU A CA 1
ATOM 2993 C C . GLU A 1 390 ? 4.676 18.234 -10.547 1 89.19 390 GLU A C 1
ATOM 2995 O O . GLU A 1 390 ? 4.633 19.203 -9.781 1 89.19 390 GLU A O 1
ATOM 3000 N N . TRP A 1 391 ? 4.895 16.969 -10.242 1 94.12 391 TRP A N 1
ATOM 3001 C CA . TRP A 1 391 ? 5.062 16.625 -8.836 1 94.12 391 TRP A CA 1
ATOM 3002 C C . TRP A 1 391 ? 6.535 16.672 -8.438 1 94.12 391 TRP A C 1
ATOM 3004 O O . TRP A 1 391 ? 6.863 16.688 -7.25 1 94.12 391 TRP A O 1
ATOM 3014 N N . GLN A 1 392 ? 7.406 16.719 -9.422 1 95.81 392 GLN A N 1
ATOM 3015 C CA . GLN A 1 392 ? 8.836 16.609 -9.141 1 95.81 392 GLN A CA 1
ATOM 3016 C C . GLN A 1 392 ? 9.43 17.969 -8.789 1 95.81 392 GLN A C 1
ATOM 3018 O O . GLN A 1 392 ? 8.898 19.016 -9.18 1 95.81 392 GLN A O 1
ATOM 3023 N N . PHE A 1 393 ? 10.43 17.906 -8.016 1 96.69 393 PHE A N 1
ATOM 3024 C CA . PHE A 1 393 ? 11.18 19.125 -7.723 1 96.69 393 PHE A CA 1
ATOM 3025 C C . PHE A 1 393 ? 12.445 19.203 -8.562 1 96.69 393 PHE A C 1
ATOM 3027 O O . PHE A 1 393 ? 12.875 18.203 -9.141 1 96.69 393 PHE A O 1
ATOM 3034 N N . THR A 1 394 ? 12.992 20.375 -8.633 1 96.94 394 THR A N 1
ATOM 3035 C CA . THR A 1 394 ? 14.273 20.594 -9.297 1 96.94 394 THR A CA 1
ATOM 3036 C C . THR A 1 394 ? 15.344 21 -8.289 1 96.94 394 THR A C 1
ATOM 3038 O O . THR A 1 394 ? 15.078 21.812 -7.391 1 96.94 394 THR A O 1
ATOM 3041 N N . VAL A 1 395 ? 16.516 20.406 -8.406 1 97.38 395 VAL A N 1
ATOM 3042 C CA . VAL A 1 395 ? 17.641 20.781 -7.543 1 97.38 395 VAL A CA 1
ATOM 3043 C C . VAL A 1 395 ? 18.297 22.062 -8.062 1 97.38 395 VAL A C 1
ATOM 3045 O O . VAL A 1 395 ? 18.781 22.109 -9.195 1 97.38 395 VAL A O 1
ATOM 3048 N N . MET A 1 396 ? 18.266 23.109 -7.246 1 96.88 396 MET A N 1
ATOM 3049 C CA . MET A 1 396 ? 18.859 24.391 -7.586 1 96.88 396 MET A CA 1
ATOM 3050 C C . MET A 1 396 ? 20.219 24.547 -6.902 1 96.88 396 MET A C 1
ATOM 3052 O O . MET A 1 396 ? 20.281 24.75 -5.688 1 96.88 396 MET A O 1
ATOM 3056 N N . GLN A 1 397 ? 21.25 24.516 -7.723 1 96.75 397 GLN A N 1
ATOM 3057 C CA . GLN A 1 397 ? 22.594 24.734 -7.191 1 96.75 397 GLN A CA 1
ATOM 3058 C C . GLN A 1 397 ? 22.906 26.234 -7.109 1 96.75 397 GLN A C 1
ATOM 3060 O O . GLN A 1 397 ? 22.703 26.969 -8.078 1 96.75 397 GLN A O 1
ATOM 3065 N N . LEU A 1 398 ? 23.406 26.547 -5.914 1 95.56 398 LEU A N 1
ATOM 3066 C CA . LEU A 1 398 ? 23.703 27.953 -5.707 1 95.56 398 LEU A CA 1
ATOM 3067 C C . LEU A 1 398 ? 25.219 28.188 -5.73 1 95.56 398 LEU A C 1
ATOM 3069 O O . LEU A 1 398 ? 25.984 27.438 -5.125 1 95.56 398 LEU A O 1
ATOM 3073 N N . THR A 1 399 ? 25.688 29.125 -6.457 1 92.5 399 THR A N 1
ATOM 3074 C CA . THR A 1 399 ? 27.109 29.469 -6.551 1 92.5 399 THR A CA 1
ATOM 3075 C C . THR A 1 399 ? 27.578 30.141 -5.27 1 92.5 399 THR A C 1
ATOM 3077 O O . THR A 1 399 ? 28.703 29.891 -4.816 1 92.5 399 THR A O 1
ATOM 3080 N N . SER A 1 400 ? 26.766 30.969 -4.691 1 92.19 400 SER A N 1
ATOM 3081 C CA . SER A 1 400 ? 27.062 31.656 -3.449 1 92.19 400 SER A CA 1
ATOM 3082 C C . SER A 1 400 ? 25.906 31.578 -2.463 1 92.19 400 SER A C 1
ATOM 3084 O O . SER A 1 400 ? 25.203 32.562 -2.242 1 92.19 400 SER A O 1
ATOM 3086 N N . PRO A 1 401 ? 25.875 30.438 -1.857 1 91.25 401 PRO A N 1
ATOM 3087 C CA . PRO A 1 401 ? 24.734 30.234 -0.962 1 91.25 401 PRO A CA 1
ATOM 3088 C C . PRO A 1 401 ? 24.828 31.062 0.315 1 91.25 401 PRO A C 1
ATOM 3090 O O . PRO A 1 401 ? 25.922 31.234 0.863 1 91.25 401 PRO A O 1
ATOM 3093 N N . ASP A 1 402 ? 23.766 31.672 0.711 1 93.81 402 ASP A N 1
ATOM 3094 C CA . ASP A 1 402 ? 23.641 32.25 2.043 1 93.81 402 ASP A CA 1
ATOM 3095 C C . ASP A 1 402 ? 23.438 31.188 3.102 1 93.81 402 ASP A C 1
ATOM 3097 O O . ASP A 1 402 ? 22.375 30.578 3.188 1 93.81 402 ASP A O 1
ATOM 3101 N N . PRO A 1 403 ? 24.375 30.953 3.943 1 93.62 403 PRO A N 1
ATOM 3102 C CA . PRO A 1 403 ? 24.297 29.844 4.898 1 93.62 403 PRO A CA 1
ATOM 3103 C C . PRO A 1 403 ? 23.188 30.031 5.926 1 93.62 403 PRO A C 1
ATOM 3105 O O . PRO A 1 403 ? 22.828 29.078 6.625 1 93.62 403 PRO A O 1
ATOM 3108 N N . THR A 1 404 ? 22.672 31.219 6.07 1 92.94 404 THR A N 1
ATOM 3109 C CA . THR A 1 404 ? 21.578 31.453 7.008 1 92.94 404 THR A CA 1
ATOM 3110 C C . THR A 1 404 ? 20.234 31.031 6.395 1 92.94 404 THR A C 1
ATOM 3112 O O . THR A 1 404 ? 19.25 30.891 7.105 1 92.94 404 THR A O 1
ATOM 3115 N N . ARG A 1 405 ? 20.25 30.75 5.102 1 94.06 405 ARG A N 1
ATOM 3116 C CA . ARG A 1 405 ? 18.984 30.469 4.426 1 94.06 405 ARG A CA 1
ATOM 3117 C C . ARG A 1 405 ? 18.984 29.047 3.838 1 94.06 405 ARG A C 1
ATOM 3119 O O . ARG A 1 405 ? 17.938 28.422 3.717 1 94.06 405 ARG A O 1
ATOM 3126 N N . VAL A 1 406 ? 20.156 28.656 3.4 1 96.88 406 VAL A N 1
ATOM 3127 C CA . VAL A 1 406 ? 20.266 27.375 2.717 1 96.88 406 VAL A CA 1
ATOM 3128 C C . VAL A 1 406 ? 21.312 26.5 3.412 1 96.88 406 VAL A C 1
ATOM 3130 O O . VAL A 1 406 ? 22.438 26.953 3.674 1 96.88 406 VAL A O 1
ATOM 3133 N N . HIS A 1 407 ? 20.922 25.359 3.812 1 96.69 407 HIS A N 1
ATOM 3134 C CA . HIS A 1 407 ? 21.875 24.391 4.355 1 96.69 407 HIS A CA 1
ATOM 3135 C C . HIS A 1 407 ? 22.656 23.703 3.244 1 96.69 407 HIS A C 1
ATOM 3137 O O . HIS A 1 407 ? 22.109 22.922 2.469 1 96.69 407 HIS A O 1
ATOM 3143 N N . GLY A 1 408 ? 23.906 24 3.158 1 93.81 408 GLY A N 1
ATOM 3144 C CA . GLY A 1 408 ? 24.703 23.484 2.055 1 93.81 408 GLY A CA 1
ATOM 3145 C C . GLY A 1 408 ? 24.703 24.406 0.846 1 93.81 408 GLY A C 1
ATOM 3146 O O . GLY A 1 408 ? 24.719 25.625 0.988 1 93.81 408 GLY A O 1
ATOM 3147 N N . ASP A 1 409 ? 24.703 23.719 -0.395 1 94.75 409 ASP A N 1
ATOM 3148 C CA . ASP A 1 409 ? 24.891 24.547 -1.589 1 94.75 409 ASP A CA 1
ATOM 3149 C C . ASP A 1 409 ? 23.703 24.422 -2.537 1 94.75 409 ASP A C 1
ATOM 3151 O O . ASP A 1 409 ? 23.766 24.859 -3.688 1 94.75 409 ASP A O 1
ATOM 3155 N N . ALA A 1 410 ? 22.672 23.75 -2.057 1 96.94 410 ALA A N 1
ATOM 3156 C CA . ALA A 1 410 ? 21.547 23.547 -2.967 1 96.94 410 ALA A CA 1
ATOM 3157 C C . ALA A 1 410 ? 20.219 23.578 -2.215 1 96.94 410 ALA A C 1
ATOM 3159 O O . ALA A 1 410 ? 20.172 23.312 -1.012 1 96.94 410 ALA A O 1
ATOM 3160 N N . TYR A 1 411 ? 19.219 24.016 -2.855 1 97.69 411 TYR A N 1
ATOM 3161 C CA . TYR A 1 411 ? 17.859 23.859 -2.359 1 97.69 411 TYR A CA 1
ATOM 3162 C C . TYR A 1 411 ? 16.969 23.219 -3.41 1 97.69 411 TYR A C 1
ATOM 3164 O O . TYR A 1 411 ? 17.359 23.078 -4.57 1 97.69 411 TYR A O 1
ATOM 3172 N N . HIS A 1 412 ? 15.828 22.703 -3.031 1 98.06 412 HIS A N 1
ATOM 3173 C CA . HIS A 1 412 ? 14.859 22.094 -3.941 1 98.06 412 HIS A CA 1
ATOM 3174 C C . HIS A 1 412 ? 13.758 23.094 -4.309 1 98.06 412 HIS A C 1
ATOM 3176 O O . HIS A 1 412 ? 13.18 23.734 -3.43 1 98.06 412 HIS A O 1
ATOM 3182 N N . SER A 1 413 ? 13.508 23.203 -5.555 1 96.31 413 SER A N 1
ATOM 3183 C CA . SER A 1 413 ? 12.43 24.047 -6.051 1 96.31 413 SER A CA 1
ATOM 3184 C C . SER A 1 413 ? 11.203 23.234 -6.426 1 96.31 413 SER A C 1
ATOM 3186 O O . SER A 1 413 ? 11.273 22.375 -7.305 1 96.31 413 SER A O 1
ATOM 3188 N N . TYR A 1 414 ? 10.133 23.5 -5.754 1 94.44 414 TYR A N 1
ATOM 3189 C CA . TYR A 1 414 ? 8.859 22.828 -5.984 1 94.44 414 TYR A CA 1
ATOM 3190 C C . TYR A 1 414 ? 7.867 23.75 -6.68 1 94.44 414 TYR A C 1
ATOM 3192 O O . TYR A 1 414 ? 8.023 24.969 -6.641 1 94.44 414 TYR A O 1
ATOM 3200 N N . HIS A 1 415 ? 6.852 23.141 -7.273 1 90.19 415 HIS A N 1
ATOM 3201 C CA . HIS A 1 415 ? 5.824 23.906 -7.977 1 90.19 415 HIS A CA 1
ATOM 3202 C C . HIS A 1 415 ? 5.09 24.844 -7.027 1 90.19 415 HIS A C 1
ATOM 3204 O O . HIS A 1 415 ? 4.812 26 -7.379 1 90.19 415 HIS A O 1
ATOM 3210 N N . ASP A 1 416 ? 4.777 24.391 -5.871 1 88.19 416 ASP A N 1
ATOM 3211 C CA . ASP A 1 416 ? 4.152 25.203 -4.844 1 88.19 416 ASP A CA 1
ATOM 3212 C C . ASP A 1 416 ? 4.305 24.578 -3.463 1 88.19 416 ASP A C 1
ATOM 3214 O O . ASP A 1 416 ? 4.945 23.531 -3.322 1 88.19 416 ASP A O 1
ATOM 3218 N N . ALA A 1 417 ? 3.672 25.188 -2.443 1 89.88 417 ALA A N 1
ATOM 3219 C CA . ALA A 1 417 ? 3.857 24.781 -1.056 1 89.88 417 ALA A CA 1
ATOM 3220 C C . ALA A 1 417 ? 3.121 23.469 -0.77 1 89.88 417 ALA A C 1
ATOM 3222 O O . ALA A 1 417 ? 3.547 22.688 0.077 1 89.88 417 ALA A O 1
ATOM 3223 N N . GLY A 1 418 ? 1.991 23.281 -1.482 1 90.44 418 GLY A N 1
ATOM 3224 C CA . GLY A 1 418 ? 1.257 22.031 -1.308 1 90.44 418 GLY A CA 1
ATOM 3225 C C . GLY A 1 418 ? 2.057 20.812 -1.704 1 90.44 418 GLY A C 1
ATOM 3226 O O . GLY A 1 418 ? 2.01 19.781 -1.022 1 90.44 418 GLY A O 1
ATOM 3227 N N . ILE A 1 419 ? 2.811 20.969 -2.729 1 93.88 419 ILE A N 1
ATOM 3228 C CA . ILE A 1 419 ? 3.643 19.875 -3.215 1 93.88 419 ILE A CA 1
ATOM 3229 C C . ILE A 1 419 ? 4.777 19.594 -2.227 1 93.88 419 ILE A C 1
ATOM 3231 O O . ILE A 1 419 ? 5.094 18.453 -1.937 1 93.88 419 ILE A O 1
ATOM 3235 N N . VAL A 1 420 ? 5.352 20.641 -1.65 1 95.31 420 VAL A N 1
ATOM 3236 C CA . VAL A 1 420 ? 6.375 20.453 -0.624 1 95.31 420 VAL A CA 1
ATOM 3237 C C . VAL A 1 420 ? 5.812 19.625 0.529 1 95.31 420 VAL A C 1
ATOM 3239 O O . VAL A 1 420 ? 6.48 18.719 1.03 1 95.31 420 VAL A O 1
ATOM 3242 N N . GLY A 1 421 ? 4.609 20.016 0.869 1 94.81 421 GLY A N 1
ATOM 3243 C CA . GLY A 1 421 ? 3.967 19.312 1.975 1 94.81 421 GLY A CA 1
ATOM 3244 C C . GLY A 1 421 ? 3.805 17.828 1.73 1 94.81 421 GLY A C 1
ATOM 3245 O O . GLY A 1 421 ? 4.094 17.016 2.611 1 94.81 421 GLY A O 1
ATOM 3246 N N . VAL A 1 422 ? 3.395 17.469 0.572 1 96.19 422 VAL A N 1
ATOM 3247 C CA . VAL A 1 422 ? 3.164 16.062 0.244 1 96.19 422 VAL A CA 1
ATOM 3248 C C . VAL A 1 422 ? 4.492 15.312 0.234 1 96.19 422 VAL A C 1
ATOM 3250 O O . VAL A 1 422 ? 4.594 14.211 0.776 1 96.19 422 VAL A O 1
ATOM 3253 N N . TRP A 1 423 ? 5.562 15.906 -0.351 1 97.81 423 TRP A N 1
ATOM 3254 C CA . TRP A 1 423 ? 6.887 15.289 -0.343 1 97.81 423 TRP A CA 1
ATOM 3255 C C . TRP A 1 423 ? 7.387 15.094 1.084 1 97.81 423 TRP A C 1
ATOM 3257 O O . TRP A 1 423 ? 7.949 14.047 1.413 1 97.81 423 TRP A O 1
ATOM 3267 N N . ASN A 1 424 ? 7.152 16.047 1.881 1 97.62 424 ASN A N 1
ATOM 3268 C CA . ASN A 1 424 ? 7.652 15.969 3.25 1 97.62 424 ASN A CA 1
ATOM 3269 C C . ASN A 1 424 ? 6.852 14.969 4.086 1 97.62 424 ASN A C 1
ATOM 3271 O O . ASN A 1 424 ? 7.387 14.359 5.008 1 97.62 424 ASN A O 1
ATOM 3275 N N . ASP A 1 425 ? 5.551 14.812 3.773 1 97.44 425 ASP A N 1
ATOM 3276 C CA . ASP A 1 425 ? 4.801 13.719 4.395 1 97.44 425 ASP A CA 1
ATOM 3277 C C . ASP A 1 425 ? 5.434 12.367 4.074 1 97.44 425 ASP A C 1
ATOM 3279 O O . ASP A 1 425 ? 5.609 11.531 4.961 1 97.44 425 ASP A O 1
ATOM 3283 N N . MET A 1 426 ? 5.719 12.219 2.793 1 98.38 426 MET A N 1
ATOM 3284 C CA . MET A 1 426 ? 6.379 10.984 2.361 1 98.38 426 MET A CA 1
ATOM 3285 C C . MET A 1 426 ? 7.727 10.82 3.055 1 98.38 426 MET A C 1
ATOM 3287 O O . MET A 1 426 ? 8.047 9.734 3.549 1 98.38 426 MET A O 1
ATOM 3291 N N . ARG A 1 427 ? 8.516 11.859 3.152 1 98.25 427 ARG A N 1
ATOM 3292 C CA . ARG A 1 427 ? 9.828 11.797 3.789 1 98.25 427 ARG A CA 1
ATOM 3293 C C . ARG A 1 427 ? 9.703 11.508 5.281 1 98.25 427 ARG A C 1
ATOM 3295 O O . ARG A 1 427 ? 10.523 10.781 5.848 1 98.25 427 ARG A O 1
ATOM 3302 N N . THR A 1 428 ? 8.688 12.117 5.914 1 96.94 428 THR A N 1
ATOM 3303 C CA . THR A 1 428 ? 8.43 11.805 7.312 1 96.94 428 THR A CA 1
ATOM 3304 C C . THR A 1 428 ? 8.203 10.312 7.504 1 96.94 428 THR A C 1
ATOM 3306 O O . THR A 1 428 ? 8.758 9.703 8.422 1 96.94 428 THR A O 1
ATOM 3309 N N . CYS A 1 429 ? 7.422 9.758 6.613 1 97.5 429 CYS A N 1
ATOM 3310 C CA . CYS A 1 429 ? 7.156 8.32 6.672 1 97.5 429 CYS A CA 1
ATOM 3311 C C . CYS A 1 429 ? 8.438 7.52 6.508 1 97.5 429 CYS A C 1
ATOM 3313 O O . CYS A 1 429 ? 8.68 6.559 7.242 1 97.5 429 CYS A O 1
ATOM 3315 N N . ARG A 1 430 ? 9.25 7.914 5.598 1 97.62 430 ARG A N 1
ATOM 3316 C CA . ARG A 1 430 ? 10.484 7.188 5.324 1 97.62 430 ARG A CA 1
ATOM 3317 C C . ARG A 1 430 ? 11.469 7.328 6.48 1 97.62 430 ARG A C 1
ATOM 3319 O O . ARG A 1 430 ? 12.203 6.387 6.793 1 97.62 430 ARG A O 1
ATOM 3326 N N . VAL A 1 431 ? 11.5 8.453 7.137 1 95.31 431 VAL A N 1
ATOM 3327 C CA . VAL A 1 431 ? 12.328 8.617 8.328 1 95.31 431 VAL A CA 1
ATOM 3328 C C . VAL A 1 431 ? 11.906 7.605 9.391 1 95.31 431 VAL A C 1
ATOM 3330 O O . VAL A 1 431 ? 12.75 6.91 9.961 1 95.31 431 VAL A O 1
ATOM 3333 N N . LEU A 1 432 ? 10.633 7.527 9.578 1 94.56 432 LEU A N 1
ATOM 3334 C CA . LEU A 1 432 ? 10.125 6.598 10.578 1 94.56 432 LEU A CA 1
ATOM 3335 C C . LEU A 1 432 ? 10.406 5.156 10.172 1 94.56 432 LEU A C 1
ATOM 3337 O O . LEU A 1 432 ? 10.789 4.336 11.008 1 94.56 432 LEU A O 1
ATOM 3341 N N . ALA A 1 433 ? 10.188 4.844 8.898 1 97 433 ALA A N 1
ATOM 3342 C CA . ALA A 1 433 ? 10.453 3.494 8.414 1 97 433 ALA A CA 1
ATOM 3343 C C . ALA A 1 433 ? 11.914 3.111 8.625 1 97 433 ALA A C 1
ATOM 3345 O O . ALA A 1 433 ? 12.211 2.012 9.102 1 97 433 ALA A O 1
ATOM 3346 N N . ASN A 1 434 ? 12.828 4.004 8.312 1 96 434 ASN A N 1
ATOM 3347 C CA . ASN A 1 434 ? 14.25 3.713 8.445 1 96 434 ASN A CA 1
ATOM 3348 C C . ASN A 1 434 ? 14.664 3.602 9.914 1 96 434 ASN A C 1
ATOM 3350 O O . ASN A 1 434 ? 15.539 2.807 10.258 1 96 434 ASN A O 1
ATOM 3354 N N . HIS A 1 435 ? 14.016 4.363 10.773 1 93.12 435 HIS A N 1
ATOM 3355 C CA . HIS A 1 435 ? 14.25 4.18 12.203 1 93.12 435 HIS A CA 1
ATOM 3356 C C . HIS A 1 435 ? 13.773 2.812 12.672 1 93.12 435 HIS A C 1
ATOM 3358 O O . HIS A 1 435 ? 14.43 2.162 13.484 1 93.12 435 HIS A O 1
ATOM 3364 N N . ALA A 1 436 ? 12.617 2.426 12.188 1 95 436 ALA A N 1
ATOM 3365 C CA . ALA A 1 436 ? 12.102 1.104 12.531 1 95 436 ALA A CA 1
ATOM 3366 C C . ALA A 1 436 ? 13.039 0.004 12.047 1 95 436 ALA A C 1
ATOM 3368 O O . ALA A 1 436 ? 13.289 -0.966 12.766 1 95 436 ALA A O 1
ATOM 3369 N N . ILE A 1 437 ? 13.523 0.138 10.812 1 96.81 437 ILE A N 1
ATOM 3370 C CA . ILE A 1 437 ? 14.453 -0.833 10.258 1 96.81 437 ILE A CA 1
ATOM 3371 C C . ILE A 1 437 ? 15.68 -0.949 11.156 1 96.81 437 ILE A C 1
ATOM 3373 O O . ILE A 1 437 ? 16.062 -2.051 11.555 1 96.81 437 ILE A O 1
ATOM 3377 N N . CYS A 1 438 ? 16.281 0.192 11.539 1 93.94 438 CYS A N 1
ATOM 3378 C CA . CYS A 1 438 ? 17.453 0.199 12.406 1 93.94 438 CYS A CA 1
ATOM 3379 C C . CYS A 1 438 ? 17.141 -0.455 13.742 1 93.94 438 CYS A C 1
ATOM 3381 O O . CYS A 1 438 ? 17.906 -1.309 14.211 1 93.94 438 CYS A O 1
ATOM 3383 N N . HIS A 1 439 ? 16.062 -0.1 14.312 1 92.5 439 HIS A N 1
ATOM 3384 C CA . HIS A 1 439 ? 15.656 -0.626 15.609 1 92.5 439 HIS A CA 1
ATOM 3385 C C . HIS A 1 439 ? 15.5 -2.143 15.57 1 92.5 439 HIS A C 1
ATOM 3387 O O . HIS A 1 439 ? 15.992 -2.848 16.453 1 92.5 439 HIS A O 1
ATOM 3393 N N . LEU A 1 440 ? 14.836 -2.625 14.539 1 95.69 440 LEU A N 1
ATOM 3394 C CA . LEU A 1 440 ? 14.555 -4.051 14.43 1 95.69 440 LEU A CA 1
ATOM 3395 C C . LEU A 1 440 ? 15.828 -4.836 14.141 1 95.69 440 LEU A C 1
ATOM 3397 O O . LEU A 1 440 ? 16.016 -5.938 14.672 1 95.69 440 LEU A O 1
ATOM 3401 N N . LEU A 1 441 ? 16.719 -4.285 13.281 1 95.69 441 LEU A N 1
ATOM 3402 C CA . LEU A 1 441 ? 18 -4.938 13.008 1 95.69 441 LEU A CA 1
ATOM 3403 C C . LEU A 1 441 ? 18.844 -5.035 14.273 1 95.69 441 LEU A C 1
ATOM 3405 O O . LEU A 1 441 ? 19.406 -6.09 14.57 1 95.69 441 LEU A O 1
ATOM 3409 N N . LEU A 1 442 ? 18.891 -3.969 15.039 1 93.31 442 LEU A N 1
ATOM 3410 C CA . LEU A 1 442 ? 19.688 -3.951 16.25 1 93.31 442 LEU A CA 1
ATOM 3411 C C . LEU A 1 442 ? 19.078 -4.859 17.312 1 93.31 442 LEU A C 1
ATOM 3413 O O . LEU A 1 442 ? 19.797 -5.547 18.047 1 93.31 442 LEU A O 1
ATOM 3417 N N . ARG A 1 443 ? 17.797 -4.848 17.422 1 92.69 443 ARG A N 1
ATOM 3418 C CA . ARG A 1 443 ? 17.125 -5.762 18.328 1 92.69 443 ARG A CA 1
ATOM 3419 C C . ARG A 1 443 ? 17.406 -7.215 17.969 1 92.69 443 ARG A C 1
ATOM 3421 O O . ARG A 1 443 ? 17.641 -8.047 18.844 1 92.69 443 ARG A O 1
ATOM 3428 N N . GLY A 1 444 ? 17.328 -7.512 16.688 1 93.81 444 GLY A N 1
ATOM 3429 C CA . GLY A 1 444 ? 17.688 -8.844 16.219 1 93.81 444 GLY A CA 1
ATOM 3430 C C . GLY A 1 444 ? 19.125 -9.211 16.484 1 93.81 444 GLY A C 1
ATOM 3431 O O . GLY A 1 444 ? 19.422 -10.344 16.859 1 93.81 444 GLY A O 1
ATOM 3432 N N . ALA A 1 445 ? 20.016 -8.281 16.297 1 93.69 445 ALA A N 1
ATOM 3433 C CA . ALA A 1 445 ? 21.438 -8.508 16.578 1 93.69 445 ALA A CA 1
ATOM 3434 C C . ALA A 1 445 ? 21.656 -8.875 18.031 1 93.69 445 ALA A C 1
ATOM 3436 O O . ALA A 1 445 ? 22.5 -9.719 18.344 1 93.69 445 ALA A O 1
ATOM 3437 N N . LYS A 1 446 ? 20.922 -8.266 18.891 1 91.69 446 LYS A N 1
ATOM 3438 C CA . LYS A 1 446 ? 21.031 -8.531 20.328 1 91.69 446 LYS A CA 1
ATOM 3439 C C . LYS A 1 446 ? 20.453 -9.891 20.688 1 91.69 446 LYS A C 1
ATOM 3441 O O . LYS A 1 446 ? 21.031 -10.625 21.484 1 91.69 446 LYS A O 1
ATOM 3446 N N . SER A 1 447 ? 19.328 -10.219 20.094 1 91.94 447 SER A N 1
ATOM 3447 C CA . SER A 1 447 ? 18.625 -11.453 20.438 1 91.94 447 SER A CA 1
ATOM 3448 C C . SER A 1 447 ? 19.266 -12.664 19.766 1 91.94 447 SER A C 1
ATOM 3450 O O . SER A 1 447 ? 19.312 -13.75 20.359 1 91.94 447 SER A O 1
ATOM 3452 N N . ASP A 1 448 ? 19.734 -12.555 18.547 1 94.06 448 ASP A N 1
ATOM 3453 C CA . ASP A 1 448 ? 20.328 -13.625 17.766 1 94.06 448 ASP A CA 1
ATOM 3454 C C . ASP A 1 448 ? 21.438 -13.086 16.859 1 94.06 448 ASP A C 1
ATOM 3456 O O . ASP A 1 448 ? 21.219 -12.875 15.656 1 94.06 448 ASP A O 1
ATOM 3460 N N . PRO A 1 449 ? 22.609 -13.023 17.375 1 93.19 449 PRO A N 1
ATOM 3461 C CA . PRO A 1 449 ? 23.734 -12.484 16.609 1 93.19 449 PRO A CA 1
ATOM 3462 C C . PRO A 1 449 ? 24.016 -13.289 15.336 1 93.19 449 PRO A C 1
ATOM 3464 O O . PRO A 1 449 ? 24.453 -12.727 14.328 1 93.19 449 PRO A O 1
ATOM 3467 N N . SER A 1 450 ? 23.828 -14.531 15.453 1 93.88 450 SER A N 1
ATOM 3468 C CA . SER A 1 450 ? 24.062 -15.367 14.281 1 93.88 450 SER A CA 1
ATOM 3469 C C . SER A 1 450 ? 23.125 -14.984 13.133 1 93.88 450 SER A C 1
ATOM 3471 O O . SER A 1 450 ? 23.547 -14.945 11.977 1 93.88 450 SER A O 1
ATOM 3473 N N . TRP A 1 451 ? 21.906 -14.734 13.453 1 93.69 451 TRP A N 1
ATOM 3474 C CA . TRP A 1 451 ? 20.938 -14.25 12.469 1 93.69 451 TRP A CA 1
ATOM 3475 C C . TRP A 1 451 ? 21.422 -12.953 11.828 1 93.69 451 TRP A C 1
ATOM 3477 O O . TRP A 1 451 ? 21.391 -12.82 10.602 1 93.69 451 TRP A O 1
ATOM 3487 N N . PHE A 1 452 ? 21.938 -12.016 12.547 1 94.44 452 PHE A N 1
ATOM 3488 C CA . PHE A 1 452 ? 22.328 -10.68 12.102 1 94.44 452 PHE A CA 1
ATOM 3489 C C . PHE A 1 452 ? 23.547 -10.75 11.195 1 94.44 452 PHE A C 1
ATOM 3491 O O . PHE A 1 452 ? 23.562 -10.141 10.117 1 94.44 452 PHE A O 1
ATOM 3498 N N . PHE A 1 453 ? 24.484 -11.555 11.531 1 91.88 453 PHE A N 1
ATOM 3499 C CA . PHE A 1 453 ? 25.75 -11.547 10.812 1 91.88 453 PHE A CA 1
ATOM 3500 C C . PHE A 1 453 ? 25.703 -12.492 9.617 1 91.88 453 PHE A C 1
ATOM 3502 O O . PHE A 1 453 ? 26.297 -12.203 8.57 1 91.88 453 PHE A O 1
ATOM 3509 N N . SER A 1 454 ? 25.016 -13.57 9.766 1 88.19 454 SER A N 1
ATOM 3510 C CA . SER A 1 454 ? 24.938 -14.523 8.664 1 88.19 454 SER A CA 1
ATOM 3511 C C . SER A 1 454 ? 24.203 -13.938 7.469 1 88.19 454 SER A C 1
ATOM 3513 O O . SER A 1 454 ? 24.469 -14.305 6.324 1 88.19 454 SER A O 1
ATOM 3515 N N . LYS A 1 455 ? 23.359 -13.008 7.637 1 87.44 455 LYS A N 1
ATOM 3516 C CA . LYS A 1 455 ? 22.562 -12.406 6.57 1 87.44 455 LYS A CA 1
ATOM 3517 C C . LYS A 1 455 ? 23.156 -11.07 6.133 1 87.44 455 LYS A C 1
ATOM 3519 O O . LYS A 1 455 ? 22.578 -10.359 5.32 1 87.44 455 LYS A O 1
ATOM 3524 N N . ASN A 1 456 ? 24.25 -10.719 6.688 1 88.12 456 ASN A N 1
ATOM 3525 C CA . ASN A 1 456 ? 25 -9.508 6.355 1 88.12 456 ASN A CA 1
ATOM 3526 C C . ASN A 1 456 ? 24.156 -8.25 6.566 1 88.12 456 ASN A C 1
ATOM 3528 O O . ASN A 1 456 ? 24.109 -7.371 5.703 1 88.12 456 ASN A O 1
ATOM 3532 N N . TYR A 1 457 ? 23.516 -8.203 7.707 1 93.88 457 TYR A N 1
ATOM 3533 C CA . TYR A 1 457 ? 22.625 -7.078 7.992 1 93.88 457 TYR A CA 1
ATOM 3534 C C . TYR A 1 457 ? 23.422 -5.859 8.438 1 93.88 457 TYR A C 1
ATOM 3536 O O . TYR A 1 457 ? 22.859 -4.77 8.602 1 93.88 457 TYR A O 1
ATOM 3544 N N . THR A 1 458 ? 24.734 -5.988 8.562 1 93.88 458 THR A N 1
ATOM 3545 C CA . THR A 1 458 ? 25.578 -4.82 8.773 1 93.88 458 THR A CA 1
ATOM 3546 C C . THR A 1 458 ? 25.484 -3.867 7.586 1 93.88 458 THR A C 1
ATOM 3548 O O . THR A 1 458 ? 25.406 -2.65 7.766 1 93.88 458 THR A O 1
ATOM 3551 N N . ASP A 1 459 ? 25.5 -4.492 6.438 1 92.94 459 ASP A N 1
ATOM 3552 C CA . ASP A 1 459 ? 25.375 -3.686 5.227 1 92.94 459 ASP A CA 1
ATOM 3553 C C . ASP A 1 459 ? 24.016 -2.98 5.176 1 92.94 459 ASP A C 1
ATOM 3555 O O . ASP A 1 459 ? 23.938 -1.823 4.758 1 92.94 459 ASP A O 1
ATOM 3559 N N . GLN A 1 460 ? 23.078 -3.719 5.594 1 93.62 460 GLN A N 1
ATOM 3560 C CA . GLN A 1 460 ? 21.734 -3.137 5.617 1 93.62 460 GLN A CA 1
ATOM 3561 C C . GLN A 1 460 ? 21.672 -1.96 6.586 1 93.62 460 GLN A C 1
ATOM 3563 O O . GLN A 1 460 ? 21.016 -0.949 6.297 1 93.62 460 GLN A O 1
ATOM 3568 N N . LEU A 1 461 ? 22.266 -2.086 7.699 1 94.44 461 LEU A N 1
ATOM 3569 C CA . LEU A 1 461 ? 22.312 -1.009 8.68 1 94.44 461 LEU A CA 1
ATOM 3570 C C . LEU A 1 461 ? 23 0.221 8.117 1 94.44 461 LEU A C 1
ATOM 3572 O O . LEU A 1 461 ? 22.547 1.348 8.305 1 94.44 461 LEU A O 1
ATOM 3576 N N . GLN A 1 462 ? 24.078 0.002 7.43 1 93.88 462 GLN A N 1
ATOM 3577 C CA . GLN A 1 462 ? 24.812 1.104 6.828 1 93.88 462 GLN A CA 1
ATOM 3578 C C . GLN A 1 462 ? 24 1.784 5.734 1 93.88 462 GLN A C 1
ATOM 3580 O O . GLN A 1 462 ? 23.984 3.014 5.637 1 93.88 462 GLN A O 1
ATOM 3585 N N . GLU A 1 463 ? 23.344 0.954 4.961 1 94 463 GLU A N 1
ATOM 3586 C CA . GLU A 1 463 ? 22.484 1.499 3.91 1 94 463 GLU A CA 1
ATOM 3587 C C . GLU A 1 463 ? 21.344 2.328 4.5 1 94 463 GLU A C 1
ATOM 3589 O O . GLU A 1 463 ? 21.016 3.393 3.975 1 94 463 GLU A O 1
ATOM 3594 N N . THR A 1 464 ? 20.781 1.841 5.504 1 94.62 464 THR A N 1
ATOM 3595 C CA . THR A 1 464 ? 19.703 2.539 6.172 1 94.62 464 THR A CA 1
ATOM 3596 C C . THR A 1 464 ? 20.172 3.877 6.734 1 94.62 464 THR A C 1
ATOM 3598 O O . THR A 1 464 ? 19.469 4.887 6.625 1 94.62 464 THR A O 1
ATOM 3601 N N . SER A 1 465 ? 21.328 3.92 7.305 1 92.38 465 SER A N 1
ATOM 3602 C CA . SER A 1 465 ? 21.906 5.152 7.84 1 92.38 465 SER A CA 1
ATOM 3603 C C . SER A 1 465 ? 22.156 6.168 6.734 1 92.38 465 SER A C 1
ATOM 3605 O O . SER A 1 465 ? 21.891 7.359 6.902 1 92.38 465 SER A O 1
ATOM 3607 N N . ARG A 1 466 ? 22.656 5.668 5.652 1 94.62 466 ARG A N 1
ATOM 3608 C CA . ARG A 1 466 ? 22.891 6.543 4.508 1 94.62 466 ARG A CA 1
ATOM 3609 C C . ARG A 1 466 ? 21.578 7.117 3.977 1 94.62 466 ARG A C 1
ATOM 3611 O O . ARG A 1 466 ? 21.5 8.305 3.662 1 94.62 466 ARG A O 1
ATOM 3618 N N . THR A 1 467 ? 20.641 6.25 3.891 1 96.19 467 THR A N 1
ATOM 3619 C CA . THR A 1 467 ? 19.328 6.672 3.418 1 96.19 467 THR A CA 1
ATOM 3620 C C . THR A 1 467 ? 18.734 7.73 4.344 1 96.19 467 THR A C 1
ATOM 3622 O O . THR A 1 467 ? 18.156 8.727 3.881 1 96.19 467 THR A O 1
ATOM 3625 N N . MET A 1 468 ? 18.859 7.594 5.625 1 94 468 MET A N 1
ATOM 3626 C CA . MET A 1 468 ? 18.344 8.539 6.605 1 94 468 MET A CA 1
ATOM 3627 C C . MET A 1 468 ? 19.016 9.906 6.449 1 94 468 MET A C 1
ATOM 3629 O O . MET A 1 468 ? 18.344 10.938 6.535 1 94 468 MET A O 1
ATOM 3633 N N . ARG A 1 469 ? 20.281 9.898 6.227 1 94.06 469 ARG A N 1
ATOM 3634 C CA . ARG A 1 469 ? 21.016 11.148 6.012 1 94.06 469 ARG A CA 1
ATOM 3635 C C . ARG A 1 469 ? 20.531 11.852 4.746 1 94.06 469 ARG A C 1
ATOM 3637 O O . ARG A 1 469 ? 20.359 13.07 4.738 1 94.06 469 ARG A O 1
ATOM 3644 N N . GLN A 1 470 ? 20.312 11.023 3.785 1 96.12 470 GLN A N 1
ATOM 3645 C CA . GLN A 1 470 ? 19.844 11.594 2.529 1 96.12 470 GLN A CA 1
ATOM 3646 C C . GLN A 1 470 ? 18.453 12.219 2.697 1 96.12 470 GLN A C 1
ATOM 3648 O O . GLN A 1 470 ? 18.188 13.305 2.18 1 96.12 470 GLN A O 1
ATOM 3653 N N . ILE A 1 471 ? 17.578 11.539 3.375 1 96.94 471 ILE A N 1
ATOM 3654 C CA . ILE A 1 471 ? 16.234 12.047 3.592 1 96.94 471 ILE A CA 1
ATOM 3655 C C . ILE A 1 471 ? 16.297 13.344 4.398 1 96.94 471 ILE A C 1
ATOM 3657 O O . ILE A 1 471 ? 15.594 14.312 4.09 1 96.94 471 ILE A O 1
ATOM 3661 N N . ARG A 1 472 ? 17.125 13.344 5.402 1 95.56 472 ARG A N 1
ATOM 3662 C CA . ARG A 1 472 ? 17.328 14.555 6.191 1 95.56 472 ARG A CA 1
ATOM 3663 C C . ARG A 1 472 ? 17.766 15.711 5.312 1 95.56 472 ARG A C 1
ATOM 3665 O O . ARG A 1 472 ? 17.219 16.812 5.395 1 95.56 472 ARG A O 1
ATOM 3672 N N . ASP A 1 473 ? 18.734 15.469 4.508 1 96.81 473 ASP A N 1
ATOM 3673 C CA . ASP A 1 473 ? 19.25 16.516 3.621 1 96.81 473 ASP A CA 1
ATOM 3674 C C . ASP A 1 473 ? 18.172 17.016 2.672 1 96.81 473 ASP A C 1
ATOM 3676 O O . ASP A 1 473 ? 18.094 18.203 2.381 1 96.81 473 ASP A O 1
ATOM 3680 N N . ASP A 1 474 ? 17.391 16.109 2.209 1 97.81 474 ASP A N 1
ATOM 3681 C CA . ASP A 1 474 ? 16.297 16.484 1.321 1 97.81 474 ASP A CA 1
ATOM 3682 C C . ASP A 1 474 ? 15.266 17.344 2.055 1 97.81 474 ASP A C 1
ATOM 3684 O O . ASP A 1 474 ? 14.703 18.281 1.479 1 97.81 474 ASP A O 1
ATOM 3688 N N . ILE A 1 475 ? 14.953 17 3.277 1 98 475 ILE A N 1
ATOM 3689 C CA . ILE A 1 475 ? 14.047 17.812 4.09 1 98 475 ILE A CA 1
ATOM 3690 C C . ILE A 1 475 ? 14.602 19.219 4.238 1 98 475 ILE A C 1
ATOM 3692 O O . ILE A 1 475 ? 13.898 20.203 4.008 1 98 475 ILE A O 1
ATOM 3696 N N . LEU A 1 476 ? 15.859 19.312 4.562 1 98.12 476 LEU A N 1
ATOM 3697 C CA . LEU A 1 476 ? 16.469 20.609 4.773 1 98.12 476 LEU A CA 1
ATOM 3698 C C . LEU A 1 476 ? 16.516 21.422 3.475 1 98.12 476 LEU A C 1
ATOM 3700 O O . LEU A 1 476 ? 16.359 22.641 3.486 1 98.12 476 LEU A O 1
ATOM 3704 N N . ALA A 1 477 ? 16.688 20.719 2.375 1 98.31 477 ALA A N 1
ATOM 3705 C CA . ALA A 1 477 ? 16.734 21.375 1.073 1 98.31 477 ALA A CA 1
ATOM 3706 C C . ALA A 1 477 ? 15.367 21.922 0.682 1 98.31 477 ALA A C 1
ATOM 3708 O O . ALA A 1 477 ? 15.266 22.781 -0.202 1 98.31 477 ALA A O 1
ATOM 3709 N N . SER A 1 478 ? 14.328 21.469 1.281 1 98.06 478 SER A N 1
ATOM 3710 C CA . SER A 1 478 ? 12.984 21.938 0.965 1 98.06 478 SER A CA 1
ATOM 3711 C C . SER A 1 478 ? 12.617 23.172 1.786 1 98.06 478 SER A C 1
ATOM 3713 O O . SER A 1 478 ? 11.68 23.891 1.446 1 98.06 478 SER A O 1
ATOM 3715 N N . VAL A 1 479 ? 13.328 23.484 2.875 1 97.44 479 VAL A N 1
ATOM 3716 C CA . VAL A 1 479 ? 12.977 24.469 3.879 1 97.44 479 VAL A CA 1
ATOM 3717 C C . VAL A 1 479 ? 13.086 25.875 3.283 1 97.44 479 VAL A C 1
ATOM 3719 O O . VAL A 1 479 ? 12.203 26.719 3.469 1 97.44 479 VAL A O 1
ATOM 3722 N N . PRO A 1 480 ? 14.141 26.203 2.434 1 96 480 PRO A N 1
ATOM 3723 C CA . PRO A 1 480 ? 14.297 27.578 1.952 1 96 480 PRO A CA 1
ATOM 3724 C C . PRO A 1 480 ? 13.094 28.062 1.151 1 96 480 PRO A C 1
ATOM 3726 O O . PRO A 1 480 ? 12.633 29.188 1.343 1 96 480 PRO A O 1
ATOM 3729 N N . GLN A 1 481 ? 12.602 27.172 0.302 1 93.75 481 GLN A N 1
ATOM 3730 C CA . GLN A 1 481 ? 11.445 27.578 -0.479 1 93.75 481 GLN A CA 1
ATOM 3731 C C . GLN A 1 481 ? 10.188 27.641 0.387 1 93.75 481 GLN A C 1
ATOM 3733 O O . GLN A 1 481 ? 9.336 28.516 0.202 1 93.75 481 GLN A O 1
ATOM 3738 N N . GLN A 1 482 ? 10.047 26.766 1.285 1 93 482 GLN A N 1
ATOM 3739 C CA . GLN A 1 482 ? 8.93 26.766 2.219 1 93 482 GLN A CA 1
ATOM 3740 C C . GLN A 1 482 ? 8.914 28.047 3.045 1 93 482 GLN A C 1
ATOM 3742 O O . GLN A 1 482 ? 7.844 28.562 3.389 1 93 482 GLN A O 1
ATOM 3747 N N . MET A 1 483 ? 10.102 28.609 3.328 1 91.56 483 MET A N 1
ATOM 3748 C CA . MET A 1 483 ? 10.258 29.844 4.105 1 91.56 483 MET A CA 1
ATOM 3749 C C . MET A 1 483 ? 10.125 31.062 3.215 1 91.56 483 MET A C 1
ATOM 3751 O O . MET A 1 483 ? 10.305 32.188 3.678 1 91.56 483 MET A O 1
ATOM 3755 N N . SER A 1 484 ? 9.852 30.844 1.938 1 88.12 484 SER A N 1
ATOM 3756 C CA . SER A 1 484 ? 9.633 31.891 0.95 1 88.12 484 SER A CA 1
ATOM 3757 C C . SER A 1 484 ? 10.922 32.688 0.687 1 88.12 484 SER A C 1
ATOM 3759 O O . SER A 1 484 ? 10.875 33.875 0.347 1 88.12 484 SER A O 1
ATOM 3761 N N . TYR A 1 485 ? 12.055 32.031 0.972 1 89.75 485 TYR A N 1
ATOM 3762 C CA . TYR A 1 485 ? 13.305 32.656 0.553 1 89.75 485 TYR A CA 1
ATOM 3763 C C . TYR A 1 485 ? 13.406 32.688 -0.966 1 89.75 485 TYR A C 1
ATOM 3765 O O . TYR A 1 485 ? 14.102 33.562 -1.522 1 89.75 485 TYR A O 1
ATOM 3773 N N . PHE A 1 486 ? 12.758 31.734 -1.596 1 89.88 486 PHE A N 1
ATOM 3774 C CA . PHE A 1 486 ? 12.68 31.641 -3.049 1 89.88 486 PHE A CA 1
ATOM 3775 C C . PHE A 1 486 ? 11.234 31.5 -3.506 1 89.88 486 PHE A C 1
ATOM 3777 O O . PHE A 1 486 ? 10.414 30.891 -2.816 1 89.88 486 PHE A O 1
ATOM 3784 N N . PRO A 1 487 ? 10.898 32.031 -4.633 1 88 487 PRO A N 1
ATOM 3785 C CA . PRO A 1 487 ? 9.5 32 -5.078 1 88 487 PRO A CA 1
ATOM 3786 C C . PRO A 1 487 ? 9.078 30.609 -5.566 1 88 487 PRO A C 1
ATOM 3788 O O . PRO A 1 487 ? 9.914 29.828 -6.008 1 88 487 PRO A O 1
ATOM 3791 N N . PHE A 1 488 ? 7.82 30.359 -5.457 1 88.19 488 PHE A N 1
ATOM 3792 C CA . PHE A 1 488 ? 7.23 29.188 -6.082 1 88.19 488 PHE A CA 1
ATOM 3793 C C . PHE A 1 488 ? 6.871 29.469 -7.539 1 88.19 488 PHE A C 1
ATOM 3795 O O . PHE A 1 488 ? 6.305 30.516 -7.852 1 88.19 488 PHE A O 1
ATOM 3802 N N . PRO A 1 489 ? 7.148 28.547 -8.422 1 83.81 489 PRO A N 1
ATOM 3803 C CA . PRO A 1 489 ? 6.777 28.734 -9.828 1 83.81 489 PRO A CA 1
ATOM 3804 C C . PRO A 1 489 ? 5.281 28.969 -10.016 1 83.81 489 PRO A C 1
ATOM 3806 O O . PRO A 1 489 ? 4.883 29.719 -10.914 1 83.81 489 PRO A O 1
ATOM 3809 N N . ALA A 1 490 ? 4.465 28.406 -9.211 1 81 490 ALA A N 1
ATOM 3810 C CA . ALA A 1 490 ? 3.018 28.531 -9.336 1 81 490 ALA A CA 1
ATOM 3811 C C . ALA A 1 490 ? 2.57 29.969 -9.039 1 81 490 ALA A C 1
ATOM 3813 O O . ALA A 1 490 ? 1.519 30.406 -9.516 1 81 490 ALA A O 1
ATOM 3814 N N . GLN A 1 491 ? 3.229 30.688 -8.211 1 74.62 491 GLN A N 1
ATOM 3815 C CA . GLN A 1 491 ? 2.865 32.062 -7.809 1 74.62 491 GLN A CA 1
ATOM 3816 C C . GLN A 1 491 ? 2.883 33 -9 1 74.62 491 GLN A C 1
ATOM 3818 O O . GLN A 1 491 ? 2.121 33.969 -9.031 1 74.62 491 GLN A O 1
ATOM 3823 N N . ALA A 1 492 ? 3.678 32.656 -9.859 1 66.56 492 ALA A N 1
ATOM 3824 C CA . ALA A 1 492 ? 3.752 33.531 -11.039 1 66.56 492 ALA A CA 1
ATOM 3825 C C . ALA A 1 492 ? 2.484 33.406 -11.883 1 66.56 492 ALA A C 1
ATOM 3827 O O . ALA A 1 492 ? 2.15 34.312 -12.641 1 66.56 492 ALA A O 1
ATOM 3828 N N . GLN A 1 493 ? 1.744 32.375 -11.641 1 65.81 493 GLN A N 1
ATOM 3829 C CA . GLN A 1 493 ? 0.584 32.094 -12.477 1 65.81 493 GLN A CA 1
ATOM 3830 C C . GLN A 1 493 ? -0.713 32.438 -11.766 1 65.81 493 GLN A C 1
ATOM 3832 O O . GLN A 1 493 ? -1.782 32.469 -12.383 1 65.81 493 GLN A O 1
ATOM 3837 N N . LEU A 1 494 ? -0.604 32.75 -10.523 1 64.25 494 LEU A N 1
ATOM 3838 C CA . LEU A 1 494 ? -1.828 32.938 -9.75 1 64.25 494 LEU A CA 1
ATOM 3839 C C . LEU A 1 494 ? -2.312 34.375 -9.859 1 64.25 494 LEU A C 1
ATOM 3841 O O . LEU A 1 494 ? -1.517 35.312 -9.75 1 64.25 494 LEU A O 1
ATOM 3845 N N . GLU A 1 495 ? -3.605 34.5 -10.383 1 58.25 495 GLU A N 1
ATOM 3846 C CA . GLU A 1 495 ? -4.281 35.812 -10.406 1 58.25 495 GLU A CA 1
ATOM 3847 C C . GLU A 1 495 ? -4.574 36.312 -8.992 1 58.25 495 GLU A C 1
ATOM 3849 O O . GLU A 1 495 ? -4.895 35.5 -8.102 1 58.25 495 GLU A O 1
ATOM 3854 N N . PRO A 1 496 ? -4.336 37.594 -8.758 1 55.84 496 PRO A N 1
ATOM 3855 C CA . PRO A 1 496 ? -4.684 38.125 -7.441 1 55.84 496 PRO A CA 1
ATOM 3856 C C . PRO A 1 496 ? -6.137 37.844 -7.059 1 55.84 496 PRO A C 1
ATOM 3858 O O . PRO A 1 496 ? -7.012 37.812 -7.926 1 55.84 496 PRO A O 1
ATOM 3861 N N . VAL A 1 497 ? -6.367 37.25 -5.91 1 52.69 497 VAL A N 1
ATOM 3862 C CA . VAL A 1 497 ? -7.734 37 -5.453 1 52.69 497 VAL A CA 1
ATOM 3863 C C . VAL A 1 497 ? -8.516 38.312 -5.441 1 52.69 497 VAL A C 1
ATOM 3865 O O . VAL A 1 497 ? -8.062 39.312 -4.871 1 52.69 497 VAL A O 1
ATOM 3868 N N . ASN A 1 498 ? -9.492 38.469 -6.348 1 48.66 498 ASN A N 1
ATOM 3869 C CA . ASN A 1 498 ? -10.406 39.594 -6.309 1 48.66 498 ASN A CA 1
ATOM 3870 C C . ASN A 1 498 ? -11.32 39.531 -5.086 1 48.66 498 ASN A C 1
ATOM 3872 O O . ASN A 1 498 ? -12.273 38.75 -5.055 1 48.66 498 ASN A O 1
ATOM 3876 N N . LEU A 1 499 ? -10.828 40 -3.982 1 48.81 499 LEU A N 1
ATOM 3877 C CA . LEU A 1 499 ? -11.617 40 -2.758 1 48.81 499 LEU A CA 1
ATOM 3878 C C . LEU A 1 499 ? -12.805 40.969 -2.891 1 48.81 499 LEU A C 1
ATOM 3880 O O . LEU A 1 499 ? -13.625 41.062 -1.978 1 48.81 499 LEU A O 1
ATOM 3884 N N . GLU A 1 500 ? -12.859 41.656 -4.051 1 49.97 500 GLU A N 1
ATOM 3885 C CA . GLU A 1 500 ? -13.969 42.594 -4.238 1 49.97 500 GLU A CA 1
ATOM 3886 C C . GLU A 1 500 ? -15.312 41.906 -4.074 1 49.97 500 GLU A C 1
ATOM 3888 O O . GLU A 1 500 ? -16.234 42.469 -3.469 1 49.97 500 GLU A O 1
ATOM 3893 N N . GLN A 1 501 ? -15.312 40.812 -4.59 1 47.34 501 GLN A N 1
ATOM 3894 C CA . GLN A 1 501 ? -16.609 40.125 -4.543 1 47.34 501 GLN A CA 1
ATOM 3895 C C . GLN A 1 501 ? -16.984 39.781 -3.107 1 47.34 501 GLN A C 1
ATOM 3897 O O . GLN A 1 501 ? -18.172 39.781 -2.764 1 47.34 501 GLN A O 1
ATOM 3902 N N . TYR A 1 502 ? -15.953 39.406 -2.355 1 45.78 502 TYR A N 1
ATOM 3903 C CA . TYR A 1 502 ? -16.203 39.062 -0.961 1 45.78 502 TYR A CA 1
ATOM 3904 C C . TYR A 1 502 ? -16.719 40.281 -0.181 1 45.78 502 TYR A C 1
ATOM 3906 O O . TYR A 1 502 ? -17.625 40.156 0.641 1 45.78 502 TYR A O 1
ATOM 3914 N N . PHE A 1 503 ? -16.141 41.375 -0.46 1 47.5 503 PHE A N 1
ATOM 3915 C CA . PHE A 1 503 ? -16.469 42.531 0.344 1 47.5 503 PHE A CA 1
ATOM 3916 C C . PHE A 1 503 ? -17.781 43.156 -0.104 1 47.5 503 PHE A C 1
ATOM 3918 O O . PHE A 1 503 ? -18.438 43.844 0.673 1 47.5 503 PHE A O 1
ATOM 3925 N N . ASN A 1 504 ? -18.094 42.938 -1.329 1 44.97 504 ASN A N 1
ATOM 3926 C CA . ASN A 1 504 ? -19.406 43.469 -1.708 1 44.97 504 ASN A CA 1
ATOM 3927 C C . ASN A 1 504 ? -20.516 42.812 -0.896 1 44.97 504 ASN A C 1
ATOM 3929 O O . ASN A 1 504 ? -21.547 43.469 -0.638 1 44.97 504 ASN A O 1
ATOM 3933 N N . GLN A 1 505 ? -20.234 41.594 -0.48 1 40.97 505 GLN A N 1
ATOM 3934 C CA . GLN A 1 505 ? -21.297 40.906 0.247 1 40.97 505 GLN A CA 1
ATOM 3935 C C . GLN A 1 505 ? -21.203 41.156 1.747 1 40.97 505 GLN A C 1
ATOM 3937 O O . GLN A 1 505 ? -22.125 40.875 2.5 1 40.97 505 GLN A O 1
ATOM 3942 N N . MET A 1 506 ? -20.016 41.438 2.217 1 38.69 506 MET A N 1
ATOM 3943 C CA . MET A 1 506 ? -19.875 41.688 3.648 1 38.69 506 MET A CA 1
ATOM 3944 C C . MET A 1 506 ? -20.562 43 4.035 1 38.69 506 MET A C 1
ATOM 3946 O O . MET A 1 506 ? -19.891 43.969 4.367 1 38.69 506 MET A O 1
ATOM 3950 N N . THR A 1 507 ? -21.547 43.469 3.303 1 33.53 507 THR A N 1
ATOM 3951 C CA . THR A 1 507 ? -22.281 44.594 3.922 1 33.53 507 THR A CA 1
ATOM 3952 C C . THR A 1 507 ? -22.812 44.188 5.293 1 33.53 507 THR A C 1
ATOM 3954 O O . THR A 1 507 ? -23.703 43.344 5.398 1 33.53 507 THR A O 1
ATOM 3957 N N . VAL A 1 508 ? -21.922 43.969 6.27 1 33.81 508 VAL A N 1
ATOM 3958 C CA . VAL A 1 508 ? -22.516 43.969 7.605 1 33.81 508 VAL A CA 1
ATOM 3959 C C . VAL A 1 508 ? -23.672 44.969 7.645 1 33.81 508 VAL A C 1
ATOM 3961 O O . VAL A 1 508 ? -23.562 46.094 7.129 1 33.81 508 VAL A O 1
ATOM 3964 N N . PRO A 1 509 ? -24.875 44.625 7.957 1 32.22 509 PRO A N 1
ATOM 3965 C CA . PRO A 1 509 ? -25.891 45.594 8.344 1 32.22 509 PRO A CA 1
ATOM 3966 C C . PRO A 1 509 ? -25.391 46.562 9.406 1 32.22 509 PRO A C 1
ATOM 3968 O O . PRO A 1 509 ? -24.891 46.156 10.453 1 32.22 509 PRO A O 1
ATOM 3971 N N . GLY A 1 510 ? -25.047 47.969 9.078 1 33.97 510 GLY A N 1
ATOM 3972 C CA . GLY A 1 510 ? -24.562 49.188 9.688 1 33.97 510 GLY A CA 1
ATOM 3973 C C . GLY A 1 510 ? -23.297 49.719 9.039 1 33.97 510 GLY A C 1
ATOM 3974 O O . GLY A 1 510 ? -22.875 50.844 9.336 1 33.97 510 GLY A O 1
ATOM 3975 N N . THR A 1 511 ? -22.266 48.938 8.75 1 34.34 511 THR A N 1
ATOM 3976 C CA . THR A 1 511 ? -21.125 49.531 8.07 1 34.34 511 THR A CA 1
ATOM 3977 C C . THR A 1 511 ? -21.328 49.5 6.555 1 34.34 511 THR A C 1
ATOM 3979 O O . THR A 1 511 ? -21.469 48.438 5.961 1 34.34 511 THR A O 1
ATOM 3982 N N . LYS A 1 512 ? -22.156 50.406 5.98 1 34.06 512 LYS A N 1
ATOM 3983 C CA . LYS A 1 512 ? -22.281 50.781 4.574 1 34.06 512 LYS A CA 1
ATOM 3984 C C . LYS A 1 512 ? -20.922 50.812 3.893 1 34.06 512 LYS A C 1
ATOM 3986 O O . LYS A 1 512 ? -20.172 51.781 4.047 1 34.06 512 LYS A O 1
ATOM 3991 N N . TRP A 1 513 ? -20.234 49.781 3.65 1 35.84 513 TRP A N 1
ATOM 3992 C CA . TRP A 1 513 ? -19.156 49.938 2.686 1 35.84 513 TRP A CA 1
ATOM 3993 C C . TRP A 1 513 ? -19.688 50.5 1.367 1 35.84 513 TRP A C 1
ATOM 3995 O O . TRP A 1 513 ? -20.578 49.906 0.75 1 35.84 513 TRP A O 1
ATOM 4005 N N . SER A 1 514 ? -19.875 51.781 1.174 1 34.84 514 SER A N 1
ATOM 4006 C CA . SER A 1 514 ? -20.281 52.438 -0.065 1 34.84 514 SER A CA 1
ATOM 4007 C C . SER A 1 514 ? -19.5 51.906 -1.259 1 34.84 514 SER A C 1
ATOM 4009 O O . SER A 1 514 ? -18.375 51.406 -1.104 1 34.84 514 SER A O 1
ATOM 4011 N N . ASP A 1 515 ? -20.125 51.688 -2.416 1 39.62 515 ASP A N 1
ATOM 4012 C CA . ASP A 1 515 ? -19.625 51.375 -3.756 1 39.62 515 ASP A CA 1
ATOM 4013 C C . ASP A 1 515 ? -18.297 52.062 -4.027 1 39.62 515 ASP A C 1
ATOM 4015 O O . ASP A 1 515 ? -17.438 51.531 -4.73 1 39.62 515 ASP A O 1
ATOM 4019 N N . ASP A 1 516 ? -18.141 53.344 -3.621 1 37.47 516 ASP A N 1
ATOM 4020 C CA . ASP A 1 516 ? -17.031 54.219 -3.977 1 37.47 516 ASP A CA 1
ATOM 4021 C C . ASP A 1 516 ? -15.742 53.781 -3.281 1 37.47 516 ASP A C 1
ATOM 4023 O O . ASP A 1 516 ? -14.648 54.188 -3.672 1 37.47 516 ASP A O 1
ATOM 4027 N N . SER A 1 517 ? -15.828 53.125 -2.17 1 36.66 517 SER A N 1
ATOM 4028 C CA . SER A 1 517 ? -14.625 52.781 -1.429 1 36.66 517 SER A CA 1
ATOM 4029 C C . SER A 1 517 ? -13.922 51.594 -2.068 1 36.66 517 SER A C 1
ATOM 4031 O O . SER A 1 517 ? -12.734 51.344 -1.81 1 36.66 517 SER A O 1
ATOM 4033 N N . TRP A 1 518 ? -14.641 50.781 -2.855 1 40.81 518 TRP A N 1
ATOM 4034 C CA . TRP A 1 518 ? -14.062 49.594 -3.477 1 40.81 518 TRP A CA 1
ATOM 4035 C C . TRP A 1 518 ? -13.18 50 -4.664 1 40.81 518 TRP A C 1
ATOM 4037 O O . TRP A 1 518 ? -12.156 49.344 -4.914 1 40.81 518 TRP A O 1
ATOM 4047 N N . ALA A 1 519 ? -13.633 50.906 -5.547 1 41.03 519 ALA A N 1
ATOM 4048 C CA . ALA A 1 519 ? -12.844 51.406 -6.676 1 41.03 519 ALA A CA 1
ATOM 4049 C C . ALA A 1 519 ? -11.492 51.938 -6.215 1 41.03 519 ALA A C 1
ATOM 4051 O O . ALA A 1 519 ? -10.492 51.812 -6.93 1 41.03 519 ALA A O 1
ATOM 4052 N N . THR A 1 520 ? -11.414 52.531 -5.098 1 38.41 520 THR A N 1
ATOM 4053 C CA . THR A 1 520 ? -10.148 53.031 -4.562 1 38.41 520 THR A CA 1
ATOM 4054 C C . THR A 1 520 ? -9.312 51.875 -4.012 1 38.41 520 THR A C 1
ATOM 4056 O O . THR A 1 520 ? -8.102 52 -3.828 1 38.41 520 THR A O 1
ATOM 4059 N N . PHE A 1 521 ? -9.93 50.75 -3.652 1 39.19 521 PHE A N 1
ATOM 4060 C CA . PHE A 1 521 ? -9.219 49.594 -3.107 1 39.19 521 PHE A CA 1
ATOM 4061 C C . PHE A 1 521 ? -8.375 48.938 -4.184 1 39.19 521 PHE A C 1
ATOM 4063 O O . PHE A 1 521 ? -7.223 48.562 -3.941 1 39.19 521 PHE A O 1
ATOM 4070 N N . ASN A 1 522 ? -8.977 48.656 -5.277 1 41.91 522 ASN A N 1
ATOM 4071 C CA . ASN A 1 522 ? -8.219 48.062 -6.367 1 41.91 522 ASN A CA 1
ATOM 4072 C C . ASN A 1 522 ? -7.086 48.969 -6.832 1 41.91 522 ASN A C 1
ATOM 4074 O O . ASN A 1 522 ? -6.113 48.5 -7.434 1 41.91 522 ASN A O 1
ATOM 4078 N N . SER A 1 523 ? -7.27 50.406 -6.688 1 38.38 523 SER A N 1
ATOM 4079 C CA . SER A 1 523 ? -6.305 51.375 -7.215 1 38.38 523 SER A CA 1
ATOM 4080 C C . SER A 1 523 ? -5.352 51.844 -6.125 1 38.38 523 SER A C 1
ATOM 4082 O O . SER A 1 523 ? -4.52 52.719 -6.367 1 38.38 523 SER A O 1
ATOM 4084 N N . SER A 1 524 ? -5.656 51.594 -4.867 1 36.47 524 SER A N 1
ATOM 4085 C CA . SER A 1 524 ? -4.676 52.156 -3.947 1 36.47 524 SER A CA 1
ATOM 4086 C C . SER A 1 524 ? -3.346 51.438 -4.035 1 36.47 524 SER A C 1
ATOM 4088 O O . SER A 1 524 ? -3.314 50.188 -4.062 1 36.47 524 SER A O 1
ATOM 4090 N N . PRO A 1 525 ? -2.26 52.094 -4.383 1 38.62 525 PRO A N 1
ATOM 4091 C CA . PRO A 1 525 ? -0.931 51.5 -4.578 1 38.62 525 PRO A CA 1
ATOM 4092 C C . PRO A 1 525 ? -0.576 50.469 -3.512 1 38.62 525 PRO A C 1
ATOM 4094 O O . PRO A 1 525 ? 0.265 49.594 -3.746 1 38.62 525 PRO A O 1
ATOM 4097 N N . GLY A 1 526 ? -1.103 50.656 -2.342 1 35.19 526 GLY A N 1
ATOM 4098 C CA . GLY A 1 526 ? -0.63 49.844 -1.234 1 35.19 526 GLY A CA 1
ATOM 4099 C C . GLY A 1 526 ? -1.351 48.5 -1.122 1 35.19 526 GLY A C 1
ATOM 4100 O O . GLY A 1 526 ? -1.051 47.719 -0.234 1 35.19 526 GLY A O 1
ATOM 4101 N N . PHE A 1 527 ? -2.564 48.469 -1.528 1 36.91 527 PHE A N 1
ATOM 4102 C CA . PHE A 1 527 ? -3.133 47.125 -1.529 1 36.91 527 PHE A CA 1
ATOM 4103 C C . PHE A 1 527 ? -2.441 46.25 -2.562 1 36.91 527 PHE A C 1
ATOM 4105 O O . PHE A 1 527 ? -2.791 46.281 -3.744 1 36.91 527 PHE A O 1
ATOM 4112 N N . GLU A 1 528 ? -1.221 46.25 -2.646 1 38.59 528 GLU A N 1
ATOM 4113 C CA . GLU A 1 528 ? -0.579 45.219 -3.449 1 38.59 528 GLU A CA 1
ATOM 4114 C C . GLU A 1 528 ? -1.353 43.906 -3.375 1 38.59 528 GLU A C 1
ATOM 4116 O O . GLU A 1 528 ? -1.721 43.469 -2.287 1 38.59 528 GLU A O 1
ATOM 4121 N N . HIS A 1 529 ? -2.232 43.625 -4.355 1 41.09 529 HIS A N 1
ATOM 4122 C CA . HIS A 1 529 ? -2.758 42.281 -4.566 1 41.09 529 HIS A CA 1
ATOM 4123 C C . HIS A 1 529 ? -1.939 41.219 -3.809 1 41.09 529 HIS A C 1
ATOM 4125 O O . HIS A 1 529 ? -0.722 41.156 -3.984 1 41.09 529 HIS A O 1
ATOM 4131 N N . SER A 1 530 ? -2.332 41.031 -2.623 1 45.34 530 SER A N 1
ATOM 4132 C CA . SER A 1 530 ? -1.701 40.062 -1.72 1 45.34 530 SER A CA 1
ATOM 4133 C C . SER A 1 530 ? -1.179 38.844 -2.48 1 45.34 530 SER A C 1
ATOM 4135 O O . SER A 1 530 ? -1.944 38.156 -3.148 1 45.34 530 SER A O 1
ATOM 4137 N N . THR A 1 531 ? -0.059 39.031 -3.066 1 52.31 531 THR A N 1
ATOM 4138 C CA . THR A 1 531 ? 0.605 37.844 -3.562 1 52.31 531 THR A CA 1
ATOM 4139 C C . THR A 1 531 ? 0.572 36.719 -2.514 1 52.31 531 THR A C 1
ATOM 4141 O O . THR A 1 531 ? 1.021 36.906 -1.383 1 52.31 531 THR A O 1
ATOM 4144 N N . TYR A 1 532 ? -0.473 35.812 -2.59 1 58.19 532 TYR A N 1
ATOM 4145 C CA . TYR A 1 532 ? -0.516 34.625 -1.766 1 58.19 532 TYR A CA 1
ATOM 4146 C C . TYR A 1 532 ? 0.868 34 -1.645 1 58.19 532 TYR A C 1
ATOM 4148 O O . TYR A 1 532 ? 1.288 33.219 -2.516 1 58.19 532 TYR A O 1
ATOM 4156 N N . THR A 1 533 ? 1.595 34.562 -0.644 1 62.59 533 THR A N 1
ATOM 4157 C CA . THR A 1 533 ? 2.943 34.031 -0.46 1 62.59 533 THR A CA 1
ATOM 4158 C C . THR A 1 533 ? 2.91 32.688 0.274 1 62.59 533 THR A C 1
ATOM 4160 O O . THR A 1 533 ? 3.717 31.797 -0.007 1 62.59 533 THR A O 1
ATOM 4163 N N . GLY A 1 534 ? 1.894 32.562 1.021 1 77 534 GLY A N 1
ATOM 4164 C CA . GLY A 1 534 ? 1.837 31.359 1.86 1 77 534 GLY A CA 1
ATOM 4165 C C . GLY A 1 534 ? 2.988 31.266 2.844 1 77 534 GLY A C 1
ATOM 4166 O O . GLY A 1 534 ? 3.383 30.172 3.246 1 77 534 GLY A O 1
ATOM 4167 N N . ALA A 1 535 ? 3.584 32.438 3.221 1 82.88 535 ALA A N 1
ATOM 4168 C CA . ALA A 1 535 ? 4.789 32.469 4.047 1 82.88 535 ALA A CA 1
ATOM 4169 C C . ALA A 1 535 ? 4.488 31.984 5.461 1 82.88 535 ALA A C 1
ATOM 4171 O O . ALA A 1 535 ? 5.301 31.281 6.07 1 82.88 535 ALA A O 1
ATOM 4172 N N . GLY A 1 536 ? 3.373 32.438 5.965 1 89.81 536 GLY A N 1
ATOM 4173 C CA . GLY A 1 536 ? 3.004 32 7.305 1 89.81 536 GLY A CA 1
ATOM 4174 C C . GLY A 1 536 ? 2.809 30.5 7.418 1 89.81 536 GLY A C 1
ATOM 4175 O O . GLY A 1 536 ? 3.367 29.859 8.312 1 89.81 536 GLY A O 1
ATOM 4176 N N . VAL A 1 537 ? 2.059 29.969 6.531 1 91.06 537 VAL A N 1
ATOM 4177 C CA . VAL A 1 537 ? 1.779 28.531 6.555 1 91.06 537 VAL A CA 1
ATOM 4178 C C . VAL A 1 537 ? 3.043 27.75 6.199 1 91.06 537 VAL A C 1
ATOM 4180 O O . VAL A 1 537 ? 3.268 26.656 6.715 1 91.06 537 VAL A O 1
ATOM 4183 N N . GLY A 1 538 ? 3.848 28.281 5.301 1 93 538 GLY A N 1
ATOM 4184 C CA . GLY A 1 538 ? 5.145 27.688 5.023 1 93 538 GLY A CA 1
ATOM 4185 C C . GLY A 1 538 ? 6.016 27.547 6.258 1 93 538 GLY A C 1
ATOM 4186 O O . GLY A 1 538 ? 6.598 26.484 6.5 1 93 538 GLY A O 1
ATOM 4187 N N . ALA A 1 539 ? 6.094 28.656 7.008 1 94.94 539 ALA A N 1
ATOM 4188 C CA . ALA A 1 539 ? 6.863 28.641 8.25 1 94.94 539 ALA A CA 1
ATOM 4189 C C . ALA A 1 539 ? 6.289 27.625 9.234 1 94.94 539 ALA A C 1
ATOM 4191 O O . ALA A 1 539 ? 7.035 26.922 9.93 1 94.94 539 ALA A O 1
ATOM 4192 N N . TYR A 1 540 ? 5.004 27.594 9.312 1 96.31 540 TYR A N 1
ATOM 4193 C CA . TYR 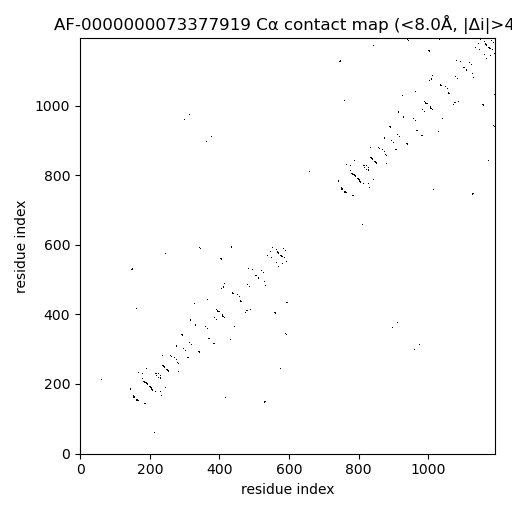A 1 540 ? 4.309 26.656 10.18 1 96.31 540 TYR A CA 1
ATOM 4194 C C . TYR A 1 540 ? 4.711 25.219 9.867 1 96.31 540 TYR A C 1
ATOM 4196 O O . TYR A 1 540 ? 5.164 24.484 10.75 1 96.31 540 TYR A O 1
ATOM 4204 N N . PHE A 1 541 ? 4.641 24.766 8.641 1 96.44 541 PHE A N 1
ATOM 4205 C CA . PHE A 1 541 ? 4.957 23.406 8.25 1 96.44 541 PHE A CA 1
ATOM 4206 C C . PHE A 1 541 ? 6.457 23.156 8.32 1 96.44 541 PHE A C 1
ATOM 4208 O O . PHE A 1 541 ? 6.898 22.047 8.656 1 96.44 541 PHE A O 1
ATOM 4215 N N . ALA A 1 542 ? 7.246 24.141 7.996 1 97.25 542 ALA A N 1
ATOM 4216 C CA . ALA A 1 542 ? 8.695 24.016 8.094 1 97.25 542 ALA A CA 1
ATOM 4217 C C . ALA A 1 542 ? 9.125 23.719 9.523 1 97.25 542 ALA A C 1
ATOM 4219 O O . ALA A 1 542 ? 10.094 22.984 9.75 1 97.25 542 ALA A O 1
ATOM 4220 N N . SER A 1 543 ? 8.445 24.344 10.492 1 97.25 543 SER A N 1
ATOM 4221 C CA . SER A 1 543 ? 8.781 24.125 11.898 1 97.25 543 SER A CA 1
ATOM 4222 C C . SER A 1 543 ? 8.711 22.641 12.242 1 97.25 543 SER A C 1
ATOM 4224 O O . SER A 1 543 ? 9.602 22.109 12.914 1 97.25 543 SER A O 1
ATOM 4226 N N . TRP A 1 544 ? 7.707 22 11.781 1 96.38 544 TRP A N 1
ATOM 4227 C CA . TRP A 1 544 ? 7.535 20.578 12.055 1 96.38 544 TRP A CA 1
ATOM 4228 C C . TRP A 1 544 ? 8.625 19.75 11.383 1 96.38 544 TRP A C 1
ATOM 4230 O O . TRP A 1 544 ? 9.148 18.797 11.969 1 96.38 544 TRP A O 1
ATOM 4240 N N . MET A 1 545 ? 8.953 20.094 10.148 1 97.12 545 MET A N 1
ATOM 4241 C CA . MET A 1 545 ? 9.984 19.359 9.422 1 97.12 545 MET A CA 1
ATOM 4242 C C . MET A 1 545 ? 11.359 19.562 10.055 1 97.12 545 MET A C 1
ATOM 4244 O O . MET A 1 545 ? 12.172 18.641 10.109 1 97.12 545 MET A O 1
ATOM 4248 N N . LEU A 1 546 ? 11.555 20.781 10.484 1 97.06 546 LEU A N 1
ATOM 4249 C CA . LEU A 1 546 ? 12.812 21.078 11.164 1 97.06 546 LEU A CA 1
ATOM 4250 C C . LEU A 1 546 ? 12.906 20.312 12.484 1 97.06 546 LEU A C 1
ATOM 4252 O O . LEU A 1 546 ? 13.977 19.812 12.844 1 97.06 546 LEU A O 1
ATOM 4256 N N . LEU A 1 547 ? 11.805 20.234 13.164 1 94.5 547 LEU A N 1
ATOM 4257 C CA . LEU A 1 547 ? 11.789 19.406 14.375 1 94.5 547 LEU A CA 1
ATOM 4258 C C . LEU A 1 547 ? 12.133 17.969 14.047 1 94.5 547 LEU A C 1
ATOM 4260 O O . LEU A 1 547 ? 12.953 17.344 14.727 1 94.5 547 LEU A O 1
ATOM 4264 N N . LEU A 1 548 ? 11.5 17.438 13.016 1 93.69 548 LEU A N 1
ATOM 4265 C CA . LEU A 1 548 ? 11.742 16.062 12.594 1 93.69 548 LEU A CA 1
ATOM 4266 C C . LEU A 1 548 ? 13.219 15.844 12.258 1 93.69 548 LEU A C 1
ATOM 4268 O O . LEU A 1 548 ? 13.836 14.898 12.742 1 93.69 548 LEU A O 1
ATOM 4272 N N . ALA A 1 549 ? 13.75 16.734 11.445 1 94.44 549 ALA A N 1
ATOM 4273 C CA . ALA A 1 549 ? 15.148 16.625 11.055 1 94.44 549 ALA A CA 1
ATOM 4274 C C . ALA A 1 549 ? 16.062 16.797 12.266 1 94.44 549 ALA A C 1
ATOM 4276 O O . ALA A 1 549 ? 17.094 16.125 12.367 1 94.44 549 ALA A O 1
ATOM 4277 N N . GLY A 1 550 ? 15.703 17.656 13.148 1 92.44 550 GLY A N 1
ATOM 4278 C CA . GLY A 1 550 ? 16.5 17.938 14.328 1 92.44 550 GLY A CA 1
ATOM 4279 C C . GLY A 1 550 ? 16.578 16.766 15.289 1 92.44 550 GLY A C 1
ATOM 4280 O O . GLY A 1 550 ? 17.531 16.641 16.047 1 92.44 550 GLY A O 1
ATOM 4281 N N . CYS A 1 551 ? 15.602 15.867 15.219 1 84.88 551 CYS A N 1
ATOM 4282 C CA . CYS A 1 551 ? 15.523 14.734 16.141 1 84.88 551 CYS A CA 1
ATOM 4283 C C . CYS A 1 551 ? 16.344 13.555 15.633 1 84.88 551 CYS A C 1
ATOM 4285 O O . CYS A 1 551 ? 16.531 12.57 16.344 1 84.88 551 CYS A O 1
ATOM 4287 N N . MET A 1 552 ? 16.859 13.664 14.492 1 86.81 552 MET A N 1
ATOM 4288 C CA . MET A 1 552 ? 17.594 12.539 13.922 1 86.81 552 MET A CA 1
ATOM 4289 C C . MET A 1 552 ? 18.969 12.398 14.562 1 86.81 552 MET A C 1
ATOM 4291 O O . MET A 1 552 ? 19.641 13.398 14.836 1 86.81 552 MET A O 1
ATOM 4295 N N . HIS A 1 553 ? 19.391 11.25 14.867 1 79.62 553 HIS A N 1
ATOM 4296 C CA . HIS A 1 553 ? 20.609 10.977 15.609 1 79.62 553 HIS A CA 1
ATOM 4297 C C . HIS A 1 553 ? 21.844 11.156 14.727 1 79.62 553 HIS A C 1
ATOM 4299 O O . HIS A 1 553 ? 22.969 11.273 15.234 1 79.62 553 HIS A O 1
ATOM 4305 N N . THR A 1 554 ? 21.703 11.297 13.516 1 79.5 554 THR A N 1
ATOM 4306 C CA . THR A 1 554 ? 22.812 11.336 12.586 1 79.5 554 THR A CA 1
ATOM 4307 C C . THR A 1 554 ? 23.25 12.781 12.336 1 79.5 554 THR A C 1
ATOM 4309 O O . THR A 1 554 ? 24.172 13.023 11.547 1 79.5 554 THR A O 1
ATOM 4312 N N . ASN A 1 555 ? 22.719 13.758 13.055 1 89.25 555 ASN A N 1
ATOM 4313 C CA . ASN A 1 555 ? 23 15.156 12.75 1 89.25 555 ASN A CA 1
ATOM 4314 C C . ASN A 1 555 ? 24.375 15.57 13.258 1 89.25 555 ASN A C 1
ATOM 4316 O O . ASN A 1 555 ? 24.75 15.234 14.375 1 89.25 555 ASN A O 1
ATOM 4320 N N . SER A 1 556 ? 25.156 16.172 12.398 1 91 556 SER A N 1
ATOM 4321 C CA . SER A 1 556 ? 26.344 16.891 12.867 1 91 556 SER A CA 1
ATOM 4322 C C . SER A 1 556 ? 25.969 18.094 13.711 1 91 556 SER A C 1
ATOM 4324 O O . SER A 1 556 ? 24.828 18.547 13.688 1 91 556 SER A O 1
ATOM 4326 N N . GLU A 1 557 ? 26.906 18.641 14.438 1 92.44 557 GLU A N 1
ATOM 4327 C CA . GLU A 1 557 ? 26.672 19.844 15.242 1 92.44 557 GLU A CA 1
ATOM 4328 C C . GLU A 1 557 ? 26.297 21.031 14.367 1 92.44 557 GLU A C 1
ATOM 4330 O O . GLU A 1 557 ? 25.422 21.828 14.727 1 92.44 557 GLU A O 1
ATOM 4335 N N . ASP A 1 558 ? 26.906 21.125 13.242 1 94 558 ASP A N 1
ATOM 4336 C CA . ASP A 1 558 ? 26.609 22.219 12.32 1 94 558 ASP A CA 1
ATOM 4337 C C . ASP A 1 558 ? 25.172 22.141 11.828 1 94 558 ASP A C 1
ATOM 4339 O O . ASP A 1 558 ? 24.484 23.172 11.742 1 94 558 ASP A O 1
ATOM 4343 N N . THR A 1 559 ? 24.781 20.953 11.484 1 94.94 559 THR A N 1
ATOM 4344 C CA . THR A 1 559 ? 23.406 20.766 11.016 1 94.94 559 THR A CA 1
ATOM 4345 C C . THR A 1 559 ? 22.422 21.078 12.125 1 94.94 559 THR A C 1
ATOM 4347 O O . THR A 1 559 ? 21.406 21.75 11.883 1 94.94 559 THR A O 1
ATOM 4350 N N . ARG A 1 560 ? 22.656 20.672 13.305 1 93.94 560 ARG A N 1
ATOM 4351 C CA . ARG A 1 560 ? 21.797 20.938 14.445 1 93.94 560 ARG A CA 1
ATOM 4352 C C . ARG A 1 560 ? 21.672 22.422 14.703 1 93.94 560 ARG A C 1
ATOM 4354 O O . ARG A 1 560 ? 20.578 22.938 14.93 1 93.94 560 ARG A O 1
ATOM 4361 N N . GLN A 1 561 ? 22.812 23.094 14.664 1 95.69 561 GLN A N 1
ATOM 4362 C CA . GLN A 1 561 ? 22.828 24.531 14.898 1 95.69 561 GLN A CA 1
ATOM 4363 C C . GLN A 1 561 ? 22.062 25.281 13.812 1 95.69 561 GLN A C 1
ATOM 4365 O O . GLN A 1 561 ? 21.359 26.25 14.094 1 95.69 561 GLN A O 1
ATOM 4370 N N . TRP A 1 562 ? 22.203 24.797 12.633 1 97.5 562 TRP A N 1
ATOM 4371 C CA . TRP A 1 562 ? 21.469 25.422 11.539 1 97.5 562 TRP A CA 1
ATOM 4372 C C . TRP A 1 562 ? 19.969 25.266 11.734 1 97.5 562 TRP A C 1
ATOM 4374 O O . TRP A 1 562 ? 19.203 26.203 11.523 1 97.5 562 TRP A O 1
ATOM 4384 N N . ILE A 1 563 ? 19.562 24.094 12.133 1 97.38 563 ILE A N 1
ATOM 4385 C CA . ILE A 1 563 ? 18.156 23.797 12.359 1 97.38 563 ILE A CA 1
ATOM 4386 C C . ILE A 1 563 ? 17.625 24.688 13.477 1 97.38 563 ILE A C 1
ATOM 4388 O O . ILE A 1 563 ? 16.562 25.312 13.344 1 97.38 563 ILE A O 1
ATOM 4392 N N . VAL A 1 564 ? 18.375 24.797 14.555 1 97.38 564 VAL A N 1
ATOM 4393 C CA . VAL A 1 564 ? 17.984 25.641 15.688 1 97.38 564 VAL A CA 1
ATOM 4394 C C . VAL A 1 564 ? 17.859 27.094 15.227 1 97.38 564 VAL A C 1
ATOM 4396 O O . VAL A 1 564 ? 16.891 27.781 15.57 1 97.38 564 VAL A O 1
ATOM 4399 N N . ALA A 1 565 ? 18.797 27.516 14.438 1 97.88 565 ALA A N 1
ATOM 4400 C CA . ALA A 1 565 ? 18.781 28.891 13.945 1 97.88 565 ALA A CA 1
ATOM 4401 C C . ALA A 1 565 ? 17.562 29.156 13.07 1 97.88 565 ALA A C 1
ATOM 4403 O O . ALA A 1 565 ? 16.953 30.234 13.141 1 97.88 565 ALA A O 1
ATOM 4404 N N . GLN A 1 566 ? 17.234 28.203 12.203 1 97.62 566 GLN A N 1
ATOM 4405 C CA . GLN A 1 566 ? 16.062 28.359 11.352 1 97.62 566 GLN A CA 1
ATOM 4406 C C . GLN A 1 566 ? 14.781 28.438 12.18 1 97.62 566 GLN A C 1
ATOM 4408 O O . GLN A 1 566 ? 13.891 29.234 11.898 1 97.62 566 GLN A O 1
ATOM 4413 N N . LEU A 1 567 ? 14.641 27.625 13.188 1 97.69 567 LEU A N 1
ATOM 4414 C CA . LEU A 1 567 ? 13.477 27.625 14.062 1 97.69 567 LEU A CA 1
ATOM 4415 C C . LEU A 1 567 ? 13.352 28.969 14.797 1 97.69 567 LEU A C 1
ATOM 4417 O O . LEU A 1 567 ? 12.258 29.531 14.883 1 97.69 567 LEU A O 1
ATOM 4421 N N . ARG A 1 568 ? 14.461 29.484 15.258 1 97.56 568 ARG A N 1
ATOM 4422 C CA . ARG A 1 568 ? 14.461 30.781 15.922 1 97.56 568 ARG A CA 1
ATOM 4423 C C . ARG A 1 568 ? 14.094 31.891 14.945 1 97.56 568 ARG A C 1
ATOM 4425 O O . ARG A 1 568 ? 13.367 32.844 15.297 1 97.56 568 ARG A O 1
ATOM 4432 N N . HIS A 1 569 ? 14.57 31.734 13.773 1 95.81 569 HIS A N 1
ATOM 4433 C CA . HIS A 1 569 ? 14.234 32.688 12.742 1 95.81 569 HIS A CA 1
ATOM 4434 C C . HIS A 1 569 ? 12.734 32.688 12.453 1 95.81 569 HIS A C 1
ATOM 4436 O O . HIS A 1 569 ? 12.133 33.75 12.273 1 95.81 569 HIS A O 1
ATOM 4442 N N . ILE A 1 570 ? 12.125 31.531 12.344 1 95.75 570 ILE A N 1
ATOM 4443 C CA . ILE A 1 570 ? 10.688 31.406 12.117 1 95.75 570 ILE A CA 1
ATOM 4444 C C . ILE A 1 570 ? 9.93 32.094 13.25 1 95.75 570 ILE A C 1
ATOM 4446 O O . ILE A 1 570 ? 9 32.875 13 1 95.75 570 ILE A O 1
ATOM 4450 N N . SER A 1 571 ? 10.336 31.859 14.492 1 95.31 571 SER A N 1
ATOM 4451 C CA . SER A 1 571 ? 9.688 32.469 15.641 1 95.31 571 SER A CA 1
ATOM 4452 C C . SER A 1 571 ? 9.789 34 15.586 1 95.31 571 SER A C 1
ATOM 4454 O O . SER A 1 571 ? 8.805 34.719 15.812 1 95.31 571 SER A O 1
ATOM 4456 N N . LEU A 1 572 ? 10.906 34.5 15.195 1 91.5 572 LEU A N 1
ATOM 4457 C CA . LEU A 1 572 ? 11.156 35.938 15.164 1 91.5 572 LEU A CA 1
ATOM 4458 C C . LEU A 1 572 ? 10.43 36.594 13.992 1 91.5 572 LEU A C 1
ATOM 4460 O O . LEU A 1 572 ? 9.867 37.656 14.141 1 91.5 572 LEU A O 1
ATOM 4464 N N . GLN A 1 573 ? 10.414 35.938 12.891 1 87.88 573 GLN A N 1
ATOM 4465 C CA . GLN A 1 573 ? 9.898 36.531 11.672 1 87.88 573 GLN A CA 1
ATOM 4466 C C . GLN A 1 573 ? 8.391 36.344 11.562 1 87.88 573 GLN A C 1
ATOM 4468 O O . GLN A 1 573 ? 7.676 37.25 11.102 1 87.88 573 GLN A O 1
ATOM 4473 N N . SER A 1 574 ? 7.93 35.188 11.914 1 89.44 574 SER A N 1
ATOM 4474 C CA . SER A 1 574 ? 6.531 34.844 11.672 1 89.44 574 SER A CA 1
ATOM 4475 C C . SER A 1 574 ? 5.734 34.844 12.977 1 89.44 574 SER A C 1
ATOM 4477 O O . SER A 1 574 ? 4.512 34.656 12.961 1 89.44 574 SER A O 1
ATOM 4479 N N . GLY A 1 575 ? 6.395 35 14.07 1 90.19 575 GLY A N 1
ATOM 4480 C CA . GLY A 1 575 ? 5.715 35.062 15.359 1 90.19 575 GLY A CA 1
ATOM 4481 C C . GLY A 1 575 ? 5.148 33.719 15.797 1 90.19 575 GLY A C 1
ATOM 4482 O O . GLY A 1 575 ? 4.121 33.688 16.469 1 90.19 575 GLY A O 1
ATOM 4483 N N . LEU A 1 576 ? 5.711 32.625 15.359 1 94.88 576 LEU A N 1
ATOM 4484 C CA . LEU A 1 576 ? 5.262 31.297 15.75 1 94.88 576 LEU A CA 1
ATOM 4485 C C . LEU A 1 576 ? 5.996 30.812 17 1 94.88 576 LEU A C 1
ATOM 4487 O O . LEU A 1 576 ? 7.117 30.312 16.906 1 94.88 576 LEU A O 1
ATOM 4491 N N . ALA A 1 577 ? 5.363 30.938 18.094 1 94.44 577 ALA A N 1
ATOM 4492 C CA . ALA A 1 577 ? 5.965 30.672 19.406 1 94.44 577 ALA A CA 1
ATOM 4493 C C . ALA A 1 577 ? 6.438 29.219 19.5 1 94.44 577 ALA A C 1
ATOM 4495 O O . ALA A 1 577 ? 7.465 28.938 20.125 1 94.44 577 ALA A O 1
ATOM 4496 N N . GLN A 1 578 ? 5.715 28.281 18.969 1 95.31 578 GLN A N 1
ATOM 4497 C CA . GLN A 1 578 ? 6.07 26.859 19.078 1 95.31 578 GLN A CA 1
ATOM 4498 C C . GLN A 1 578 ? 7.355 26.562 18.312 1 95.31 578 GLN A C 1
ATOM 4500 O O . GLN A 1 578 ? 8.039 25.578 18.609 1 95.31 578 GLN A O 1
ATOM 4505 N N . ALA A 1 579 ? 7.668 27.344 17.281 1 96.81 579 ALA A N 1
ATOM 4506 C CA . ALA A 1 579 ? 8.961 27.172 16.609 1 96.81 579 ALA A CA 1
ATOM 4507 C C . ALA A 1 579 ? 10.109 27.406 17.578 1 96.81 579 ALA A C 1
ATOM 4509 O O . ALA A 1 579 ? 11.133 26.719 17.516 1 96.81 579 ALA A O 1
ATOM 4510 N N . ASP A 1 580 ? 9.984 28.359 18.438 1 95.94 580 ASP A N 1
ATOM 4511 C CA . ASP A 1 580 ? 10.992 28.625 19.469 1 95.94 580 ASP A CA 1
ATOM 4512 C C . ASP A 1 580 ? 11.086 27.469 20.453 1 95.94 580 ASP A C 1
ATOM 4514 O O . ASP A 1 580 ? 12.188 27.078 20.859 1 95.94 580 ASP A O 1
ATOM 4518 N N . PHE A 1 581 ? 9.984 26.969 20.859 1 94.44 581 PHE A N 1
ATOM 4519 C CA . PHE A 1 581 ? 9.953 25.781 21.719 1 94.44 581 PHE A CA 1
ATOM 4520 C C . PHE A 1 581 ? 10.672 24.609 21.062 1 94.44 581 PHE A C 1
ATOM 4522 O O . PHE A 1 581 ? 11.445 23.906 21.719 1 94.44 581 PHE A O 1
ATOM 4529 N N . PHE A 1 582 ? 10.359 24.391 19.734 1 95.06 582 PHE A N 1
ATOM 4530 C CA . PHE A 1 582 ? 11.031 23.328 18.984 1 95.06 582 PHE A CA 1
ATOM 4531 C C . PHE A 1 582 ? 12.539 23.547 18.969 1 95.06 582 PHE A C 1
ATOM 4533 O O . PHE A 1 582 ? 13.312 22.609 19.094 1 95.06 582 PHE A O 1
ATOM 4540 N N . ALA A 1 583 ? 12.914 24.812 18.812 1 96.31 583 ALA A N 1
ATOM 4541 C CA . ALA A 1 583 ? 14.336 25.141 18.844 1 96.31 583 ALA A CA 1
ATOM 4542 C C . ALA A 1 583 ? 14.969 24.719 20.156 1 96.31 583 ALA A C 1
ATOM 4544 O O . ALA A 1 583 ? 16.062 24.141 20.172 1 96.31 583 ALA A O 1
ATOM 4545 N N . ASP A 1 584 ? 14.312 24.953 21.25 1 94 584 ASP A N 1
ATOM 4546 C CA . ASP A 1 584 ? 14.797 24.578 22.578 1 94 584 ASP A CA 1
ATOM 4547 C C . ASP A 1 584 ? 14.922 23.062 22.703 1 94 584 ASP A C 1
ATOM 4549 O O . ASP A 1 584 ? 15.883 22.562 23.297 1 94 584 ASP A O 1
ATOM 4553 N N . CYS A 1 585 ? 13.945 22.422 22.188 1 90.62 585 CYS A N 1
ATOM 4554 C CA . CYS A 1 585 ? 13.953 20.953 22.25 1 90.62 585 CYS A CA 1
ATOM 4555 C C . CYS A 1 585 ? 15.148 20.391 21.5 1 90.62 585 CYS A C 1
ATOM 4557 O O . CYS A 1 585 ? 15.836 19.5 21.984 1 90.62 585 CYS A O 1
ATOM 4559 N N . VAL A 1 586 ? 15.375 20.891 20.281 1 92.06 586 VAL A N 1
ATOM 4560 C CA . VAL A 1 586 ? 16.469 20.406 19.453 1 92.06 586 VAL A CA 1
ATOM 4561 C C . VAL A 1 586 ? 17.812 20.766 20.094 1 92.06 586 VAL A C 1
ATOM 4563 O O . VAL A 1 586 ? 18.734 19.953 20.109 1 92.06 586 VAL A O 1
ATOM 4566 N N . GLN A 1 587 ? 17.859 21.969 20.641 1 91.62 587 GLN A N 1
ATOM 4567 C CA . GLN A 1 587 ? 19.094 22.453 21.234 1 91.62 587 GLN A CA 1
ATOM 4568 C C . GLN A 1 587 ? 19.469 21.672 22.484 1 91.62 587 GLN A C 1
ATOM 4570 O O . GLN A 1 587 ? 20.641 21.391 22.734 1 91.62 587 GLN A O 1
ATOM 4575 N N . SER A 1 588 ? 18.516 21.297 23.297 1 85.06 588 SER A N 1
ATOM 4576 C CA . SER A 1 588 ? 18.766 20.594 24.547 1 85.06 588 SER A CA 1
ATOM 4577 C C . SER A 1 588 ? 18.828 19.078 24.344 1 85.06 588 SER A C 1
ATOM 4579 O O . SER A 1 588 ? 19.016 18.328 25.297 1 85.06 588 SER A O 1
ATOM 4581 N N . SER A 1 589 ? 18.672 18.609 23.219 1 73.94 589 SER A N 1
ATOM 4582 C CA . SER A 1 589 ? 18.656 17.188 22.891 1 73.94 589 SER A CA 1
ATOM 4583 C C . SER A 1 589 ? 17.531 16.453 23.625 1 73.94 589 SER A C 1
ATOM 4585 O O . SER A 1 589 ? 17.719 15.32 24.062 1 73.94 589 SER A O 1
ATOM 4587 N N . LYS A 1 590 ? 16.516 17.125 23.938 1 67.5 590 LYS A N 1
ATOM 4588 C CA . LYS A 1 590 ? 15.336 16.531 24.578 1 67.5 590 LYS A CA 1
ATOM 4589 C C . LYS A 1 590 ? 14.484 15.773 23.562 1 67.5 590 LYS A C 1
ATOM 4591 O O . LYS A 1 590 ? 13.414 15.266 23.906 1 67.5 590 LYS A O 1
ATOM 4596 N N . VAL A 1 591 ? 15.008 15.734 22.359 1 69.56 591 VAL A N 1
ATOM 4597 C CA . VAL A 1 591 ? 14.273 15.047 21.297 1 69.56 591 VAL A CA 1
ATOM 4598 C C . VAL A 1 591 ? 14.938 13.711 21 1 69.56 591 VAL A C 1
ATOM 4600 O O . VAL A 1 591 ? 16.156 13.609 20.969 1 69.56 591 VAL A O 1
ATOM 4603 N N . ARG A 1 592 ? 14.094 12.664 21.188 1 65.44 592 ARG A N 1
ATOM 4604 C CA . ARG A 1 592 ? 14.602 11.344 20.828 1 65.44 592 ARG A CA 1
ATOM 4605 C C . ARG A 1 592 ? 13.859 10.789 19.625 1 65.44 592 ARG A C 1
ATOM 4607 O O . ARG A 1 592 ? 12.625 10.844 19.562 1 65.44 592 ARG A O 1
ATOM 4614 N N . PRO A 1 593 ? 14.711 10.406 18.672 1 62.47 593 PRO A N 1
ATOM 4615 C CA . PRO A 1 593 ? 13.984 9.742 17.578 1 62.47 593 PRO A CA 1
ATOM 4616 C C . PRO A 1 593 ? 13.172 8.547 18.062 1 62.47 593 PRO A C 1
ATOM 4618 O O . PRO A 1 593 ? 13.562 7.867 19.016 1 62.47 593 PRO A O 1
ATOM 4621 N N . PRO A 1 594 ? 11.922 8.406 17.469 1 60.75 594 PRO A N 1
ATOM 4622 C CA . PRO A 1 594 ? 11.188 7.188 17.828 1 60.75 594 PRO A CA 1
ATOM 4623 C C . PRO A 1 594 ? 12.016 5.922 17.625 1 60.75 594 PRO A C 1
ATOM 4625 O O . PRO A 1 594 ? 12.766 5.816 16.656 1 60.75 594 PRO A O 1
ATOM 4628 N N . LEU A 1 595 ? 12.055 4.973 18.562 1 55.03 595 LEU A N 1
ATOM 4629 C CA . LEU A 1 595 ? 12.695 3.66 18.531 1 55.03 595 LEU A CA 1
ATOM 4630 C C . LEU A 1 595 ? 14.195 3.787 18.766 1 55.03 595 LEU A C 1
ATOM 4632 O O . LEU A 1 595 ? 14.961 2.867 18.453 1 55.03 595 LEU A O 1
ATOM 4636 N N . SER A 1 596 ? 14.656 5.086 19.125 1 53.78 596 SER A N 1
ATOM 4637 C CA . SER A 1 596 ? 16.078 5.219 19.438 1 53.78 596 SER A CA 1
ATOM 4638 C C . SER A 1 596 ? 16.422 4.543 20.766 1 53.78 596 SER A C 1
ATOM 4640 O O . SER A 1 596 ? 15.695 4.688 21.75 1 53.78 596 SER A O 1
ATOM 4642 N N . THR A 1 597 ? 16.969 3.283 20.75 1 46.06 597 THR A N 1
ATOM 4643 C CA . THR A 1 597 ? 17.5 2.629 21.938 1 46.06 597 THR A CA 1
ATOM 4644 C C . THR A 1 597 ? 18.797 3.281 22.391 1 46.06 597 THR A C 1
ATOM 4646 O O . THR A 1 597 ? 19.594 3.73 21.547 1 46.06 597 THR A O 1
ATOM 4649 N N . MET B 1 1 ? -20.109 -16.688 -84.812 1 20.64 1 MET B N 1
ATOM 4650 C CA . MET B 1 1 ? -19.062 -15.664 -84.688 1 20.64 1 MET B CA 1
ATOM 4651 C C . MET B 1 1 ? -18.172 -15.953 -83.5 1 20.64 1 MET B C 1
ATOM 4653 O O . MET B 1 1 ? -18.672 -16.172 -82.375 1 20.64 1 MET B O 1
ATOM 4657 N N . GLY B 1 2 ? -16.875 -16.344 -83.562 1 23.05 2 GLY B N 1
ATOM 4658 C CA . GLY B 1 2 ? -15.898 -17.25 -82.938 1 23.05 2 GLY B CA 1
ATOM 4659 C C . GLY B 1 2 ? -15.125 -16.641 -81.812 1 23.05 2 GLY B C 1
ATOM 4660 O O . GLY B 1 2 ? -14.023 -17.094 -81.5 1 23.05 2 GLY B O 1
ATOM 4661 N N . GLN B 1 3 ? -15.695 -15.625 -81.125 1 23.44 3 GLN B N 1
ATOM 4662 C CA . GLN B 1 3 ? -14.805 -14.656 -80.438 1 23.44 3 GLN B CA 1
ATOM 4663 C C . GLN B 1 3 ? -13.875 -15.336 -79.5 1 23.44 3 GLN B C 1
ATOM 4665 O O . GLN B 1 3 ? -14.305 -16.172 -78.688 1 23.44 3 GLN B O 1
ATOM 4670 N N . GLN B 1 4 ? -12.547 -15.109 -79.562 1 21.84 4 GLN B N 1
ATOM 4671 C CA . GLN B 1 4 ? -11.242 -15.688 -79.25 1 21.84 4 GLN B CA 1
ATOM 4672 C C . GLN B 1 4 ? -10.875 -15.469 -77.812 1 21.84 4 GLN B C 1
ATOM 4674 O O . GLN B 1 4 ? -11.133 -14.398 -77.25 1 21.84 4 GLN B O 1
ATOM 4679 N N . CYS B 1 5 ? -10.703 -16.484 -76.875 1 26.22 5 CYS B N 1
ATOM 4680 C CA . CYS B 1 5 ? -10.547 -16.719 -75.438 1 26.22 5 CYS B CA 1
ATOM 4681 C C . CYS B 1 5 ? -9.242 -16.125 -74.938 1 26.22 5 CYS B C 1
ATOM 4683 O O . CYS B 1 5 ? -8.164 -16.641 -75.25 1 26.22 5 CYS B O 1
ATOM 4685 N N . PRO B 1 6 ? -9.148 -14.797 -74.688 1 25.58 6 PRO B N 1
ATOM 4686 C CA . PRO B 1 6 ? -7.824 -14.172 -74.625 1 25.58 6 PRO B CA 1
ATOM 4687 C C . PRO B 1 6 ? -6.906 -14.828 -73.625 1 25.58 6 PRO B C 1
ATOM 4689 O O . PRO B 1 6 ? -7.379 -15.477 -72.688 1 25.58 6 PRO B O 1
ATOM 4692 N N . GLY B 1 7 ? -5.598 -15.086 -73.875 1 22.11 7 GLY B N 1
ATOM 4693 C CA . GLY B 1 7 ? -4.379 -15.773 -73.438 1 22.11 7 GLY B CA 1
ATOM 4694 C C . GLY B 1 7 ? -3.875 -15.359 -72.062 1 22.11 7 GLY B C 1
ATOM 4695 O O . GLY B 1 7 ? -4.305 -14.336 -71.562 1 22.11 7 GLY B O 1
ATOM 4696 N N . TYR B 1 8 ? -3.131 -16.203 -71.25 1 22.84 8 TYR B N 1
ATOM 4697 C CA . TYR B 1 8 ? -2.666 -16.453 -69.875 1 22.84 8 TYR B CA 1
ATOM 4698 C C . TYR B 1 8 ? -1.582 -15.461 -69.5 1 22.84 8 TYR B C 1
ATOM 4700 O O . TYR B 1 8 ? -0.572 -15.32 -70.188 1 22.84 8 TYR B O 1
ATOM 4708 N N . ARG B 1 9 ? -1.857 -14.266 -69 1 23.12 9 ARG B N 1
ATOM 4709 C CA . ARG B 1 9 ? -0.846 -13.219 -68.875 1 23.12 9 ARG B CA 1
ATOM 4710 C C . ARG B 1 9 ? 0.409 -13.734 -68.188 1 23.12 9 ARG B C 1
ATOM 4712 O O . ARG B 1 9 ? 0.34 -14.672 -67.375 1 23.12 9 ARG B O 1
ATOM 4719 N N . ASP B 1 10 ? 1.64 -13.367 -68.5 1 21.67 10 ASP B N 1
ATOM 4720 C CA . ASP B 1 10 ? 3.043 -13.727 -68.375 1 21.67 10 ASP B CA 1
ATOM 4721 C C . ASP B 1 10 ? 3.492 -13.547 -66.938 1 21.67 10 ASP B C 1
ATOM 4723 O O . ASP B 1 10 ? 3.197 -12.523 -66.312 1 21.67 10 ASP B O 1
ATOM 4727 N N . PRO B 1 11 ? 4.02 -14.602 -66.062 1 21.7 11 PRO B N 1
ATOM 4728 C CA . PRO B 1 11 ? 4.422 -14.891 -64.688 1 21.7 11 PRO B CA 1
ATOM 4729 C C . PRO B 1 11 ? 5.566 -14 -64.188 1 21.7 11 PRO B C 1
ATOM 4731 O O . PRO B 1 11 ? 6.043 -14.156 -63.062 1 21.7 11 PRO B O 1
ATOM 4734 N N . THR B 1 12 ? 6.359 -13.406 -65.062 1 21.86 12 THR B N 1
ATOM 4735 C CA . THR B 1 12 ? 7.773 -13.156 -64.75 1 21.86 12 THR B CA 1
ATOM 4736 C C . THR B 1 12 ? 7.953 -12.156 -63.625 1 21.86 12 THR B C 1
ATOM 4738 O O . THR B 1 12 ? 8.992 -12.148 -62.969 1 21.86 12 THR B O 1
ATOM 4741 N N . SER B 1 13 ? 7.344 -11.023 -63.594 1 22.05 13 SER B N 1
ATOM 4742 C CA . SER B 1 13 ? 8.094 -9.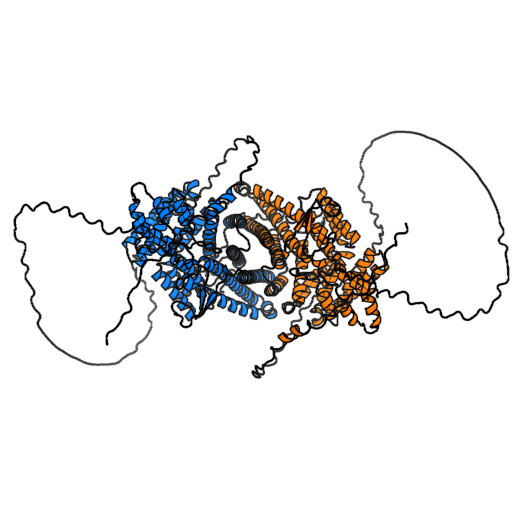82 -63.219 1 22.05 13 SER B CA 1
ATOM 4743 C C . SER B 1 13 ? 8.219 -9.68 -61.719 1 22.05 13 SER B C 1
ATOM 4745 O O . SER B 1 13 ? 7.68 -8.75 -61.125 1 22.05 13 SER B O 1
ATOM 4747 N N . LEU B 1 14 ? 8.102 -10.672 -60.875 1 21.53 14 LEU B N 1
ATOM 4748 C CA . LEU B 1 14 ? 8.055 -10.523 -59.438 1 21.53 14 LEU B CA 1
ATOM 4749 C C . LEU B 1 14 ? 9.414 -10.117 -58.875 1 21.53 14 LEU B C 1
ATOM 4751 O O . LEU B 1 14 ? 10.328 -10.945 -58.812 1 21.53 14 LEU B O 1
ATOM 4755 N N . ILE B 1 15 ? 10.016 -8.906 -59.094 1 21.78 15 ILE B N 1
ATOM 4756 C CA . ILE B 1 15 ? 11.391 -8.539 -58.781 1 21.78 15 ILE B CA 1
ATOM 4757 C C . ILE B 1 15 ? 11.602 -8.562 -57.281 1 21.78 15 ILE B C 1
ATOM 4759 O O . ILE B 1 15 ? 10.898 -7.863 -56.531 1 21.78 15 ILE B O 1
ATOM 4763 N N . PHE B 1 16 ? 12.281 -9.562 -56.594 1 21.36 16 PHE B N 1
ATOM 4764 C CA . PHE B 1 16 ? 12.672 -9.906 -55.219 1 21.36 16 PHE B CA 1
ATOM 4765 C C . PHE B 1 16 ? 13.68 -8.898 -54.688 1 21.36 16 PHE B C 1
ATOM 4767 O O . PHE B 1 16 ? 14.844 -8.898 -55.094 1 21.36 16 PHE B O 1
ATOM 4774 N N . ARG B 1 17 ? 13.43 -7.562 -54.531 1 22.03 17 ARG B N 1
ATOM 4775 C CA . ARG B 1 17 ? 14.547 -6.711 -54.156 1 22.03 17 ARG B CA 1
ATOM 4776 C C . ARG B 1 17 ? 15.125 -7.129 -52.781 1 22.03 17 ARG B C 1
ATOM 4778 O O . ARG B 1 17 ? 14.383 -7.336 -51.844 1 22.03 17 ARG B O 1
ATOM 4785 N N . ASP B 1 18 ? 16.453 -7.617 -52.594 1 23.11 18 ASP B N 1
ATOM 4786 C CA . ASP B 1 18 ? 17.375 -8.18 -51.625 1 23.11 18 ASP B CA 1
ATOM 4787 C C . ASP B 1 18 ? 17.703 -7.168 -50.531 1 23.11 18 ASP B C 1
ATOM 4789 O O . ASP B 1 18 ? 18.875 -6.879 -50.281 1 23.11 18 ASP B O 1
ATOM 4793 N N . GLU B 1 19 ? 16.891 -6.297 -49.969 1 23.77 19 GLU B N 1
ATOM 4794 C CA . GLU B 1 19 ? 17.406 -5.211 -49.156 1 23.77 19 GLU B CA 1
ATOM 4795 C C . GLU B 1 19 ? 18.016 -5.738 -47.875 1 23.77 19 GLU B C 1
ATOM 4797 O O . GLU B 1 19 ? 17.359 -5.75 -46.812 1 23.77 19 GLU B O 1
ATOM 4802 N N . SER B 1 20 ? 18.828 -6.867 -47.75 1 23.48 20 SER B N 1
ATOM 4803 C CA . SER B 1 20 ? 19.406 -7.609 -46.625 1 23.48 20 SER B CA 1
ATOM 4804 C C . SER B 1 20 ? 20.391 -6.75 -45.844 1 23.48 20 SER B C 1
ATOM 4806 O O . SER B 1 20 ? 20.703 -7.059 -44.688 1 23.48 20 SER B O 1
ATOM 4808 N N . SER B 1 21 ? 21.234 -5.859 -46.469 1 22.97 21 SER B N 1
ATOM 4809 C CA . SER B 1 21 ? 22.578 -5.57 -45.969 1 22.97 21 SER B CA 1
ATOM 4810 C C . SER B 1 21 ? 22.531 -4.734 -44.688 1 22.97 21 SER B C 1
ATOM 4812 O O . SER B 1 21 ? 23.359 -4.91 -43.781 1 22.97 21 SER B O 1
ATOM 4814 N N . GLN B 1 22 ? 21.938 -3.529 -44.688 1 24.17 22 GLN B N 1
ATOM 4815 C CA . GLN B 1 22 ? 22.328 -2.354 -43.906 1 24.17 22 GLN B CA 1
ATOM 4816 C C . GLN B 1 22 ? 21.984 -2.508 -42.438 1 24.17 22 GLN B C 1
ATOM 4818 O O . GLN B 1 22 ? 22.266 -1.622 -41.625 1 24.17 22 GLN B O 1
ATOM 4823 N N . VAL B 1 23 ? 21.156 -3.4 -42.062 1 23.59 23 VAL B N 1
ATOM 4824 C CA . VAL B 1 23 ? 20.641 -3.295 -40.688 1 23.59 23 VAL B CA 1
ATOM 4825 C C . VAL B 1 23 ? 21.719 -3.75 -39.719 1 23.59 23 VAL B C 1
ATOM 4827 O O . VAL B 1 23 ? 21.484 -3.766 -38.5 1 23.59 23 VAL B O 1
ATOM 4830 N N . GLY B 1 24 ? 22.891 -4.328 -40.125 1 21.92 24 GLY B N 1
ATOM 4831 C CA . GLY B 1 24 ? 23.859 -4.992 -39.25 1 21.92 24 GLY B CA 1
ATOM 4832 C C . GLY B 1 24 ? 24.594 -4.035 -38.344 1 21.92 24 GLY B C 1
ATOM 4833 O O . GLY B 1 24 ? 25.031 -4.418 -37.25 1 21.92 24 GLY B O 1
ATOM 4834 N N . ASP B 1 25 ? 25.031 -2.893 -38.781 1 23.03 25 ASP B N 1
ATOM 4835 C CA . ASP B 1 25 ? 26.188 -2.197 -38.25 1 23.03 25 ASP B CA 1
ATOM 4836 C C . ASP B 1 25 ? 25.859 -1.57 -36.875 1 23.03 25 ASP B C 1
ATOM 4838 O O . ASP B 1 25 ? 26.734 -1.416 -36.031 1 23.03 25 ASP B O 1
ATOM 4842 N N . LYS B 1 26 ? 24.672 -0.918 -36.812 1 25.39 26 LYS B N 1
ATOM 4843 C CA . LYS B 1 26 ? 24.578 0.088 -35.781 1 25.39 26 LYS B CA 1
ATOM 4844 C C . LYS B 1 26 ? 24.641 -0.558 -34.375 1 25.39 26 LYS B C 1
ATOM 4846 O O . LYS B 1 26 ? 24.641 0.139 -33.375 1 25.39 26 LYS B O 1
ATOM 4851 N N . VAL B 1 27 ? 24.344 -1.854 -34.219 1 22.25 27 VAL B N 1
ATOM 4852 C CA . VAL B 1 27 ? 24.297 -2.385 -32.844 1 22.25 27 VAL B CA 1
ATOM 4853 C C . VAL B 1 27 ? 25.703 -2.445 -32.281 1 22.25 27 VAL B C 1
ATOM 4855 O O . VAL B 1 27 ? 25.875 -2.629 -31.062 1 22.25 27 VAL B O 1
ATOM 4858 N N . ARG B 1 28 ? 26.781 -2.41 -33.094 1 23.31 28 ARG B N 1
ATOM 4859 C CA . ARG B 1 28 ? 28.094 -2.713 -32.562 1 23.31 28 ARG B CA 1
ATOM 4860 C C . ARG B 1 28 ? 28.578 -1.605 -31.625 1 23.31 28 ARG B C 1
ATOM 4862 O O . ARG B 1 28 ? 29.406 -1.842 -30.75 1 23.31 28 ARG B O 1
ATOM 4869 N N . ALA B 1 29 ? 28.25 -0.365 -32.031 1 22.41 29 ALA B N 1
ATOM 4870 C CA . ALA B 1 29 ? 29.125 0.679 -31.516 1 22.41 29 ALA B CA 1
ATOM 4871 C C . ALA B 1 29 ? 29.016 0.783 -29.984 1 22.41 29 ALA B C 1
ATOM 4873 O O . ALA B 1 29 ? 29.875 1.352 -29.328 1 22.41 29 ALA B O 1
ATOM 4874 N N . ARG B 1 30 ? 27.781 0.653 -29.531 1 22.02 30 ARG B N 1
ATOM 4875 C CA . ARG B 1 30 ? 27.734 1.293 -28.219 1 22.02 30 ARG B CA 1
ATOM 4876 C C . ARG B 1 30 ? 28.562 0.523 -27.203 1 22.02 30 ARG B C 1
ATOM 4878 O O . ARG B 1 30 ? 28.562 0.849 -26.016 1 22.02 30 ARG B O 1
ATOM 4885 N N . ILE B 1 31 ? 29.125 -0.706 -27.656 1 20.83 31 ILE B N 1
ATOM 4886 C CA . ILE B 1 31 ? 29.781 -1.498 -26.625 1 20.83 31 ILE B CA 1
ATOM 4887 C C . ILE B 1 31 ? 31.078 -0.8 -26.188 1 20.83 31 ILE B C 1
ATOM 4889 O O . ILE B 1 31 ? 31.672 -1.177 -25.172 1 20.83 31 ILE B O 1
ATOM 4893 N N . THR B 1 32 ? 31.562 0.078 -27.062 1 20.39 32 THR B N 1
ATOM 4894 C CA . THR B 1 32 ? 33 0.207 -26.891 1 20.39 32 THR B CA 1
ATOM 4895 C C . THR B 1 32 ? 33.344 0.803 -25.531 1 20.39 32 THR B C 1
ATOM 4897 O O . THR B 1 32 ? 34.438 0.574 -25 1 20.39 32 THR B O 1
ATOM 4900 N N . LYS B 1 33 ? 32.719 1.891 -25.203 1 21.62 33 LYS B N 1
ATOM 4901 C CA . LYS B 1 33 ? 33.594 2.842 -24.547 1 21.62 33 LYS B CA 1
ATOM 4902 C C . LYS B 1 33 ? 34 2.346 -23.156 1 21.62 33 LYS B C 1
ATOM 4904 O O . LYS B 1 33 ? 34.344 3.143 -22.281 1 21.62 33 LYS B O 1
ATOM 4909 N N . ARG B 1 34 ? 33.688 1.096 -22.734 1 20.42 34 ARG B N 1
ATOM 4910 C CA . ARG B 1 34 ? 33.969 0.876 -21.312 1 20.42 34 ARG B CA 1
ATOM 4911 C C . ARG B 1 34 ? 35.438 0.83 -21.031 1 20.42 34 ARG B C 1
ATOM 4913 O O . ARG B 1 34 ? 35.875 0.418 -19.938 1 20.42 34 ARG B O 1
ATOM 4920 N N . ASP B 1 35 ? 36.312 1.017 -22.016 1 17.98 35 ASP B N 1
ATOM 4921 C CA . ASP B 1 35 ? 37.594 0.445 -21.688 1 17.98 35 ASP B CA 1
ATOM 4922 C C . ASP B 1 35 ? 38.188 1.124 -20.453 1 17.98 35 ASP B C 1
ATOM 4924 O O . ASP B 1 35 ? 38.969 0.509 -19.703 1 17.98 35 ASP B O 1
ATOM 4928 N N . ALA B 1 36 ? 38.406 2.475 -20.484 1 18.5 36 ALA B N 1
ATOM 4929 C CA . ALA B 1 36 ? 39.812 2.865 -20.234 1 18.5 36 ALA B CA 1
ATOM 4930 C C . ALA B 1 36 ? 40.188 2.57 -18.781 1 18.5 36 ALA B C 1
ATOM 4932 O O . ALA B 1 36 ? 39.344 2.322 -17.938 1 18.5 36 ALA B O 1
ATOM 4933 N N . SER B 1 37 ? 41.219 3.424 -18.047 1 17.61 37 SER B N 1
ATOM 4934 C CA . SER B 1 37 ? 42.562 3.365 -17.469 1 17.61 37 SER B CA 1
ATOM 4935 C C . SER B 1 37 ? 42.5 3.221 -15.945 1 17.61 37 SER B C 1
ATOM 4937 O O . SER B 1 37 ? 43.531 3.104 -15.289 1 17.61 37 SER B O 1
ATOM 4939 N N . ARG B 1 38 ? 41.438 3.549 -15.211 1 18.44 38 ARG B N 1
ATOM 4940 C CA . ARG B 1 38 ? 41.969 4.113 -13.984 1 18.44 38 ARG B CA 1
ATOM 4941 C C . ARG B 1 38 ? 42.781 3.07 -13.219 1 18.44 38 ARG B C 1
ATOM 4943 O O . ARG B 1 38 ? 42.281 1.972 -12.953 1 18.44 38 ARG B O 1
ATOM 4950 N N . GLY B 1 39 ? 44.094 3.094 -13.047 1 17.09 39 GLY B N 1
ATOM 4951 C CA . GLY B 1 39 ? 45.25 2.387 -12.523 1 17.09 39 GLY B CA 1
ATOM 4952 C C . GLY B 1 39 ? 45.156 2.076 -11.039 1 17.09 39 GLY B C 1
ATOM 4953 O O . GLY B 1 39 ? 46.094 1.548 -10.445 1 17.09 39 GLY B O 1
ATOM 4954 N N . HIS B 1 40 ? 44.219 2.547 -10.258 1 18.19 40 HIS B N 1
ATOM 4955 C CA . HIS B 1 40 ? 44.844 2.717 -8.945 1 18.19 40 HIS B CA 1
ATOM 4956 C C . HIS B 1 40 ? 45.281 1.376 -8.359 1 18.19 40 HIS B C 1
ATOM 4958 O O . HIS B 1 40 ? 44.719 0.334 -8.711 1 18.19 40 HIS B O 1
ATOM 4964 N N . THR B 1 41 ? 46.188 1.429 -7.371 1 17.45 41 THR B N 1
ATOM 4965 C CA . THR B 1 41 ? 47.219 0.64 -6.73 1 17.45 41 THR B CA 1
ATOM 4966 C C . THR B 1 41 ? 46.625 -0.528 -5.953 1 17.45 41 THR B C 1
ATOM 4968 O O . THR B 1 41 ? 45.438 -0.52 -5.633 1 17.45 41 THR B O 1
ATOM 4971 N N . PRO B 1 42 ? 47.5 -1.286 -5.109 1 17.53 42 PRO B N 1
ATOM 4972 C CA . PRO B 1 42 ? 47.969 -2.646 -4.82 1 17.53 42 PRO B CA 1
ATOM 4973 C C . PRO B 1 42 ? 47.219 -3.289 -3.654 1 17.53 42 PRO B C 1
ATOM 4975 O O . PRO B 1 42 ? 47 -4.504 -3.645 1 17.53 42 PRO B O 1
ATOM 4978 N N . GLY B 1 43 ? 46.656 -2.588 -2.582 1 18.22 43 GLY B N 1
ATOM 4979 C CA . GLY B 1 43 ? 47.219 -3.133 -1.358 1 18.22 43 GLY B CA 1
ATOM 4980 C C . GLY B 1 43 ? 46.656 -4.5 -1.004 1 18.22 43 GLY B C 1
ATOM 4981 O O . GLY B 1 43 ? 45.625 -4.918 -1.54 1 18.22 43 GLY B O 1
ATOM 4982 N N . SER B 1 44 ? 47.312 -5.34 -0.079 1 17.47 44 SER B N 1
ATOM 4983 C CA . SER B 1 44 ? 47.594 -6.703 0.359 1 17.47 44 SER B CA 1
ATOM 4984 C C . SER B 1 44 ? 46.469 -7.25 1.227 1 17.47 44 SER B C 1
ATOM 4986 O O . SER B 1 44 ? 46.562 -8.359 1.754 1 17.47 44 SER B O 1
ATOM 4988 N N . VAL B 1 45 ? 45.219 -6.668 1.235 1 19.23 45 VAL B N 1
ATOM 4989 C CA . VAL B 1 45 ? 44.688 -7.098 2.525 1 19.23 45 VAL B CA 1
ATOM 4990 C C . VAL B 1 45 ? 44.531 -8.609 2.531 1 19.23 45 VAL B C 1
ATOM 4992 O O . VAL B 1 45 ? 44.219 -9.211 1.498 1 19.23 45 VAL B O 1
ATOM 4995 N N . GLY B 1 46 ? 44.844 -9.273 3.68 1 18.14 46 GLY B N 1
ATOM 4996 C CA . GLY B 1 46 ? 45.094 -10.602 4.215 1 18.14 46 GLY B CA 1
ATOM 4997 C C . GLY B 1 46 ? 43.844 -11.477 4.188 1 18.14 46 GLY B C 1
ATOM 4998 O O . GLY B 1 46 ? 42.719 -10.977 3.963 1 18.14 46 GLY B O 1
ATOM 4999 N N . PRO B 1 47 ? 43.969 -12.805 4.477 1 18.77 47 PRO B N 1
ATOM 5000 C CA . PRO B 1 47 ? 43.344 -14.109 4.219 1 18.77 47 PRO B CA 1
ATOM 5001 C C . PRO B 1 47 ? 42.062 -14.336 5.039 1 18.77 47 PRO B C 1
ATOM 5003 O O . PRO B 1 47 ? 41.5 -15.422 4.988 1 18.77 47 PRO B O 1
ATOM 5006 N N . SER B 1 48 ? 41.156 -13.344 5.289 1 19.06 48 SER B N 1
ATOM 5007 C CA . SER B 1 48 ? 40.312 -13.812 6.395 1 19.06 48 SER B CA 1
ATOM 5008 C C . SER B 1 48 ? 39.594 -15.094 6.023 1 19.06 48 SER B C 1
ATOM 5010 O O . SER B 1 48 ? 39.156 -15.273 4.879 1 19.06 48 SER B O 1
ATOM 5012 N N . GLN B 1 49 ? 39.656 -16.188 6.863 1 18.64 49 GLN B N 1
ATOM 5013 C CA . GLN B 1 49 ? 39.219 -17.578 7.004 1 18.64 49 GLN B CA 1
ATOM 5014 C C . GLN B 1 49 ? 37.719 -17.688 7.023 1 18.64 49 GLN B C 1
ATOM 5016 O O . GLN B 1 49 ? 37.031 -16.953 7.766 1 18.64 49 GLN B O 1
ATOM 5021 N N . GLY B 1 50 ? 37.094 -18.031 5.973 1 18.16 50 GLY B N 1
ATOM 5022 C CA . GLY B 1 50 ? 35.688 -18.234 5.629 1 18.16 50 GLY B CA 1
ATOM 5023 C C . GLY B 1 50 ? 35 -19.266 6.496 1 18.16 50 GLY B C 1
ATOM 5024 O O . GLY B 1 50 ? 35.375 -20.438 6.496 1 18.16 50 GLY B O 1
ATOM 5025 N N . ALA B 1 51 ? 34.594 -18.938 7.781 1 21.25 51 ALA B N 1
ATOM 5026 C CA . ALA B 1 51 ? 33.844 -19.859 8.625 1 21.25 51 ALA B CA 1
ATOM 5027 C C . ALA B 1 51 ? 32.625 -20.438 7.887 1 21.25 51 ALA B C 1
ATOM 5029 O O . ALA B 1 51 ? 31.859 -19.703 7.277 1 21.25 51 ALA B O 1
ATOM 5030 N N . GLY B 1 52 ? 32.625 -21.719 7.387 1 18.5 52 GLY B N 1
ATOM 5031 C CA . GLY B 1 52 ? 31.75 -22.656 6.676 1 18.5 52 GLY B CA 1
ATOM 5032 C C . GLY B 1 52 ? 30.406 -22.844 7.34 1 18.5 52 GLY B C 1
ATOM 5033 O O . GLY B 1 52 ? 30.312 -23.406 8.43 1 18.5 52 GLY B O 1
ATOM 5034 N N . LEU B 1 53 ? 29.562 -21.844 7.512 1 20.62 53 LEU B N 1
ATOM 5035 C CA . LEU B 1 53 ? 28.281 -22.141 8.125 1 20.62 53 LEU B CA 1
ATOM 5036 C C . LEU B 1 53 ? 27.547 -23.234 7.355 1 20.62 53 LEU B C 1
ATOM 5038 O O . LEU B 1 53 ? 27.281 -23.094 6.16 1 20.62 53 LEU B O 1
ATOM 5042 N N . GLN B 1 54 ? 27.578 -24.547 7.688 1 20.17 54 GLN B N 1
ATOM 5043 C CA . GLN B 1 54 ? 26.906 -25.766 7.215 1 20.17 54 GLN B CA 1
ATOM 5044 C C . GLN B 1 54 ? 25.391 -25.641 7.363 1 20.17 54 GLN B C 1
ATOM 5046 O O . GLN B 1 54 ? 24.875 -25.547 8.477 1 20.17 54 GLN B O 1
ATOM 5051 N N . VAL B 1 55 ? 24.703 -24.812 6.688 1 24.36 55 VAL B N 1
ATOM 5052 C CA . VAL B 1 55 ? 23.25 -24.891 6.75 1 24.36 55 VAL B CA 1
ATOM 5053 C C . VAL B 1 55 ? 22.781 -26.297 6.395 1 24.36 55 VAL B C 1
ATOM 5055 O O . VAL B 1 55 ? 23.094 -26.812 5.316 1 24.36 55 VAL B O 1
ATOM 5058 N N . GLU B 1 56 ? 22.562 -27.172 7.32 1 24.16 56 GLU B N 1
ATOM 5059 C CA . GLU B 1 56 ? 21.969 -28.5 7.16 1 24.16 56 GLU B CA 1
ATOM 5060 C C . GLU B 1 56 ? 20.688 -28.453 6.336 1 24.16 56 GLU B C 1
ATOM 5062 O O . GLU B 1 56 ? 19.734 -27.75 6.699 1 24.16 56 GLU B O 1
ATOM 5067 N N . LEU B 1 57 ? 20.781 -28.406 5.031 1 26.91 57 LEU B N 1
ATOM 5068 C CA . LEU B 1 57 ? 19.625 -28.656 4.172 1 26.91 57 LEU B CA 1
ATOM 5069 C C . LEU B 1 57 ? 18.812 -29.844 4.684 1 26.91 57 LEU B C 1
ATOM 5071 O O . LEU B 1 57 ? 19.344 -30.938 4.848 1 26.91 57 LEU B O 1
ATOM 5075 N N . GLU B 1 58 ? 17.922 -29.766 5.527 1 25.23 58 GLU B N 1
ATOM 5076 C CA . GLU B 1 58 ? 17.062 -30.875 5.965 1 25.23 58 GLU B CA 1
ATOM 5077 C C . GLU B 1 58 ? 16.719 -31.797 4.805 1 25.23 58 GLU B C 1
ATOM 5079 O O . GLU B 1 58 ? 16.375 -31.344 3.715 1 25.23 58 GLU B O 1
ATOM 5084 N N . GLN B 1 59 ? 17.266 -33 4.703 1 26.69 59 GLN B N 1
ATOM 5085 C CA . GLN B 1 59 ? 17.188 -34.188 3.85 1 26.69 59 GLN B CA 1
ATOM 5086 C C . GLN B 1 59 ? 15.734 -34.5 3.479 1 26.69 59 GLN B C 1
ATOM 5088 O O . GLN B 1 59 ? 15.477 -35.469 2.748 1 26.69 59 GLN B O 1
ATOM 5093 N N . GLY B 1 60 ? 14.75 -34.094 4.27 1 26.89 60 GLY B N 1
ATOM 5094 C CA . GLY B 1 60 ? 13.492 -34.812 4.141 1 26.89 60 GLY B CA 1
ATOM 5095 C C . GLY B 1 60 ? 12.781 -34.531 2.826 1 26.89 60 GLY B C 1
ATOM 5096 O O . GLY B 1 60 ? 11.586 -34.812 2.695 1 26.89 60 GLY B O 1
ATOM 5097 N N . LEU B 1 61 ? 13.445 -33.75 1.996 1 28.47 61 LEU B N 1
ATOM 5098 C CA . LEU B 1 61 ? 12.461 -33.188 1.081 1 28.47 61 LEU B CA 1
ATOM 5099 C C . LEU B 1 61 ? 11.789 -34.25 0.257 1 28.47 61 LEU B C 1
ATOM 5101 O O . LEU B 1 61 ? 10.562 -34.25 0.097 1 28.47 61 LEU B O 1
ATOM 5105 N N . LEU B 1 62 ? 12.531 -34.75 -0.773 1 32.72 62 LEU B N 1
ATOM 5106 C CA . LEU B 1 62 ? 11.836 -35.312 -1.921 1 32.72 62 LEU B CA 1
ATOM 5107 C C . LEU B 1 62 ? 11.617 -36.812 -1.739 1 32.72 62 LEU B C 1
ATOM 5109 O O . LEU B 1 62 ? 11.344 -37.531 -2.707 1 32.72 62 LEU B O 1
ATOM 5113 N N . ASN B 1 63 ? 11.852 -37.438 -0.535 1 25.5 63 ASN B N 1
ATOM 5114 C CA . ASN B 1 63 ? 11.898 -38.875 -0.631 1 25.5 63 ASN B CA 1
ATOM 5115 C C . ASN B 1 63 ? 10.555 -39.438 -1.097 1 25.5 63 ASN B C 1
ATOM 5117 O O . ASN B 1 63 ? 10.328 -40.656 -1.012 1 25.5 63 ASN B O 1
ATOM 5121 N N . GLU B 1 64 ? 9.477 -38.75 -0.966 1 27.48 64 GLU B N 1
ATOM 5122 C CA . GLU B 1 64 ? 8.383 -39.75 -0.973 1 27.48 64 GLU B CA 1
ATOM 5123 C C . GLU B 1 64 ? 8.219 -40.375 -2.352 1 27.48 64 GLU B C 1
ATOM 5125 O O . GLU B 1 64 ? 8.227 -39.656 -3.367 1 27.48 64 GLU B O 1
ATOM 5130 N N . ASP B 1 65 ? 8.609 -41.562 -2.498 1 25.39 65 ASP B N 1
ATOM 5131 C CA . ASP B 1 65 ? 8.266 -42.406 -3.625 1 25.39 65 ASP B CA 1
ATOM 5132 C C . ASP B 1 65 ? 6.816 -42.219 -4.047 1 25.39 65 ASP B C 1
ATOM 5134 O O . ASP B 1 65 ? 5.914 -42.219 -3.203 1 25.39 65 ASP B O 1
ATOM 5138 N N . PRO B 1 66 ? 6.625 -41.469 -5.102 1 28 66 PRO B N 1
ATOM 5139 C CA . PRO B 1 66 ? 5.219 -41.438 -5.508 1 28 66 PRO B CA 1
ATOM 5140 C C . PRO B 1 66 ? 4.551 -42.812 -5.48 1 28 66 PRO B C 1
ATOM 5142 O O . PRO B 1 66 ? 5.062 -43.75 -6.082 1 28 66 PRO B O 1
ATOM 5145 N N . VAL B 1 67 ? 4.113 -43.25 -4.387 1 26.92 67 VAL B N 1
ATOM 5146 C CA . VAL B 1 67 ? 3.318 -44.5 -4.387 1 26.92 67 VAL B CA 1
ATOM 5147 C C . VAL B 1 67 ? 2.307 -44.438 -5.531 1 26.92 67 VAL B C 1
ATOM 5149 O O . VAL B 1 67 ? 1.398 -43.625 -5.531 1 26.92 67 VAL B O 1
ATOM 5152 N N . PHE B 1 68 ? 2.762 -44.656 -6.715 1 26.23 68 PHE B N 1
ATOM 5153 C CA . PHE B 1 68 ? 1.725 -44.969 -7.684 1 26.23 68 PHE B CA 1
ATOM 5154 C C . PHE B 1 68 ? 0.787 -46.031 -7.133 1 26.23 68 PHE B C 1
ATOM 5156 O O . PHE B 1 68 ? 1.208 -47.156 -6.863 1 26.23 68 PHE B O 1
ATOM 5163 N N . THR B 1 69 ? -0.029 -45.812 -6.051 1 23.22 69 THR B N 1
ATOM 5164 C CA . THR B 1 69 ? -1.032 -46.781 -5.602 1 23.22 69 THR B CA 1
ATOM 5165 C C . THR B 1 69 ? -1.684 -47.469 -6.789 1 23.22 69 THR B C 1
ATOM 5167 O O . THR B 1 69 ? -2.236 -46.812 -7.676 1 23.22 69 THR B O 1
ATOM 5170 N N . ASP B 1 70 ? -1.152 -48.531 -7.18 1 19.7 70 ASP B N 1
ATOM 5171 C CA . ASP B 1 70 ? -1.951 -49.531 -7.863 1 19.7 70 ASP B CA 1
ATOM 5172 C C . ASP B 1 70 ? -3.23 -49.844 -7.086 1 19.7 70 ASP B C 1
ATOM 5174 O O . ASP B 1 70 ? -3.178 -50.281 -5.938 1 19.7 70 ASP B O 1
ATOM 5178 N N . HIS B 1 71 ? -4.254 -49.031 -7.195 1 20.38 71 HIS B N 1
ATOM 5179 C CA . HIS B 1 71 ? -5.57 -49.344 -6.645 1 20.38 71 HIS B CA 1
ATOM 5180 C C . HIS B 1 71 ? -5.957 -50.781 -6.902 1 20.38 71 HIS B C 1
ATOM 5182 O O . HIS B 1 71 ? -6.504 -51.125 -7.961 1 20.38 71 HIS B O 1
ATOM 5188 N N . SER B 1 72 ? -5.184 -51.75 -6.762 1 18.06 72 SER B N 1
ATOM 5189 C CA . SER B 1 72 ? -5.906 -53 -6.711 1 18.06 72 SER B CA 1
ATOM 5190 C C . SER B 1 72 ? -6.953 -53 -5.602 1 18.06 72 SER B C 1
ATOM 5192 O O . SER B 1 72 ? -6.672 -52.594 -4.473 1 18.06 72 SER B O 1
ATOM 5194 N N . GLN B 1 73 ? -8.297 -52.938 -5.98 1 17.98 73 GLN B N 1
ATOM 5195 C CA . GLN B 1 73 ? -9.57 -53.125 -5.293 1 17.98 73 GLN B CA 1
ATOM 5196 C C . GLN B 1 73 ? -9.516 -54.344 -4.363 1 17.98 73 GLN B C 1
ATOM 5198 O O . GLN B 1 73 ? -9.93 -55.438 -4.742 1 17.98 73 GLN B O 1
ATOM 5203 N N . SER B 1 74 ? -8.586 -54.75 -3.795 1 17.66 74 SER B N 1
ATOM 5204 C CA . SER B 1 74 ? -9.078 -55.875 -2.979 1 17.66 74 SER B CA 1
ATOM 5205 C C . SER B 1 74 ? -10.125 -55.375 -1.976 1 17.66 74 SER B C 1
ATOM 5207 O O . SER B 1 74 ? -9.914 -54.406 -1.28 1 17.66 74 SER B O 1
ATOM 5209 N N . ILE B 1 75 ? -11.445 -55.906 -2.189 1 18.36 75 ILE B N 1
ATOM 5210 C CA . ILE B 1 75 ? -12.711 -55.938 -1.469 1 18.36 75 ILE B CA 1
ATOM 5211 C C . ILE B 1 75 ? -12.469 -56.438 -0.044 1 18.36 75 ILE B C 1
ATOM 5213 O O . ILE B 1 75 ? -12.297 -57.656 0.182 1 18.36 75 ILE B O 1
ATOM 5217 N N . VAL B 1 76 ? -11.648 -56.062 0.595 1 16.44 76 VAL B N 1
ATOM 5218 C CA . VAL B 1 76 ? -11.617 -56.906 1.792 1 16.44 76 VAL B CA 1
ATOM 5219 C C . VAL B 1 76 ? -12.961 -56.844 2.506 1 16.44 76 VAL B C 1
ATOM 5221 O O . VAL B 1 76 ? -13.562 -57.875 2.824 1 16.44 76 VAL B O 1
ATOM 5224 N N . GLY B 1 77 ? -13.18 -56.062 3.49 1 15.91 77 GLY B N 1
ATOM 5225 C CA . GLY B 1 77 ? -13.516 -56.5 4.828 1 15.91 77 GLY B CA 1
ATOM 5226 C C . GLY B 1 77 ? -15.008 -56.719 5.023 1 15.91 77 GLY B C 1
ATOM 5227 O O . GLY B 1 77 ? -15.828 -56.125 4.32 1 15.91 77 GLY B O 1
ATOM 5228 N N . ASN B 1 78 ? -15.484 -57.875 5.758 1 16.08 78 ASN B N 1
ATOM 5229 C CA . ASN B 1 78 ? -16.594 -58.594 6.367 1 16.08 78 ASN B CA 1
ATOM 5230 C C . ASN B 1 78 ? -17.375 -57.688 7.332 1 16.08 78 ASN B C 1
ATOM 5232 O O . ASN B 1 78 ? -18.547 -57.969 7.625 1 16.08 78 ASN B O 1
ATOM 5236 N N . ASP B 1 79 ? -16.75 -57.062 8.227 1 16.3 79 ASP B N 1
ATOM 5237 C CA . ASP B 1 79 ? -17.438 -57.219 9.508 1 16.3 79 ASP B CA 1
ATOM 5238 C C . ASP B 1 79 ? -18.734 -56.406 9.539 1 16.3 79 ASP B C 1
ATOM 5240 O O . ASP B 1 79 ? -18.719 -55.219 9.25 1 16.3 79 ASP B O 1
ATOM 5244 N N . ALA B 1 80 ? -19.766 -57.281 9.516 1 17 80 ALA B N 1
ATOM 5245 C CA . ALA B 1 80 ? -21.203 -57.219 9.828 1 17 80 ALA B CA 1
ATOM 5246 C C . ALA B 1 80 ? -21.453 -56.438 11.109 1 17 80 ALA B C 1
ATOM 5248 O O . ALA B 1 80 ? -21.078 -56.875 12.195 1 17 80 ALA B O 1
ATOM 5249 N N . LEU B 1 81 ? -21.297 -55.219 11.055 1 16.2 81 LEU B N 1
ATOM 5250 C CA . LEU B 1 81 ? -21.891 -54.531 12.195 1 16.2 81 LEU B CA 1
ATOM 5251 C C . LEU B 1 81 ? -23.344 -54.969 12.367 1 16.2 81 LEU B C 1
ATOM 5253 O O . LEU B 1 81 ? -24.141 -54.906 11.422 1 16.2 81 LEU B O 1
ATOM 5257 N N . GLN B 1 82 ? -23.578 -55.625 13.406 1 15.45 82 GLN B N 1
ATOM 5258 C CA . GLN B 1 82 ? -24.719 -56.219 14.078 1 15.45 82 GLN B CA 1
ATOM 5259 C C . GLN B 1 82 ? -25.812 -55.188 14.344 1 15.45 82 GLN B C 1
ATOM 5261 O O . GLN B 1 82 ? -25.891 -54.625 15.445 1 15.45 82 GLN B O 1
ATOM 5266 N N . VAL B 1 83 ? -25.969 -54.281 13.422 1 16.12 83 VAL B N 1
ATOM 5267 C CA . VAL B 1 83 ? -27.062 -53.5 13.992 1 16.12 83 VAL B CA 1
ATOM 5268 C C . VAL B 1 83 ? -28.281 -54.406 14.188 1 16.12 83 VAL B C 1
ATOM 5270 O O . VAL B 1 83 ? -28.688 -55.125 13.266 1 16.12 83 VAL B O 1
ATOM 5273 N N . ASN B 1 84 ? -28.656 -54.625 15.391 1 15.59 84 ASN B N 1
ATOM 5274 C CA . ASN B 1 84 ? -29.75 -55.375 15.969 1 15.59 84 ASN B CA 1
ATOM 5275 C C . ASN B 1 84 ? -31.078 -55.062 15.289 1 15.59 84 ASN B C 1
ATOM 5277 O O . ASN B 1 84 ? -31.203 -54.062 14.602 1 15.59 84 ASN B O 1
ATOM 5281 N N . ASN B 1 85 ? -32.188 -55.312 15.922 1 14.81 85 ASN B N 1
ATOM 5282 C CA . ASN B 1 85 ? -33.406 -56.125 15.875 1 14.81 85 ASN B CA 1
ATOM 5283 C C . ASN B 1 85 ? -34.531 -55.344 15.172 1 14.81 85 ASN B C 1
ATOM 5285 O O . ASN B 1 85 ? -35.25 -55.906 14.344 1 14.81 85 ASN B O 1
ATOM 5289 N N . THR B 1 86 ? -35.094 -54.25 15.578 1 15.92 86 THR B N 1
ATOM 5290 C CA . THR B 1 86 ? -36.469 -54.594 15.945 1 15.92 86 THR B CA 1
ATOM 5291 C C . THR B 1 86 ? -37.375 -54.562 14.734 1 15.92 86 THR B C 1
ATOM 5293 O O . THR B 1 86 ? -37.031 -54.031 13.688 1 15.92 86 THR B O 1
ATOM 5296 N N . SER B 1 87 ? -38.594 -53.938 14.734 1 15.37 87 SER B N 1
ATOM 5297 C CA . SER B 1 87 ? -39.906 -54.594 14.719 1 15.37 87 SER B CA 1
ATOM 5298 C C . SER B 1 87 ? -40.469 -54.656 13.305 1 15.37 87 SER B C 1
ATOM 5300 O O . SER B 1 87 ? -40.875 -55.719 12.828 1 15.37 87 SER B O 1
ATOM 5302 N N . PRO B 1 88 ? -41.5 -53.844 12.906 1 15.91 88 PRO B N 1
ATOM 5303 C CA . PRO B 1 88 ? -42.781 -54.531 12.703 1 15.91 88 PRO B CA 1
ATOM 5304 C C . PRO B 1 88 ? -43 -54.969 11.258 1 15.91 88 PRO B C 1
ATOM 5306 O O . PRO B 1 88 ? -42.219 -54.562 10.375 1 15.91 88 PRO B O 1
ATOM 5309 N N . ASP B 1 89 ? -44.156 -54.844 10.688 1 15.09 89 ASP B N 1
ATOM 5310 C CA . ASP B 1 89 ? -45.281 -55.688 10.266 1 15.09 89 ASP B CA 1
ATOM 5311 C C . ASP B 1 89 ? -45.406 -55.688 8.742 1 15.09 89 ASP B C 1
ATOM 5313 O O . ASP B 1 89 ? -45.562 -56.719 8.125 1 15.09 89 ASP B O 1
ATOM 5317 N N . PHE B 1 90 ? -45.75 -54.531 8.055 1 15.57 90 PHE B N 1
ATOM 5318 C CA . PHE B 1 90 ? -47.031 -54.781 7.457 1 15.57 90 PHE B CA 1
ATOM 5319 C C . PHE B 1 90 ? -46.906 -55.562 6.145 1 15.57 90 PHE B C 1
ATOM 5321 O O . PHE B 1 90 ? -45.844 -55.5 5.512 1 15.57 90 PHE B O 1
ATOM 5328 N N . ASN B 1 91 ? -47.906 -55.75 5.418 1 14.66 91 ASN B N 1
ATOM 5329 C CA . ASN B 1 91 ? -48.781 -56.75 4.812 1 14.66 91 ASN B CA 1
ATOM 5330 C C . ASN B 1 91 ? -48.375 -57.031 3.369 1 14.66 91 ASN B C 1
ATOM 5332 O O . ASN B 1 91 ? -47.562 -57.938 3.107 1 14.66 91 ASN B O 1
ATOM 5336 N N . ASN B 1 92 ? -49.25 -56.875 2.461 1 14.55 92 ASN B N 1
ATOM 5337 C CA . ASN B 1 92 ? -50.031 -57.906 1.758 1 14.55 92 ASN B CA 1
ATOM 5338 C C . ASN B 1 92 ? -49.5 -58.156 0.352 1 14.55 92 ASN B C 1
ATOM 5340 O O . ASN B 1 92 ? -49.25 -59.281 -0.032 1 14.55 92 ASN B O 1
ATOM 5344 N N . ALA B 1 93 ? -49.906 -57.438 -0.727 1 14.54 93 ALA B N 1
ATOM 5345 C CA . ALA B 1 93 ? -50.844 -58.125 -1.621 1 14.54 93 ALA B CA 1
ATOM 5346 C C . ALA B 1 93 ? -50.094 -58.75 -2.787 1 14.54 93 ALA B C 1
ATOM 5348 O O . ALA B 1 93 ? -48.969 -58.406 -3.088 1 14.54 93 ALA B O 1
ATOM 5349 N N . SER B 1 94 ? -50.719 -58.938 -3.908 1 14.42 94 SER B N 1
ATOM 5350 C CA . SER B 1 94 ? -51.344 -60.031 -4.676 1 14.42 94 SER B CA 1
ATOM 5351 C C . SER B 1 94 ? -50.469 -60.406 -5.867 1 14.42 94 SER B C 1
ATOM 5353 O O . SER B 1 94 ? -49.531 -59.688 -6.223 1 14.42 94 SER B O 1
ATOM 5355 N N . SER B 1 95 ? -50.969 -60.562 -7.059 1 14.18 95 SER B N 1
ATOM 5356 C CA . SER B 1 95 ? -51.344 -61.75 -7.828 1 14.18 95 SER B CA 1
ATOM 5357 C C . SER B 1 95 ? -50.406 -61.969 -8.992 1 14.18 95 SER B C 1
ATOM 5359 O O . SER B 1 95 ? -49.875 -63.094 -9.148 1 14.18 95 SER B O 1
ATOM 5361 N N . ASN B 1 96 ? -50.656 -61.5 -10.219 1 14.06 96 ASN B N 1
ATOM 5362 C CA . ASN B 1 96 ? -51.188 -62.375 -11.25 1 14.06 96 ASN B CA 1
ATOM 5363 C C . ASN B 1 96 ? -50.094 -62.906 -12.156 1 14.06 96 ASN B C 1
ATOM 5365 O O . ASN B 1 96 ? -49 -62.344 -12.211 1 14.06 96 ASN B O 1
ATOM 5369 N N . ALA B 1 97 ? -50.312 -63.469 -13.477 1 14.29 97 ALA B N 1
ATOM 5370 C CA . ALA B 1 97 ? -50.5 -64.688 -14.203 1 14.29 97 ALA B CA 1
ATOM 5371 C C . ALA B 1 97 ? -49.438 -64.875 -15.289 1 14.29 97 ALA B C 1
ATOM 5373 O O . ALA B 1 97 ? -48.844 -65.938 -15.422 1 14.29 97 ALA B O 1
ATOM 5374 N N . LEU B 1 98 ? -49.344 -64.062 -16.422 1 14.72 98 LEU B N 1
ATOM 5375 C CA . LEU B 1 98 ? -49.719 -64.812 -17.625 1 14.72 98 LEU B CA 1
ATOM 5376 C C . LEU B 1 98 ? -48.531 -65.625 -18.172 1 14.72 98 LEU B C 1
ATOM 5378 O O . LEU B 1 98 ? -47.375 -65.25 -17.938 1 14.72 98 LEU B O 1
ATOM 5382 N N . GLU B 1 99 ? -48.625 -66.375 -19.266 1 13.8 99 GLU B N 1
ATOM 5383 C CA . GLU B 1 99 ? -48.594 -67.688 -19.891 1 13.8 99 GLU B CA 1
ATOM 5384 C C . GLU B 1 99 ? -47.312 -67.938 -20.672 1 13.8 99 GLU B C 1
ATOM 5386 O O . GLU B 1 99 ? -46.625 -68.938 -20.469 1 13.8 99 GLU B O 1
ATOM 5391 N N . ARG B 1 100 ? -47.156 -67.688 -22.078 1 14.1 100 ARG B N 1
ATOM 5392 C CA . ARG B 1 100 ? -47.281 -68.812 -23.016 1 14.1 100 ARG B CA 1
ATOM 5393 C C . ARG B 1 100 ? -45.906 -69.312 -23.438 1 14.1 100 ARG B C 1
ATOM 5395 O O . ARG B 1 100 ? -44.906 -68.625 -23.281 1 14.1 100 ARG B O 1
ATOM 5402 N N . GLY B 1 101 ? -45.656 -69.812 -24.719 1 13.87 101 GLY B N 1
ATOM 5403 C CA . GLY B 1 101 ? -45.562 -71.125 -25.344 1 13.87 101 GLY B CA 1
ATOM 5404 C C . GLY B 1 101 ? -44.156 -71.438 -25.859 1 13.87 101 GLY B C 1
ATOM 5405 O O . GLY B 1 101 ? -43.375 -72.125 -25.203 1 13.87 101 GLY B O 1
ATOM 5406 N N . THR B 1 102 ? -43.844 -71.562 -27.25 1 14.17 102 THR B N 1
ATOM 5407 C CA . THR B 1 102 ? -43.688 -72.875 -27.969 1 14.17 102 THR B CA 1
ATOM 5408 C C . THR B 1 102 ? -42.188 -73.125 -28.234 1 14.17 102 THR B C 1
ATOM 5410 O O . THR B 1 102 ? -41.344 -72.25 -28.094 1 14.17 102 THR B O 1
ATOM 5413 N N . SER B 1 103 ? -41.656 -73.438 -29.625 1 14.04 103 SER B N 1
ATOM 5414 C CA . SER B 1 103 ? -41.375 -74.75 -30.25 1 14.04 103 SER B CA 1
ATOM 5415 C C . SER B 1 103 ? -39.906 -74.938 -30.469 1 14.04 103 SER B C 1
ATOM 5417 O O . SER B 1 103 ? -39.094 -74.062 -30.297 1 14.04 103 SER B O 1
ATOM 5419 N N . SER B 1 104 ? -39.25 -75.312 -31.828 1 14.08 104 SER B N 1
ATOM 5420 C CA . SER B 1 104 ? -38.875 -76.625 -32.375 1 14.08 104 SER B CA 1
ATOM 5421 C C . SER B 1 104 ? -37.375 -76.75 -32.406 1 14.08 104 SER B C 1
ATOM 5423 O O . SER B 1 104 ? -36.625 -75.812 -32.25 1 14.08 104 SER B O 1
ATOM 5425 N N . SER B 1 105 ? -36.625 -77.438 -33.656 1 14.54 105 SER B N 1
ATOM 5426 C CA . SER B 1 105 ? -36.125 -78.75 -33.969 1 14.54 105 SER B CA 1
ATOM 5427 C C . SER B 1 105 ? -34.625 -78.75 -34.156 1 14.54 105 SER B C 1
ATOM 5429 O O . SER B 1 105 ? -33.906 -79.562 -33.531 1 14.54 105 SER B O 1
ATOM 5431 N N . ARG B 1 106 ? -33.781 -78.625 -35.5 1 14.96 106 ARG B N 1
ATOM 5432 C CA . ARG B 1 106 ? -33.25 -79.812 -36.219 1 14.96 106 ARG B CA 1
ATOM 5433 C C . ARG B 1 106 ? -31.797 -80.062 -35.875 1 14.96 106 ARG B C 1
ATOM 5435 O O . ARG B 1 106 ? -31.094 -79.188 -35.406 1 14.96 106 ARG B O 1
ATOM 5442 N N . CYS B 1 107 ? -30.891 -80.75 -36.938 1 14.9 107 CYS B N 1
ATOM 5443 C CA . CYS B 1 107 ? -30.281 -82.062 -37.156 1 14.9 107 CYS B CA 1
ATOM 5444 C C . CYS B 1 107 ? -28.766 -81.938 -36.969 1 14.9 107 CYS B C 1
ATOM 5446 O O . CYS B 1 107 ? -28.188 -80.875 -36.938 1 14.9 107 CYS B O 1
ATOM 5448 N N . GLU B 1 108 ? -27.781 -82.875 -37.781 1 14.82 108 GLU B N 1
ATOM 5449 C CA . GLU B 1 108 ? -26.953 -84.062 -37.625 1 14.82 108 GLU B CA 1
ATOM 5450 C C . GLU B 1 108 ? -25.469 -83.75 -37.812 1 14.82 108 GLU B C 1
ATOM 5452 O O . GLU B 1 108 ? -24.641 -84.062 -36.969 1 14.82 108 GLU B O 1
ATOM 5457 N N . LEU B 1 109 ? -24.719 -83.562 -39.125 1 15.04 109 LEU B N 1
ATOM 5458 C CA . LEU B 1 109 ? -23.922 -84.562 -39.781 1 15.04 109 LEU B CA 1
ATOM 5459 C C . LEU B 1 109 ? -22.453 -84.438 -39.406 1 15.04 109 LEU B C 1
ATOM 5461 O O . LEU B 1 109 ? -22.016 -83.375 -39 1 15.04 109 LEU B O 1
ATOM 5465 N N . GLY B 1 110 ? -21.25 -85.438 -40 1 15.55 110 GLY B N 1
ATOM 5466 C CA . GLY B 1 110 ? -20.219 -86.438 -39.719 1 15.55 110 GLY B CA 1
ATOM 5467 C C . GLY B 1 110 ? -18.828 -86 -40.125 1 15.55 110 GLY B C 1
ATOM 5468 O O . GLY B 1 110 ? -17.828 -86.562 -39.656 1 15.55 110 GLY B O 1
ATOM 5469 N N . SER B 1 111 ? -18.359 -85.062 -41.062 1 15.62 111 SER B N 1
ATOM 5470 C CA . SER B 1 111 ? -17.438 -85.5 -42.125 1 15.62 111 SER B CA 1
ATOM 5471 C C . SER B 1 111 ? -16.016 -85.625 -41.562 1 15.62 111 SER B C 1
ATOM 5473 O O . SER B 1 111 ? -15.641 -84.938 -40.625 1 15.62 111 SER B O 1
ATOM 5475 N N . GLU B 1 112 ? -15.047 -86.688 -42.125 1 17.52 112 GLU B N 1
ATOM 5476 C CA . GLU B 1 112 ? -13.914 -87.562 -42.062 1 17.52 112 GLU B CA 1
ATOM 5477 C C . GLU B 1 112 ? -12.625 -86.938 -42.531 1 17.52 112 GLU B C 1
ATOM 5479 O O . GLU B 1 112 ? -12.586 -86.312 -43.625 1 17.52 112 GLU B O 1
ATOM 5484 N N . ASN B 1 113 ? -11.57 -86.625 -41.719 1 15.86 113 ASN B N 1
ATOM 5485 C CA . ASN B 1 113 ? -10.352 -85.812 -41.844 1 15.86 113 ASN B CA 1
ATOM 5486 C C . ASN B 1 113 ? -9.258 -86.562 -42.594 1 15.86 113 ASN B C 1
ATOM 5488 O O . ASN B 1 113 ? -8.539 -87.375 -42 1 15.86 113 ASN B O 1
ATOM 5492 N N . VAL B 1 114 ? -9.312 -86.812 -43.812 1 16.39 114 VAL B N 1
ATOM 5493 C CA . VAL B 1 114 ? -8.461 -87.75 -44.562 1 16.39 114 VAL B CA 1
ATOM 5494 C C . VAL B 1 114 ? -7.051 -87.125 -44.688 1 16.39 114 VAL B C 1
ATOM 5496 O O . VAL B 1 114 ? -6.066 -87.875 -44.438 1 16.39 114 VAL B O 1
ATOM 5499 N N . GLY B 1 115 ? -6.695 -85.938 -45.344 1 14.8 115 GLY B N 1
ATOM 5500 C CA . GLY B 1 115 ? -5.945 -86 -46.594 1 14.8 115 GLY B CA 1
ATOM 5501 C C . GLY B 1 115 ? -4.449 -86.125 -46.406 1 14.8 115 GLY B C 1
ATOM 5502 O O . GLY B 1 115 ? -3.963 -86 -45.25 1 14.8 115 GLY B O 1
ATOM 5503 N N . ASN B 1 116 ? -3.615 -85.375 -47.344 1 15.63 116 ASN B N 1
ATOM 5504 C CA . ASN B 1 116 ? -2.684 -85.625 -48.438 1 15.63 116 ASN B CA 1
ATOM 5505 C C . ASN B 1 116 ? -1.246 -85.312 -48.031 1 15.63 116 ASN B C 1
ATOM 5507 O O . ASN B 1 116 ? -1.012 -84.625 -47.031 1 15.63 116 ASN B O 1
ATOM 5511 N N . ASP B 1 117 ? -0.327 -84.938 -49.094 1 17.2 117 ASP B N 1
ATOM 5512 C CA . ASP B 1 117 ? 0.892 -85.375 -49.75 1 17.2 117 ASP B CA 1
ATOM 5513 C C . ASP B 1 117 ? 2.115 -84.625 -49.219 1 17.2 117 ASP B C 1
ATOM 5515 O O . ASP B 1 117 ? 1.984 -83.625 -48.531 1 17.2 117 ASP B O 1
ATOM 5519 N N . GLU B 1 118 ? 3.34 -84.5 -50.125 1 19.72 118 GLU B N 1
ATOM 5520 C CA . GLU B 1 118 ? 4.754 -84.812 -50.312 1 19.72 118 GLU B CA 1
ATOM 5521 C C . GLU B 1 118 ? 5.625 -83.562 -50.188 1 19.72 118 GLU B C 1
ATOM 5523 O O . GLU B 1 118 ? 5.48 -82.625 -50.938 1 19.72 118 GLU B O 1
ATOM 5528 N N . GLN B 1 119 ? 6.102 -83 -49.094 1 18.36 119 GLN B N 1
ATOM 5529 C CA . GLN B 1 119 ? 6.68 -81.688 -48.75 1 18.36 119 GLN B CA 1
ATOM 5530 C C . GLN B 1 119 ? 8.117 -81.625 -49.281 1 18.36 119 GLN B C 1
ATOM 5532 O O . GLN B 1 119 ? 9.023 -82.188 -48.719 1 18.36 119 GLN B O 1
ATOM 5537 N N . ASP B 1 120 ? 8.172 -81.5 -50.625 1 20.36 120 ASP B N 1
ATOM 5538 C CA . ASP B 1 120 ? 9.477 -81.438 -51.281 1 20.36 120 ASP B CA 1
ATOM 5539 C C . ASP B 1 120 ? 10.258 -80.188 -50.812 1 20.36 120 ASP B C 1
ATOM 5541 O O . ASP B 1 120 ? 9.695 -79.125 -50.688 1 20.36 120 ASP B O 1
ATOM 5545 N N . ARG B 1 121 ? 11.508 -80.312 -50.281 1 22.81 121 ARG B N 1
ATOM 5546 C CA . ARG B 1 121 ? 12.492 -79.562 -49.5 1 22.81 121 ARG B CA 1
ATOM 5547 C C . ARG B 1 121 ? 13.18 -78.5 -50.375 1 22.81 121 ARG B C 1
ATOM 5549 O O . ARG B 1 121 ? 14.406 -78.375 -50.344 1 22.81 121 ARG B O 1
ATOM 5556 N N . ALA B 1 122 ? 12.391 -77.812 -51.344 1 20.8 122 ALA B N 1
ATOM 5557 C CA . ALA B 1 122 ? 13.273 -77.125 -52.281 1 20.8 122 ALA B CA 1
ATOM 5558 C C . ALA B 1 122 ? 14.086 -76.062 -51.594 1 20.8 122 ALA B C 1
ATOM 5560 O O . ALA B 1 122 ? 13.602 -75.438 -50.656 1 20.8 122 ALA B O 1
ATOM 5561 N N . GLU B 1 123 ? 15.336 -75.875 -51.938 1 23.92 123 GLU B N 1
ATOM 5562 C CA . GLU B 1 123 ? 16.625 -75.25 -51.656 1 23.92 123 GLU B CA 1
ATOM 5563 C C . GLU B 1 123 ? 16.578 -73.75 -51.906 1 23.92 123 GLU B C 1
ATOM 5565 O O . GLU B 1 123 ? 17.609 -73.062 -51.875 1 23.92 123 GLU B O 1
ATOM 5570 N N . GLY B 1 124 ? 15.305 -73 -51.781 1 18.59 124 GLY B N 1
ATOM 5571 C CA . GLY B 1 124 ? 15.227 -71.812 -52.531 1 18.59 124 GLY B CA 1
ATOM 5572 C C . GLY B 1 124 ? 16.281 -70.75 -52.125 1 18.59 124 GLY B C 1
ATOM 5573 O O . GLY B 1 124 ? 16.844 -70.875 -51.031 1 18.59 124 GLY B O 1
ATOM 5574 N N . LYS B 1 125 ? 16.578 -69.75 -53.125 1 25.52 125 LYS B N 1
ATOM 5575 C CA . LYS B 1 125 ? 17.438 -68.688 -53.562 1 25.52 125 LYS B CA 1
ATOM 5576 C C . LYS B 1 125 ? 17.391 -67.5 -52.562 1 25.52 125 LYS B C 1
ATOM 5578 O O . LYS B 1 125 ? 16.438 -67.375 -51.781 1 25.52 125 LYS B O 1
ATOM 5583 N N . GLY B 1 126 ? 18.391 -66.562 -52.656 1 26.69 126 GLY B N 1
ATOM 5584 C CA . GLY B 1 126 ? 19.203 -65.562 -51.969 1 26.69 126 GLY B CA 1
ATOM 5585 C C . GLY B 1 126 ? 18.469 -64.25 -51.688 1 26.69 126 GLY B C 1
ATOM 5586 O O . GLY B 1 126 ? 18.094 -63.531 -52.625 1 26.69 126 GLY B O 1
ATOM 5587 N N . PRO B 1 127 ? 17.266 -64.188 -50.969 1 24.88 127 PRO B N 1
ATOM 5588 C CA . PRO B 1 127 ? 16.406 -63.031 -51.125 1 24.88 127 PRO B CA 1
ATOM 5589 C C . PRO B 1 127 ? 17.141 -61.719 -50.906 1 24.88 127 PRO B C 1
ATOM 5591 O O . PRO B 1 127 ? 18.172 -61.719 -50.219 1 24.88 127 PRO B O 1
ATOM 5594 N N . ASP B 1 128 ? 16.891 -60.719 -51.75 1 28.19 128 ASP B N 1
ATOM 5595 C CA . ASP B 1 128 ? 17.281 -59.344 -51.969 1 28.19 128 ASP B CA 1
ATOM 5596 C C . ASP B 1 128 ? 17.156 -58.5 -50.688 1 28.19 128 ASP B C 1
ATOM 5598 O O . ASP B 1 128 ? 16.172 -58.625 -49.969 1 28.19 128 ASP B O 1
ATOM 5602 N N . ASN B 1 129 ? 18.281 -57.969 -50.156 1 28.83 129 ASN B N 1
ATOM 5603 C CA . ASN B 1 129 ? 18.562 -57.062 -49.031 1 28.83 129 ASN B CA 1
ATOM 5604 C C . ASN B 1 129 ? 17.641 -55.844 -49.062 1 28.83 129 ASN B C 1
ATOM 5606 O O . ASN B 1 129 ? 17.969 -54.844 -49.719 1 28.83 129 ASN B O 1
ATOM 5610 N N . GLN B 1 130 ? 16.328 -55.969 -49.25 1 28.67 130 GLN B N 1
ATOM 5611 C CA . GLN B 1 130 ? 15.492 -54.781 -49.281 1 28.67 130 GLN B CA 1
ATOM 5612 C C . GLN B 1 130 ? 15.773 -53.875 -48.094 1 28.67 130 GLN B C 1
ATOM 5614 O O . GLN B 1 130 ? 15.578 -54.281 -46.938 1 28.67 130 GLN B O 1
ATOM 5619 N N . LYS B 1 131 ? 16.609 -52.844 -48.25 1 33.72 131 LYS B N 1
ATOM 5620 C CA . LYS B 1 131 ? 16.938 -51.719 -47.406 1 33.72 131 LYS B CA 1
ATOM 5621 C C . LYS B 1 131 ? 15.68 -51.156 -46.75 1 33.72 131 LYS B C 1
ATOM 5623 O O . LYS B 1 131 ? 14.781 -50.688 -47.438 1 33.72 131 LYS B O 1
ATOM 5628 N N . ALA B 1 132 ? 15.258 -51.719 -45.688 1 31.47 132 ALA B N 1
ATOM 5629 C CA . ALA B 1 132 ? 14.18 -51.094 -44.906 1 31.47 132 ALA B CA 1
ATOM 5630 C C . ALA B 1 132 ? 14.305 -49.562 -44.906 1 31.47 132 ALA B C 1
ATOM 5632 O O . ALA B 1 132 ? 15.367 -49.031 -44.594 1 31.47 132 ALA B O 1
ATOM 5633 N N . ILE B 1 133 ? 13.664 -48.875 -45.875 1 33.62 133 ILE B N 1
ATOM 5634 C CA . ILE B 1 133 ? 13.531 -47.438 -45.875 1 33.62 133 ILE B CA 1
ATOM 5635 C C . ILE B 1 133 ? 13.297 -46.969 -44.438 1 33.62 133 ILE B C 1
ATOM 5637 O O . ILE B 1 133 ? 12.352 -47.406 -43.781 1 33.62 133 ILE B O 1
ATOM 5641 N N . PRO B 1 134 ? 14.352 -46.438 -43.844 1 33.97 134 PRO B N 1
ATOM 5642 C CA . PRO B 1 134 ? 14.086 -45.938 -42.469 1 33.97 134 PRO B CA 1
ATOM 5643 C C . PRO B 1 134 ? 12.766 -45.156 -42.406 1 33.97 134 PRO B C 1
ATOM 5645 O O . PRO B 1 134 ? 12.344 -44.531 -43.375 1 33.97 134 PRO B O 1
ATOM 5648 N N . PRO B 1 135 ? 11.711 -45.688 -41.812 1 33.62 135 PRO B N 1
ATOM 5649 C CA . PRO B 1 135 ? 10.453 -44.938 -41.781 1 33.62 135 PRO B CA 1
ATOM 5650 C C . PRO B 1 135 ? 10.672 -43.406 -41.812 1 33.62 135 PRO B C 1
ATOM 5652 O O . PRO B 1 135 ? 11.75 -42.938 -41.438 1 33.62 135 PRO B O 1
ATOM 5655 N N . PRO B 1 136 ? 9.844 -42.656 -42.531 1 34.69 136 PRO B N 1
ATOM 5656 C CA . PRO B 1 136 ? 9.945 -41.188 -42.562 1 34.69 136 PRO B CA 1
ATOM 5657 C C . PRO B 1 136 ? 10.461 -40.625 -41.25 1 34.69 136 PRO B C 1
ATOM 5659 O O . PRO B 1 136 ? 10.352 -41.25 -40.188 1 34.69 136 PRO B O 1
ATOM 5662 N N . PHE B 1 137 ? 11.242 -39.5 -41.219 1 36.84 137 PHE B N 1
ATOM 5663 C CA . PHE B 1 137 ? 12 -38.719 -40.25 1 36.84 137 PHE B CA 1
ATOM 5664 C C . PHE B 1 137 ? 11.156 -38.406 -39.031 1 36.84 137 PHE B C 1
ATOM 5666 O O . PHE B 1 137 ? 10.359 -37.469 -39 1 36.84 137 PHE B O 1
ATOM 5673 N N . ALA B 1 138 ? 10.5 -39.312 -38.375 1 42.34 138 ALA B N 1
ATOM 5674 C CA . ALA B 1 138 ? 9.797 -39.094 -37.125 1 42.34 138 ALA B CA 1
ATOM 5675 C C . ALA B 1 138 ? 10.68 -38.344 -36.125 1 42.34 138 ALA B C 1
ATOM 5677 O O . ALA B 1 138 ? 11.82 -38.75 -35.875 1 42.34 138 ALA B O 1
ATOM 5678 N N . LEU B 1 139 ? 10.562 -36.969 -35.938 1 53.75 139 LEU B N 1
ATOM 5679 C CA . LEU B 1 139 ? 11.227 -36.25 -34.875 1 53.75 139 LEU B CA 1
ATOM 5680 C C . LEU B 1 139 ? 11.414 -37.156 -33.656 1 53.75 139 LEU B C 1
ATOM 5682 O O . LEU B 1 139 ? 10.555 -3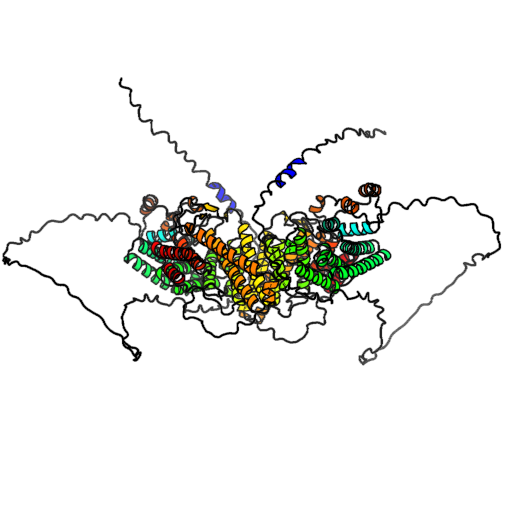8 -33.344 1 53.75 139 LEU B O 1
ATOM 5686 N N . PRO B 1 140 ? 12.719 -37.156 -33.156 1 76.31 140 PRO B N 1
ATOM 5687 C CA . PRO B 1 140 ? 12.883 -37.906 -31.906 1 76.31 140 PRO B CA 1
ATOM 5688 C C . PRO B 1 140 ? 11.82 -37.562 -30.875 1 76.31 140 PRO B C 1
ATOM 5690 O O . PRO B 1 140 ? 11.359 -36.406 -30.812 1 76.31 140 PRO B O 1
ATOM 5693 N N . LEU B 1 141 ? 11.164 -38.5 -30.438 1 81.62 141 LEU B N 1
ATOM 5694 C CA . LEU B 1 141 ? 10.102 -38.375 -29.453 1 81.62 141 LEU B CA 1
ATOM 5695 C C . LEU B 1 141 ? 10.414 -37.281 -28.438 1 81.62 141 LEU B C 1
ATOM 5697 O O . LEU B 1 141 ? 9.523 -36.562 -28.016 1 81.62 141 LEU B O 1
ATOM 5701 N N . ASP B 1 142 ? 11.656 -37.094 -28.156 1 84.44 142 ASP B N 1
ATOM 5702 C CA . ASP B 1 142 ? 12.078 -36.094 -27.203 1 84.44 142 ASP B CA 1
ATOM 5703 C C . ASP B 1 142 ? 11.828 -34.688 -27.75 1 84.44 142 ASP B C 1
ATOM 5705 O O . ASP B 1 142 ? 11.438 -33.781 -27 1 84.44 142 ASP B O 1
ATOM 5709 N N . MET B 1 143 ? 11.914 -34.531 -28.938 1 85.25 143 MET B N 1
ATOM 5710 C CA . MET B 1 143 ? 11.672 -33.219 -29.547 1 85.25 143 MET B CA 1
ATOM 5711 C C . MET B 1 143 ? 10.188 -32.875 -29.578 1 85.25 143 MET B C 1
ATOM 5713 O O . MET B 1 143 ? 9.797 -31.734 -29.406 1 85.25 143 MET B O 1
ATOM 5717 N N . ILE B 1 144 ? 9.484 -33.875 -29.797 1 87.19 144 ILE B N 1
ATOM 5718 C CA . ILE B 1 144 ? 8.039 -33.688 -29.812 1 87.19 144 ILE B CA 1
ATOM 5719 C C . ILE B 1 144 ? 7.551 -33.344 -28.422 1 87.19 144 ILE B C 1
ATOM 5721 O O . ILE B 1 144 ? 6.711 -32.438 -28.266 1 87.19 144 ILE B O 1
ATOM 5725 N N . GLY B 1 145 ? 8.141 -34.062 -27.469 1 90.75 145 GLY B N 1
ATOM 5726 C CA . GLY B 1 145 ? 7.805 -33.75 -26.094 1 90.75 145 GLY B CA 1
ATOM 5727 C C . GLY B 1 145 ? 8.211 -32.344 -25.688 1 90.75 145 GLY B C 1
ATOM 5728 O O . GLY B 1 145 ? 7.445 -31.625 -25.016 1 90.75 145 GLY B O 1
ATOM 5729 N N . LEU B 1 146 ? 9.359 -31.938 -26.094 1 89.25 146 LEU B N 1
ATOM 5730 C CA . LEU B 1 146 ? 9.852 -30.594 -25.828 1 89.25 146 LEU B CA 1
ATOM 5731 C C . LEU B 1 146 ? 8.977 -29.547 -26.5 1 89.25 146 LEU B C 1
ATOM 5733 O O . LEU B 1 146 ? 8.609 -28.547 -25.875 1 89.25 146 LEU B O 1
ATOM 5737 N N . ASN B 1 147 ? 8.648 -29.734 -27.719 1 87.25 147 ASN B N 1
ATOM 5738 C CA . ASN B 1 147 ? 7.812 -28.797 -28.469 1 87.25 147 ASN B CA 1
ATOM 5739 C C . ASN B 1 147 ? 6.434 -28.641 -27.828 1 87.25 147 ASN B C 1
ATOM 5741 O O . ASN B 1 147 ? 5.883 -27.547 -27.781 1 87.25 147 ASN B O 1
ATOM 5745 N N . TYR B 1 148 ? 5.934 -29.766 -27.438 1 90.56 148 TYR B N 1
ATOM 5746 C CA . TYR B 1 148 ? 4.645 -29.703 -26.75 1 90.56 148 TYR B CA 1
ATOM 5747 C C . TYR B 1 148 ? 4.723 -28.812 -25.516 1 90.56 148 TYR B C 1
ATOM 5749 O O . TYR B 1 148 ? 3.861 -27.953 -25.312 1 90.56 148 TYR B O 1
ATOM 5757 N N . PHE B 1 149 ? 5.75 -29.047 -24.734 1 93.56 149 PHE B N 1
ATOM 5758 C CA . PHE B 1 149 ? 5.922 -28.266 -23.516 1 93.56 149 PHE B CA 1
ATOM 5759 C C . PHE B 1 149 ? 6.043 -26.781 -23.844 1 93.56 149 PHE B C 1
ATOM 5761 O O . PHE B 1 149 ? 5.367 -25.938 -23.234 1 93.56 149 PHE B O 1
ATOM 5768 N N . LEU B 1 150 ? 6.844 -26.422 -24.719 1 89.25 150 LEU B N 1
ATOM 5769 C CA . LEU B 1 150 ? 7.082 -25.016 -25.078 1 89.25 150 LEU B CA 1
ATOM 5770 C C . LEU B 1 150 ? 5.809 -24.375 -25.609 1 89.25 150 LEU B C 1
ATOM 5772 O O . LEU B 1 150 ? 5.508 -23.219 -25.281 1 89.25 150 LEU B O 1
ATOM 5776 N N . ALA B 1 151 ? 5.051 -25.125 -26.312 1 86.81 151 ALA B N 1
ATOM 5777 C CA . ALA B 1 151 ? 3.842 -24.594 -26.953 1 86.81 151 ALA B CA 1
ATOM 5778 C C . ALA B 1 151 ? 2.725 -24.422 -25.922 1 86.81 151 ALA B C 1
ATOM 5780 O O . ALA B 1 151 ? 1.914 -23.5 -26.031 1 86.81 151 ALA B O 1
ATOM 5781 N N . HIS B 1 152 ? 2.754 -25.266 -24.906 1 90.19 152 HIS B N 1
ATOM 5782 C CA . HIS B 1 152 ? 1.573 -25.312 -24.062 1 90.19 152 HIS B CA 1
ATOM 5783 C C . HIS B 1 152 ? 1.854 -24.688 -22.703 1 90.19 152 HIS B C 1
ATOM 5785 O O . HIS B 1 152 ? 0.932 -24.234 -22.016 1 90.19 152 HIS B O 1
ATOM 5791 N N . TYR B 1 153 ? 3.133 -24.594 -22.328 1 92.44 153 TYR B N 1
ATOM 5792 C CA . TYR B 1 153 ? 3.367 -24.234 -20.938 1 92.44 153 TYR B CA 1
ATOM 5793 C C . TYR B 1 153 ? 4.25 -22.984 -20.828 1 92.44 153 TYR B C 1
ATOM 5795 O O . TYR B 1 153 ? 4.441 -22.453 -19.734 1 92.44 153 TYR B O 1
ATOM 5803 N N . VAL B 1 154 ? 4.723 -22.5 -21.922 1 90.44 154 VAL B N 1
ATOM 5804 C CA . VAL B 1 154 ? 5.551 -21.297 -21.906 1 90.44 154 VAL B CA 1
ATOM 5805 C C . VAL B 1 154 ? 4.77 -20.125 -22.5 1 90.44 154 VAL B C 1
ATOM 5807 O O . VAL B 1 154 ? 4.168 -20.25 -23.562 1 90.44 154 VAL B O 1
ATOM 5810 N N . VAL B 1 155 ? 4.668 -19.094 -21.719 1 87.12 155 VAL B N 1
ATOM 5811 C CA . VAL B 1 155 ? 4.117 -17.828 -22.203 1 87.12 155 VAL B CA 1
ATOM 5812 C C . VAL B 1 155 ? 5.242 -16.812 -22.422 1 87.12 155 VAL B C 1
ATOM 5814 O O . VAL B 1 155 ? 5.91 -16.406 -21.453 1 87.12 155 VAL B O 1
ATOM 5817 N N . ARG B 1 156 ? 5.352 -16.359 -23.594 1 84.12 156 ARG B N 1
ATOM 5818 C CA . ARG B 1 156 ? 6.441 -15.445 -23.938 1 84.12 156 ARG B CA 1
ATOM 5819 C C . ARG B 1 156 ? 6.184 -14.055 -23.375 1 84.12 156 ARG B C 1
ATOM 5821 O O . ARG B 1 156 ? 5.035 -13.602 -23.328 1 84.12 156 ARG B O 1
ATOM 5828 N N . GLN B 1 157 ? 7.336 -13.414 -23.078 1 80.69 157 GLN B N 1
ATOM 5829 C CA . GLN B 1 157 ? 7.23 -12.031 -22.625 1 80.69 157 GLN B CA 1
ATOM 5830 C C . GLN B 1 157 ? 6.758 -11.109 -23.75 1 80.69 157 GLN B C 1
ATOM 5832 O O . GLN B 1 157 ? 7.223 -11.219 -24.875 1 80.69 157 GLN B O 1
ATOM 5837 N N . SER B 1 158 ? 5.797 -10.414 -23.469 1 81.81 158 SER B N 1
ATOM 5838 C CA . SER B 1 158 ? 5.266 -9.375 -24.344 1 81.81 158 SER B CA 1
ATOM 5839 C C . SER B 1 158 ? 4.992 -8.086 -23.578 1 81.81 158 SER B C 1
ATOM 5841 O O . SER B 1 158 ? 3.912 -7.91 -23.016 1 81.81 158 SER B O 1
ATOM 5843 N N . PRO B 1 159 ? 5.949 -7.238 -23.547 1 78.94 159 PRO B N 1
ATOM 5844 C CA . PRO B 1 159 ? 5.77 -6.043 -22.719 1 78.94 159 PRO B CA 1
ATOM 5845 C C . PRO B 1 159 ? 4.414 -5.371 -22.938 1 78.94 159 PRO B C 1
ATOM 5847 O O . PRO B 1 159 ? 3.969 -5.234 -24.078 1 78.94 159 PRO B O 1
ATOM 5850 N N . PRO B 1 160 ? 3.787 -5.199 -21.75 1 82.5 160 PRO B N 1
ATOM 5851 C CA . PRO B 1 160 ? 4.355 -5.152 -20.406 1 82.5 160 PRO B CA 1
ATOM 5852 C C . PRO B 1 160 ? 4.203 -6.473 -19.641 1 82.5 160 PRO B C 1
ATOM 5854 O O . PRO B 1 160 ? 4.57 -6.566 -18.469 1 82.5 160 PRO B O 1
ATOM 5857 N N . SER B 1 161 ? 3.83 -7.461 -20.266 1 84.94 161 SER B N 1
ATOM 5858 C CA . SER B 1 161 ? 3.541 -8.742 -19.625 1 84.94 161 SER B CA 1
ATOM 5859 C C . SER B 1 161 ? 4.824 -9.445 -19.188 1 84.94 161 SER B C 1
ATOM 5861 O O . SER B 1 161 ? 5.785 -9.531 -19.953 1 84.94 161 SER B O 1
ATOM 5863 N N . PRO B 1 162 ? 4.809 -9.93 -17.953 1 79.25 162 PRO B N 1
ATOM 5864 C CA . PRO B 1 162 ? 5.992 -10.648 -17.484 1 79.25 162 PRO B CA 1
ATOM 5865 C C . PRO B 1 162 ? 6.148 -12.023 -18.125 1 79.25 162 PRO B C 1
ATOM 5867 O O . PRO B 1 162 ? 7.227 -12.625 -18.047 1 79.25 162 PRO B O 1
ATOM 5870 N N . GLY B 1 163 ? 5.109 -12.586 -18.719 1 86 163 GLY B N 1
ATOM 5871 C CA . GLY B 1 163 ? 5.148 -13.938 -19.25 1 86 163 GLY B CA 1
ATOM 5872 C C . GLY B 1 163 ? 5.184 -15 -18.156 1 86 163 GLY B C 1
ATOM 5873 O O . GLY B 1 163 ? 4.801 -14.734 -17.016 1 86 163 GLY B O 1
ATOM 5874 N N . PHE B 1 164 ? 5.488 -16.25 -18.562 1 91.94 164 PHE B N 1
ATOM 5875 C CA . PHE B 1 164 ? 5.613 -17.391 -17.656 1 91.94 164 PHE B CA 1
ATOM 5876 C C . PHE B 1 164 ? 6.551 -18.438 -18.234 1 91.94 164 PHE B C 1
ATOM 5878 O O . PHE B 1 164 ? 6.367 -18.891 -19.375 1 91.94 164 PHE B O 1
ATOM 5885 N N . LEU B 1 165 ? 7.59 -18.781 -17.516 1 94.25 165 LEU B N 1
ATOM 5886 C CA . LEU B 1 165 ? 8.594 -19.766 -17.891 1 94.25 165 LEU B CA 1
ATOM 5887 C C . LEU B 1 165 ? 9.273 -19.359 -19.203 1 94.25 165 LEU B C 1
ATOM 5889 O O . LEU B 1 165 ? 9.82 -20.219 -19.906 1 94.25 165 LEU B O 1
ATOM 5893 N N . ASP B 1 166 ? 9.188 -18.125 -19.484 1 89.44 166 ASP B N 1
ATOM 5894 C CA . ASP B 1 166 ? 9.758 -17.609 -20.734 1 89.44 166 ASP B CA 1
ATOM 5895 C C . ASP B 1 166 ? 11.281 -17.734 -20.719 1 89.44 166 ASP B C 1
ATOM 5897 O O . ASP B 1 166 ? 11.922 -17.656 -21.766 1 89.44 166 ASP B O 1
ATOM 5901 N N . TYR B 1 167 ? 11.906 -18.047 -19.656 1 92.81 167 TYR B N 1
ATOM 5902 C CA . TYR B 1 167 ? 13.352 -18.141 -19.5 1 92.81 167 TYR B CA 1
ATOM 5903 C C . TYR B 1 167 ? 13.836 -19.562 -19.75 1 92.81 167 TYR B C 1
ATOM 5905 O O . TYR B 1 167 ? 15.039 -19.828 -19.781 1 92.81 167 TYR B O 1
ATOM 5913 N N . VAL B 1 168 ? 12.961 -20.516 -20 1 92.69 168 VAL B N 1
ATOM 5914 C CA . VAL B 1 168 ? 13.297 -21.938 -20.141 1 92.69 168 VAL B CA 1
ATOM 5915 C C . VAL B 1 168 ? 14.188 -22.125 -21.359 1 92.69 168 VAL B C 1
ATOM 5917 O O . VAL B 1 168 ? 15.242 -22.75 -21.281 1 92.69 168 VAL B O 1
ATOM 5920 N N . PRO B 1 169 ? 13.859 -21.516 -22.531 1 86.38 169 PRO B N 1
ATOM 5921 C CA . PRO B 1 169 ? 14.742 -21.688 -23.688 1 86.38 169 PRO B CA 1
ATOM 5922 C C . PRO B 1 169 ? 16.156 -21.156 -23.438 1 86.38 169 PRO B C 1
ATOM 5924 O O . PRO B 1 169 ? 17.141 -21.781 -23.859 1 86.38 169 PRO B O 1
ATOM 5927 N N . SER B 1 170 ? 16.188 -20.031 -22.734 1 87.44 170 SER B N 1
ATOM 5928 C CA . SER B 1 170 ? 17.484 -19.438 -22.422 1 87.44 170 SER B CA 1
ATOM 5929 C C . SER B 1 170 ? 18.297 -20.328 -21.5 1 87.44 170 SER B C 1
ATOM 5931 O O . SER B 1 170 ? 19.516 -20.484 -21.672 1 87.44 170 SER B O 1
ATOM 5933 N N . ILE B 1 171 ? 17.672 -20.969 -20.562 1 91.38 171 ILE B N 1
ATOM 5934 C CA . ILE B 1 171 ? 18.359 -21.828 -19.609 1 91.38 171 ILE B CA 1
ATOM 5935 C C . ILE B 1 171 ? 18.828 -23.094 -20.312 1 91.38 171 ILE B C 1
ATOM 5937 O O . ILE B 1 171 ? 19.938 -23.578 -20.078 1 91.38 171 ILE B O 1
ATOM 5941 N N . LEU B 1 172 ? 18.031 -23.625 -21.203 1 87.12 172 LEU B N 1
ATOM 5942 C CA . LEU B 1 172 ? 18.375 -24.844 -21.922 1 87.12 172 LEU B CA 1
ATOM 5943 C C . LEU B 1 172 ? 19.578 -24.625 -22.828 1 87.12 172 LEU B C 1
ATOM 5945 O O . LEU B 1 172 ? 20.359 -25.547 -23.078 1 87.12 172 LEU B O 1
ATOM 5949 N N . THR B 1 173 ? 19.75 -23.359 -23.234 1 81.38 173 THR B N 1
ATOM 5950 C CA . THR B 1 173 ? 20.844 -23.047 -24.141 1 81.38 173 THR B CA 1
ATOM 5951 C C . THR B 1 173 ? 22.109 -22.672 -23.359 1 81.38 173 THR B C 1
ATOM 5953 O O . THR B 1 173 ? 23.219 -23 -23.781 1 81.38 173 THR B O 1
ATOM 5956 N N . LEU B 1 174 ? 21.953 -22 -22.281 1 75.75 174 LEU B N 1
ATOM 5957 C CA . LEU B 1 174 ? 23.078 -21.391 -21.578 1 75.75 174 LEU B CA 1
ATOM 5958 C C . LEU B 1 174 ? 23.703 -22.359 -20.578 1 75.75 174 LEU B C 1
ATOM 5960 O O . LEU B 1 174 ? 24.906 -22.312 -20.312 1 75.75 174 LEU B O 1
ATOM 5964 N N . ASP B 1 175 ? 22.875 -23.219 -20.031 1 69.25 175 ASP B N 1
ATOM 5965 C CA . ASP B 1 175 ? 23.375 -24.062 -18.953 1 69.25 175 ASP B CA 1
ATOM 5966 C C . ASP B 1 175 ? 23.859 -25.406 -19.5 1 69.25 175 ASP B C 1
ATOM 5968 O O . ASP B 1 175 ? 23.141 -26.078 -20.25 1 69.25 175 ASP B O 1
ATOM 5972 N N . ASP B 1 176 ? 25.062 -25.781 -19.234 1 66.81 176 ASP B N 1
ATOM 5973 C CA . ASP B 1 176 ? 25.656 -27.047 -19.672 1 66.81 176 ASP B CA 1
ATOM 5974 C C . ASP B 1 176 ? 24.984 -28.234 -18.984 1 66.81 176 ASP B C 1
ATOM 5976 O O . ASP B 1 176 ? 24.875 -29.312 -19.562 1 66.81 176 ASP B O 1
ATOM 5980 N N . GLU B 1 177 ? 24.609 -28.031 -17.812 1 69.56 177 GLU B N 1
ATOM 5981 C CA . GLU B 1 177 ? 24.047 -29.109 -17.016 1 69.56 177 GLU B CA 1
ATOM 5982 C C . GLU B 1 177 ? 22.531 -28.953 -16.859 1 69.56 177 GLU B C 1
ATOM 5984 O O . GLU B 1 177 ? 22.031 -28.844 -15.734 1 69.56 177 GLU B O 1
ATOM 5989 N N . ASN B 1 178 ? 21.859 -29.078 -18.031 1 79.75 178 ASN B N 1
ATOM 5990 C CA . ASN B 1 178 ? 20.422 -28.828 -17.984 1 79.75 178 ASN B CA 1
ATOM 5991 C C . ASN B 1 178 ? 19.625 -30.109 -18.172 1 79.75 178 ASN B C 1
ATOM 5993 O O . ASN B 1 178 ? 18.469 -30.062 -18.594 1 79.75 178 ASN B O 1
ATOM 5997 N N . GLU B 1 179 ? 20.281 -31.219 -17.859 1 86.56 179 GLU B N 1
ATOM 5998 C CA . GLU B 1 179 ? 19.625 -32.5 -18.062 1 86.56 179 GLU B CA 1
ATOM 5999 C C . GLU B 1 179 ? 18.406 -32.656 -17.141 1 86.56 179 GLU B C 1
ATOM 6001 O O . GLU B 1 179 ? 17.406 -33.25 -17.531 1 86.56 179 GLU B O 1
ATOM 6006 N N . ILE B 1 180 ? 18.547 -32.125 -15.984 1 92.31 180 ILE B N 1
ATOM 6007 C CA . ILE B 1 180 ? 17.438 -32.25 -15.039 1 92.31 180 ILE B CA 1
ATOM 6008 C C . ILE B 1 180 ? 16.234 -31.453 -15.539 1 92.31 180 ILE B C 1
ATOM 6010 O O . ILE B 1 180 ? 15.102 -31.938 -15.461 1 92.31 180 ILE B O 1
ATOM 6014 N N . LEU B 1 181 ? 16.484 -30.266 -16.062 1 95.56 181 LEU B N 1
ATOM 6015 C CA . LEU B 1 181 ? 15.391 -29.469 -16.578 1 95.56 181 LEU B CA 1
ATOM 6016 C C . LEU B 1 181 ? 14.758 -30.141 -17.797 1 95.56 181 LEU B C 1
ATOM 6018 O O . LEU B 1 181 ? 13.539 -30.156 -17.938 1 95.56 181 LEU B O 1
ATOM 6022 N N . GLN B 1 182 ? 15.586 -30.703 -18.641 1 93 182 GLN B N 1
ATOM 6023 C CA . GLN B 1 182 ? 15.094 -31.422 -19.797 1 93 182 GLN B CA 1
ATOM 6024 C C . GLN B 1 182 ? 14.195 -32.594 -19.391 1 93 182 GLN B C 1
ATOM 6026 O O . GLN B 1 182 ? 13.164 -32.844 -20.016 1 93 182 GLN B O 1
ATOM 6031 N N . GLY B 1 183 ? 14.695 -33.281 -18.391 1 94.75 183 GLY B N 1
ATOM 6032 C CA . GLY B 1 183 ? 13.883 -34.375 -17.875 1 94.75 183 GLY B CA 1
ATOM 6033 C C . GLY B 1 183 ? 12.508 -33.938 -17.422 1 94.75 183 GLY B C 1
ATOM 6034 O O . GLY B 1 183 ? 11.508 -34.594 -17.719 1 94.75 183 GLY B O 1
ATOM 6035 N N . ALA B 1 184 ? 12.43 -32.875 -16.656 1 97.19 184 ALA B N 1
ATOM 6036 C CA . ALA B 1 184 ? 11.156 -32.344 -16.156 1 97.19 184 ALA B CA 1
ATOM 6037 C C . ALA B 1 184 ? 10.266 -31.906 -17.312 1 97.19 184 ALA B C 1
ATOM 6039 O O . ALA B 1 184 ? 9.062 -32.188 -17.312 1 97.19 184 ALA B O 1
ATOM 6040 N N . ILE B 1 185 ? 10.859 -31.234 -18.281 1 96.19 185 ILE B N 1
ATOM 6041 C CA . ILE B 1 185 ? 10.141 -30.75 -19.453 1 96.19 185 ILE B CA 1
ATOM 6042 C C . ILE B 1 185 ? 9.539 -31.938 -20.219 1 96.19 185 ILE B C 1
ATOM 6044 O O . ILE B 1 185 ? 8.359 -31.906 -20.578 1 96.19 185 ILE B O 1
ATOM 6048 N N . LEU B 1 186 ? 10.297 -32.938 -20.391 1 95.12 186 LEU B N 1
ATOM 6049 C CA . LEU B 1 186 ? 9.828 -34.094 -21.125 1 95.12 186 LEU B CA 1
ATOM 6050 C C . LEU B 1 186 ? 8.766 -34.844 -20.344 1 95.12 186 LEU B C 1
ATOM 6052 O O . LEU B 1 186 ? 7.828 -35.406 -20.922 1 95.12 186 LEU B O 1
ATOM 6056 N N . ALA B 1 187 ? 8.922 -34.906 -19 1 96.62 187 ALA B N 1
ATOM 6057 C CA . ALA B 1 187 ? 7.875 -35.5 -18.188 1 96.62 187 ALA B CA 1
ATOM 6058 C C . ALA B 1 187 ? 6.527 -34.844 -18.438 1 96.62 187 ALA B C 1
ATOM 6060 O O . ALA B 1 187 ? 5.531 -35.531 -18.703 1 96.62 187 ALA B O 1
ATOM 6061 N N . VAL B 1 188 ? 6.496 -33.531 -18.406 1 96.19 188 VAL B N 1
ATOM 6062 C CA . VAL B 1 188 ? 5.266 -32.781 -18.609 1 96.19 188 VAL B CA 1
ATOM 6063 C C . VAL B 1 188 ? 4.812 -32.875 -20.062 1 96.19 188 VAL B C 1
ATOM 6065 O O . VAL B 1 188 ? 3.631 -33.094 -20.328 1 96.19 188 VAL B O 1
ATOM 6068 N N . GLY B 1 189 ? 5.789 -32.75 -20.984 1 94.88 189 GLY B N 1
ATOM 6069 C CA . GLY B 1 189 ? 5.469 -32.844 -22.406 1 94.88 189 GLY B CA 1
ATOM 6070 C C . GLY B 1 189 ? 4.852 -34.188 -22.781 1 94.88 189 GLY B C 1
ATOM 6071 O O . GLY B 1 189 ? 3.826 -34.219 -23.469 1 94.88 189 GLY B O 1
ATOM 6072 N N . PHE B 1 190 ? 5.445 -35.281 -22.312 1 95.31 190 PHE B N 1
ATOM 6073 C CA . PHE B 1 190 ? 4.945 -36.594 -22.625 1 95.31 190 PHE B CA 1
ATOM 6074 C C . PHE B 1 190 ? 3.584 -36.844 -21.984 1 95.31 190 PHE B C 1
ATOM 6076 O O . PHE B 1 190 ? 2.732 -37.531 -22.547 1 95.31 190 PHE B O 1
ATOM 6083 N N . ALA B 1 191 ? 3.383 -36.312 -20.812 1 95.06 191 ALA B N 1
ATOM 6084 C CA . ALA B 1 191 ? 2.074 -36.469 -20.172 1 95.06 191 ALA B CA 1
ATOM 6085 C C . ALA B 1 191 ? 0.987 -35.781 -21.016 1 95.06 191 ALA B C 1
ATOM 6087 O O . ALA B 1 191 ? -0.087 -36.375 -21.203 1 95.06 191 ALA B O 1
ATOM 6088 N N . GLY B 1 192 ? 1.295 -34.594 -21.5 1 92.81 192 GLY B N 1
ATOM 6089 C CA . GLY B 1 192 ? 0.346 -33.906 -22.359 1 92.81 192 GLY B CA 1
ATOM 6090 C C . GLY B 1 192 ? 0.056 -34.656 -23.656 1 92.81 192 GLY B C 1
ATOM 6091 O O . GLY B 1 192 ? -1.104 -34.781 -24.047 1 92.81 192 GLY B O 1
ATOM 6092 N N . LEU B 1 193 ? 1.117 -35.125 -24.25 1 91.62 193 LEU B N 1
ATOM 6093 C CA . LEU B 1 193 ? 0.972 -35.875 -25.484 1 91.62 193 LEU B CA 1
ATOM 6094 C C . LEU B 1 193 ? 0.201 -37.188 -25.266 1 91.62 193 LEU B C 1
ATOM 6096 O O . LEU B 1 193 ? -0.628 -37.562 -26.094 1 91.62 193 LEU B O 1
ATOM 6100 N N . ALA B 1 194 ? 0.538 -37.844 -24.219 1 93.81 194 ALA B N 1
ATOM 6101 C CA . ALA B 1 194 ? -0.144 -39.094 -23.875 1 93.81 194 ALA B CA 1
ATOM 6102 C C . ALA B 1 194 ? -1.646 -38.875 -23.734 1 93.81 194 ALA B C 1
ATOM 6104 O O . ALA B 1 194 ? -2.449 -39.688 -24.188 1 93.81 194 ALA B O 1
ATOM 6105 N N . HIS B 1 195 ? -1.963 -37.844 -23.094 1 90.75 195 HIS B N 1
ATOM 6106 C CA . HIS B 1 195 ? -3.373 -37.531 -22.891 1 90.75 195 HIS B CA 1
ATOM 6107 C C . HIS B 1 195 ? -4.062 -37.219 -24.219 1 90.75 195 HIS B C 1
ATOM 6109 O O . HIS B 1 195 ? -5.168 -37.688 -24.469 1 90.75 195 HIS B O 1
ATOM 6115 N N . ARG B 1 196 ? -3.467 -36.375 -25.016 1 87.81 196 ARG B N 1
ATOM 6116 C CA . ARG B 1 196 ? -4.043 -35.938 -26.281 1 87.81 196 ARG B CA 1
ATOM 6117 C C . ARG B 1 196 ? -4.199 -37.125 -27.234 1 87.81 196 ARG B C 1
ATOM 6119 O O . ARG B 1 196 ? -5.164 -37.188 -28 1 87.81 196 ARG B O 1
ATOM 6126 N N . THR B 1 197 ? -3.209 -38.062 -27.203 1 89.31 197 THR B N 1
ATOM 6127 C CA . THR B 1 197 ? -3.201 -39.156 -28.156 1 89.31 197 THR B CA 1
ATOM 6128 C C . THR B 1 197 ? -3.711 -40.438 -27.5 1 89.31 197 THR B C 1
ATOM 6130 O O . THR B 1 197 ? -3.75 -41.5 -28.141 1 89.31 197 THR B O 1
ATOM 6133 N N . CYS B 1 198 ? -4.016 -40.438 -26.25 1 89.69 198 CYS B N 1
ATOM 6134 C CA . CYS B 1 198 ? -4.496 -41.562 -25.484 1 89.69 198 CYS B CA 1
ATOM 6135 C C . CYS B 1 198 ? -3.518 -42.75 -25.562 1 89.69 198 CYS B C 1
ATOM 6137 O O . CYS B 1 198 ? -3.918 -43.875 -25.828 1 89.69 198 CYS B O 1
ATOM 6139 N N . GLN B 1 199 ? -2.293 -42.438 -25.484 1 91.12 199 GLN B N 1
ATOM 6140 C CA . GLN B 1 199 ? -1.257 -43.469 -25.594 1 91.12 199 GLN B CA 1
ATOM 6141 C C . GLN B 1 199 ? -0.694 -43.812 -24.219 1 91.12 199 GLN B C 1
ATOM 6143 O O . GLN B 1 199 ? -0.021 -43 -23.578 1 91.12 199 GLN B O 1
ATOM 6148 N N . VAL B 1 200 ? -0.799 -45.031 -23.875 1 91.69 200 VAL B N 1
ATOM 6149 C CA . VAL B 1 200 ? -0.385 -45.5 -22.562 1 91.69 200 VAL B CA 1
ATOM 6150 C C . VAL B 1 200 ? 1.14 -45.562 -22.5 1 91.69 200 VAL B C 1
ATOM 6152 O O . VAL B 1 200 ? 1.728 -45.281 -21.453 1 91.69 200 VAL B O 1
ATOM 6155 N N . ASP B 1 201 ? 1.717 -45.938 -23.578 1 92.12 201 ASP B N 1
ATOM 6156 C CA . ASP B 1 201 ? 3.172 -46.031 -23.609 1 92.12 201 ASP B CA 1
ATOM 6157 C C . ASP B 1 201 ? 3.822 -44.688 -23.312 1 92.12 201 ASP B C 1
ATOM 6159 O O . ASP B 1 201 ? 4.832 -44.625 -22.609 1 92.12 201 ASP B O 1
ATOM 6163 N N . LEU B 1 202 ? 3.287 -43.656 -23.906 1 93.56 202 LEU B N 1
ATOM 6164 C CA . LEU B 1 202 ? 3.807 -42.312 -23.656 1 93.56 202 LEU B CA 1
ATOM 6165 C C . LEU B 1 202 ? 3.609 -41.906 -22.203 1 93.56 202 LEU B C 1
ATOM 6167 O O . LEU B 1 202 ? 4.434 -41.188 -21.641 1 93.56 202 LEU B O 1
ATOM 6171 N N . ARG B 1 203 ? 2.543 -42.312 -21.656 1 94.06 203 ARG B N 1
ATOM 6172 C CA . ARG B 1 203 ? 2.291 -42.031 -20.25 1 94.06 203 ARG B CA 1
ATOM 6173 C C . ARG B 1 203 ? 3.322 -42.719 -19.359 1 94.06 203 ARG B C 1
ATOM 6175 O O . ARG B 1 203 ? 3.795 -42.125 -18.375 1 94.06 203 ARG B O 1
ATOM 6182 N N . CYS B 1 204 ? 3.627 -43.938 -19.688 1 94.88 204 CYS B N 1
ATOM 6183 C CA . CYS B 1 204 ? 4.648 -44.688 -18.953 1 94.88 204 CYS B CA 1
ATOM 6184 C C . CYS B 1 204 ? 6.008 -44 -19.078 1 94.88 204 CYS B C 1
ATOM 6186 O O . CYS B 1 204 ? 6.75 -43.906 -18.109 1 94.88 204 CYS B O 1
ATOM 6188 N N . ARG B 1 205 ? 6.277 -43.562 -20.25 1 94 205 ARG B N 1
ATOM 6189 C CA . ARG B 1 205 ? 7.527 -42.812 -20.469 1 94 205 ARG B CA 1
ATOM 6190 C C . ARG B 1 205 ? 7.57 -41.531 -19.656 1 94 205 ARG B C 1
ATOM 6192 O O . ARG B 1 205 ? 8.617 -41.156 -19.125 1 94 205 ARG B O 1
ATOM 6199 N N . SER B 1 206 ? 6.438 -40.844 -19.688 1 95.88 206 SER B N 1
ATOM 6200 C CA . SER B 1 206 ? 6.312 -39.625 -18.875 1 95.88 206 SER B CA 1
ATOM 6201 C C . SER B 1 206 ? 6.621 -39.906 -17.406 1 95.88 206 SER B C 1
ATOM 6203 O O . SER B 1 206 ? 7.41 -39.188 -16.781 1 95.88 206 SER B O 1
ATOM 6205 N N . ARG B 1 207 ? 6.086 -40.938 -16.844 1 95.81 207 ARG B N 1
ATOM 6206 C CA . ARG B 1 207 ? 6.297 -41.312 -15.453 1 95.81 207 ARG B CA 1
ATOM 6207 C C . ARG B 1 207 ? 7.754 -41.688 -15.203 1 95.81 207 ARG B C 1
ATOM 6209 O O . ARG B 1 207 ? 8.32 -41.344 -14.164 1 95.81 207 ARG B O 1
ATOM 6216 N N . ALA B 1 208 ? 8.266 -42.406 -16.125 1 95.06 208 ALA B N 1
ATOM 6217 C CA . ALA B 1 208 ? 9.672 -42.781 -16.016 1 95.06 208 ALA B CA 1
ATOM 6218 C C . ALA B 1 208 ? 10.57 -41.562 -16 1 95.06 208 ALA B C 1
ATOM 6220 O O . ALA B 1 208 ? 11.531 -41.5 -15.227 1 95.06 208 ALA B O 1
ATOM 6221 N N . MET B 1 209 ? 10.281 -40.625 -16.922 1 94.75 209 MET B N 1
ATOM 6222 C CA . MET B 1 209 ? 11.07 -39.406 -16.984 1 94.75 209 MET B CA 1
ATOM 6223 C C . MET B 1 209 ? 10.953 -38.625 -15.672 1 94.75 209 MET B C 1
ATOM 6225 O O . MET B 1 209 ? 11.938 -38.094 -15.18 1 94.75 209 MET B O 1
ATOM 6229 N N . TYR B 1 210 ? 9.758 -38.5 -15.141 1 96.25 210 TYR B N 1
ATOM 6230 C CA . TYR B 1 210 ? 9.523 -37.844 -13.867 1 96.25 210 TYR B CA 1
ATOM 6231 C C . TYR B 1 210 ? 10.367 -38.469 -12.758 1 96.25 210 TYR B C 1
ATOM 6233 O O . TYR B 1 210 ? 11.078 -37.75 -12.039 1 96.25 210 TYR B O 1
ATOM 6241 N N . THR B 1 211 ? 10.344 -39.781 -12.641 1 95.94 211 THR B N 1
ATOM 6242 C CA . THR B 1 211 ? 11.047 -40.5 -11.578 1 95.94 211 THR B CA 1
ATOM 6243 C C . THR B 1 211 ? 12.562 -40.344 -11.719 1 95.94 211 THR B C 1
ATOM 6245 O O . THR B 1 211 ? 13.258 -40.094 -10.727 1 95.94 211 THR B O 1
ATOM 6248 N N . ARG B 1 212 ? 13.008 -40.469 -12.922 1 95.25 212 ARG B N 1
ATOM 6249 C CA . ARG B 1 212 ? 14.43 -40.281 -13.172 1 95.25 212 ARG B CA 1
ATOM 6250 C C . ARG B 1 212 ? 14.875 -38.875 -12.82 1 95.25 212 ARG B C 1
ATOM 6252 O O . ARG B 1 212 ? 15.953 -38.656 -12.258 1 95.25 212 ARG B O 1
ATOM 6259 N N . THR B 1 213 ? 14.055 -37.906 -13.203 1 96.38 213 THR B N 1
ATOM 6260 C CA . THR B 1 213 ? 14.383 -36.5 -12.93 1 96.38 213 THR B CA 1
ATOM 6261 C C . THR B 1 213 ? 14.422 -36.25 -11.43 1 96.38 213 THR B C 1
ATOM 6263 O O . THR B 1 213 ? 15.305 -35.531 -10.945 1 96.38 213 THR B O 1
ATOM 6266 N N . ILE B 1 214 ? 13.484 -36.812 -10.664 1 96 214 ILE B N 1
ATOM 6267 C CA . ILE B 1 214 ? 13.453 -36.656 -9.211 1 96 214 ILE B CA 1
ATOM 6268 C C . ILE B 1 214 ? 14.742 -37.188 -8.602 1 96 214 ILE B C 1
ATOM 6270 O O . ILE B 1 214 ? 15.32 -36.562 -7.711 1 96 214 ILE B O 1
ATOM 6274 N N . LYS B 1 215 ? 15.203 -38.312 -9.055 1 94.81 215 LYS B N 1
ATOM 6275 C CA . LYS B 1 215 ? 16.438 -38.938 -8.555 1 94.81 215 LYS B CA 1
ATOM 6276 C C . LYS B 1 215 ? 17.641 -38.031 -8.836 1 94.81 215 LYS B C 1
ATOM 6278 O O . LYS B 1 215 ? 18.484 -37.844 -7.973 1 94.81 215 LYS B O 1
ATOM 6283 N N . ARG B 1 216 ? 17.688 -37.531 -10.031 1 93.69 216 ARG B N 1
ATOM 6284 C CA . ARG B 1 216 ? 18.797 -36.625 -10.406 1 93.69 216 ARG B CA 1
ATOM 6285 C C . ARG B 1 216 ? 18.734 -35.344 -9.625 1 93.69 216 ARG B C 1
ATOM 6287 O O . ARG B 1 216 ? 19.766 -34.781 -9.273 1 93.69 216 ARG B O 1
ATOM 6294 N N . MET B 1 217 ? 17.531 -34.844 -9.438 1 94.88 217 MET B N 1
ATOM 6295 C CA . MET B 1 217 ? 17.328 -33.625 -8.664 1 94.88 217 MET B CA 1
ATOM 6296 C C . MET B 1 217 ? 17.844 -33.812 -7.238 1 94.88 217 MET B C 1
ATOM 6298 O O . MET B 1 217 ? 18.516 -32.906 -6.711 1 94.88 217 MET B O 1
ATOM 6302 N N . ASN B 1 218 ? 17.547 -34.906 -6.617 1 94.06 218 ASN B N 1
ATOM 6303 C CA . ASN B 1 218 ? 18.031 -35.156 -5.262 1 94.06 218 ASN B CA 1
ATOM 6304 C C . ASN B 1 218 ? 19.547 -35.125 -5.191 1 94.06 218 ASN B C 1
ATOM 6306 O O . ASN B 1 218 ? 20.125 -34.625 -4.223 1 94.06 218 ASN B O 1
ATOM 6310 N N . LYS B 1 219 ? 20.125 -35.688 -6.188 1 91.88 219 LYS B N 1
ATOM 6311 C CA . LYS B 1 219 ? 21.578 -35.625 -6.254 1 91.88 219 LYS B CA 1
ATOM 6312 C C . LYS B 1 219 ? 22.094 -34.219 -6.434 1 91.88 219 LYS B C 1
ATOM 6314 O O . LYS B 1 219 ? 23.062 -33.812 -5.797 1 91.88 219 LYS B O 1
ATOM 6319 N N . ALA B 1 220 ? 21.453 -33.469 -7.336 1 91.19 220 ALA B N 1
ATOM 6320 C CA . ALA B 1 220 ? 21.828 -32.062 -7.605 1 91.19 220 ALA B CA 1
ATOM 6321 C C . ALA B 1 220 ? 21.719 -31.219 -6.352 1 91.19 220 ALA B C 1
ATOM 6323 O O . ALA B 1 220 ? 22.516 -30.297 -6.141 1 91.19 220 ALA B O 1
ATOM 6324 N N . LEU B 1 221 ? 20.797 -31.422 -5.477 1 94.62 221 LEU B N 1
ATOM 6325 C CA . LEU B 1 221 ? 20.5 -30.625 -4.297 1 94.62 221 LEU B CA 1
ATOM 6326 C C . LEU B 1 221 ? 21.547 -30.844 -3.217 1 94.62 221 LEU B C 1
ATOM 6328 O O . LEU B 1 221 ? 21.656 -30.047 -2.273 1 94.62 221 LEU B O 1
ATOM 6332 N N . THR B 1 222 ? 22.344 -31.953 -3.312 1 93.69 222 THR B N 1
ATOM 6333 C CA . THR B 1 222 ? 23.375 -32.219 -2.322 1 93.69 222 THR B CA 1
ATOM 6334 C C . THR B 1 222 ? 24.578 -31.312 -2.543 1 93.69 222 THR B C 1
ATOM 6336 O O . THR B 1 222 ? 25.375 -31.094 -1.627 1 93.69 222 THR B O 1
ATOM 6339 N N . ASP B 1 223 ? 24.734 -30.797 -3.736 1 92.94 223 ASP B N 1
ATOM 6340 C CA . ASP B 1 223 ? 25.797 -29.859 -4.07 1 92.94 223 ASP B CA 1
ATOM 6341 C C . ASP B 1 223 ? 25.297 -28.406 -4.012 1 92.94 223 ASP B C 1
ATOM 6343 O O . ASP B 1 223 ? 24.438 -28.016 -4.793 1 92.94 223 ASP B O 1
ATOM 6347 N N . PRO B 1 224 ? 25.938 -27.609 -3.186 1 90.56 224 PRO B N 1
ATOM 6348 C CA . PRO B 1 224 ? 25.453 -26.234 -3.01 1 90.56 224 PRO B CA 1
ATOM 6349 C C . PRO B 1 224 ? 25.516 -25.422 -4.297 1 90.56 224 PRO B C 1
ATOM 6351 O O . PRO B 1 224 ? 24.656 -24.562 -4.535 1 90.56 224 PRO B O 1
ATOM 6354 N N . GLN B 1 225 ? 26.422 -25.625 -5.082 1 91.38 225 GLN B N 1
ATOM 6355 C CA . GLN B 1 225 ? 26.562 -24.875 -6.324 1 91.38 225 GLN B CA 1
ATOM 6356 C C . GLN B 1 225 ? 25.469 -25.25 -7.316 1 91.38 225 GLN B C 1
ATOM 6358 O O . GLN B 1 225 ? 24.844 -24.375 -7.926 1 91.38 225 GLN B O 1
ATOM 6363 N N . THR B 1 226 ? 25.234 -26.516 -7.457 1 92.19 226 THR B N 1
ATOM 6364 C CA . THR B 1 226 ? 24.219 -26.984 -8.391 1 92.19 226 THR B CA 1
ATOM 6365 C C . THR B 1 226 ? 22.812 -26.641 -7.883 1 92.19 226 THR B C 1
ATOM 6367 O O . THR B 1 226 ? 21.922 -26.359 -8.672 1 92.19 226 THR B O 1
ATOM 6370 N N . ALA B 1 227 ? 22.672 -26.594 -6.582 1 94.81 227 ALA B N 1
ATOM 6371 C CA . ALA B 1 227 ? 21.375 -26.281 -5.973 1 94.81 227 ALA B CA 1
ATOM 6372 C C . ALA B 1 227 ? 20.969 -24.844 -6.27 1 94.81 227 ALA B C 1
ATOM 6374 O O . ALA B 1 227 ? 19.766 -24.531 -6.324 1 94.81 227 ALA B O 1
ATOM 6375 N N . ARG B 1 228 ? 21.922 -23.984 -6.551 1 94.81 228 ARG B N 1
ATOM 6376 C CA . ARG B 1 228 ? 21.641 -22.562 -6.719 1 94.81 228 ARG B CA 1
ATOM 6377 C C . ARG B 1 228 ? 21.438 -22.219 -8.188 1 94.81 228 ARG B C 1
ATOM 6379 O O . ARG B 1 228 ? 21.109 -21.078 -8.523 1 94.81 228 ARG B O 1
ATOM 6386 N N . ARG B 1 229 ? 21.516 -23.172 -9.07 1 93.88 229 ARG B N 1
ATOM 6387 C CA . ARG B 1 229 ? 21.406 -22.922 -10.508 1 93.88 229 ARG B CA 1
ATOM 6388 C C . ARG B 1 229 ? 19.953 -22.625 -10.906 1 93.88 229 ARG B C 1
ATOM 6390 O O . ARG B 1 229 ? 19.016 -23.125 -10.266 1 93.88 229 ARG B O 1
ATOM 6397 N N . HIS B 1 230 ? 19.828 -21.875 -12 1 95.38 230 HIS B N 1
ATOM 6398 C CA . HIS B 1 230 ? 18.516 -21.609 -12.555 1 95.38 230 HIS B CA 1
ATOM 6399 C C . HIS B 1 230 ? 17.797 -22.891 -12.945 1 95.38 230 HIS B C 1
ATOM 6401 O O . HIS B 1 230 ? 16.609 -23.062 -12.664 1 95.38 230 HIS B O 1
ATOM 6407 N N . SER B 1 231 ? 18.547 -23.844 -13.523 1 94.88 231 SER B N 1
ATOM 6408 C CA . SER B 1 231 ? 17.953 -25.094 -14 1 94.88 231 SER B CA 1
ATOM 6409 C C . SER B 1 231 ? 17.359 -25.906 -12.852 1 94.88 231 SER B C 1
ATOM 6411 O O . SER B 1 231 ? 16.297 -26.5 -12.992 1 94.88 231 SER B O 1
ATOM 6413 N N . THR B 1 232 ? 17.984 -25.859 -11.711 1 95.88 232 THR B N 1
ATOM 6414 C CA . THR B 1 232 ? 17.547 -26.641 -10.562 1 95.88 232 THR B CA 1
ATOM 6415 C C . THR B 1 232 ? 16.203 -26.125 -10.047 1 95.88 232 THR B C 1
ATOM 6417 O O . THR B 1 232 ? 15.234 -26.891 -9.93 1 95.88 232 THR B O 1
ATOM 6420 N N . ILE B 1 233 ? 16.125 -24.875 -9.75 1 97.56 233 ILE B N 1
ATOM 6421 C CA . ILE B 1 233 ? 14.922 -24.312 -9.156 1 97.56 233 ILE B CA 1
ATOM 6422 C C . ILE B 1 233 ? 13.781 -24.344 -10.172 1 97.56 233 ILE B C 1
ATOM 6424 O O . ILE B 1 233 ? 12.633 -24.594 -9.82 1 97.56 233 ILE B O 1
ATOM 6428 N N . VAL B 1 234 ? 14.008 -24.125 -11.484 1 97.81 234 VAL B N 1
ATOM 6429 C CA . VAL B 1 234 ? 12.984 -24.156 -12.523 1 97.81 234 VAL B CA 1
ATOM 6430 C C . VAL B 1 234 ? 12.461 -25.578 -12.695 1 97.81 234 VAL B C 1
ATOM 6432 O O . VAL B 1 234 ? 11.273 -25.781 -12.953 1 97.81 234 VAL B O 1
ATOM 6435 N N . THR B 1 235 ? 13.383 -26.516 -12.562 1 97.38 235 THR B N 1
ATOM 6436 C CA . THR B 1 235 ? 12.961 -27.922 -12.625 1 97.38 235 THR B CA 1
ATOM 6437 C C . THR B 1 235 ? 11.898 -28.203 -11.562 1 97.38 235 THR B C 1
ATOM 6439 O O . THR B 1 235 ? 10.891 -28.859 -11.852 1 97.38 235 THR B O 1
ATOM 6442 N N . VAL B 1 236 ? 12.109 -27.719 -10.383 1 97.88 236 VAL B N 1
ATOM 6443 C CA . VAL B 1 236 ? 11.156 -27.922 -9.297 1 97.88 236 VAL B CA 1
ATOM 6444 C C . VAL B 1 236 ? 9.805 -27.328 -9.672 1 97.88 236 VAL B C 1
ATOM 6446 O O . VAL B 1 236 ? 8.766 -27.938 -9.445 1 97.88 236 VAL B O 1
ATOM 6449 N N . LEU B 1 237 ? 9.82 -26.156 -10.227 1 97.69 237 LEU B N 1
ATOM 6450 C CA . LEU B 1 237 ? 8.586 -25.484 -10.641 1 97.69 237 LEU B CA 1
ATOM 6451 C C . LEU B 1 237 ? 7.879 -26.297 -11.727 1 97.69 237 LEU B C 1
ATOM 6453 O O . LEU B 1 237 ? 6.66 -26.484 -11.664 1 97.69 237 LEU B O 1
ATOM 6457 N N . VAL B 1 238 ? 8.617 -26.797 -12.695 1 97.56 238 VAL B N 1
ATOM 6458 C CA . VAL B 1 238 ? 8.039 -27.578 -13.789 1 97.56 238 VAL B CA 1
ATOM 6459 C C . VAL B 1 238 ? 7.457 -28.875 -13.242 1 97.56 238 VAL B C 1
ATOM 6461 O O . VAL B 1 238 ? 6.375 -29.312 -13.664 1 97.56 238 VAL B O 1
ATOM 6464 N N . LEU B 1 239 ? 8.172 -29.5 -12.305 1 97.31 239 LEU B N 1
ATOM 6465 C CA . LEU B 1 239 ? 7.68 -30.75 -11.719 1 97.31 239 LEU B CA 1
ATOM 6466 C C . LEU B 1 239 ? 6.406 -30.5 -10.914 1 97.31 239 LEU B C 1
ATOM 6468 O O . LEU B 1 239 ? 5.562 -31.391 -10.781 1 97.31 239 LEU B O 1
ATOM 6472 N N . SER B 1 240 ? 6.277 -29.266 -10.352 1 97.44 240 SER B N 1
ATOM 6473 C CA . SER B 1 240 ? 5.023 -28.938 -9.688 1 97.44 240 SER B CA 1
ATOM 6474 C C . SER B 1 240 ? 3.852 -28.969 -10.664 1 97.44 240 SER B C 1
ATOM 6476 O O . SER B 1 240 ? 2.74 -29.359 -10.297 1 97.44 240 SER B O 1
ATOM 6478 N N . LEU B 1 241 ? 4.062 -28.547 -11.898 1 96.44 241 LEU B N 1
ATOM 6479 C CA . LEU B 1 241 ? 3.029 -28.609 -12.922 1 96.44 241 LEU B CA 1
ATOM 6480 C C . LEU B 1 241 ? 2.664 -30.062 -13.227 1 96.44 241 LEU B C 1
ATOM 6482 O O . LEU B 1 241 ? 1.493 -30.375 -13.445 1 96.44 241 LEU B O 1
ATOM 6486 N N . TYR B 1 242 ? 3.74 -30.891 -13.273 1 96.94 242 TYR B N 1
ATOM 6487 C CA . TYR B 1 242 ? 3.498 -32.312 -13.484 1 96.94 242 TYR B CA 1
ATOM 6488 C C . TYR B 1 242 ? 2.592 -32.875 -12.398 1 96.94 242 TYR B C 1
ATOM 6490 O O . TYR B 1 242 ? 1.651 -33.625 -12.695 1 96.94 242 TYR B O 1
ATOM 6498 N N . GLU B 1 243 ? 2.879 -32.531 -11.148 1 96.25 243 GLU B N 1
ATOM 6499 C CA . GLU B 1 243 ? 2.094 -33 -10.016 1 96.25 243 GLU B CA 1
ATOM 6500 C C . GLU B 1 243 ? 0.639 -32.562 -10.125 1 96.25 243 GLU B C 1
ATOM 6502 O O . GLU B 1 243 ? -0.277 -33.312 -9.828 1 96.25 243 GLU B O 1
ATOM 6507 N N . PHE B 1 244 ? 0.411 -31.375 -10.523 1 95.69 244 PHE B N 1
ATOM 6508 C CA . PHE B 1 244 ? -0.939 -30.844 -10.656 1 95.69 244 PHE B CA 1
ATOM 6509 C C . PHE B 1 244 ? -1.725 -31.625 -11.703 1 95.69 244 PHE B C 1
ATOM 6511 O O . PHE B 1 244 ? -2.936 -31.812 -11.57 1 95.69 244 PHE B O 1
ATOM 6518 N N . GLY B 1 245 ? -1.092 -32.062 -12.75 1 93.19 245 GLY B N 1
ATOM 6519 C CA . GLY B 1 245 ? -1.742 -32.781 -13.844 1 93.19 245 GLY B CA 1
ATOM 6520 C C . GLY B 1 245 ? -1.91 -34.25 -13.57 1 93.19 245 GLY B C 1
ATOM 6521 O O . GLY B 1 245 ? -2.941 -34.844 -13.914 1 93.19 245 GLY B O 1
ATOM 6522 N N . GLU B 1 246 ? -0.945 -34.875 -12.938 1 88.44 246 GLU B N 1
ATOM 6523 C CA . GLU B 1 246 ? -0.886 -36.312 -12.977 1 88.44 246 GLU B CA 1
ATOM 6524 C C . GLU B 1 246 ? -0.994 -36.906 -11.57 1 88.44 246 GLU B C 1
ATOM 6526 O O . GLU B 1 246 ? -1.243 -38.125 -11.414 1 88.44 246 GLU B O 1
ATOM 6531 N N . SER B 1 247 ? -0.828 -36.125 -10.539 1 84.12 247 SER B N 1
ATOM 6532 C CA . SER B 1 247 ? -0.645 -36.75 -9.242 1 84.12 247 SER B CA 1
ATOM 6533 C C . SER B 1 247 ? -1.562 -36.125 -8.188 1 84.12 247 SER B C 1
ATOM 6535 O O . SER B 1 247 ? -2.76 -36.438 -8.156 1 84.12 247 SER B O 1
ATOM 6537 N N . SER B 1 248 ? -0.973 -35.125 -7.344 1 89.56 248 SER B N 1
ATOM 6538 C CA . SER B 1 248 ? -1.767 -34.656 -6.215 1 89.56 248 SER B CA 1
ATOM 6539 C C . SER B 1 248 ? -1.406 -33.219 -5.844 1 89.56 248 SER B C 1
ATOM 6541 O O . SER B 1 248 ? -0.304 -32.781 -6.141 1 89.56 248 SER B O 1
ATOM 6543 N N . LEU B 1 249 ? -2.342 -32.625 -5.188 1 91.75 249 LEU B N 1
ATOM 6544 C CA . LEU B 1 249 ? -2.104 -31.297 -4.676 1 91.75 249 LEU B CA 1
ATOM 6545 C C . LEU B 1 249 ? -1.036 -31.312 -3.588 1 91.75 249 LEU B C 1
ATOM 6547 O O . LEU B 1 249 ? -0.317 -30.328 -3.406 1 91.75 249 LEU B O 1
ATOM 6551 N N . ASN B 1 250 ? -0.974 -32.438 -2.857 1 92.25 250 ASN B N 1
ATOM 6552 C CA . ASN B 1 250 ? 0.089 -32.562 -1.865 1 92.25 250 ASN B CA 1
ATOM 6553 C C . ASN B 1 250 ? 1.469 -32.531 -2.518 1 92.25 250 ASN B C 1
ATOM 6555 O O . ASN B 1 250 ? 2.398 -31.922 -2.006 1 92.25 250 ASN B O 1
ATOM 6559 N N . GLY B 1 251 ? 1.558 -33.344 -3.584 1 94.75 251 GLY B N 1
ATOM 6560 C CA . GLY B 1 251 ? 2.805 -33.281 -4.328 1 94.75 251 GLY B CA 1
ATOM 6561 C C . GLY B 1 251 ? 3.127 -31.906 -4.863 1 94.75 251 GLY B C 1
ATOM 6562 O O . GLY B 1 251 ? 4.277 -31.469 -4.812 1 94.75 251 GLY B O 1
ATOM 6563 N N . TRP B 1 252 ? 2.125 -31.266 -5.438 1 96.75 252 TRP B N 1
ATOM 6564 C CA . TRP B 1 252 ? 2.264 -29.891 -5.906 1 96.75 252 TRP B CA 1
ATOM 6565 C C . TRP B 1 252 ? 2.775 -28.984 -4.789 1 96.75 252 TRP B C 1
ATOM 6567 O O . TRP B 1 252 ? 3.736 -28.234 -4.98 1 96.75 252 TRP B O 1
ATOM 6577 N N . ASP B 1 253 ? 2.215 -29.062 -3.6 1 95.31 253 ASP B N 1
ATOM 6578 C CA . ASP B 1 253 ? 2.596 -28.297 -2.422 1 95.31 253 ASP B CA 1
ATOM 6579 C C . ASP B 1 253 ? 4.055 -28.547 -2.047 1 95.31 253 ASP B C 1
ATOM 6581 O O . ASP B 1 253 ? 4.789 -27.594 -1.738 1 95.31 253 ASP B O 1
ATOM 6585 N N . GLN B 1 254 ? 4.48 -29.75 -2.07 1 96.38 254 GLN B N 1
ATOM 6586 C CA . GLN B 1 254 ? 5.848 -30.109 -1.706 1 96.38 254 GLN B CA 1
ATOM 6587 C C . GLN B 1 254 ? 6.855 -29.484 -2.672 1 96.38 254 GLN B C 1
ATOM 6589 O O . GLN B 1 254 ? 7.918 -29.031 -2.254 1 96.38 254 GLN B O 1
ATOM 6594 N N . HIS B 1 255 ? 6.5 -29.516 -3.914 1 97.5 255 HIS B N 1
ATOM 6595 C CA . HIS B 1 255 ? 7.387 -28.891 -4.891 1 97.5 255 HIS B CA 1
ATOM 6596 C C . HIS B 1 255 ? 7.461 -27.375 -4.691 1 97.5 255 HIS B C 1
ATOM 6598 O O . HIS B 1 255 ? 8.531 -26.781 -4.809 1 97.5 255 HIS B O 1
ATOM 6604 N N . ILE B 1 256 ? 6.301 -26.75 -4.387 1 97.88 256 ILE B N 1
ATOM 6605 C CA . ILE B 1 256 ? 6.316 -25.297 -4.145 1 97.88 256 ILE B CA 1
ATOM 6606 C C . ILE B 1 256 ? 7.168 -25 -2.916 1 97.88 256 ILE B C 1
ATOM 6608 O O . ILE B 1 256 ? 7.965 -24.047 -2.928 1 97.88 256 ILE B O 1
ATOM 6612 N N . GLN B 1 257 ? 7.082 -25.797 -1.884 1 96.94 257 GLN B N 1
ATOM 6613 C CA . GLN B 1 257 ? 7.914 -25.625 -0.698 1 96.94 257 GLN B CA 1
ATOM 6614 C C . GLN B 1 257 ? 9.391 -25.812 -1.034 1 96.94 257 GLN B C 1
ATOM 6616 O O . GLN B 1 257 ? 10.242 -25.062 -0.549 1 96.94 257 GLN B O 1
ATOM 6621 N N . GLY B 1 258 ? 9.625 -26.859 -1.843 1 97.25 258 GLY B N 1
ATOM 6622 C CA . GLY B 1 258 ? 10.992 -27.047 -2.297 1 97.25 258 GLY B CA 1
ATOM 6623 C C . GLY B 1 258 ? 11.539 -25.859 -3.068 1 97.25 258 GLY B C 1
ATOM 6624 O O . GLY B 1 258 ? 12.664 -25.422 -2.83 1 97.25 258 GLY B O 1
ATOM 6625 N N . ALA B 1 259 ? 10.734 -25.344 -3.979 1 98 259 ALA B N 1
ATOM 6626 C CA . ALA B 1 259 ? 11.156 -24.188 -4.773 1 98 259 ALA B CA 1
ATOM 6627 C C . ALA B 1 259 ? 11.406 -22.969 -3.883 1 98 259 ALA B C 1
ATOM 6629 O O . ALA B 1 259 ? 12.359 -22.219 -4.102 1 98 259 ALA B O 1
ATOM 6630 N N . THR B 1 260 ? 10.555 -22.734 -2.877 1 97.81 260 THR B N 1
ATOM 6631 C CA . THR B 1 260 ? 10.719 -21.594 -1.989 1 97.81 260 THR B CA 1
ATOM 6632 C C . THR B 1 260 ? 11.961 -21.75 -1.114 1 97.81 260 THR B C 1
ATOM 6634 O O . THR B 1 260 ? 12.625 -20.766 -0.776 1 97.81 260 THR B O 1
ATOM 6637 N N . SER B 1 261 ? 12.297 -23.016 -0.73 1 97 261 SER B N 1
ATOM 6638 C CA . SER B 1 261 ? 13.539 -23.266 -0.015 1 97 261 SER B CA 1
ATOM 6639 C C . SER B 1 261 ? 14.75 -22.906 -0.868 1 97 261 SER B C 1
ATOM 6641 O O . SER B 1 261 ? 15.75 -22.391 -0.356 1 97 261 SER B O 1
ATOM 6643 N N . LEU B 1 262 ? 14.625 -23.172 -2.117 1 97.81 262 LEU B N 1
ATOM 6644 C CA . LEU B 1 262 ? 15.719 -22.859 -3.027 1 97.81 262 LEU B CA 1
ATOM 6645 C C . LEU B 1 262 ? 15.836 -21.344 -3.219 1 97.81 262 LEU B C 1
ATOM 6647 O O . LEU B 1 262 ? 16.938 -20.828 -3.389 1 97.81 262 LEU B O 1
ATOM 6651 N N . LEU B 1 263 ? 14.719 -20.578 -3.201 1 98.06 263 LEU B N 1
ATOM 6652 C CA . LEU B 1 263 ? 14.789 -19.109 -3.215 1 98.06 263 LEU B CA 1
ATOM 6653 C C . LEU B 1 263 ? 15.625 -18.594 -2.051 1 98.06 263 LEU B C 1
ATOM 6655 O O . LEU B 1 263 ? 16.469 -17.719 -2.23 1 98.06 263 LEU B O 1
ATOM 6659 N N . ARG B 1 264 ? 15.391 -19.172 -0.92 1 96 264 ARG B N 1
ATOM 6660 C CA . ARG B 1 264 ? 16.125 -18.766 0.272 1 96 264 ARG B CA 1
ATOM 6661 C C . ARG B 1 264 ? 17.609 -19.078 0.125 1 96 264 ARG B C 1
ATOM 6663 O O . ARG B 1 264 ? 18.453 -18.234 0.465 1 96 264 ARG B O 1
ATOM 6670 N N . LEU B 1 265 ? 17.875 -20.25 -0.366 1 95.69 265 LEU B N 1
ATOM 6671 C CA . LEU B 1 265 ? 19.266 -20.672 -0.553 1 95.69 265 LEU B CA 1
ATOM 6672 C C . LEU B 1 265 ? 19.984 -19.75 -1.533 1 95.69 265 LEU B C 1
ATOM 6674 O O . LEU B 1 265 ? 21.156 -19.438 -1.342 1 95.69 265 LEU B O 1
ATOM 6678 N N . ARG B 1 266 ? 19.328 -19.359 -2.582 1 96.19 266 ARG B N 1
ATOM 6679 C CA . ARG B 1 266 ? 19.906 -18.516 -3.631 1 96.19 266 ARG B CA 1
ATOM 6680 C C . ARG B 1 266 ? 20.156 -17.109 -3.133 1 96.19 266 ARG B C 1
ATOM 6682 O O . ARG B 1 266 ? 21.062 -16.422 -3.613 1 96.19 266 ARG B O 1
ATOM 6689 N N . GLY B 1 267 ? 19.344 -16.562 -2.23 1 94.12 267 GLY B N 1
ATOM 6690 C CA . GLY B 1 267 ? 19.562 -15.273 -1.598 1 94.12 267 GLY B CA 1
ATOM 6691 C C . GLY B 1 267 ? 19.453 -14.109 -2.566 1 94.12 267 GLY B C 1
ATOM 6692 O O . GLY B 1 267 ? 18.844 -14.234 -3.633 1 94.12 267 GLY B O 1
ATOM 6693 N N . LYS B 1 268 ? 20 -13.023 -2.242 1 93.12 268 LYS B N 1
ATOM 6694 C CA . LYS B 1 268 ? 19.844 -11.781 -3 1 93.12 268 LYS B CA 1
ATOM 6695 C C . LYS B 1 268 ? 20.609 -11.844 -4.32 1 93.12 268 LYS B C 1
ATOM 6697 O O . LYS B 1 268 ? 20.312 -11.102 -5.254 1 93.12 268 LYS B O 1
ATOM 6702 N N . ALA B 1 269 ? 21.562 -12.781 -4.461 1 93.94 269 ALA B N 1
ATOM 6703 C CA . ALA B 1 269 ? 22.375 -12.914 -5.672 1 93.94 269 ALA B CA 1
ATOM 6704 C C . ALA B 1 269 ? 21.516 -13.266 -6.875 1 93.94 269 ALA B C 1
ATOM 6706 O O . ALA B 1 269 ? 21.875 -12.969 -8.016 1 93.94 269 ALA B O 1
ATOM 6707 N N . GLN B 1 270 ? 20.375 -13.797 -6.617 1 96.5 270 GLN B N 1
ATOM 6708 C CA . GLN B 1 270 ? 19.516 -14.25 -7.707 1 96.5 270 GLN B CA 1
ATOM 6709 C C . GLN B 1 270 ? 18.953 -13.07 -8.484 1 96.5 270 GLN B C 1
ATOM 6711 O O . GLN B 1 270 ? 18.5 -13.227 -9.617 1 96.5 270 GLN B O 1
ATOM 6716 N N . PHE B 1 271 ? 19.047 -11.844 -7.93 1 96.31 271 PHE B N 1
ATOM 6717 C CA . PHE B 1 271 ? 18.422 -10.688 -8.547 1 96.31 271 PHE B CA 1
ATOM 6718 C C . PHE B 1 271 ? 19.422 -9.898 -9.367 1 96.31 271 PHE B C 1
ATOM 6720 O O . PHE B 1 271 ? 19.125 -8.797 -9.844 1 96.31 271 PHE B O 1
ATOM 6727 N N . THR B 1 272 ? 20.625 -10.445 -9.578 1 93.62 272 THR B N 1
ATOM 6728 C CA . THR B 1 272 ? 21.625 -9.797 -10.398 1 93.62 272 THR B CA 1
ATOM 6729 C C . THR B 1 272 ? 21.344 -10.023 -11.883 1 93.62 272 THR B C 1
ATOM 6731 O O . THR B 1 272 ? 21.922 -9.352 -12.742 1 93.62 272 THR B O 1
ATOM 6734 N N . THR B 1 273 ? 20.438 -10.945 -12.211 1 92.38 273 THR B N 1
ATOM 6735 C CA . THR B 1 273 ? 20.062 -11.227 -13.594 1 92.38 273 THR B CA 1
ATOM 6736 C C . THR B 1 273 ? 18.562 -11.07 -13.797 1 92.38 273 THR B C 1
ATOM 6738 O O . THR B 1 273 ? 17.766 -11.383 -12.898 1 92.38 273 THR B O 1
ATOM 6741 N N . PRO B 1 274 ? 18.234 -10.695 -14.992 1 92.19 274 PRO B N 1
ATOM 6742 C CA . PRO B 1 274 ? 16.797 -10.609 -15.281 1 92.19 274 PRO B CA 1
ATOM 6743 C C . PRO B 1 274 ? 16.094 -11.961 -15.188 1 92.19 274 PRO B C 1
ATOM 6745 O O . PRO B 1 274 ? 14.938 -12.031 -14.758 1 92.19 274 PRO B O 1
ATOM 6748 N N . ILE B 1 275 ? 16.797 -12.984 -15.523 1 94.06 275 ILE B N 1
ATOM 6749 C CA . ILE B 1 275 ? 16.219 -14.328 -15.453 1 94.06 275 ILE B CA 1
ATOM 6750 C C . ILE B 1 275 ? 15.938 -14.695 -14 1 94.06 275 ILE B C 1
ATOM 6752 O O . ILE B 1 275 ? 14.867 -15.219 -13.68 1 94.06 275 ILE B O 1
ATOM 6756 N N . GLY B 1 276 ? 16.891 -14.391 -13.141 1 96.62 276 GLY B N 1
ATOM 6757 C CA . GLY B 1 276 ? 16.703 -14.656 -11.727 1 96.62 276 GLY B CA 1
ATOM 6758 C C . GLY B 1 276 ? 15.492 -13.961 -11.141 1 96.62 276 GLY B C 1
ATOM 6759 O O . GLY B 1 276 ? 14.766 -14.531 -10.328 1 96.62 276 GLY B O 1
ATOM 6760 N N . LEU B 1 277 ? 15.297 -12.75 -11.578 1 96.69 277 LEU B N 1
ATOM 6761 C CA . LEU B 1 277 ? 14.148 -11.984 -11.102 1 96.69 277 LEU B CA 1
ATOM 6762 C C . LEU B 1 277 ? 12.844 -12.586 -11.602 1 96.69 277 LEU B C 1
ATOM 6764 O O . LEU B 1 277 ? 11.867 -12.672 -10.859 1 96.69 277 LEU B O 1
ATOM 6768 N N . GLN B 1 278 ? 12.805 -13.031 -12.844 1 95.75 278 GLN B N 1
ATOM 6769 C CA . GLN B 1 278 ? 11.602 -13.625 -13.406 1 95.75 278 GLN B CA 1
ATOM 6770 C C . GLN B 1 278 ? 11.266 -14.953 -12.734 1 95.75 278 GLN B C 1
ATOM 6772 O O . GLN B 1 278 ? 10.102 -15.25 -12.477 1 95.75 278 GLN B O 1
ATOM 6777 N N . ILE B 1 279 ? 12.305 -15.719 -12.469 1 97.62 279 ILE B N 1
ATOM 6778 C CA . ILE B 1 279 ? 12.109 -16.984 -11.758 1 97.62 279 ILE B CA 1
ATOM 6779 C C . ILE B 1 279 ? 11.5 -16.703 -10.383 1 97.62 279 ILE B C 1
ATOM 6781 O O . ILE B 1 279 ? 10.547 -17.375 -9.977 1 97.62 279 ILE B O 1
ATOM 6785 N N . PHE B 1 280 ? 12.07 -15.742 -9.711 1 98.19 280 PHE B N 1
ATOM 6786 C CA . PHE B 1 280 ? 11.547 -15.367 -8.406 1 98.19 280 PHE B CA 1
ATOM 6787 C C . PHE B 1 280 ? 10.062 -15.016 -8.492 1 98.19 280 PHE B C 1
ATOM 6789 O O . PHE B 1 280 ? 9.266 -15.477 -7.68 1 98.19 280 PHE B O 1
ATOM 6796 N N . LYS B 1 281 ? 9.641 -14.203 -9.445 1 97 281 LYS B N 1
ATOM 6797 C CA . LYS B 1 281 ? 8.25 -13.781 -9.602 1 97 281 LYS B CA 1
ATOM 6798 C C . LYS B 1 281 ? 7.332 -14.984 -9.789 1 97 281 LYS B C 1
ATOM 6800 O O . LYS B 1 281 ? 6.273 -15.062 -9.164 1 97 281 LYS B O 1
ATOM 6805 N N . ASP B 1 282 ? 7.715 -15.898 -10.602 1 97.12 282 ASP B N 1
ATOM 6806 C CA . ASP B 1 282 ? 6.898 -17.078 -10.867 1 97.12 282 ASP B CA 1
ATOM 6807 C C . ASP B 1 282 ? 6.719 -17.922 -9.609 1 97.12 282 ASP B C 1
ATOM 6809 O O . ASP B 1 282 ? 5.602 -18.328 -9.281 1 97.12 282 ASP B O 1
ATOM 6813 N N . ILE B 1 283 ? 7.812 -18.141 -8.93 1 98.19 283 ILE B N 1
ATOM 6814 C CA . ILE B 1 283 ? 7.77 -19.016 -7.766 1 98.19 283 ILE B CA 1
ATOM 6815 C C . ILE B 1 283 ? 7.031 -18.328 -6.625 1 98.19 283 ILE B C 1
ATOM 6817 O O . ILE B 1 283 ? 6.258 -18.953 -5.898 1 98.19 283 ILE B O 1
ATOM 6821 N N . PHE B 1 284 ? 7.324 -17.062 -6.473 1 98.06 284 PHE B N 1
ATOM 6822 C CA . PHE B 1 284 ? 6.641 -16.328 -5.406 1 98.06 284 PHE B CA 1
ATOM 6823 C C . PHE B 1 284 ? 5.137 -16.297 -5.652 1 98.06 284 PHE B C 1
ATOM 6825 O O . PHE B 1 284 ? 4.348 -16.359 -4.711 1 98.06 284 PHE B O 1
ATOM 6832 N N . SER B 1 285 ? 4.688 -16.172 -6.906 1 96.88 285 SER B N 1
ATOM 6833 C CA . SER B 1 285 ? 3.268 -16.25 -7.23 1 96.88 285 SER B CA 1
ATOM 6834 C C . SER B 1 285 ? 2.678 -17.594 -6.816 1 96.88 285 SER B C 1
ATOM 6836 O O . SER B 1 285 ? 1.556 -17.656 -6.309 1 96.88 285 SER B O 1
ATOM 6838 N N . HIS B 1 286 ? 3.422 -18.625 -7 1 97.69 286 HIS B N 1
ATOM 6839 C CA . HIS B 1 286 ? 2.959 -19.953 -6.594 1 97.69 286 HIS B CA 1
ATOM 6840 C C . HIS B 1 286 ? 2.938 -20.078 -5.074 1 97.69 286 HIS B C 1
ATOM 6842 O O . HIS B 1 286 ? 2.068 -20.75 -4.516 1 97.69 286 HIS B O 1
ATOM 6848 N N . LEU B 1 287 ? 3.936 -19.469 -4.449 1 98.06 287 LEU B N 1
ATOM 6849 C CA . LEU B 1 287 ? 3.912 -19.422 -2.992 1 98.06 287 LEU B CA 1
ATOM 6850 C C . LEU B 1 287 ? 2.633 -18.766 -2.49 1 98.06 287 LEU B C 1
ATOM 6852 O O . LEU B 1 287 ? 1.984 -19.266 -1.573 1 98.06 287 LEU B O 1
ATOM 6856 N N . LEU B 1 288 ? 2.299 -17.656 -3.107 1 97.44 288 LEU B N 1
ATOM 6857 C CA . LEU B 1 288 ? 1.087 -16.953 -2.709 1 97.44 288 LEU B CA 1
ATOM 6858 C C . LEU B 1 288 ? -0.142 -17.828 -2.881 1 97.44 288 LEU B C 1
ATOM 6860 O O . LEU B 1 288 ? -1.004 -17.891 -2 1 97.44 288 LEU B O 1
ATOM 6864 N N . MET B 1 289 ? -0.215 -18.516 -4.008 1 94.94 289 MET B N 1
ATOM 6865 C CA . MET B 1 289 ? -1.317 -19.438 -4.258 1 94.94 289 MET B CA 1
ATOM 6866 C C . MET B 1 289 ? -1.384 -20.516 -3.17 1 94.94 289 MET B C 1
ATOM 6868 O O . MET B 1 289 ? -2.465 -20.812 -2.664 1 94.94 289 MET B O 1
ATOM 6872 N N . ASN B 1 290 ? -0.256 -21.016 -2.84 1 94.19 290 ASN B N 1
ATOM 6873 C CA . ASN B 1 290 ? -0.197 -22.078 -1.837 1 94.19 290 ASN B CA 1
ATOM 6874 C C . ASN B 1 290 ? -0.584 -21.562 -0.454 1 94.19 290 ASN B C 1
ATOM 6876 O O . ASN B 1 290 ? -1.305 -22.234 0.285 1 94.19 290 ASN B O 1
ATOM 6880 N N . CYS B 1 291 ? -0.083 -20.406 -0.116 1 93.88 291 CYS B N 1
ATOM 6881 C CA . CYS B 1 291 ? -0.425 -19.797 1.166 1 93.88 291 CYS B CA 1
ATOM 6882 C C . CYS B 1 291 ? -1.921 -19.516 1.258 1 93.88 291 CYS B C 1
ATOM 6884 O O . CYS B 1 291 ? -2.531 -19.719 2.309 1 93.88 291 CYS B O 1
ATOM 6886 N N . LEU B 1 292 ? -2.492 -19.094 0.195 1 90.94 292 LEU B N 1
ATOM 6887 C CA . LEU B 1 292 ? -3.928 -18.844 0.159 1 90.94 292 LEU B CA 1
ATOM 6888 C C . LEU B 1 292 ? -4.715 -20.141 0.349 1 90.94 292 LEU B C 1
ATOM 6890 O O . LEU B 1 292 ? -5.688 -20.172 1.106 1 90.94 292 LEU B O 1
ATOM 6894 N N . ARG B 1 293 ? -4.289 -21.125 -0.341 1 88 293 ARG B N 1
ATOM 6895 C CA . ARG B 1 293 ? -4.945 -22.438 -0.232 1 88 293 ARG B CA 1
ATOM 6896 C C . ARG B 1 293 ? -4.887 -22.953 1.198 1 88 293 ARG B C 1
ATOM 6898 O O . ARG B 1 293 ? -5.867 -23.5 1.703 1 88 293 ARG B O 1
ATOM 6905 N N . MET B 1 294 ? -3.781 -22.719 1.856 1 86.81 294 MET B N 1
ATOM 6906 C CA . MET B 1 294 ? -3.539 -23.297 3.176 1 86.81 294 MET B CA 1
ATOM 6907 C C . MET B 1 294 ? -3.99 -22.344 4.277 1 86.81 294 MET B C 1
ATOM 6909 O O . MET B 1 294 ? -3.965 -22.688 5.457 1 86.81 294 MET B O 1
ATOM 6913 N N . GLY B 1 295 ? -4.352 -21.141 3.951 1 85.12 295 GLY B N 1
ATOM 6914 C CA . GLY B 1 295 ? -4.77 -20.156 4.941 1 85.12 295 GLY B CA 1
ATOM 6915 C C . GLY B 1 295 ? -3.639 -19.719 5.852 1 85.12 295 GLY B C 1
ATOM 6916 O O . GLY B 1 295 ? -3.811 -19.625 7.066 1 85.12 295 GLY B O 1
ATOM 6917 N N . SER B 1 296 ? -2.484 -19.5 5.285 1 88.81 296 SER B N 1
ATOM 6918 C CA . SER B 1 296 ? -1.319 -19.094 6.062 1 88.81 296 SER B CA 1
ATOM 6919 C C . SER B 1 296 ? -0.685 -17.828 5.488 1 88.81 296 SER B C 1
ATOM 6921 O O . SER B 1 296 ? -0.852 -17.531 4.305 1 88.81 296 SER B O 1
ATOM 6923 N N . ALA B 1 297 ? -0.018 -17.078 6.344 1 91.25 297 ALA B N 1
ATOM 6924 C CA . ALA B 1 297 ? 0.756 -15.93 5.883 1 91.25 297 ALA B CA 1
ATOM 6925 C C . ALA B 1 297 ? 2.053 -16.375 5.211 1 91.25 297 ALA B C 1
ATOM 6927 O O . ALA B 1 297 ? 2.443 -17.547 5.312 1 91.25 297 ALA B O 1
ATOM 6928 N N . ILE B 1 298 ? 2.676 -15.461 4.535 1 96.31 298 ILE B N 1
ATOM 6929 C CA . ILE B 1 298 ? 3.949 -15.742 3.879 1 96.31 298 ILE B CA 1
ATOM 6930 C C . ILE B 1 298 ? 5.035 -15.961 4.934 1 96.31 298 ILE B C 1
ATOM 6932 O O . ILE B 1 298 ? 5.176 -15.156 5.859 1 96.31 298 ILE B O 1
ATOM 6936 N N . PRO B 1 299 ? 5.789 -17.016 4.867 1 95.56 299 PRO B N 1
ATOM 6937 C CA . PRO B 1 299 ? 6.883 -17.234 5.82 1 95.56 299 PRO B CA 1
ATOM 6938 C C . PRO B 1 299 ? 7.863 -16.062 5.859 1 95.56 299 PRO B C 1
ATOM 6940 O O . PRO B 1 299 ? 8.18 -15.477 4.816 1 95.56 299 PRO B O 1
ATOM 6943 N N . SER B 1 300 ? 8.344 -15.719 7.004 1 95.5 300 SER B N 1
ATOM 6944 C CA . SER B 1 300 ? 9.086 -14.484 7.242 1 95.5 300 SER B CA 1
ATOM 6945 C C . SER B 1 300 ? 10.383 -14.453 6.441 1 95.5 300 SER B C 1
ATOM 6947 O O . SER B 1 300 ? 10.75 -13.414 5.887 1 95.5 300 SER B O 1
ATOM 6949 N N . PRO B 1 301 ? 11.109 -15.609 6.262 1 95.44 301 PRO B N 1
ATOM 6950 C CA . PRO B 1 301 ? 12.336 -15.508 5.465 1 95.44 301 PRO B CA 1
ATOM 6951 C C . PRO B 1 301 ? 12.07 -15.133 4.012 1 95.44 301 PRO B C 1
ATOM 6953 O O . PRO B 1 301 ? 12.891 -14.461 3.379 1 95.44 301 PRO B O 1
ATOM 6956 N N . LEU B 1 302 ? 10.953 -15.617 3.541 1 97.69 302 LEU B N 1
ATOM 6957 C CA . LEU B 1 302 ? 10.617 -15.32 2.152 1 97.69 302 LEU B CA 1
ATOM 6958 C C . LEU B 1 302 ? 10.188 -13.859 1.997 1 97.69 302 LEU B C 1
ATOM 6960 O O . LEU B 1 302 ? 10.359 -13.273 0.928 1 97.69 302 LEU B O 1
ATOM 6964 N N . ARG B 1 303 ? 9.68 -13.234 3.021 1 97.56 303 ARG B N 1
ATOM 6965 C CA . 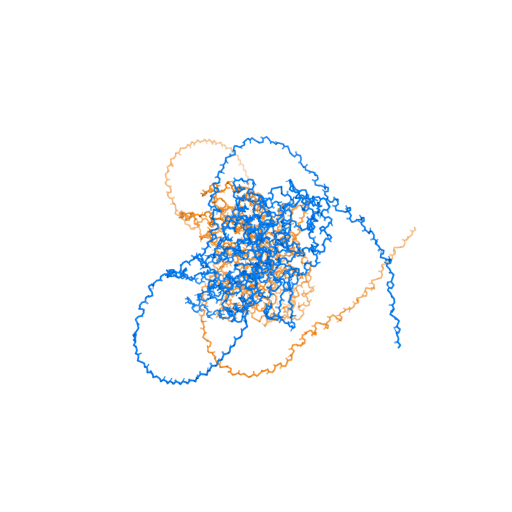ARG B 1 303 ? 9.406 -11.805 3.018 1 97.56 303 ARG B CA 1
ATOM 6966 C C . ARG B 1 303 ? 10.688 -11 2.865 1 97.56 303 ARG B C 1
ATOM 6968 O O . ARG B 1 303 ? 10.711 -9.977 2.174 1 97.56 303 ARG B O 1
ATOM 6975 N N . MET B 1 304 ? 11.703 -11.5 3.582 1 96.81 304 MET B N 1
ATOM 6976 C CA . MET B 1 304 ? 12.984 -10.805 3.508 1 96.81 304 MET B CA 1
ATOM 6977 C C . MET B 1 304 ? 13.57 -10.898 2.104 1 96.81 304 MET B C 1
ATOM 6979 O O . MET B 1 304 ? 14.141 -9.938 1.6 1 96.81 304 MET B O 1
ATOM 6983 N N . ILE B 1 305 ? 13.398 -12.078 1.447 1 97.31 305 ILE B N 1
ATOM 6984 C CA . ILE B 1 305 ? 13.852 -12.234 0.07 1 97.31 305 ILE B CA 1
ATOM 6985 C C . ILE B 1 305 ? 13.047 -11.32 -0.847 1 97.31 305 ILE B C 1
ATOM 6987 O O . ILE B 1 305 ? 13.594 -10.719 -1.77 1 97.31 305 ILE B O 1
ATOM 6991 N N . ARG B 1 306 ? 11.758 -11.227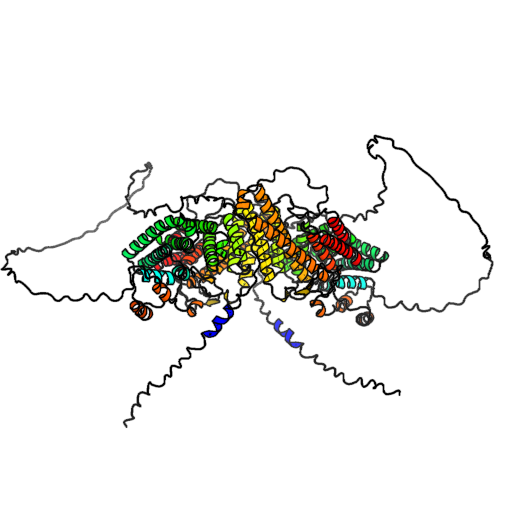 -0.604 1 98 306 ARG B N 1
ATOM 6992 C CA . ARG B 1 306 ? 10.891 -10.344 -1.388 1 98 306 ARG B CA 1
ATOM 6993 C C . ARG B 1 306 ? 11.328 -8.891 -1.26 1 98 306 ARG B C 1
ATOM 6995 O O . ARG B 1 306 ? 11.289 -8.141 -2.234 1 98 306 ARG B O 1
ATOM 7002 N N . ALA B 1 307 ? 11.719 -8.492 -0.045 1 96.62 307 ALA B N 1
ATOM 7003 C CA . ALA B 1 307 ? 12.203 -7.125 0.162 1 96.62 307 ALA B CA 1
ATOM 7004 C C . ALA B 1 307 ? 13.414 -6.828 -0.719 1 96.62 307 ALA B C 1
ATOM 7006 O O . ALA B 1 307 ? 13.57 -5.707 -1.213 1 96.62 307 ALA B O 1
ATOM 7007 N N . GLU B 1 308 ? 14.25 -7.82 -0.921 1 96 308 GLU B N 1
ATOM 7008 C CA . GLU B 1 308 ? 15.391 -7.664 -1.818 1 96 308 GLU B CA 1
ATOM 7009 C C . GLU B 1 308 ? 14.938 -7.555 -3.271 1 96 308 GLU B C 1
ATOM 7011 O O . GLU B 1 308 ? 15.453 -6.727 -4.027 1 96 308 GLU B O 1
ATOM 7016 N N . ALA B 1 309 ? 14.008 -8.352 -3.621 1 97.62 309 ALA B N 1
ATOM 7017 C CA . ALA B 1 309 ? 13.484 -8.328 -4.984 1 97.62 309 ALA B CA 1
ATOM 7018 C C . ALA B 1 309 ? 12.844 -6.977 -5.301 1 97.62 309 ALA B C 1
ATOM 7020 O O . ALA B 1 309 ? 12.914 -6.5 -6.438 1 97.62 309 ALA B O 1
ATOM 7021 N N . ALA B 1 310 ? 12.258 -6.328 -4.301 1 96.69 310 ALA B N 1
ATOM 7022 C CA . ALA B 1 310 ? 11.539 -5.066 -4.457 1 96.69 310 ALA B CA 1
ATOM 7023 C C . ALA B 1 310 ? 12.445 -3.982 -5.023 1 96.69 310 ALA B C 1
ATOM 7025 O O . ALA B 1 310 ? 11.992 -3.104 -5.758 1 96.69 310 ALA B O 1
ATOM 7026 N N . LYS B 1 311 ? 13.695 -4.105 -4.758 1 94.19 311 LYS B N 1
ATOM 7027 C CA . LYS B 1 311 ? 14.648 -3.094 -5.199 1 94.19 311 LYS B CA 1
ATOM 7028 C C . LYS B 1 311 ? 14.781 -3.088 -6.719 1 94.19 311 LYS B C 1
ATOM 7030 O O . LYS B 1 311 ? 15.203 -2.088 -7.305 1 94.19 311 LYS B O 1
ATOM 7035 N N . ALA B 1 312 ? 14.328 -4.211 -7.352 1 94.75 312 ALA B N 1
ATOM 7036 C CA . ALA B 1 312 ? 14.5 -4.348 -8.797 1 94.75 312 ALA B CA 1
ATOM 7037 C C . ALA B 1 312 ? 13.164 -4.199 -9.523 1 94.75 312 ALA B C 1
ATOM 7039 O O . ALA B 1 312 ? 13.102 -4.312 -10.75 1 94.75 312 ALA B O 1
ATOM 7040 N N . ILE B 1 313 ? 12.141 -3.92 -8.781 1 94.25 313 ILE B N 1
ATOM 7041 C CA . ILE B 1 313 ? 10.812 -3.865 -9.375 1 94.25 313 ILE B CA 1
ATOM 7042 C C . ILE B 1 313 ? 10.125 -2.557 -8.984 1 94.25 313 ILE B C 1
ATOM 7044 O O . ILE B 1 313 ? 10.156 -2.156 -7.82 1 94.25 313 ILE B O 1
ATOM 7048 N N . SER B 1 314 ? 9.516 -1.912 -9.977 1 94.94 314 SER B N 1
ATOM 7049 C CA . SER B 1 314 ? 8.766 -0.701 -9.672 1 94.94 314 SER B CA 1
ATOM 7050 C C . SER B 1 314 ? 7.586 -1.001 -8.75 1 94.94 314 SER B C 1
ATOM 7052 O O . SER B 1 314 ? 6.852 -1.968 -8.969 1 94.94 314 SER B O 1
ATOM 7054 N N . ALA B 1 315 ? 7.336 -0.117 -7.781 1 96.38 315 ALA B N 1
ATOM 7055 C CA . ALA B 1 315 ? 6.203 -0.279 -6.875 1 96.38 315 ALA B CA 1
ATOM 7056 C C . ALA B 1 315 ? 4.883 -0.05 -7.605 1 96.38 315 ALA B C 1
ATOM 7058 O O . ALA B 1 315 ? 3.814 -0.395 -7.094 1 96.38 315 ALA B O 1
ATOM 7059 N N . SER B 1 316 ? 4.965 0.533 -8.805 1 95.5 316 SER B N 1
ATOM 7060 C CA . SER B 1 316 ? 3.756 0.821 -9.57 1 95.5 316 SER B CA 1
ATOM 7061 C C . SER B 1 316 ? 3.457 -0.292 -10.57 1 95.5 316 SER B C 1
ATOM 7063 O O . SER B 1 316 ? 2.418 -0.274 -11.234 1 95.5 316 SER B O 1
ATOM 7065 N N . ASP B 1 317 ? 4.395 -1.254 -10.695 1 95.19 317 ASP B N 1
ATOM 7066 C CA . ASP B 1 317 ? 4.152 -2.395 -11.578 1 95.19 317 ASP B CA 1
ATOM 7067 C C . ASP B 1 317 ? 2.908 -3.166 -11.141 1 95.19 317 ASP B C 1
ATOM 7069 O O . ASP B 1 317 ? 2.816 -3.611 -9.992 1 95.19 317 ASP B O 1
ATOM 7073 N N . PRO B 1 318 ? 1.95 -3.352 -12.047 1 96.25 318 PRO B N 1
ATOM 7074 C CA . PRO B 1 318 ? 0.703 -4.016 -11.656 1 96.25 318 PRO B CA 1
ATOM 7075 C C . PRO B 1 318 ? 0.934 -5.395 -11.047 1 96.25 318 PRO B C 1
ATOM 7077 O O . PRO B 1 318 ? 0.19 -5.809 -10.148 1 96.25 318 PRO B O 1
ATOM 7080 N N . TYR B 1 319 ? 1.955 -6.098 -11.531 1 95.38 319 TYR B N 1
ATOM 7081 C CA . TYR B 1 319 ? 2.287 -7.371 -10.898 1 95.38 319 TYR B CA 1
ATOM 7082 C C . TYR B 1 319 ? 2.617 -7.18 -9.43 1 95.38 319 TYR B C 1
ATOM 7084 O O . TYR B 1 319 ? 2.135 -7.93 -8.57 1 95.38 319 TYR B O 1
ATOM 7092 N N . TRP B 1 320 ? 3.447 -6.207 -9.125 1 97.31 320 TRP B N 1
ATOM 7093 C CA . TRP B 1 320 ? 3.879 -5.957 -7.75 1 97.31 320 TRP B CA 1
ATOM 7094 C C . TRP B 1 320 ? 2.715 -5.469 -6.895 1 97.31 320 TRP B C 1
ATOM 7096 O O . TRP B 1 320 ? 2.592 -5.852 -5.727 1 97.31 320 TRP B O 1
ATOM 7106 N N . VAL B 1 321 ? 1.85 -4.641 -7.469 1 97.81 321 VAL B N 1
ATOM 7107 C CA . VAL B 1 321 ? 0.681 -4.117 -6.77 1 97.81 321 VAL B CA 1
ATOM 7108 C C . VAL B 1 321 ? -0.234 -5.27 -6.355 1 97.81 321 VAL B C 1
ATOM 7110 O O . VAL B 1 321 ? -0.64 -5.363 -5.195 1 97.81 321 VAL B O 1
ATOM 7113 N N . ALA B 1 322 ? -0.519 -6.18 -7.273 1 97.81 322 ALA B N 1
ATOM 7114 C CA . ALA B 1 322 ? -1.39 -7.316 -6.992 1 97.81 322 ALA B CA 1
ATOM 7115 C C . ALA B 1 322 ? -0.754 -8.258 -5.969 1 97.81 322 ALA B C 1
ATOM 7117 O O . ALA B 1 322 ? -1.412 -8.688 -5.02 1 97.81 322 ALA B O 1
ATOM 7118 N N . SER B 1 323 ? 0.521 -8.531 -6.184 1 97.5 323 SER B N 1
ATOM 7119 C CA . SER B 1 323 ? 1.261 -9.414 -5.285 1 97.5 323 SER B CA 1
ATOM 7120 C C . SER B 1 323 ? 1.305 -8.852 -3.869 1 97.5 323 SER B C 1
ATOM 7122 O O . SER B 1 323 ? 1.128 -9.586 -2.896 1 97.5 323 SER B O 1
ATOM 7124 N N . SER B 1 324 ? 1.527 -7.527 -3.748 1 97.81 324 SER B N 1
ATOM 7125 C CA . SER B 1 324 ? 1.562 -6.875 -2.443 1 97.81 324 SER B CA 1
ATOM 7126 C C . SER B 1 324 ? 0.195 -6.918 -1.769 1 97.81 324 SER B C 1
ATOM 7128 O O . SER B 1 324 ? 0.103 -7.094 -0.551 1 97.81 324 SER B O 1
ATOM 7130 N N . GLY B 1 325 ? -0.838 -6.707 -2.594 1 97.94 325 GLY B N 1
ATOM 7131 C CA . GLY B 1 325 ? -2.182 -6.84 -2.051 1 97.94 325 GLY B CA 1
ATOM 7132 C C . GLY B 1 325 ? -2.441 -8.203 -1.438 1 97.94 325 GLY B C 1
ATOM 7133 O O . GLY B 1 325 ? -3.053 -8.305 -0.371 1 97.94 325 GLY B O 1
ATOM 7134 N N . LEU B 1 326 ? -1.937 -9.227 -2.066 1 98 326 LEU B N 1
ATOM 7135 C CA . LEU B 1 326 ? -2.133 -10.586 -1.575 1 98 326 LEU B CA 1
ATOM 7136 C C . LEU B 1 326 ? -1.368 -10.805 -0.275 1 98 326 LEU B C 1
ATOM 7138 O O . LEU B 1 326 ? -1.878 -11.445 0.649 1 98 326 LEU B O 1
ATOM 7142 N N . VAL B 1 327 ? -0.175 -10.297 -0.191 1 97.5 327 VAL B N 1
ATOM 7143 C CA . VAL B 1 327 ? 0.598 -10.398 1.042 1 97.5 327 VAL B CA 1
ATOM 7144 C C . VAL B 1 327 ? -0.15 -9.711 2.18 1 97.5 327 VAL B C 1
ATOM 7146 O O . VAL B 1 327 ? -0.309 -10.281 3.262 1 97.5 327 VAL B O 1
ATOM 7149 N N . GLU B 1 328 ? -0.666 -8.523 1.898 1 96.69 328 GLU B N 1
ATOM 7150 C CA . GLU B 1 328 ? -1.356 -7.73 2.908 1 96.69 328 GLU B CA 1
ATOM 7151 C C . GLU B 1 328 ? -2.637 -8.414 3.371 1 96.69 328 GLU B C 1
ATOM 7153 O O . GLU B 1 328 ? -2.934 -8.445 4.566 1 96.69 328 GLU B O 1
ATOM 7158 N N . ILE B 1 329 ? -3.398 -8.93 2.41 1 96.44 329 ILE B N 1
ATOM 7159 C CA . ILE B 1 329 ? -4.684 -9.516 2.762 1 96.44 329 ILE B CA 1
ATOM 7160 C C . ILE B 1 329 ? -4.465 -10.797 3.564 1 96.44 329 ILE B C 1
ATOM 7162 O O . ILE B 1 329 ? -5.246 -11.117 4.465 1 96.44 329 ILE B O 1
ATOM 7166 N N . MET B 1 330 ? -3.412 -11.547 3.279 1 95.19 330 MET B N 1
ATOM 7167 C CA . MET B 1 330 ? -3.119 -12.75 4.051 1 95.19 330 MET B CA 1
ATOM 7168 C C . MET B 1 330 ? -2.674 -12.398 5.465 1 95.19 330 MET B C 1
ATOM 7170 O O . MET B 1 330 ? -3.006 -13.102 6.418 1 95.19 330 MET B O 1
ATOM 7174 N N . ASP B 1 331 ? -1.921 -11.32 5.605 1 94.12 331 ASP B N 1
ATOM 7175 C CA . ASP B 1 331 ? -1.58 -10.836 6.941 1 94.12 331 ASP B CA 1
ATOM 7176 C C . ASP B 1 331 ? -2.836 -10.461 7.723 1 94.12 331 ASP B C 1
ATOM 7178 O O . ASP B 1 331 ? -2.951 -10.773 8.906 1 94.12 331 ASP B O 1
ATOM 7182 N N . LEU B 1 332 ? -3.744 -9.758 7.055 1 95.12 332 LEU B N 1
ATOM 7183 C CA . LEU B 1 332 ? -4.992 -9.367 7.695 1 95.12 332 LEU B CA 1
ATOM 7184 C C . LEU B 1 332 ? -5.789 -10.594 8.133 1 95.12 332 LEU B C 1
ATOM 7186 O O . LEU B 1 332 ? -6.312 -10.633 9.25 1 95.12 332 LEU B O 1
ATOM 7190 N N . TYR B 1 333 ? -5.867 -11.625 7.254 1 93.25 333 TYR B N 1
ATOM 7191 C CA . TYR B 1 333 ? -6.582 -12.859 7.578 1 93.25 333 TYR B CA 1
ATOM 7192 C C . TYR B 1 333 ? -5.961 -13.547 8.789 1 93.25 333 TYR B C 1
ATOM 7194 O O . TYR B 1 333 ? -6.672 -14.102 9.625 1 93.25 333 TYR B O 1
ATOM 7202 N N . SER B 1 334 ? -4.645 -13.484 8.859 1 91.12 334 SER B N 1
ATOM 7203 C CA . SER B 1 334 ? -3.963 -14.109 9.984 1 91.12 334 SER B CA 1
ATOM 7204 C C . SER B 1 334 ? -4.301 -13.406 11.297 1 91.12 334 SER B C 1
ATOM 7206 O O . SER B 1 334 ? -4.277 -14.023 12.359 1 91.12 334 SER B O 1
ATOM 7208 N N . GLN B 1 335 ? -4.617 -12.117 11.219 1 90 335 GLN B N 1
ATOM 7209 C CA . GLN B 1 335 ? -4.984 -11.352 12.414 1 90 335 GLN B CA 1
ATOM 7210 C C . GLN B 1 335 ? -6.438 -11.609 12.805 1 90 335 GLN B C 1
ATOM 7212 O O . GLN B 1 335 ? -6.754 -11.742 13.984 1 90 335 GLN B O 1
ATOM 7217 N N . ILE B 1 336 ? -7.27 -11.672 11.812 1 90.56 336 ILE B N 1
ATOM 7218 C CA . ILE B 1 336 ? -8.703 -11.836 12.047 1 90.56 336 ILE B CA 1
ATOM 7219 C C . ILE B 1 336 ? -8.992 -13.273 12.469 1 90.56 336 ILE B C 1
ATOM 7221 O O . ILE B 1 336 ? -9.852 -13.516 13.312 1 90.56 336 ILE B O 1
ATOM 7225 N N . LEU B 1 337 ? -8.211 -14.188 11.828 1 85.75 337 LEU B N 1
ATOM 7226 C CA . LEU B 1 337 ? -8.383 -15.617 12.062 1 85.75 337 LEU B CA 1
ATOM 7227 C C . LEU B 1 337 ? -7.047 -16.281 12.352 1 85.75 337 LEU B C 1
ATOM 7229 O O . LEU B 1 337 ? -6.535 -17.047 11.516 1 85.75 337 LEU B O 1
ATOM 7233 N N . PRO B 1 338 ? -6.598 -16.141 13.539 1 80.81 338 PRO B N 1
ATOM 7234 C CA . PRO B 1 338 ? -5.273 -16.688 13.844 1 80.81 338 PRO B CA 1
ATOM 7235 C C . PRO B 1 338 ? -5.207 -18.203 13.656 1 80.81 338 PRO B C 1
ATOM 7237 O O . PRO B 1 338 ? -4.121 -18.766 13.461 1 80.81 338 PRO B O 1
ATOM 7240 N N . GLY B 1 339 ? -6.25 -18.906 13.594 1 77.44 339 GLY B N 1
ATOM 7241 C CA . GLY B 1 339 ? -6.262 -20.344 13.391 1 77.44 339 GLY B CA 1
ATOM 7242 C C . GLY B 1 339 ? -6.184 -20.75 11.93 1 77.44 339 GLY B C 1
ATOM 7243 O O . GLY B 1 339 ? -6.02 -21.922 11.609 1 77.44 339 GLY B O 1
ATOM 7244 N N . GLY B 1 340 ? -6.223 -19.75 11.078 1 77.69 340 GLY B N 1
ATOM 7245 C CA . GLY B 1 340 ? -6.141 -20.031 9.648 1 77.69 340 GLY B CA 1
ATOM 7246 C C . GLY B 1 340 ? -7.469 -20.453 9.047 1 77.69 340 GLY B C 1
ATOM 7247 O O . GLY B 1 340 ? -8.508 -20.391 9.711 1 77.69 340 GLY B O 1
ATOM 7248 N N . PHE B 1 341 ? -7.418 -20.688 7.711 1 72.94 341 PHE B N 1
ATOM 7249 C CA . PHE B 1 341 ? -8.57 -21.203 6.977 1 72.94 341 PHE B CA 1
ATOM 7250 C C . PHE B 1 341 ? -8.133 -22.203 5.906 1 72.94 341 PHE B C 1
ATOM 7252 O O . PHE B 1 341 ? -6.941 -22.328 5.625 1 72.94 341 PHE B O 1
ATOM 7259 N N . ASP B 1 342 ? -9.008 -23.078 5.574 1 70.75 342 ASP B N 1
ATOM 7260 C CA . ASP B 1 342 ? -8.75 -23.969 4.453 1 70.75 342 ASP B CA 1
ATOM 7261 C C . ASP B 1 342 ? -9.781 -23.781 3.344 1 70.75 342 ASP B C 1
ATOM 7263 O O . ASP B 1 342 ? -10.984 -23.906 3.576 1 70.75 342 ASP B O 1
ATOM 7267 N N . PHE B 1 343 ? -9.336 -23.438 2.27 1 69.62 343 PHE B N 1
ATOM 7268 C CA . PHE B 1 343 ? -10.211 -23.219 1.127 1 69.62 343 PHE B CA 1
ATOM 7269 C C . PHE B 1 343 ? -10.93 -24.5 0.739 1 69.62 343 PHE B C 1
ATOM 7271 O O . PHE B 1 343 ? -12.078 -24.469 0.305 1 69.62 343 PHE B O 1
ATOM 7278 N N . ILE B 1 344 ? -10.227 -25.672 0.766 1 71.12 344 ILE B N 1
ATOM 7279 C CA . ILE B 1 344 ? -10.773 -26.953 0.318 1 71.12 344 ILE B CA 1
ATOM 7280 C C . ILE B 1 344 ? -11.117 -27.812 1.527 1 71.12 344 ILE B C 1
ATOM 7282 O O . ILE B 1 344 ? -10.258 -28.094 2.365 1 71.12 344 ILE B O 1
ATOM 7286 N N . HIS B 1 345 ? -12.133 -27.406 2.508 1 58.09 345 HIS B N 1
ATOM 7287 C CA . HIS B 1 345 ? -12.562 -28.109 3.709 1 58.09 345 HIS B CA 1
ATOM 7288 C C . HIS B 1 345 ? -12.453 -29.625 3.529 1 58.09 345 HIS B C 1
ATOM 7290 O O . HIS B 1 345 ? -13.047 -30.188 2.605 1 58.09 345 HIS B O 1
ATOM 7296 N N . SER B 1 346 ? -11.414 -30.203 3.676 1 46.44 346 SER B N 1
ATOM 7297 C CA . SER B 1 346 ? -11.68 -31.625 3.883 1 46.44 346 SER B CA 1
ATOM 7298 C C . SER B 1 346 ? -12.695 -31.844 5.004 1 46.44 346 SER B C 1
ATOM 7300 O O . SER B 1 346 ? -12.805 -31.031 5.914 1 46.44 346 SER B O 1
ATOM 7302 N N . SER B 1 347 ? -13.805 -32.438 4.809 1 42.25 347 SER B N 1
ATOM 7303 C CA . SER B 1 347 ? -14.859 -32.781 5.758 1 42.25 347 SER B CA 1
ATOM 7304 C C . SER B 1 347 ? -14.312 -32.875 7.18 1 42.25 347 SER B C 1
ATOM 7306 O O . SER B 1 347 ? -15.055 -32.719 8.148 1 42.25 347 SER B O 1
ATOM 7308 N N . GLU B 1 348 ? -13.312 -33.688 7.332 1 37.06 348 GLU B N 1
ATOM 7309 C CA . GLU B 1 348 ? -12.984 -34.062 8.703 1 37.06 348 GLU B CA 1
ATOM 7310 C C . GLU B 1 348 ? -12.453 -32.875 9.492 1 37.06 348 GLU B C 1
ATOM 7312 O O . GLU B 1 348 ? -12.195 -33 10.695 1 37.06 348 GLU B O 1
ATOM 7317 N N . ALA B 1 349 ? -11.766 -32.25 8.703 1 39.28 349 ALA B N 1
ATOM 7318 C CA . ALA B 1 349 ? -11.055 -31.359 9.617 1 39.28 349 ALA B CA 1
ATOM 7319 C C . ALA B 1 349 ? -12.008 -30.719 10.633 1 39.28 349 ALA B C 1
ATOM 7321 O O . ALA B 1 349 ? -13.219 -30.672 10.406 1 39.28 349 ALA B O 1
ATOM 7322 N N . VAL B 1 350 ? -11.695 -29.469 11.117 1 37.16 350 VAL B N 1
ATOM 7323 C CA . VAL B 1 350 ? -11.734 -28.891 12.453 1 37.16 350 VAL B CA 1
ATOM 7324 C C . VAL B 1 350 ? -13.148 -28.391 12.766 1 37.16 350 VAL B C 1
ATOM 7326 O O . VAL B 1 350 ? -13.555 -27.328 12.297 1 37.16 350 VAL B O 1
ATOM 7329 N N . SER B 1 351 ? -14.094 -29.031 12.344 1 36.34 351 SER B N 1
ATOM 7330 C CA . SER B 1 351 ? -15.078 -28.781 13.398 1 36.34 351 SER B CA 1
ATOM 7331 C C . SER B 1 351 ? -14.414 -28.75 14.773 1 36.34 351 SER B C 1
ATOM 7333 O O . SER B 1 351 ? -14.766 -29.547 15.648 1 36.34 351 SER B O 1
ATOM 7335 N N . ASN B 1 352 ? -13.164 -29.109 14.82 1 34.53 352 ASN B N 1
ATOM 7336 C CA . ASN B 1 352 ? -12.852 -28.969 16.234 1 34.53 352 ASN B CA 1
ATOM 7337 C C . ASN B 1 352 ? -13.609 -27.797 16.859 1 34.53 352 ASN B C 1
ATOM 7339 O O . ASN B 1 352 ? -13.453 -26.656 16.438 1 34.53 352 ASN B O 1
ATOM 7343 N N . GLY B 1 353 ? -14.75 -28.031 17.203 1 34.34 353 GLY B N 1
ATOM 7344 C CA . GLY B 1 353 ? -15.633 -27.562 18.25 1 34.34 353 GLY B CA 1
ATOM 7345 C C . GLY B 1 353 ? -14.93 -26.688 19.266 1 34.34 353 GLY B C 1
ATOM 7346 O O . GLY B 1 353 ? -15.391 -26.547 20.406 1 34.34 353 GLY B O 1
ATOM 7347 N N . THR B 1 354 ? -13.633 -27 19.422 1 35.53 354 THR B N 1
ATOM 7348 C CA . THR B 1 354 ? -13.32 -26.109 20.547 1 35.53 354 THR B CA 1
ATOM 7349 C C . THR B 1 354 ? -13.922 -24.734 20.328 1 35.53 354 THR B C 1
ATOM 7351 O O . THR B 1 354 ? -13.625 -24.062 19.328 1 35.53 354 THR B O 1
ATOM 7354 N N . GLY B 1 355 ? -15.141 -24.641 20.547 1 37.94 355 GLY B N 1
ATOM 7355 C CA . GLY B 1 355 ? -15.828 -23.438 20.984 1 37.94 355 GLY B CA 1
ATOM 7356 C C . GLY B 1 355 ? -14.883 -22.297 21.312 1 37.94 355 GLY B C 1
ATOM 7357 O O . GLY B 1 355 ? -14.734 -21.906 22.469 1 37.94 355 GLY B O 1
ATOM 7358 N N . ALA B 1 356 ? -13.758 -22.5 20.906 1 39.09 356 ALA B N 1
ATOM 7359 C CA . ALA B 1 356 ? -12.961 -21.344 21.312 1 39.09 356 ALA B CA 1
ATOM 7360 C C . ALA B 1 356 ? -13.773 -20.047 21.203 1 39.09 356 ALA B C 1
ATOM 7362 O O . ALA B 1 356 ? -14.375 -19.781 20.172 1 39.09 356 ALA B O 1
ATOM 7363 N N . THR B 1 357 ? -14.359 -19.703 22.094 1 48.22 357 THR B N 1
ATOM 7364 C CA . THR B 1 357 ? -15.008 -18.422 22.359 1 48.22 357 THR B CA 1
ATOM 7365 C C . THR B 1 357 ? -14.43 -17.344 21.438 1 48.22 357 THR B C 1
ATOM 7367 O O . THR B 1 357 ? -13.242 -17.031 21.516 1 48.22 357 THR B O 1
ATOM 7370 N N . GLU B 1 358 ? -14.883 -17.469 20.125 1 59.56 358 GLU B N 1
ATOM 7371 C CA . GLU B 1 358 ? -14.539 -16.297 19.328 1 59.56 358 GLU B CA 1
ATOM 7372 C C . GLU B 1 358 ? -14.203 -15.094 20.219 1 59.56 358 GLU B C 1
ATOM 7374 O O . GLU B 1 358 ? -15.055 -14.633 20.984 1 59.56 358 GLU B O 1
ATOM 7379 N N . ARG B 1 359 ? -12.984 -15.016 20.5 1 67.25 359 ARG B N 1
ATOM 7380 C CA . ARG B 1 359 ? -12.586 -13.836 21.266 1 67.25 359 ARG B CA 1
ATOM 7381 C C . ARG B 1 359 ? -13.383 -12.609 20.828 1 67.25 359 ARG B C 1
ATOM 7383 O O . ARG B 1 359 ? -13.594 -12.383 19.641 1 67.25 359 ARG B O 1
ATOM 7390 N N . GLN B 1 360 ? -14.086 -12.188 21.766 1 80.94 360 GLN B N 1
ATOM 7391 C CA . GLN B 1 360 ? -14.781 -10.93 21.5 1 80.94 360 GLN B CA 1
ATOM 7392 C C . GLN B 1 360 ? -13.828 -9.891 20.906 1 80.94 360 GLN B C 1
ATOM 7394 O O . GLN B 1 360 ? -12.734 -9.672 21.438 1 80.94 360 GLN B O 1
ATOM 7399 N N . LEU B 1 361 ? -14.102 -9.516 19.656 1 88.31 361 LEU B N 1
ATOM 7400 C CA . LEU B 1 361 ? -13.32 -8.484 19 1 88.31 361 LEU B CA 1
ATOM 7401 C C . LEU B 1 361 ? -13.852 -7.094 19.328 1 88.31 361 LEU B C 1
ATOM 7403 O O . LEU B 1 361 ? -14.961 -6.734 18.938 1 88.31 361 LEU B O 1
ATOM 7407 N N . PRO B 1 362 ? -13.117 -6.379 20.219 1 93.19 362 PRO B N 1
ATOM 7408 C CA . PRO B 1 362 ? -13.562 -5.012 20.5 1 93.19 362 PRO B CA 1
ATOM 7409 C C . PRO B 1 362 ? -13.812 -4.203 19.219 1 93.19 362 PRO B C 1
ATOM 7411 O O . PRO B 1 362 ? -13.125 -4.402 18.219 1 93.19 362 PRO B O 1
ATOM 7414 N N . ILE B 1 363 ? -14.703 -3.295 19.297 1 94.19 363 ILE B N 1
ATOM 7415 C CA . ILE B 1 363 ? -15.164 -2.545 18.141 1 94.19 363 ILE B CA 1
ATOM 7416 C C . ILE B 1 363 ? -13.992 -1.771 17.531 1 94.19 363 ILE B C 1
ATOM 7418 O O . ILE B 1 363 ? -13.906 -1.635 16.312 1 94.19 363 ILE B O 1
ATOM 7422 N N . ASP B 1 364 ? -13.164 -1.23 18.344 1 94 364 ASP B N 1
ATOM 7423 C CA . ASP B 1 364 ? -12.023 -0.478 17.844 1 94 364 ASP B CA 1
ATOM 7424 C C . ASP B 1 364 ? -11.117 -1.365 16.984 1 94 364 ASP B C 1
ATOM 7426 O O . ASP B 1 364 ? -10.625 -0.937 15.945 1 94 364 ASP B O 1
ATOM 7430 N N . GLU B 1 365 ? -10.898 -2.547 17.453 1 94.25 365 GLU B N 1
ATOM 7431 C CA . GLU B 1 365 ? -10.086 -3.49 16.688 1 94.25 365 GLU B CA 1
ATOM 7432 C C . GLU B 1 365 ? -10.812 -3.938 15.414 1 94.25 365 GLU B C 1
ATOM 7434 O O . GLU B 1 365 ? -10.195 -4.078 14.359 1 94.25 365 GLU B O 1
ATOM 7439 N N . LEU B 1 366 ? -12.078 -4.191 15.578 1 96.25 366 LEU B N 1
ATOM 7440 C CA . LEU B 1 366 ? -12.898 -4.566 14.43 1 96.25 366 LEU B CA 1
ATOM 7441 C C . LEU B 1 366 ? -12.836 -3.502 13.344 1 96.25 366 LEU B C 1
ATOM 7443 O O . LEU B 1 366 ? -12.617 -3.82 12.172 1 96.25 366 LEU B O 1
ATOM 7447 N N . GLU B 1 367 ? -12.977 -2.232 13.742 1 96.75 367 GLU B N 1
ATOM 7448 C CA . GLU B 1 367 ? -12.945 -1.124 12.789 1 96.75 367 GLU B CA 1
ATOM 7449 C C . GLU B 1 367 ? -11.57 -0.997 12.141 1 96.75 367 GLU B C 1
ATOM 7451 O O . GLU B 1 367 ? -11.461 -0.626 10.969 1 96.75 367 GLU B O 1
ATOM 7456 N N . ARG B 1 368 ? -10.586 -1.303 12.867 1 96.19 368 ARG B N 1
ATOM 7457 C CA . ARG B 1 368 ? -9.242 -1.272 12.305 1 96.19 368 ARG B CA 1
ATOM 7458 C C . ARG B 1 368 ? -9.094 -2.295 11.18 1 96.19 368 ARG B C 1
ATOM 7460 O O . ARG B 1 368 ? -8.625 -1.966 10.094 1 96.19 368 ARG B O 1
ATOM 7467 N N . TYR B 1 369 ? -9.508 -3.547 11.445 1 96.75 369 TYR B N 1
ATOM 7468 C CA . TYR B 1 369 ? -9.43 -4.59 10.43 1 96.75 369 TYR B CA 1
ATOM 7469 C C . TYR B 1 369 ? -10.344 -4.266 9.25 1 96.75 369 TYR B C 1
ATOM 7471 O O . TYR B 1 369 ? -9.961 -4.461 8.094 1 96.75 369 TYR B O 1
ATOM 7479 N N . LEU B 1 370 ? -11.531 -3.773 9.609 1 97.75 370 LEU B N 1
ATOM 7480 C CA . LEU B 1 370 ? -12.5 -3.432 8.578 1 97.75 370 LEU B CA 1
ATOM 7481 C C . LEU B 1 370 ? -11.953 -2.342 7.66 1 97.75 370 LEU B C 1
ATOM 7483 O O . LEU B 1 370 ? -12.047 -2.455 6.434 1 97.75 370 LEU B O 1
ATOM 7487 N N . SER B 1 371 ? -11.391 -1.314 8.227 1 97.62 371 SER B N 1
ATOM 7488 C CA . SER B 1 371 ? -10.82 -0.228 7.438 1 97.62 371 SER B CA 1
ATOM 7489 C C . SER B 1 371 ? -9.672 -0.722 6.562 1 97.62 371 SER B C 1
ATOM 7491 O O . SER B 1 371 ? -9.508 -0.257 5.434 1 97.62 371 SER B O 1
ATOM 7493 N N . GLN B 1 372 ? -8.883 -1.66 7.047 1 97.38 372 GLN B N 1
ATOM 7494 C CA . GLN B 1 372 ? -7.789 -2.229 6.262 1 97.38 372 GLN B CA 1
ATOM 7495 C C . GLN B 1 372 ? -8.32 -3 5.059 1 97.38 372 GLN B C 1
ATOM 7497 O O . GLN B 1 372 ? -7.809 -2.854 3.947 1 97.38 372 GLN B O 1
ATOM 7502 N N . ALA B 1 373 ? -9.312 -3.811 5.305 1 98.06 373 ALA B N 1
ATOM 7503 C CA . ALA B 1 373 ? -9.914 -4.574 4.211 1 98.06 373 ALA B CA 1
ATOM 7504 C C . ALA B 1 373 ? -10.508 -3.645 3.154 1 98.06 373 ALA B C 1
ATOM 7506 O O . ALA B 1 373 ? -10.32 -3.861 1.955 1 98.06 373 ALA B O 1
ATOM 7507 N N . LEU B 1 374 ? -11.211 -2.604 3.648 1 98.06 374 LEU B N 1
ATOM 7508 C CA . LEU B 1 374 ? -11.805 -1.622 2.744 1 98.06 374 LEU B CA 1
ATOM 7509 C C . LEU B 1 374 ? -10.727 -0.916 1.93 1 98.06 374 LEU B C 1
ATOM 7511 O O . LEU B 1 374 ? -10.891 -0.704 0.726 1 98.06 374 LEU B O 1
ATOM 7515 N N . ASP B 1 375 ? -9.688 -0.631 2.527 1 97.81 375 ASP B N 1
ATOM 7516 C CA . ASP B 1 375 ? -8.578 0.045 1.856 1 97.81 375 ASP B CA 1
ATOM 7517 C C . ASP B 1 375 ? -7.965 -0.845 0.778 1 97.81 375 ASP B C 1
ATOM 7519 O O . ASP B 1 375 ? -7.703 -0.388 -0.336 1 97.81 375 ASP B O 1
ATOM 7523 N N . ILE B 1 376 ? -7.672 -2.104 1.101 1 98.25 376 ILE B N 1
ATOM 7524 C CA . ILE B 1 376 ? -7.07 -3.029 0.147 1 98.25 376 ILE B CA 1
ATOM 7525 C C . ILE B 1 376 ? -7.965 -3.148 -1.088 1 98.25 376 ILE B C 1
ATOM 7527 O O . ILE B 1 376 ? -7.484 -3.043 -2.219 1 98.25 376 ILE B O 1
ATOM 7531 N N . ASP B 1 377 ? -9.234 -3.34 -0.833 1 98.12 377 ASP B N 1
ATOM 7532 C CA . ASP B 1 377 ? -10.172 -3.496 -1.938 1 98.12 377 ASP B CA 1
ATOM 7533 C C . ASP B 1 377 ? -10.188 -2.258 -2.83 1 98.12 377 ASP B C 1
ATOM 7535 O O . ASP B 1 377 ? -9.992 -2.359 -4.043 1 98.12 377 ASP B O 1
ATOM 7539 N N . HIS B 1 378 ? -10.32 -1.096 -2.229 1 97.56 378 HIS B N 1
ATOM 7540 C CA . HIS B 1 378 ? -10.422 0.149 -2.98 1 97.56 378 HIS B CA 1
ATOM 7541 C C . HIS B 1 378 ? -9.117 0.463 -3.709 1 97.56 378 HIS B C 1
ATOM 7543 O O . HIS B 1 378 ? -9.141 0.917 -4.855 1 97.56 378 HIS B O 1
ATOM 7549 N N . ARG B 1 379 ? -8.07 0.316 -3.039 1 98.06 379 ARG B N 1
ATOM 7550 C CA . ARG B 1 379 ? -6.766 0.627 -3.607 1 98.06 379 ARG B CA 1
ATOM 7551 C C . ARG B 1 379 ? -6.5 -0.209 -4.855 1 98.06 379 ARG B C 1
ATOM 7553 O O . ARG B 1 379 ? -6.059 0.317 -5.879 1 98.06 379 ARG B O 1
ATOM 7560 N N . LEU B 1 380 ? -6.793 -1.485 -4.789 1 98.5 380 LEU B N 1
ATOM 7561 C CA . LEU B 1 380 ? -6.555 -2.363 -5.93 1 98.5 380 LEU B CA 1
ATOM 7562 C C . LEU B 1 380 ? -7.473 -2.002 -7.098 1 98.5 380 LEU B C 1
ATOM 7564 O O . LEU B 1 380 ? -7.023 -1.922 -8.242 1 98.5 380 LEU B O 1
ATOM 7568 N N . GLU B 1 381 ? -8.711 -1.775 -6.766 1 97.94 381 GLU B N 1
ATOM 7569 C CA . GLU B 1 381 ? -9.641 -1.365 -7.816 1 97.94 381 GLU B CA 1
ATOM 7570 C C . GLU B 1 381 ? -9.18 -0.075 -8.484 1 97.94 381 GLU B C 1
ATOM 7572 O O . GLU B 1 381 ? -9.148 0.016 -9.719 1 97.94 381 GLU B O 1
ATOM 7577 N N . SER B 1 382 ? -8.781 0.866 -7.684 1 97.69 382 SER B N 1
ATOM 7578 C CA . SER B 1 382 ? -8.352 2.166 -8.188 1 97.69 382 SER B CA 1
ATOM 7579 C C . SER B 1 382 ? -7.074 2.045 -9.008 1 97.69 382 SER B C 1
ATOM 7581 O O . SER B 1 382 ? -7 2.559 -10.125 1 97.69 382 SER B O 1
ATOM 7583 N N . ARG B 1 383 ? -6.113 1.319 -8.555 1 97.75 383 ARG B N 1
ATOM 7584 C CA . ARG B 1 383 ? -4.82 1.194 -9.211 1 97.75 383 ARG B CA 1
ATOM 7585 C C . ARG B 1 383 ? -4.957 0.491 -10.562 1 97.75 383 ARG B C 1
ATOM 7587 O O . ARG B 1 383 ? -4.324 0.886 -11.539 1 97.75 383 ARG B O 1
ATOM 7594 N N . PHE B 1 384 ? -5.785 -0.541 -10.641 1 97.88 384 PHE B N 1
ATOM 7595 C CA . PHE B 1 384 ? -5.91 -1.292 -11.883 1 97.88 384 PHE B CA 1
ATOM 7596 C C . PHE B 1 384 ? -6.766 -0.533 -12.891 1 97.88 384 PHE B C 1
ATOM 7598 O O . PHE B 1 384 ? -6.566 -0.654 -14.102 1 97.88 384 PHE B O 1
ATOM 7605 N N . SER B 1 385 ? -7.688 0.319 -12.398 1 96.19 385 SER B N 1
ATOM 7606 C CA . SER B 1 385 ? -8.469 1.155 -13.305 1 96.19 385 SER B CA 1
ATOM 7607 C C . SER B 1 385 ? -7.605 2.234 -13.945 1 96.19 385 SER B C 1
ATOM 7609 O O . SER B 1 385 ? -7.938 2.744 -15.016 1 96.19 385 SER B O 1
ATOM 7611 N N . GLU B 1 386 ? -6.441 2.484 -13.312 1 93.69 386 GLU B N 1
ATOM 7612 C CA . GLU B 1 386 ? -5.582 3.576 -13.758 1 93.69 386 GLU B CA 1
ATOM 7613 C C . GLU B 1 386 ? -4.387 3.049 -14.547 1 93.69 386 GLU B C 1
ATOM 7615 O O . GLU B 1 386 ? -3.531 3.824 -14.984 1 93.69 386 GLU B O 1
ATOM 7620 N N . CYS B 1 387 ? -4.379 1.771 -14.766 1 94 387 CYS B N 1
ATOM 7621 C CA . CYS B 1 387 ? -3.26 1.195 -15.508 1 94 387 CYS B CA 1
ATOM 7622 C C . CYS B 1 387 ? -3.256 1.676 -16.953 1 94 387 CYS B C 1
ATOM 7624 O O . CYS B 1 387 ? -4.285 2.113 -17.469 1 94 387 CYS B O 1
ATOM 7626 N N . SER B 1 388 ? -2.098 1.623 -17.594 1 92.56 388 SER B N 1
ATOM 7627 C CA . SER B 1 388 ? -1.964 1.996 -19 1 92.56 388 SER B CA 1
ATOM 7628 C C . SER B 1 388 ? -2.82 1.104 -19.891 1 92.56 388 SER B C 1
ATOM 7630 O O . SER B 1 388 ? -3.195 -0.002 -19.5 1 92.56 388 SER B O 1
ATOM 7632 N N . PRO B 1 389 ? -3.104 1.481 -21.031 1 91.88 389 PRO B N 1
ATOM 7633 C CA . PRO B 1 389 ? -4 0.744 -21.922 1 91.88 389 PRO B CA 1
ATOM 7634 C C . PRO B 1 389 ? -3.496 -0.664 -22.234 1 91.88 389 PRO B C 1
ATOM 7636 O O . PRO B 1 389 ? -4.297 -1.583 -22.422 1 91.88 389 PRO B O 1
ATOM 7639 N N . GLU B 1 390 ? -2.244 -0.869 -22.188 1 89.38 390 GLU B N 1
ATOM 7640 C CA . GLU B 1 390 ? -1.685 -2.176 -22.516 1 89.38 390 GLU B CA 1
ATOM 7641 C C . GLU B 1 390 ? -2.027 -3.209 -21.438 1 89.38 390 GLU B C 1
ATOM 7643 O O . GLU B 1 390 ? -2.025 -4.414 -21.703 1 89.38 390 GLU B O 1
ATOM 7648 N N . TRP B 1 391 ? -2.354 -2.629 -20.281 1 94.19 391 TRP B N 1
ATOM 7649 C CA . TRP B 1 391 ? -2.713 -3.514 -19.172 1 94.19 391 TRP B CA 1
ATOM 7650 C C . TRP B 1 391 ? -4.219 -3.76 -19.141 1 94.19 391 TRP B C 1
ATOM 7652 O O . TRP B 1 391 ? -4.688 -4.684 -18.469 1 94.19 391 TRP B O 1
ATOM 7662 N N . GLN B 1 392 ? -4.953 -2.977 -19.891 1 95.81 392 GLN B N 1
ATOM 7663 C CA . GLN B 1 392 ? -6.406 -3.045 -19.812 1 95.81 392 GLN B CA 1
ATOM 7664 C C . GLN B 1 392 ? -6.961 -4.125 -20.734 1 95.81 392 GLN B C 1
ATOM 7666 O O . GLN B 1 392 ? -6.312 -4.504 -21.719 1 95.81 392 GLN B O 1
ATOM 7671 N N . PHE B 1 393 ? -8.055 -4.625 -20.344 1 96.69 393 PHE B N 1
ATOM 7672 C CA . PHE B 1 393 ? -8.758 -5.566 -21.219 1 96.69 393 PHE B CA 1
ATOM 7673 C C . PHE B 1 393 ? -9.906 -4.875 -21.938 1 96.69 393 PHE B C 1
ATOM 7675 O O . PHE B 1 393 ? -10.328 -3.779 -21.547 1 96.69 393 PHE B O 1
ATOM 7682 N N . THR B 1 394 ? -10.367 -5.516 -22.953 1 96.88 394 THR B N 1
ATOM 7683 C CA . THR B 1 394 ? -11.539 -5.059 -23.688 1 96.88 394 THR B CA 1
ATOM 7684 C C . THR B 1 394 ? -12.703 -6.039 -23.516 1 96.88 394 THR B C 1
ATOM 7686 O O . THR B 1 394 ? -12.5 -7.258 -23.562 1 96.88 394 THR B O 1
ATOM 7689 N N . VAL B 1 395 ? -13.883 -5.512 -23.281 1 97.38 395 VAL B N 1
ATOM 7690 C CA . VAL B 1 395 ? -15.078 -6.348 -23.172 1 97.38 395 VAL B CA 1
ATOM 7691 C C . VAL B 1 395 ? -15.586 -6.703 -24.578 1 97.38 395 VAL B C 1
ATOM 7693 O O . VAL B 1 395 ? -15.914 -5.816 -25.359 1 97.38 395 VAL B O 1
ATOM 7696 N N . MET B 1 396 ? -15.586 -7.988 -24.875 1 96.88 396 MET B N 1
ATOM 7697 C CA . MET B 1 396 ? -16.078 -8.492 -26.172 1 96.88 396 MET B CA 1
ATOM 7698 C C . MET B 1 396 ? -17.484 -9.039 -26.031 1 96.88 396 MET B C 1
ATOM 7700 O O . MET B 1 396 ? -17.688 -10.102 -25.438 1 96.88 396 MET B O 1
ATOM 7704 N N . GLN B 1 397 ? -18.406 -8.32 -26.641 1 96.62 397 GLN B N 1
ATOM 7705 C CA . GLN B 1 397 ? -19.797 -8.789 -26.656 1 96.62 397 GLN B CA 1
ATOM 7706 C C . GLN B 1 397 ? -20.031 -9.766 -27.797 1 96.62 397 GLN B C 1
ATOM 7708 O O . GLN B 1 397 ? -19.672 -9.484 -28.953 1 96.62 397 GLN B O 1
ATOM 7713 N N . LEU B 1 398 ? -20.656 -10.867 -27.375 1 95.44 398 LEU B N 1
ATOM 7714 C CA . LEU B 1 398 ? -20.906 -11.891 -28.391 1 95.44 398 LEU B CA 1
ATOM 7715 C C . LEU B 1 398 ? -22.375 -11.922 -28.766 1 95.44 398 LEU B C 1
ATOM 7717 O O . LEU B 1 398 ? -23.25 -11.867 -27.906 1 95.44 398 LEU B O 1
ATOM 7721 N N . THR B 1 399 ? -22.703 -11.914 -30 1 92.44 399 THR B N 1
ATOM 7722 C CA . THR B 1 399 ? -24.062 -11.961 -30.484 1 92.44 399 THR B CA 1
ATOM 7723 C C . THR B 1 399 ? -24.672 -13.352 -30.297 1 92.44 399 THR B C 1
ATOM 7725 O O . THR B 1 399 ? -25.844 -13.484 -29.953 1 92.44 399 THR B O 1
ATOM 7728 N N . SER B 1 400 ? -23.875 -14.375 -30.469 1 92.06 400 SER B N 1
ATOM 7729 C CA . SER B 1 400 ? -24.297 -15.758 -30.281 1 92.06 400 SER B CA 1
ATOM 7730 C C . SER B 1 400 ? -23.266 -16.547 -29.469 1 92.06 400 SER B C 1
ATOM 7732 O O . SER B 1 400 ? -22.531 -17.375 -30.031 1 92.06 400 SER B O 1
ATOM 7734 N N . PRO B 1 401 ? -23.375 -16.312 -28.219 1 91 401 PRO B N 1
ATOM 7735 C CA . PRO B 1 401 ? -22.375 -16.953 -27.375 1 91 401 PRO B CA 1
ATOM 7736 C C . PRO B 1 401 ? -22.578 -18.469 -27.25 1 91 401 PRO B C 1
ATOM 7738 O O . PRO B 1 401 ? -23.719 -18.938 -27.188 1 91 401 PRO B O 1
ATOM 7741 N N . ASP B 1 402 ? -21.531 -19.219 -27.344 1 93.69 402 ASP B N 1
ATOM 7742 C CA . ASP B 1 402 ? -21.531 -20.625 -26.969 1 93.69 402 ASP B CA 1
ATOM 7743 C C . ASP B 1 402 ? -21.531 -20.781 -25.453 1 93.69 402 ASP B C 1
ATOM 7745 O O . ASP B 1 402 ? -20.516 -20.547 -24.797 1 93.69 402 ASP B O 1
ATOM 7749 N N . PRO B 1 403 ? -22.594 -21.234 -24.875 1 93.5 403 PRO B N 1
ATOM 7750 C CA . PRO B 1 403 ? -22.703 -21.297 -23.406 1 93.5 403 PRO B CA 1
ATOM 7751 C C . PRO B 1 403 ? -21.719 -22.281 -22.781 1 93.5 403 PRO B C 1
ATOM 7753 O O . PRO B 1 403 ? -21.5 -22.25 -21.578 1 93.5 403 PRO B O 1
ATOM 7756 N N . THR B 1 404 ? -21.141 -23.172 -23.562 1 92.88 404 THR B N 1
ATOM 7757 C CA . THR B 1 404 ? -20.156 -24.109 -23.031 1 92.88 404 THR B CA 1
ATOM 7758 C C . THR B 1 404 ? -18.797 -23.453 -22.922 1 92.88 404 THR B C 1
ATOM 7760 O O . THR B 1 404 ? -17.906 -23.969 -22.25 1 92.88 404 THR B O 1
ATOM 7763 N N . ARG B 1 405 ? -18.656 -22.266 -23.5 1 94 405 ARG B N 1
ATOM 7764 C CA . ARG B 1 405 ? -17.344 -21.641 -23.547 1 94 405 ARG B CA 1
ATOM 7765 C C . ARG B 1 405 ? -17.359 -20.312 -22.797 1 94 405 ARG B C 1
ATOM 7767 O O . ARG B 1 405 ? -16.328 -19.891 -22.25 1 94 405 ARG B O 1
ATOM 7774 N N . VAL B 1 406 ? -18.484 -19.656 -22.891 1 96.88 406 VAL B N 1
ATOM 7775 C CA . VAL B 1 406 ? -18.578 -18.312 -22.328 1 96.88 406 VAL B CA 1
ATOM 7776 C C . VAL B 1 406 ? -19.75 -18.25 -21.359 1 96.88 406 VAL B C 1
ATOM 7778 O O . VAL B 1 406 ? -20.859 -18.672 -21.688 1 96.88 406 VAL B O 1
ATOM 7781 N N . HIS B 1 407 ? -19.484 -17.859 -20.156 1 96.62 407 HIS B N 1
ATOM 7782 C CA . HIS B 1 407 ? -20.547 -17.609 -19.188 1 96.62 407 HIS B CA 1
ATOM 7783 C C . HIS B 1 407 ? -21.234 -16.281 -19.453 1 96.62 407 HIS B C 1
ATOM 7785 O O . HIS B 1 407 ? -20.625 -15.219 -19.266 1 96.62 407 HIS B O 1
ATOM 7791 N N . GLY B 1 408 ? -22.438 -16.312 -19.891 1 93.75 408 GLY B N 1
ATOM 7792 C CA . GLY B 1 408 ? -23.125 -15.094 -20.281 1 93.75 408 GLY B CA 1
ATOM 7793 C C . GLY B 1 408 ? -22.906 -14.727 -21.734 1 93.75 408 GLY B C 1
ATOM 7794 O O . GLY B 1 408 ? -22.859 -15.602 -22.594 1 93.75 408 GLY B O 1
ATOM 7795 N N . ASP B 1 409 ? -22.797 -13.336 -21.969 1 94.62 409 ASP B N 1
ATOM 7796 C CA . ASP B 1 409 ? -22.781 -12.906 -23.359 1 94.62 409 ASP B CA 1
ATOM 7797 C C . ASP B 1 409 ? -21.484 -12.156 -23.688 1 94.62 409 ASP B C 1
ATOM 7799 O O . ASP B 1 409 ? -21.391 -11.531 -24.75 1 94.62 409 ASP B O 1
ATOM 7803 N N . ALA B 1 410 ? -20.578 -12.18 -22.734 1 96.88 410 ALA B N 1
ATOM 7804 C CA . ALA B 1 410 ? -19.359 -11.406 -23 1 96.88 410 ALA B CA 1
ATOM 7805 C C . ALA B 1 410 ? -18.141 -12.094 -22.391 1 96.88 410 ALA B C 1
ATOM 7807 O O . ALA B 1 410 ? -18.266 -12.875 -21.453 1 96.88 410 ALA B O 1
ATOM 7808 N N . TYR B 1 411 ? -17.031 -11.922 -23.016 1 97.69 411 TYR B N 1
ATOM 7809 C CA . TYR B 1 411 ? -15.758 -12.297 -22.422 1 97.69 411 TYR B CA 1
ATOM 7810 C C . TYR B 1 411 ? -14.773 -11.133 -22.453 1 97.69 411 TYR B C 1
ATOM 7812 O O . TYR B 1 411 ? -15.031 -10.117 -23.094 1 97.69 411 TYR B O 1
ATOM 7820 N N . HIS B 1 412 ? -13.727 -11.18 -21.688 1 98.06 412 HIS B N 1
ATOM 7821 C CA . HIS B 1 412 ? -12.695 -10.148 -21.656 1 98.06 412 HIS B CA 1
ATOM 7822 C C . HIS B 1 412 ? -11.5 -10.547 -22.516 1 98.06 412 HIS B C 1
ATOM 7824 O O . HIS B 1 412 ? -10.992 -11.664 -22.406 1 98.06 412 HIS B O 1
ATOM 7830 N N . SER B 1 413 ? -11.078 -9.664 -23.328 1 96.31 413 SER B N 1
ATOM 7831 C CA . SER B 1 413 ? -9.906 -9.867 -24.172 1 96.31 413 SER B CA 1
ATOM 7832 C C . SER B 1 413 ? -8.688 -9.141 -23.609 1 96.31 413 SER B C 1
ATOM 7834 O O . SER B 1 413 ? -8.695 -7.914 -23.484 1 96.31 413 SER B O 1
ATOM 7836 N N . TYR B 1 414 ? -7.707 -9.906 -23.266 1 94.5 414 TYR B N 1
ATOM 7837 C CA . TYR B 1 414 ? -6.461 -9.383 -22.719 1 94.5 414 TYR B CA 1
ATOM 7838 C C . TYR B 1 414 ? -5.336 -9.477 -23.75 1 94.5 414 TYR B C 1
ATOM 7840 O O . TYR B 1 414 ? -5.414 -10.258 -24.688 1 94.5 414 TYR B O 1
ATOM 7848 N N . HIS B 1 415 ? -4.281 -8.688 -23.5 1 90.44 415 HIS B N 1
ATOM 7849 C CA . HIS B 1 415 ? -3.129 -8.672 -24.391 1 90.44 415 HIS B CA 1
ATOM 7850 C C . HIS B 1 415 ? -2.467 -10.047 -24.453 1 90.44 415 HIS B C 1
ATOM 7852 O O . HIS B 1 415 ? -2.086 -10.508 -25.531 1 90.44 415 HIS B O 1
ATOM 7858 N N . ASP B 1 416 ? -2.326 -10.68 -23.359 1 88.38 416 ASP B N 1
ATOM 7859 C CA . ASP B 1 416 ? -1.792 -12.039 -23.281 1 88.38 416 ASP B CA 1
ATOM 7860 C C . ASP B 1 416 ? -2.154 -12.703 -21.953 1 88.38 416 ASP B C 1
ATOM 7862 O O . ASP B 1 416 ? -2.869 -12.125 -21.141 1 88.38 416 ASP B O 1
ATOM 7866 N N . ALA B 1 417 ? -1.619 -13.922 -21.734 1 89.94 417 ALA B N 1
ATOM 7867 C CA . ALA B 1 417 ? -2.002 -14.734 -20.578 1 89.94 417 ALA B CA 1
ATOM 7868 C C . ALA B 1 417 ? -1.386 -14.188 -19.297 1 89.94 417 ALA B C 1
ATOM 7870 O O . ALA B 1 417 ? -1.963 -14.328 -18.219 1 89.94 417 ALA B O 1
ATOM 7871 N N . GLY B 1 418 ? -0.189 -13.586 -19.438 1 90.5 418 GLY B N 1
ATOM 7872 C CA . GLY B 1 418 ? 0.443 -12.984 -18.281 1 90.5 418 GLY B CA 1
ATOM 7873 C C . GLY B 1 418 ? -0.373 -11.867 -17.672 1 90.5 418 GLY B C 1
ATOM 7874 O O . GLY B 1 418 ? -0.471 -11.758 -16.438 1 90.5 418 GLY B O 1
ATOM 7875 N N . ILE B 1 419 ? -0.986 -11.125 -18.516 1 94.06 419 ILE B N 1
ATOM 7876 C CA . ILE B 1 419 ? -1.814 -10.008 -18.062 1 94.06 419 ILE B CA 1
ATOM 7877 C C . ILE B 1 419 ? -3.076 -10.547 -17.391 1 94.06 419 ILE B C 1
ATOM 7879 O O . ILE B 1 419 ? -3.498 -10.031 -16.344 1 94.06 419 ILE B O 1
ATOM 7883 N N . VAL B 1 420 ? -3.654 -11.602 -17.906 1 95.38 420 VAL B N 1
ATOM 7884 C CA . VAL B 1 420 ? -4.805 -12.227 -17.266 1 95.38 420 VAL B CA 1
ATOM 7885 C C . VAL B 1 420 ? -4.441 -12.641 -15.844 1 95.38 420 VAL B C 1
ATOM 7887 O O . VAL B 1 420 ? -5.219 -12.422 -14.914 1 95.38 420 VAL B O 1
ATOM 7890 N N . GLY B 1 421 ? -3.262 -13.211 -15.781 1 94.88 421 GLY B N 1
ATOM 7891 C CA . GLY B 1 421 ? -2.803 -13.68 -14.484 1 94.88 421 GLY B CA 1
ATOM 7892 C C . GLY B 1 421 ? -2.699 -12.57 -13.453 1 94.88 421 GLY B C 1
ATOM 7893 O O . GLY B 1 421 ? -3.139 -12.734 -12.312 1 94.88 421 GLY B O 1
ATOM 7894 N N . VAL B 1 422 ? -2.178 -11.461 -13.836 1 96.19 422 VAL B N 1
ATOM 7895 C CA . VAL B 1 422 ? -1.994 -10.344 -12.922 1 96.19 422 VAL B CA 1
ATOM 7896 C C . VAL B 1 422 ? -3.354 -9.789 -12.5 1 96.19 422 VAL B C 1
ATOM 7898 O O . VAL B 1 422 ? -3.584 -9.523 -11.32 1 96.19 422 VAL B O 1
ATOM 7901 N N . TRP B 1 423 ? -4.305 -9.641 -13.453 1 97.75 423 TRP B N 1
ATOM 7902 C CA . TRP B 1 423 ? -5.652 -9.188 -13.141 1 97.75 423 TRP B CA 1
ATOM 7903 C C . TRP B 1 423 ? -6.336 -10.148 -12.172 1 97.75 423 TRP B C 1
ATOM 7905 O O . TRP B 1 423 ? -6.996 -9.727 -11.219 1 97.75 423 TRP B O 1
ATOM 7915 N N . ASN B 1 424 ? -6.152 -11.367 -12.391 1 97.62 424 ASN B N 1
ATOM 7916 C CA . ASN B 1 424 ? -6.82 -12.359 -11.555 1 97.62 424 ASN B CA 1
ATOM 7917 C C . ASN B 1 424 ? -6.188 -12.445 -10.164 1 97.62 424 ASN B C 1
ATOM 7919 O O . ASN B 1 424 ? -6.871 -12.75 -9.188 1 97.62 424 ASN B O 1
ATOM 7923 N N . ASP B 1 425 ? -4.863 -12.172 -10.07 1 97.44 425 ASP B N 1
ATOM 7924 C CA . ASP B 1 425 ? -4.262 -12.023 -8.75 1 97.44 425 ASP B CA 1
ATOM 7925 C C . ASP B 1 425 ? -4.934 -10.898 -7.965 1 97.44 425 ASP B C 1
ATOM 7927 O O . ASP B 1 425 ? -5.273 -11.062 -6.793 1 97.44 425 ASP B O 1
ATOM 7931 N N . MET B 1 426 ? -5.066 -9.789 -8.672 1 98.38 426 MET B N 1
ATOM 7932 C CA . MET B 1 426 ? -5.738 -8.648 -8.055 1 98.38 426 MET B CA 1
ATOM 7933 C C . MET B 1 426 ? -7.168 -9 -7.668 1 98.38 426 MET B C 1
ATOM 7935 O O . MET B 1 426 ? -7.609 -8.695 -6.559 1 98.38 426 MET B O 1
ATOM 7939 N N . ARG B 1 427 ? -7.902 -9.68 -8.516 1 98.25 427 ARG B N 1
ATOM 7940 C CA . ARG B 1 427 ? -9.281 -10.055 -8.242 1 98.25 427 ARG B CA 1
ATOM 7941 C C . ARG B 1 427 ? -9.359 -11.047 -7.082 1 98.25 427 ARG B C 1
ATOM 7943 O O . ARG B 1 427 ? -10.289 -10.984 -6.27 1 98.25 427 ARG B O 1
ATOM 7950 N N . THR B 1 428 ? -8.398 -11.984 -7.035 1 96.88 428 THR B N 1
ATOM 7951 C CA . THR B 1 428 ? -8.328 -12.898 -5.906 1 96.88 428 THR B CA 1
ATOM 7952 C C . THR B 1 428 ? -8.219 -12.133 -4.59 1 96.88 428 THR B C 1
ATOM 7954 O O . THR B 1 428 ? -8.922 -12.438 -3.625 1 96.88 428 THR B O 1
ATOM 7957 N N . CYS B 1 429 ? -7.367 -11.141 -4.613 1 97.44 429 CYS B N 1
ATOM 7958 C CA . CYS B 1 429 ? -7.191 -10.312 -3.428 1 97.44 429 CYS B CA 1
ATOM 7959 C C . CYS B 1 429 ? -8.492 -9.602 -3.059 1 97.44 429 CYS B C 1
ATOM 7961 O O . CYS B 1 429 ? -8.867 -9.562 -1.887 1 97.44 429 CYS B O 1
ATOM 7963 N N . ARG B 1 430 ? -9.156 -9.094 -4.027 1 97.56 430 ARG B N 1
ATOM 7964 C CA . ARG B 1 430 ? -10.391 -8.352 -3.777 1 97.56 430 ARG B CA 1
ATOM 7965 C C . ARG B 1 430 ? -11.5 -9.273 -3.303 1 97.56 430 ARG B C 1
ATOM 7967 O O . ARG B 1 430 ? -12.32 -8.891 -2.469 1 97.56 430 ARG B O 1
ATOM 7974 N N . VAL B 1 431 ? -11.555 -10.492 -3.785 1 95.31 431 VAL B N 1
ATOM 7975 C CA . VAL B 1 431 ? -12.516 -11.477 -3.283 1 95.31 431 VAL B CA 1
ATOM 7976 C C . VAL B 1 431 ? -12.289 -11.703 -1.789 1 95.31 431 VAL B C 1
ATOM 7978 O O . VAL B 1 431 ? -13.234 -11.664 -1.001 1 95.31 431 VAL B O 1
ATOM 7981 N N . LEU B 1 432 ? -11.055 -11.867 -1.459 1 94.5 432 LEU B N 1
ATOM 7982 C CA . LEU B 1 432 ? -10.727 -12.109 -0.057 1 94.5 432 LEU B CA 1
ATOM 7983 C C . LEU B 1 432 ? -11.039 -10.875 0.788 1 94.5 432 LEU B C 1
ATOM 7985 O O . LEU B 1 432 ? -11.57 -10.992 1.895 1 94.5 432 LEU B O 1
ATOM 7989 N N . ALA B 1 433 ? -10.68 -9.695 0.276 1 96.94 433 ALA B N 1
ATOM 7990 C CA . ALA B 1 433 ? -10.961 -8.461 1.001 1 96.94 433 ALA B CA 1
ATOM 7991 C C . ALA B 1 433 ? -12.453 -8.297 1.25 1 96.94 433 ALA B C 1
ATOM 7993 O O . ALA B 1 433 ? -12.875 -7.965 2.359 1 96.94 433 ALA B O 1
ATOM 7994 N N . ASN B 1 434 ? -13.273 -8.562 0.257 1 96 434 ASN B N 1
ATOM 7995 C CA . ASN B 1 434 ? -14.711 -8.398 0.393 1 96 434 ASN B CA 1
ATOM 7996 C C . ASN B 1 434 ? -15.312 -9.445 1.326 1 96 434 ASN B C 1
ATOM 7998 O O . ASN B 1 434 ? -16.266 -9.164 2.051 1 96 434 ASN B O 1
ATOM 8002 N N . HIS B 1 435 ? -14.742 -10.633 1.341 1 93.12 435 HIS B N 1
ATOM 8003 C CA . HIS B 1 435 ? -15.164 -11.617 2.328 1 93.12 435 HIS B CA 1
ATOM 8004 C C . HIS B 1 435 ? -14.828 -11.164 3.742 1 93.12 435 HIS B C 1
ATOM 8006 O O . HIS B 1 435 ? -15.617 -11.359 4.668 1 93.12 435 HIS B O 1
ATOM 8012 N N . ALA B 1 436 ? -13.648 -10.617 3.889 1 94.88 436 ALA B N 1
ATOM 8013 C CA . ALA B 1 436 ? -13.258 -10.094 5.195 1 94.88 436 ALA B CA 1
ATOM 8014 C C . ALA B 1 436 ? -14.195 -8.969 5.641 1 94.88 436 ALA B C 1
ATOM 8016 O O . ALA B 1 436 ? -14.594 -8.914 6.805 1 94.88 436 ALA B O 1
ATOM 8017 N N . ILE B 1 437 ? -14.508 -8.062 4.715 1 96.75 437 ILE B N 1
ATOM 8018 C CA . ILE B 1 437 ? -15.422 -6.965 5.016 1 96.75 437 ILE B CA 1
ATOM 8019 C C . ILE B 1 437 ? -16.75 -7.523 5.504 1 96.75 437 ILE B C 1
ATOM 8021 O O . ILE B 1 437 ? -17.25 -7.125 6.559 1 96.75 437 ILE B O 1
ATOM 8025 N N . CYS B 1 438 ? -17.328 -8.5 4.773 1 93.88 438 CYS B N 1
ATOM 8026 C CA . CYS B 1 438 ? -18.594 -9.109 5.152 1 93.88 438 CYS B CA 1
ATOM 8027 C C . CYS B 1 438 ? -18.5 -9.766 6.52 1 93.88 438 CYS B C 1
ATOM 8029 O O . CYS B 1 438 ? -19.359 -9.555 7.379 1 93.88 438 CYS B O 1
ATOM 8031 N N . HIS B 1 439 ? -17.469 -10.484 6.727 1 92.56 439 HIS B N 1
ATOM 8032 C CA . HIS B 1 439 ? -17.266 -11.195 7.984 1 92.56 439 HIS B CA 1
ATOM 8033 C C . HIS B 1 439 ? -17.188 -10.227 9.156 1 92.56 439 HIS B C 1
ATOM 8035 O O . HIS B 1 439 ? -17.844 -10.445 10.188 1 92.56 439 HIS B O 1
ATOM 8041 N N . LEU B 1 440 ? -16.438 -9.164 8.984 1 95.62 440 LEU B N 1
ATOM 8042 C CA . LEU B 1 440 ? -16.234 -8.203 10.07 1 95.62 440 LEU B CA 1
ATOM 8043 C C . LEU B 1 440 ? -17.5 -7.414 10.344 1 95.62 440 LEU B C 1
ATOM 8045 O O . LEU B 1 440 ? -17.812 -7.125 11.5 1 95.62 440 LEU B O 1
ATOM 8049 N N . LEU B 1 441 ? -18.234 -7.039 9.281 1 95.69 441 LEU B N 1
ATOM 8050 C CA . LEU B 1 441 ? -19.516 -6.34 9.461 1 95.69 441 LEU B CA 1
ATOM 8051 C C . LEU B 1 441 ? -20.516 -7.215 10.211 1 95.69 441 LEU B C 1
ATOM 8053 O O . LEU B 1 441 ? -21.172 -6.754 11.141 1 95.69 441 LEU B O 1
ATOM 8057 N N . LEU B 1 442 ? -20.578 -8.469 9.844 1 93.25 442 LEU B N 1
ATOM 8058 C CA . LEU B 1 442 ? -21.531 -9.383 10.477 1 93.25 442 LEU B CA 1
ATOM 8059 C C . LEU B 1 442 ? -21.109 -9.68 11.914 1 93.25 442 LEU B C 1
ATOM 8061 O O . LEU B 1 442 ? -21.953 -9.773 12.805 1 93.25 442 LEU B O 1
ATOM 8065 N N . ARG B 1 443 ? -19.859 -9.844 12.125 1 92.69 443 ARG B N 1
ATOM 8066 C CA . ARG B 1 443 ? -19.344 -10.023 13.477 1 92.69 443 ARG B CA 1
ATOM 8067 C C . ARG B 1 443 ? -19.656 -8.812 14.352 1 92.69 443 ARG B C 1
ATOM 8069 O O . ARG B 1 443 ? -20.047 -8.961 15.508 1 92.69 443 ARG B O 1
ATOM 8076 N N . GLY B 1 444 ? -19.453 -7.633 13.805 1 93.75 444 GLY B N 1
ATOM 8077 C CA . GLY B 1 444 ? -19.812 -6.418 14.516 1 93.75 444 GLY B CA 1
ATOM 8078 C C . GLY B 1 444 ? -21.312 -6.316 14.789 1 93.75 444 GLY B C 1
ATOM 8079 O O . GLY B 1 444 ? -21.719 -5.875 15.867 1 93.75 444 GLY B O 1
ATOM 8080 N N . ALA B 1 445 ? -22.109 -6.699 13.844 1 93.75 445 ALA B N 1
ATOM 8081 C CA . ALA B 1 445 ? -23.547 -6.68 14.008 1 93.75 445 ALA B CA 1
ATOM 8082 C C . ALA B 1 445 ? -23.984 -7.574 15.172 1 93.75 445 ALA B C 1
ATOM 8084 O O . ALA B 1 445 ? -24.906 -7.234 15.914 1 93.75 445 ALA B O 1
ATOM 8085 N N . LYS B 1 446 ? -23.328 -8.664 15.312 1 91.69 446 LYS B N 1
ATOM 8086 C CA . LYS B 1 446 ? -23.625 -9.609 16.375 1 91.69 446 LYS B CA 1
ATOM 8087 C C . LYS B 1 446 ? -23.172 -9.07 17.734 1 91.69 446 LYS B C 1
ATOM 8089 O O . LYS B 1 446 ? -23.891 -9.211 18.734 1 91.69 446 LYS B O 1
ATOM 8094 N N . SER B 1 447 ? -22.016 -8.477 17.766 1 92 447 SER B N 1
ATOM 8095 C CA . SER B 1 447 ? -21.438 -8.023 19.016 1 92 447 SER B CA 1
ATOM 8096 C C . SER B 1 447 ? -22.047 -6.703 19.484 1 92 447 SER B C 1
ATOM 8098 O O . SER B 1 447 ? -22.234 -6.477 20.672 1 92 447 SER B O 1
ATOM 8100 N N . ASP B 1 448 ? -22.344 -5.785 18.578 1 94.06 448 ASP B N 1
ATOM 8101 C CA . ASP B 1 448 ? -22.891 -4.465 18.859 1 94.06 448 ASP B CA 1
ATOM 8102 C C . ASP B 1 448 ? -23.859 -4.027 17.75 1 94.06 448 ASP B C 1
ATOM 8104 O O . ASP B 1 448 ? -23.484 -3.244 16.875 1 94.06 448 ASP B O 1
ATOM 8108 N N . PRO B 1 449 ? -25.078 -4.398 17.875 1 93.12 449 PRO B N 1
ATOM 8109 C CA . PRO B 1 449 ? -26.062 -4.066 16.844 1 93.12 449 PRO B CA 1
ATOM 8110 C C . PRO B 1 449 ? -26.234 -2.561 16.656 1 93.12 449 PRO B C 1
ATOM 8112 O O . PRO B 1 449 ? -26.516 -2.102 15.539 1 93.12 449 PRO B O 1
ATOM 8115 N N . SER B 1 450 ? -26.125 -1.878 17.719 1 93.94 450 SER B N 1
ATOM 8116 C CA . SER B 1 450 ? -26.266 -0.429 17.609 1 93.94 450 SER B CA 1
ATOM 8117 C C . SER B 1 450 ? -25.172 0.167 16.719 1 93.94 450 SER B C 1
ATOM 8119 O O . SER B 1 450 ? -25.453 1.065 15.922 1 93.94 450 SER B O 1
ATOM 8121 N N . TRP B 1 451 ? -24 -0.32 16.875 1 93.69 451 TRP B N 1
ATOM 8122 C CA . TRP B 1 451 ? -22.891 0.091 16.016 1 93.69 451 TRP B CA 1
ATOM 8123 C C . TRP B 1 451 ? -23.219 -0.189 14.547 1 93.69 451 TRP B C 1
ATOM 8125 O O . TRP B 1 451 ? -23.047 0.681 13.695 1 93.69 451 TRP B O 1
ATOM 8135 N N . PHE B 1 452 ? -23.766 -1.315 14.195 1 94.44 452 PHE B N 1
ATOM 8136 C CA . PHE B 1 452 ? -24.016 -1.779 12.836 1 94.44 452 PHE B CA 1
ATOM 8137 C C . PHE B 1 452 ? -25.109 -0.957 12.18 1 94.44 452 PHE B C 1
ATOM 8139 O O . PHE B 1 452 ? -24.969 -0.499 11.047 1 94.44 452 PHE B O 1
ATOM 8146 N N . PHE B 1 453 ? -26.125 -0.651 12.898 1 91.94 453 PHE B N 1
ATOM 8147 C CA . PHE B 1 453 ? -27.297 -0.021 12.289 1 91.94 453 PHE B CA 1
ATOM 8148 C C . PHE B 1 453 ? -27.156 1.496 12.289 1 91.94 453 PHE B C 1
ATOM 8150 O O . PHE B 1 453 ? -27.578 2.168 11.352 1 91.94 453 PHE B O 1
ATOM 8157 N N . SER B 1 454 ? -26.547 2.016 13.312 1 88.06 454 SER B N 1
ATOM 8158 C CA . SER B 1 454 ? -26.391 3.465 13.391 1 88.06 454 SER B CA 1
ATOM 8159 C C . SER B 1 454 ? -25.484 3.986 12.289 1 88.06 454 SER B C 1
ATOM 8161 O O . SER B 1 454 ? -25.625 5.121 11.836 1 88.06 454 SER B O 1
ATOM 8163 N N . LYS B 1 455 ? -24.609 3.223 11.773 1 87.56 455 LYS B N 1
ATOM 8164 C CA . LYS B 1 455 ? -23.656 3.627 10.75 1 87.56 455 LYS B CA 1
ATOM 8165 C C . LYS B 1 455 ? -24.109 3.172 9.359 1 87.56 455 LYS B C 1
ATOM 8167 O O . LYS B 1 455 ? -23.375 3.318 8.383 1 87.56 455 LYS B O 1
ATOM 8172 N N . ASN B 1 456 ? -25.234 2.592 9.289 1 88.38 456 ASN B N 1
ATOM 8173 C CA . ASN B 1 456 ? -25.859 2.143 8.055 1 88.38 456 ASN B CA 1
ATOM 8174 C C . ASN B 1 456 ? -24.969 1.139 7.312 1 88.38 456 ASN B C 1
ATOM 8176 O O . ASN B 1 456 ? -24.766 1.258 6.105 1 88.38 456 ASN B O 1
ATOM 8180 N N . TYR B 1 457 ? -24.484 0.175 8.055 1 93.94 457 TYR B N 1
ATOM 8181 C CA . TYR B 1 457 ? -23.578 -0.807 7.473 1 93.94 457 TYR B CA 1
ATOM 8182 C C . TYR B 1 457 ? -24.359 -1.865 6.695 1 93.94 457 TYR B C 1
ATOM 8184 O O . TYR B 1 457 ? -23.766 -2.703 6.012 1 93.94 457 TYR B O 1
ATOM 8192 N N . THR B 1 458 ? -25.672 -1.785 6.715 1 93.88 458 THR B N 1
ATOM 8193 C CA . THR B 1 458 ? -26.469 -2.625 5.832 1 93.88 458 THR B CA 1
ATOM 8194 C C . THR B 1 458 ? -26.188 -2.297 4.371 1 93.88 458 THR B C 1
ATOM 8196 O O . THR B 1 458 ? -26.062 -3.197 3.539 1 93.88 458 THR B O 1
ATOM 8199 N N . ASP B 1 459 ? -26.094 -1.019 4.148 1 92.88 459 ASP B N 1
ATOM 8200 C CA . ASP B 1 459 ? -25.766 -0.584 2.791 1 92.88 459 ASP B CA 1
ATOM 8201 C C . ASP B 1 459 ? -24.375 -1.065 2.375 1 92.88 459 ASP B C 1
ATOM 8203 O O . ASP B 1 459 ? -24.172 -1.466 1.227 1 92.88 459 ASP B O 1
ATOM 8207 N N . GLN B 1 460 ? -23.547 -0.997 3.322 1 93.56 460 GLN B N 1
ATOM 8208 C CA . GLN B 1 460 ? -22.188 -1.458 3.049 1 93.56 460 GLN B CA 1
ATOM 8209 C C . GLN B 1 460 ? -22.156 -2.951 2.734 1 93.56 460 GLN B C 1
ATOM 8211 O O . GLN B 1 460 ? -21.422 -3.396 1.85 1 93.56 460 GLN B O 1
ATOM 8216 N N . LEU B 1 461 ? -22.906 -3.703 3.436 1 94.31 461 LEU B N 1
ATOM 8217 C CA . LEU B 1 461 ? -23 -5.137 3.195 1 94.31 461 LEU B CA 1
ATOM 8218 C C . LEU B 1 461 ? -23.547 -5.418 1.803 1 94.31 461 LEU B C 1
ATOM 8220 O O . LEU B 1 461 ? -23.047 -6.301 1.099 1 94.31 461 LEU B O 1
ATOM 8224 N N . GLN B 1 462 ? -24.531 -4.688 1.426 1 93.81 462 GLN B N 1
ATOM 8225 C CA . GLN B 1 462 ? -25.141 -4.859 0.105 1 93.81 462 GLN B CA 1
ATOM 8226 C C . GLN B 1 462 ? -24.141 -4.48 -0.997 1 93.81 462 GLN B C 1
ATOM 8228 O O . GLN B 1 462 ? -24.047 -5.176 -2.01 1 93.81 462 GLN B O 1
ATOM 8233 N N . GLU B 1 463 ? -23.453 -3.396 -0.73 1 93.88 463 GLU B N 1
ATOM 8234 C CA . GLU B 1 463 ? -22.438 -2.969 -1.694 1 93.88 463 GLU B CA 1
ATOM 8235 C C . GLU B 1 463 ? -21.344 -4.012 -1.839 1 93.88 463 GLU B C 1
ATOM 8237 O O . GLU B 1 463 ? -20.875 -4.289 -2.949 1 93.88 463 GLU B O 1
ATOM 8242 N N . THR B 1 464 ? -20.938 -4.531 -0.778 1 94.56 464 THR B N 1
ATOM 8243 C CA . THR B 1 464 ? -19.891 -5.555 -0.78 1 94.56 464 THR B CA 1
ATOM 8244 C C . THR B 1 464 ? -20.359 -6.793 -1.537 1 94.56 464 THR B C 1
ATOM 8246 O O . THR B 1 464 ? -19.594 -7.383 -2.305 1 94.56 464 THR B O 1
ATOM 8249 N N . SER B 1 465 ? -21.578 -7.195 -1.371 1 92.25 465 SER B N 1
ATOM 8250 C CA . SER B 1 465 ? -22.141 -8.344 -2.074 1 92.25 465 SER B CA 1
ATOM 8251 C C . SER B 1 465 ? -22.188 -8.102 -3.578 1 92.25 465 SER B C 1
ATOM 8253 O O . SER B 1 465 ? -21.875 -8.992 -4.371 1 92.25 465 SER B O 1
ATOM 8255 N N . ARG B 1 466 ? -22.562 -6.91 -3.908 1 94.62 466 ARG B N 1
ATOM 8256 C CA . ARG B 1 466 ? -22.609 -6.551 -5.32 1 94.62 466 ARG B CA 1
ATOM 8257 C C . ARG B 1 466 ? -21.203 -6.574 -5.934 1 94.62 466 ARG B C 1
ATOM 8259 O O . ARG B 1 466 ? -21.016 -7.074 -7.043 1 94.62 466 ARG B O 1
ATOM 8266 N N . THR B 1 467 ? -20.312 -6.02 -5.184 1 96.19 467 THR B N 1
ATOM 8267 C CA . THR B 1 467 ? -18.938 -6 -5.645 1 96.19 467 THR B CA 1
ATOM 8268 C C . THR B 1 467 ? -18.406 -7.418 -5.828 1 96.19 467 THR B C 1
ATOM 8270 O O . THR B 1 467 ? -17.719 -7.711 -6.812 1 96.19 467 THR B O 1
ATOM 8273 N N . MET B 1 468 ? -18.688 -8.328 -4.949 1 93.94 468 MET B N 1
ATOM 8274 C CA . MET B 1 468 ? -18.25 -9.711 -5.023 1 93.94 468 MET B CA 1
ATOM 8275 C C . MET B 1 468 ? -18.812 -10.398 -6.266 1 93.94 468 MET B C 1
ATOM 8277 O O . MET B 1 468 ? -18.094 -11.148 -6.941 1 93.94 468 MET B O 1
ATOM 8281 N N . ARG B 1 469 ? -20.047 -10.148 -6.555 1 94.06 469 ARG B N 1
ATOM 8282 C CA . ARG B 1 469 ? -20.656 -10.711 -7.75 1 94.06 469 ARG B CA 1
ATOM 8283 C C . ARG B 1 469 ? -19.984 -10.195 -9.016 1 94.06 469 ARG B C 1
ATOM 8285 O O . ARG B 1 469 ? -19.734 -10.961 -9.953 1 94.06 469 ARG B O 1
ATOM 8292 N N . GLN B 1 470 ? -19.703 -8.945 -8.945 1 96.12 470 GLN B N 1
ATOM 8293 C CA . GLN B 1 470 ? -19.047 -8.352 -10.102 1 96.12 470 GLN B CA 1
ATOM 8294 C C . GLN B 1 470 ? -17.656 -8.945 -10.312 1 96.12 470 GLN B C 1
ATOM 8296 O O . GLN B 1 470 ? -17.266 -9.234 -11.445 1 96.12 470 GLN B O 1
ATOM 8301 N N . ILE B 1 471 ? -16.922 -9.102 -9.25 1 96.94 471 ILE B N 1
ATOM 8302 C CA . ILE B 1 471 ? -15.578 -9.68 -9.352 1 96.94 471 ILE B CA 1
ATOM 8303 C C . ILE B 1 471 ? -15.664 -11.109 -9.875 1 96.94 471 ILE B C 1
ATOM 8305 O O . ILE B 1 471 ? -14.875 -11.508 -10.734 1 96.94 471 ILE B O 1
ATOM 8309 N N . ARG B 1 472 ? -16.609 -11.844 -9.367 1 95.5 472 ARG B N 1
ATOM 8310 C CA . ARG B 1 472 ? -16.828 -13.203 -9.844 1 95.5 472 ARG B CA 1
ATOM 8311 C C . ARG B 1 472 ? -17.094 -13.211 -11.352 1 95.5 472 ARG B C 1
ATOM 8313 O O . ARG B 1 472 ? -16.5 -13.992 -12.086 1 95.5 472 ARG B O 1
ATOM 8320 N N . ASP B 1 473 ? -17.969 -12.375 -11.766 1 96.81 473 ASP B N 1
ATOM 8321 C CA . ASP B 1 473 ? -18.312 -12.297 -13.188 1 96.81 473 ASP B CA 1
ATOM 8322 C C . ASP B 1 473 ? -17.078 -11.938 -14.023 1 96.81 473 ASP B C 1
ATOM 8324 O O . ASP B 1 473 ? -16.906 -12.461 -15.125 1 96.81 473 ASP B O 1
ATOM 8328 N N . ASP B 1 474 ? -16.312 -11.055 -13.508 1 97.75 474 ASP B N 1
ATOM 8329 C CA . ASP B 1 474 ? -15.094 -10.672 -14.211 1 97.75 474 ASP B CA 1
ATOM 8330 C C . ASP B 1 474 ? -14.117 -11.836 -14.305 1 97.75 474 ASP B C 1
ATOM 8332 O O . ASP B 1 474 ? -13.438 -12.008 -15.32 1 97.75 474 ASP B O 1
ATOM 8336 N N . ILE B 1 475 ? -13.977 -12.594 -13.258 1 98 475 ILE B N 1
ATOM 8337 C CA . ILE B 1 475 ? -13.133 -13.789 -13.273 1 98 475 ILE B CA 1
ATOM 8338 C C . ILE B 1 475 ? -13.625 -14.75 -14.352 1 98 475 ILE B C 1
ATOM 8340 O O . ILE B 1 475 ? -12.836 -15.227 -15.172 1 98 475 ILE B O 1
ATOM 8344 N N . LEU B 1 476 ? -14.906 -14.977 -14.375 1 98.12 476 LEU B N 1
ATOM 8345 C CA . LEU B 1 476 ? -15.469 -15.914 -15.336 1 98.12 476 LEU B CA 1
ATOM 8346 C C . LEU B 1 476 ? -15.305 -15.398 -16.766 1 98.12 476 LEU B C 1
ATOM 8348 O O . LEU B 1 476 ? -15.07 -16.188 -17.688 1 98.12 476 LEU B O 1
ATOM 8352 N N . ALA B 1 477 ? -15.367 -14.102 -16.922 1 98.31 477 ALA B N 1
ATOM 8353 C CA . ALA B 1 477 ? -15.219 -13.5 -18.25 1 98.31 477 ALA B CA 1
ATOM 8354 C C . ALA B 1 477 ? -13.781 -13.617 -18.734 1 98.31 477 ALA B C 1
ATOM 8356 O O . ALA B 1 477 ? -13.516 -13.469 -19.938 1 98.31 477 ALA B O 1
ATOM 8357 N N . SER B 1 478 ? -12.852 -13.867 -17.875 1 98.06 478 SER B N 1
ATOM 8358 C CA . SER B 1 478 ? -11.453 -13.992 -18.266 1 98.06 478 SER B CA 1
ATOM 8359 C C . SER B 1 478 ? -11.125 -15.422 -18.688 1 98.06 478 SER B C 1
ATOM 8361 O O . SER B 1 478 ? -10.109 -15.672 -19.344 1 98.06 478 SER B O 1
ATOM 8363 N N . VAL B 1 479 ? -11.945 -16.422 -18.359 1 97.44 479 VAL B N 1
ATOM 8364 C CA . VAL B 1 479 ? -11.656 -17.859 -18.469 1 97.44 479 VAL B CA 1
ATOM 8365 C C . VAL B 1 479 ? -11.617 -18.25 -19.938 1 97.44 479 VAL B C 1
ATOM 8367 O O . VAL B 1 479 ? -10.711 -18.969 -20.359 1 97.44 479 VAL B O 1
ATOM 8370 N N . PRO B 1 480 ? -12.531 -17.734 -20.844 1 95.94 480 PRO B N 1
ATOM 8371 C CA . PRO B 1 480 ? -12.547 -18.203 -22.219 1 95.94 480 PRO B CA 1
ATOM 8372 C C . PRO B 1 480 ? -11.227 -17.953 -22.953 1 95.94 480 PRO B C 1
ATOM 8374 O O . PRO B 1 480 ? -10.734 -18.844 -23.656 1 95.94 480 PRO B O 1
ATOM 8377 N N . GLN B 1 481 ? -10.688 -16.766 -22.703 1 93.75 481 GLN B N 1
ATOM 8378 C CA . GLN B 1 481 ? -9.414 -16.484 -23.375 1 93.75 481 GLN B CA 1
ATOM 8379 C C . GLN B 1 481 ? -8.281 -17.281 -22.734 1 93.75 481 GLN B C 1
ATOM 8381 O O . GLN B 1 481 ? -7.367 -17.734 -23.422 1 93.75 481 GLN B O 1
ATOM 8386 N N . GLN B 1 482 ? -8.297 -17.453 -21.469 1 93.06 482 GLN B N 1
ATOM 8387 C CA . GLN B 1 482 ? -7.305 -18.25 -20.766 1 93.06 482 GLN B CA 1
ATOM 8388 C C . GLN B 1 482 ? -7.32 -19.703 -21.266 1 93.06 482 GLN B C 1
ATOM 8390 O O . GLN B 1 482 ? -6.273 -20.344 -21.328 1 93.06 482 GLN B O 1
ATOM 8395 N N . MET B 1 483 ? -8.5 -20.188 -21.672 1 91.69 483 MET B N 1
ATOM 8396 C CA . MET B 1 483 ? -8.68 -21.547 -22.172 1 91.69 483 MET B CA 1
ATOM 8397 C C . MET B 1 483 ? -8.375 -21.625 -23.656 1 91.69 483 MET B C 1
ATOM 8399 O O . MET B 1 483 ? -8.547 -22.672 -24.281 1 91.69 483 MET B O 1
ATOM 8403 N N . SER B 1 484 ? -7.945 -20.5 -24.234 1 88.19 484 SER B N 1
ATOM 8404 C CA . SER B 1 484 ? -7.551 -20.406 -25.641 1 88.19 484 SER B CA 1
ATOM 8405 C C . SER B 1 484 ? -8.742 -20.609 -26.562 1 88.19 484 SER B C 1
ATOM 8407 O O . SER B 1 484 ? -8.586 -21.078 -27.688 1 88.19 484 SER B O 1
ATOM 8409 N N . TYR B 1 485 ? -9.945 -20.344 -26.016 1 89.69 485 TYR B N 1
ATOM 8410 C CA . TYR B 1 485 ? -11.094 -20.328 -26.922 1 89.69 485 TYR B CA 1
ATOM 8411 C C . TYR B 1 485 ? -11 -19.156 -27.906 1 89.69 485 TYR B C 1
ATOM 8413 O O . TYR B 1 485 ? -11.57 -19.219 -29 1 89.69 485 TYR B O 1
ATOM 8421 N N . PHE B 1 486 ? -10.336 -18.109 -27.453 1 89.88 486 PHE B N 1
ATOM 8422 C CA . PHE B 1 486 ? -10.086 -16.922 -28.266 1 89.88 486 PHE B CA 1
ATOM 8423 C C . PHE B 1 486 ? -8.602 -16.562 -28.25 1 89.88 486 PHE B C 1
ATOM 8425 O O . PHE B 1 486 ? -7.914 -16.766 -27.25 1 89.88 486 PHE B O 1
ATOM 8432 N N . PRO B 1 487 ? -8.094 -16.047 -29.328 1 87.94 487 PRO B N 1
ATOM 8433 C CA . PRO B 1 487 ? -6.66 -15.758 -29.391 1 87.94 487 PRO B CA 1
ATOM 8434 C C . PRO B 1 487 ? -6.258 -14.539 -28.562 1 87.94 487 PRO B C 1
ATOM 8436 O O . PRO B 1 487 ? -7.082 -13.648 -28.328 1 87.94 487 PRO B O 1
ATOM 8439 N N . PHE B 1 488 ? -5.051 -14.555 -28.156 1 88.25 488 PHE B N 1
ATOM 8440 C CA . PHE B 1 488 ? -4.457 -13.367 -27.547 1 88.25 488 PHE B CA 1
ATOM 8441 C C . PHE B 1 488 ? -3.908 -12.43 -28.609 1 88.25 488 PHE B C 1
ATOM 8443 O O . PHE B 1 488 ? -3.25 -12.875 -29.547 1 88.25 488 PHE B O 1
ATOM 8450 N N . PRO B 1 489 ? -4.121 -11.148 -28.469 1 84.06 489 PRO B N 1
ATOM 8451 C CA . PRO B 1 489 ? -3.568 -10.188 -29.422 1 84.06 489 PRO B CA 1
ATOM 8452 C C . PRO B 1 489 ? -2.049 -10.281 -29.531 1 84.06 489 PRO B C 1
ATOM 8454 O O . PRO B 1 489 ? -1.496 -10.078 -30.625 1 84.06 489 PRO B O 1
ATOM 8457 N N . ALA B 1 490 ? -1.371 -10.609 -28.5 1 81.12 490 ALA B N 1
ATOM 8458 C CA . ALA B 1 490 ? 0.087 -10.688 -28.5 1 81.12 490 ALA B CA 1
ATOM 8459 C C . ALA B 1 490 ? 0.574 -11.836 -29.391 1 81.12 490 ALA B C 1
ATOM 8461 O O . ALA B 1 490 ? 1.699 -11.805 -29.891 1 81.12 490 ALA B O 1
ATOM 8462 N N . GLN B 1 491 ? -0.147 -12.891 -29.531 1 74.69 491 GLN B N 1
ATOM 8463 C CA . GLN B 1 491 ? 0.236 -14.07 -30.297 1 74.69 491 GLN B CA 1
ATOM 8464 C C . GLN B 1 491 ? 0.407 -13.734 -31.781 1 74.69 491 GLN B C 1
ATOM 8466 O O . GLN B 1 491 ? 1.205 -14.367 -32.469 1 74.69 491 GLN B O 1
ATOM 8471 N N . ALA B 1 492 ? -0.291 -12.812 -32.125 1 66.56 492 ALA B N 1
ATOM 8472 C CA . ALA B 1 492 ? -0.178 -12.414 -33.531 1 66.56 492 ALA B CA 1
ATOM 8473 C C . ALA B 1 492 ? 1.176 -11.766 -33.812 1 66.56 492 ALA B C 1
ATOM 8475 O O . ALA B 1 492 ? 1.643 -11.758 -34.938 1 66.56 492 ALA B O 1
ATOM 8476 N N . GLN B 1 493 ? 1.83 -11.344 -32.75 1 65.62 493 GLN B N 1
ATOM 8477 C CA . GLN B 1 493 ? 3.07 -10.594 -32.906 1 65.62 493 GLN B CA 1
ATOM 8478 C C . GLN B 1 493 ? 4.285 -11.469 -32.625 1 65.62 493 GLN B C 1
ATOM 8480 O O . GLN B 1 493 ? 5.422 -11.07 -32.875 1 65.62 493 GLN B O 1
ATOM 8485 N N . LEU B 1 494 ? 4.047 -12.609 -32.094 1 63.84 494 LEU B N 1
ATOM 8486 C CA . LEU B 1 494 ? 5.172 -13.414 -31.625 1 63.84 494 LEU B CA 1
ATOM 8487 C C . LEU B 1 494 ? 5.734 -14.266 -32.75 1 63.84 494 LEU B C 1
ATOM 8489 O O . LEU B 1 494 ? 4.973 -14.875 -33.531 1 63.84 494 LEU B O 1
ATOM 8493 N N . GLU B 1 495 ? 7.086 -14.023 -33.031 1 57.97 495 GLU B N 1
ATOM 8494 C CA . GLU B 1 495 ? 7.82 -14.859 -34 1 57.97 495 GLU B CA 1
ATOM 8495 C C . GLU B 1 495 ? 7.961 -16.281 -33.469 1 57.97 495 GLU B C 1
ATOM 8497 O O . GLU B 1 495 ? 8.117 -16.5 -32.25 1 57.97 495 GLU B O 1
ATOM 8502 N N . PRO B 1 496 ? 7.742 -17.266 -34.344 1 55.56 496 PRO B N 1
ATOM 8503 C CA . PRO B 1 496 ? 7.957 -18.641 -33.906 1 55.56 496 PRO B CA 1
ATOM 8504 C C . PRO B 1 496 ? 9.336 -18.859 -33.281 1 55.56 496 PRO B C 1
ATOM 8506 O O . PRO B 1 496 ? 10.305 -18.219 -33.688 1 55.56 496 PRO B O 1
ATOM 8509 N N . VAL B 1 497 ? 9.398 -19.391 -32.062 1 52.38 497 VAL B N 1
ATOM 8510 C CA . VAL B 1 497 ? 10.68 -19.672 -31.453 1 52.38 497 VAL B CA 1
ATOM 8511 C C . VAL B 1 497 ? 11.516 -20.562 -32.375 1 52.38 497 VAL B C 1
ATOM 8513 O O . VAL B 1 497 ? 11.047 -21.609 -32.844 1 52.38 497 VAL B O 1
ATOM 8516 N N . ASN B 1 498 ? 12.594 -20.016 -32.938 1 48.78 498 ASN B N 1
ATOM 8517 C CA . ASN B 1 498 ? 13.555 -20.812 -33.688 1 48.78 498 ASN B CA 1
ATOM 8518 C C . ASN B 1 498 ? 14.312 -21.781 -32.781 1 48.78 498 ASN B C 1
ATOM 8520 O O . ASN B 1 498 ? 15.227 -21.359 -32.062 1 48.78 498 ASN B O 1
ATOM 8524 N N . LEU B 1 499 ? 13.734 -22.891 -32.5 1 49 499 LEU B N 1
ATOM 8525 C CA . LEU B 1 499 ? 14.375 -23.891 -31.656 1 49 499 LEU B CA 1
ATOM 8526 C C . LEU B 1 499 ? 15.617 -24.453 -32.344 1 49 499 LEU B C 1
ATOM 8528 O O . LEU B 1 499 ? 16.328 -25.281 -31.75 1 49 499 LEU B O 1
ATOM 8532 N N . GLU B 1 500 ? 15.859 -24 -33.562 1 50.09 500 GLU B N 1
ATOM 8533 C CA . GLU B 1 500 ? 17.031 -24.5 -34.281 1 50.09 500 GLU B CA 1
ATOM 8534 C C . GLU B 1 500 ? 18.297 -24.281 -33.5 1 50.09 500 GLU B C 1
ATOM 8536 O O . GLU B 1 500 ? 19.172 -25.156 -33.438 1 50.09 500 GLU B O 1
ATOM 8541 N N . GLN B 1 501 ? 18.312 -23.203 -32.969 1 47.59 501 GLN B N 1
ATOM 8542 C CA . GLN B 1 501 ? 19.547 -22.906 -32.25 1 47.59 501 GLN B CA 1
ATOM 8543 C C . GLN B 1 501 ? 19.734 -23.828 -31.047 1 47.59 501 GLN B C 1
ATOM 8545 O O . GLN B 1 501 ? 20.859 -24.156 -30.688 1 47.59 501 GLN B O 1
ATOM 8550 N N . TYR B 1 502 ? 18.594 -24.109 -30.422 1 45.91 502 TYR B N 1
ATOM 8551 C CA . TYR B 1 502 ? 18.656 -24.984 -29.266 1 45.91 502 TYR B CA 1
ATOM 8552 C C . TYR B 1 502 ? 19.141 -26.375 -29.656 1 45.91 502 TYR B C 1
ATOM 8554 O O . TYR B 1 502 ? 19.938 -27 -28.953 1 45.91 502 TYR B O 1
ATOM 8562 N N . PHE B 1 503 ? 18.672 -26.828 -30.75 1 47.41 503 PHE B N 1
ATOM 8563 C CA . PHE B 1 503 ? 18.938 -28.203 -31.125 1 47.41 503 PHE B CA 1
ATOM 8564 C C . PHE B 1 503 ? 20.344 -28.328 -31.719 1 47.41 503 PHE B C 1
ATOM 8566 O O . PHE B 1 503 ? 20.938 -29.406 -31.688 1 47.41 503 PHE B O 1
ATOM 8573 N N . ASN B 1 504 ? 20.812 -27.25 -32.25 1 45.19 504 ASN B N 1
ATOM 8574 C CA . ASN B 1 504 ? 22.172 -27.375 -32.75 1 45.19 504 ASN B CA 1
ATOM 8575 C C . ASN B 1 504 ? 23.141 -27.688 -31.609 1 45.19 504 ASN B C 1
ATOM 8577 O O . ASN B 1 504 ? 24.172 -28.344 -31.812 1 45.19 504 ASN B O 1
ATOM 8581 N N . GLN B 1 505 ? 22.734 -27.219 -30.406 1 40.97 505 GLN B N 1
ATOM 8582 C CA . GLN B 1 505 ? 23.656 -27.422 -29.297 1 40.97 505 GLN B CA 1
ATOM 8583 C C . GLN B 1 505 ? 23.375 -28.75 -28.594 1 40.97 505 GLN B C 1
ATOM 8585 O O . GLN B 1 505 ? 24.188 -29.219 -27.781 1 40.97 505 GLN B O 1
ATOM 8590 N N . MET B 1 506 ? 22.156 -29.188 -28.656 1 38.56 506 MET B N 1
ATOM 8591 C CA . MET B 1 506 ? 21.844 -30.438 -27.969 1 38.56 506 MET B CA 1
ATOM 8592 C C . MET B 1 506 ? 22.531 -31.609 -28.656 1 38.56 506 MET B C 1
ATOM 8594 O O . MET B 1 506 ? 21.875 -32.438 -29.281 1 38.56 506 MET B O 1
ATOM 8598 N N . THR B 1 507 ? 23.625 -31.438 -29.391 1 33.81 507 THR B N 1
ATOM 8599 C CA . THR B 1 507 ? 24.312 -32.656 -29.766 1 33.81 507 THR B CA 1
ATOM 8600 C C . THR B 1 507 ? 24.656 -33.5 -28.547 1 33.81 507 THR B C 1
ATOM 8602 O O . THR B 1 507 ? 25.484 -33.094 -27.719 1 33.81 507 THR B O 1
ATOM 8605 N N . VAL B 1 508 ? 23.641 -34.062 -27.859 1 33.72 508 VAL B N 1
ATOM 8606 C CA . VAL B 1 508 ? 24.062 -35.125 -26.984 1 33.72 508 VAL B CA 1
ATOM 8607 C C . VAL B 1 508 ? 25.25 -35.875 -27.594 1 33.72 508 VAL B C 1
ATOM 8609 O O . VAL B 1 508 ? 25.281 -36.156 -28.781 1 33.72 508 VAL B O 1
ATOM 8612 N N . PRO B 1 509 ? 26.375 -35.969 -26.953 1 32.56 509 PRO B N 1
ATOM 8613 C CA . PRO B 1 509 ? 27.375 -36.938 -27.359 1 32.56 509 PRO B CA 1
ATOM 8614 C C . PRO B 1 509 ? 26.812 -38.344 -27.547 1 32.56 509 PRO B C 1
ATOM 8616 O O . PRO B 1 509 ? 26.156 -38.875 -26.641 1 32.56 509 PRO B O 1
ATOM 8619 N N . GLY B 1 510 ? 26.578 -38.938 -28.859 1 34.03 510 GLY B N 1
ATOM 8620 C CA . GLY B 1 510 ? 26.094 -40.125 -29.516 1 34.03 510 GLY B CA 1
ATOM 8621 C C . GLY B 1 510 ? 24.969 -39.875 -30.484 1 34.03 510 GLY B C 1
ATOM 8622 O O . GLY B 1 510 ? 24.578 -40.781 -31.234 1 34.03 510 GLY B O 1
ATOM 8623 N N . THR B 1 511 ? 23.938 -39.094 -30.172 1 34.44 511 THR B N 1
ATOM 8624 C CA . THR B 1 511 ? 22.938 -38.844 -31.219 1 34.44 511 THR B CA 1
ATOM 8625 C C . THR B 1 511 ? 23.344 -37.656 -32.094 1 34.44 511 THR B C 1
ATOM 8627 O O . THR B 1 511 ? 23.5 -36.562 -31.578 1 34.44 511 THR B O 1
ATOM 8630 N N . LYS B 1 512 ? 24.328 -37.844 -33 1 34.19 512 LYS B N 1
ATOM 8631 C CA . LYS B 1 512 ? 24.672 -36.969 -34.125 1 34.19 512 LYS B CA 1
ATOM 8632 C C . LYS B 1 512 ? 23.422 -36.406 -34.781 1 34.19 512 LYS B C 1
ATOM 8634 O O . LYS B 1 512 ? 22.734 -37.094 -35.531 1 34.19 512 LYS B O 1
ATOM 8639 N N . TRP B 1 513 ? 22.703 -35.531 -34.188 1 35.84 513 TRP B N 1
ATOM 8640 C CA . TRP B 1 513 ? 21.766 -34.844 -35.094 1 35.84 513 TRP B CA 1
ATOM 8641 C C . TRP B 1 513 ? 22.5 -34.188 -36.25 1 35.84 513 TRP B C 1
ATOM 8643 O O . TRP B 1 513 ? 23.406 -33.375 -36.062 1 35.84 513 TRP B O 1
ATOM 8653 N N . SER B 1 514 ? 22.781 -34.844 -37.344 1 35 514 SER B N 1
ATOM 8654 C CA . SER B 1 514 ? 23.391 -34.312 -38.562 1 35 514 SER B CA 1
ATOM 8655 C C . SER B 1 514 ? 22.734 -33 -39 1 35 514 SER B C 1
ATOM 8657 O O . SER B 1 514 ? 21.562 -32.75 -38.656 1 35 514 SER B O 1
ATOM 8659 N N . ASP B 1 515 ? 23.484 -32 -39.438 1 39.62 515 ASP B N 1
ATOM 8660 C CA . ASP B 1 515 ? 23.141 -30.75 -40.094 1 39.62 515 ASP B CA 1
ATOM 8661 C C . ASP B 1 515 ? 21.906 -30.906 -40.969 1 39.62 515 ASP B C 1
ATOM 8663 O O . ASP B 1 515 ? 21.109 -29.969 -41.094 1 39.62 515 ASP B O 1
ATOM 8667 N N . ASP B 1 516 ? 21.766 -32.031 -41.719 1 37.5 516 ASP B N 1
ATOM 8668 C CA . ASP B 1 516 ? 20.766 -32.219 -42.75 1 37.5 516 ASP B CA 1
ATOM 8669 C C . ASP B 1 516 ? 19.375 -32.406 -42.156 1 37.5 516 ASP B C 1
ATOM 8671 O O . ASP B 1 516 ? 18.359 -32.281 -42.844 1 37.5 516 ASP B O 1
ATOM 8675 N N . SER B 1 517 ? 19.281 -32.875 -40.938 1 36.66 517 SER B N 1
ATOM 8676 C CA . SER B 1 517 ? 17.984 -33.125 -40.344 1 36.66 517 SER B CA 1
ATOM 8677 C C . SER B 1 517 ? 17.297 -31.844 -39.938 1 36.66 517 SER B C 1
ATOM 8679 O O . SER B 1 517 ? 16.094 -31.812 -39.688 1 36.66 517 SER B O 1
ATOM 8681 N N . TRP B 1 518 ? 18.078 -30.781 -39.719 1 40.56 518 TRP B N 1
ATOM 8682 C CA . TRP B 1 518 ? 17.516 -29.516 -39.25 1 40.56 518 TRP B CA 1
ATOM 8683 C C . TRP B 1 518 ? 16.828 -28.781 -40.406 1 40.56 518 TRP B C 1
ATOM 8685 O O . TRP B 1 518 ? 15.797 -28.125 -40.188 1 40.56 518 TRP B O 1
ATOM 8695 N N . ALA B 1 519 ? 17.422 -28.719 -41.594 1 41.25 519 ALA B N 1
ATOM 8696 C CA . ALA B 1 519 ? 16.812 -28.109 -42.781 1 41.25 519 ALA B CA 1
ATOM 8697 C C . ALA B 1 519 ? 15.445 -28.703 -43.062 1 41.25 519 ALA B C 1
ATOM 8699 O O . ALA B 1 519 ? 14.547 -28 -43.531 1 41.25 519 ALA B O 1
ATOM 8700 N N . THR B 1 520 ? 15.266 -29.938 -42.844 1 38.41 520 THR B N 1
ATOM 8701 C CA . THR B 1 520 ? 13.969 -30.578 -43.062 1 38.41 520 THR B CA 1
ATOM 8702 C C . THR B 1 520 ? 13 -30.219 -41.938 1 38.41 520 THR B C 1
ATOM 8704 O O . THR B 1 520 ? 11.781 -30.359 -42.094 1 38.41 520 THR B O 1
ATOM 8707 N N . PHE B 1 521 ? 13.5 -29.844 -40.781 1 39.16 521 PHE B N 1
ATOM 8708 C CA . PHE B 1 521 ? 12.656 -29.484 -39.625 1 39.16 521 PHE B CA 1
ATOM 8709 C C . PHE B 1 521 ? 11.93 -28.172 -39.875 1 39.16 521 PHE B C 1
ATOM 8711 O O . PHE B 1 521 ? 10.734 -28.047 -39.594 1 39.16 521 PHE B O 1
ATOM 8718 N N . ASN B 1 522 ? 12.656 -27.203 -40.281 1 41.81 522 ASN B N 1
ATOM 8719 C CA . ASN B 1 522 ? 12.016 -25.922 -40.562 1 41.81 522 ASN B CA 1
ATOM 8720 C C . ASN B 1 522 ? 11.008 -26.047 -41.719 1 41.81 522 ASN B C 1
ATOM 8722 O O . ASN B 1 522 ? 10.086 -25.234 -41.812 1 41.81 522 ASN B O 1
ATOM 8726 N N . SER B 1 523 ? 11.266 -27.062 -42.719 1 38.47 523 SER B N 1
ATOM 8727 C CA . SER B 1 523 ? 10.438 -27.172 -43.938 1 38.47 523 SER B CA 1
ATOM 8728 C C . SER B 1 523 ? 9.375 -28.25 -43.75 1 38.47 523 SER B C 1
ATOM 8730 O O . SER B 1 523 ? 8.633 -28.562 -44.688 1 38.47 523 SER B O 1
ATOM 8732 N N . SER B 1 524 ? 9.5 -29.125 -42.781 1 36.44 524 SER B N 1
ATOM 8733 C CA . SER B 1 524 ? 8.43 -30.109 -42.781 1 36.44 524 SER B CA 1
ATOM 8734 C C . SER B 1 524 ? 7.09 -29.484 -42.406 1 36.44 524 SER B C 1
ATOM 8736 O O . SER B 1 524 ? 7.012 -28.688 -41.438 1 36.44 524 SER B O 1
ATOM 8738 N N . PRO B 1 525 ? 6.109 -29.547 -43.25 1 38.16 525 PRO B N 1
ATOM 8739 C CA . PRO B 1 525 ? 4.789 -28.938 -43.031 1 38.16 525 PRO B CA 1
ATOM 8740 C C . PRO B 1 525 ? 4.281 -29.109 -41.625 1 38.16 525 PRO B C 1
ATOM 8742 O O . PRO B 1 525 ? 3.436 -28.344 -41.156 1 38.16 525 PRO B O 1
ATOM 8745 N N . GLY B 1 526 ? 4.566 -30.219 -41.031 1 35.22 526 GLY B N 1
ATOM 8746 C CA . GLY B 1 526 ? 3.9 -30.547 -39.781 1 35.22 526 GLY B CA 1
ATOM 8747 C C . GLY B 1 526 ? 4.504 -29.844 -38.594 1 35.22 526 GLY B C 1
ATOM 8748 O O . GLY B 1 526 ? 4.047 -30.031 -37.469 1 35.22 526 GLY B O 1
ATOM 8749 N N . PHE B 1 527 ? 5.766 -29.578 -38.625 1 37.12 527 PHE B N 1
ATOM 8750 C CA . PHE B 1 527 ? 6.234 -28.781 -37.5 1 37.12 527 PHE B CA 1
ATOM 8751 C C . PHE B 1 527 ? 5.625 -27.391 -37.531 1 37.12 527 PHE B C 1
ATOM 8753 O O . PHE B 1 527 ? 6.121 -26.5 -38.219 1 37.12 527 PHE B O 1
ATOM 8760 N N . GLU B 1 528 ? 4.418 -27.266 -37.688 1 38.59 528 GLU B N 1
ATOM 8761 C CA . GLU B 1 528 ? 3.803 -25.969 -37.438 1 38.59 528 GLU B CA 1
ATOM 8762 C C . GLU B 1 528 ? 4.512 -25.219 -36.312 1 38.59 528 GLU B C 1
ATOM 8764 O O . GLU B 1 528 ? 4.766 -25.797 -35.25 1 38.59 528 GLU B O 1
ATOM 8769 N N . HIS B 1 529 ? 5.477 -24.328 -36.625 1 41.53 529 HIS B N 1
ATOM 8770 C CA . HIS B 1 529 ? 5.949 -23.328 -35.656 1 41.53 529 HIS B CA 1
ATOM 8771 C C . HIS B 1 529 ? 5.012 -23.219 -34.469 1 41.53 529 HIS B C 1
ATOM 8773 O O . HIS B 1 529 ? 3.812 -23 -34.625 1 41.53 529 HIS B O 1
ATOM 8779 N N . SER B 1 530 ? 5.297 -24.016 -33.5 1 45.25 530 SER B N 1
ATOM 8780 C CA . SER B 1 530 ? 4.539 -24.078 -32.25 1 45.25 530 SER B CA 1
ATOM 8781 C C . SER B 1 530 ? 4.023 -22.703 -31.859 1 45.25 530 SER B C 1
ATOM 8783 O O . SER B 1 530 ? 4.809 -21.766 -31.672 1 45.25 530 SER B O 1
ATOM 8785 N N . THR B 1 531 ? 2.988 -22.297 -32.469 1 52.59 531 THR B N 1
ATOM 8786 C CA . THR B 1 531 ? 2.316 -21.125 -31.922 1 52.59 531 THR B CA 1
ATOM 8787 C C . THR B 1 531 ? 2.141 -21.25 -30.406 1 52.59 531 THR B C 1
ATOM 8789 O O . THR B 1 531 ? 1.551 -22.219 -29.922 1 52.59 531 THR B O 1
ATOM 8792 N N . TYR B 1 532 ? 3.139 -20.688 -29.625 1 57.94 532 TYR B N 1
ATOM 8793 C CA . TYR B 1 532 ? 2.992 -20.578 -28.172 1 57.94 532 TYR B CA 1
ATOM 8794 C C . TYR B 1 532 ? 1.562 -20.219 -27.797 1 57.94 532 TYR B C 1
ATOM 8796 O O . TYR B 1 532 ? 1.195 -19.031 -27.812 1 57.94 532 TYR B O 1
ATOM 8804 N N . THR B 1 533 ? 0.767 -21.312 -27.703 1 62.53 533 THR B N 1
ATOM 8805 C CA . THR B 1 533 ? -0.626 -21.047 -27.344 1 62.53 533 THR B CA 1
ATOM 8806 C C . THR B 1 533 ? -0.767 -20.797 -25.844 1 62.53 533 THR B C 1
ATOM 8808 O O . THR B 1 533 ? -1.589 -19.969 -25.438 1 62.53 533 THR B O 1
ATOM 8811 N N . GLY B 1 534 ? 0.139 -21.328 -25.141 1 77 534 GLY B N 1
ATOM 8812 C CA . GLY B 1 534 ? 0.019 -21.234 -23.703 1 77 534 GLY B CA 1
ATOM 8813 C C . GLY B 1 534 ? -1.247 -21.875 -23.156 1 77 534 GLY B C 1
ATOM 8814 O O . GLY B 1 534 ? -1.754 -21.484 -22.109 1 77 534 GLY B O 1
ATOM 8815 N N . ALA B 1 535 ? -1.812 -22.875 -23.922 1 83.06 535 ALA B N 1
ATOM 8816 C CA . ALA B 1 535 ? -3.104 -23.469 -23.578 1 83.06 535 ALA B CA 1
ATOM 8817 C C . ALA B 1 535 ? -3.008 -24.281 -22.297 1 83.06 535 ALA B C 1
ATOM 8819 O O . ALA B 1 535 ? -3.924 -24.266 -21.469 1 83.06 535 ALA B O 1
ATOM 8820 N N . GLY B 1 536 ? -1.943 -25.016 -22.203 1 90 536 GLY B N 1
ATOM 8821 C CA . GLY B 1 536 ? -1.766 -25.828 -21 1 90 536 GLY B CA 1
ATOM 8822 C C . GLY B 1 536 ? -1.672 -24.984 -19.734 1 90 536 GLY B C 1
ATOM 8823 O O . GLY B 1 536 ? -2.373 -25.25 -18.75 1 90 536 GLY B O 1
ATOM 8824 N N . VAL B 1 537 ? -0.848 -24 -19.766 1 91.12 537 VAL B N 1
ATOM 8825 C CA . VAL B 1 537 ? -0.656 -23.141 -18.594 1 91.12 537 VAL B CA 1
ATOM 8826 C C . VAL B 1 537 ? -1.908 -22.312 -18.359 1 91.12 537 VAL B C 1
ATOM 8828 O O . VAL B 1 537 ? -2.258 -22.016 -17.219 1 91.12 537 VAL B O 1
ATOM 8831 N N . GLY B 1 538 ? -2.57 -21.891 -19.422 1 93.06 538 GLY B N 1
ATOM 8832 C CA . GLY B 1 538 ? -3.852 -21.219 -19.281 1 93.06 538 GLY B CA 1
ATOM 8833 C C . GLY B 1 538 ? -4.879 -22.047 -18.531 1 93.06 538 GLY B C 1
ATOM 8834 O O . GLY B 1 538 ? -5.547 -21.531 -17.625 1 93.06 538 GLY B O 1
ATOM 8835 N N . ALA B 1 539 ? -4.984 -23.297 -18.938 1 95 539 ALA B N 1
ATOM 8836 C CA . ALA B 1 539 ? -5.902 -24.219 -18.266 1 95 539 ALA B CA 1
ATOM 8837 C C . ALA B 1 539 ? -5.516 -24.391 -16.797 1 95 539 ALA B C 1
ATOM 8839 O O . ALA B 1 539 ? -6.383 -24.453 -15.922 1 95 539 ALA B O 1
ATOM 8840 N N . TYR B 1 540 ? -4.258 -24.516 -16.578 1 96.31 540 TYR B N 1
ATOM 8841 C CA . TYR B 1 540 ? -3.734 -24.641 -15.219 1 96.31 540 TYR B CA 1
ATOM 8842 C C . TYR B 1 540 ? -4.18 -23.484 -14.336 1 96.31 540 TYR B C 1
ATOM 8844 O O . TYR B 1 540 ? -4.777 -23.688 -13.281 1 96.31 540 TYR B O 1
ATOM 8852 N N . PHE B 1 541 ? -3.977 -22.266 -14.742 1 96.44 541 PHE B N 1
ATOM 8853 C CA . PHE B 1 541 ? -4.32 -21.078 -13.953 1 96.44 541 PHE B CA 1
ATOM 8854 C C . PHE B 1 541 ? -5.832 -20.891 -13.898 1 96.44 541 PHE B C 1
ATOM 8856 O O . PHE B 1 541 ? -6.371 -20.438 -12.883 1 96.44 541 PHE B O 1
ATOM 8863 N N . ALA B 1 542 ? -6.512 -21.203 -14.977 1 97.25 542 ALA B N 1
ATOM 8864 C CA . ALA B 1 542 ? -7.969 -21.109 -14.992 1 97.25 542 ALA B CA 1
ATOM 8865 C C . ALA B 1 542 ? -8.586 -22.016 -13.93 1 97.25 542 ALA B C 1
ATOM 8867 O O . ALA B 1 542 ? -9.609 -21.672 -13.336 1 97.25 542 ALA B O 1
ATOM 8868 N N . SER B 1 543 ? -7.996 -23.203 -13.742 1 97.31 543 SER B N 1
ATOM 8869 C CA . SER B 1 543 ? -8.516 -24.141 -12.742 1 97.31 543 SER B CA 1
ATOM 8870 C C . SER B 1 543 ? -8.578 -23.484 -11.359 1 97.31 543 SER B C 1
ATOM 8872 O O . SER B 1 543 ? -9.578 -23.625 -10.648 1 97.31 543 SER B O 1
ATOM 8874 N N . TRP B 1 544 ? -7.566 -22.781 -11.023 1 96.38 544 TRP B N 1
ATOM 8875 C CA . TRP B 1 544 ? -7.512 -22.109 -9.727 1 96.38 544 TRP B CA 1
ATOM 8876 C C . TRP B 1 544 ? -8.562 -21.016 -9.641 1 96.38 544 TRP B C 1
ATOM 8878 O O . TRP B 1 544 ? -9.211 -20.844 -8.602 1 96.38 544 TRP B O 1
ATOM 8888 N N . MET B 1 545 ? -8.719 -20.25 -10.695 1 97.12 545 MET B N 1
ATOM 8889 C CA . MET B 1 545 ? -9.688 -19.156 -10.703 1 97.12 545 MET B CA 1
ATOM 8890 C C . MET B 1 545 ? -11.117 -19.703 -10.648 1 97.12 545 MET B C 1
ATOM 8892 O O . MET B 1 545 ? -11.984 -19.109 -10 1 97.12 545 MET B O 1
ATOM 8896 N N . LEU B 1 546 ? -11.281 -20.781 -11.352 1 97.06 546 LEU B N 1
ATOM 8897 C CA . LEU B 1 546 ? -12.594 -21.422 -11.32 1 97.06 546 LEU B CA 1
ATOM 8898 C C . LEU B 1 546 ? -12.898 -21.969 -9.93 1 97.06 546 LEU B C 1
ATOM 8900 O O . LEU B 1 546 ? -14.031 -21.875 -9.453 1 97.06 546 LEU B O 1
ATOM 8904 N N . LEU B 1 547 ? -11.906 -22.5 -9.305 1 94.56 547 LEU B N 1
ATOM 8905 C CA . LEU B 1 547 ? -12.086 -22.938 -7.926 1 94.56 547 LEU B CA 1
ATOM 8906 C C . LEU B 1 547 ? -12.469 -21.75 -7.035 1 94.56 547 LEU B C 1
ATOM 8908 O O . LEU B 1 547 ? -13.406 -21.844 -6.238 1 94.56 547 LEU B O 1
ATOM 8912 N N . LEU B 1 548 ? -11.75 -20.656 -7.188 1 93.75 548 LEU B N 1
ATOM 8913 C CA . LEU B 1 548 ? -12.016 -19.469 -6.402 1 93.75 548 LEU B CA 1
ATOM 8914 C C . LEU B 1 548 ? -13.445 -18.969 -6.625 1 93.75 548 LEU B C 1
ATOM 8916 O O . LEU B 1 548 ? -14.18 -18.719 -5.66 1 93.75 548 LEU B O 1
ATOM 8920 N N . ALA B 1 549 ? -13.812 -18.859 -7.879 1 94.5 549 ALA B N 1
ATOM 8921 C CA . ALA B 1 549 ? -15.164 -18.406 -8.211 1 94.5 549 ALA B CA 1
ATOM 8922 C C . ALA B 1 549 ? -16.219 -19.406 -7.711 1 94.5 549 ALA B C 1
ATOM 8924 O O . ALA B 1 549 ? -17.281 -19 -7.258 1 94.5 549 ALA B O 1
ATOM 8925 N N . GLY B 1 550 ? -15.906 -20.656 -7.797 1 92.56 550 GLY B N 1
ATOM 8926 C CA . GLY B 1 550 ? -16.828 -21.703 -7.391 1 92.56 550 GLY B CA 1
ATOM 8927 C C . GLY B 1 550 ? -17.094 -21.719 -5.898 1 92.56 550 GLY B C 1
ATOM 8928 O O . GLY B 1 550 ? -18.156 -22.172 -5.453 1 92.56 550 GLY B O 1
ATOM 8929 N N . CYS B 1 551 ? -16.188 -21.172 -5.113 1 85.19 551 CYS B N 1
ATOM 8930 C CA . CYS B 1 551 ? -16.281 -21.188 -3.658 1 85.19 551 CYS B CA 1
ATOM 8931 C C . CYS B 1 551 ? -17.109 -20.016 -3.152 1 85.19 551 CYS B C 1
ATOM 8933 O O . CYS B 1 551 ? -17.438 -19.938 -1.967 1 85.19 551 CYS B O 1
ATOM 8935 N N . MET B 1 552 ? -17.484 -19.156 -4 1 86.75 552 MET B N 1
ATOM 8936 C CA . MET B 1 552 ? -18.203 -17.953 -3.561 1 86.75 552 MET B CA 1
ATOM 8937 C C . MET B 1 552 ? -19.641 -18.297 -3.217 1 86.75 552 MET B C 1
ATOM 8939 O O . MET B 1 552 ? -20.297 -19.078 -3.916 1 86.75 552 MET B O 1
ATOM 8943 N N . HIS B 1 553 ? -20.156 -17.781 -2.186 1 79.69 553 HIS B N 1
ATOM 8944 C CA . HIS B 1 553 ? -21.469 -18.109 -1.662 1 79.69 553 HIS B CA 1
ATOM 8945 C C . HIS B 1 553 ? -22.578 -17.469 -2.496 1 79.69 553 HIS B C 1
ATOM 8947 O O . HIS B 1 553 ? -23.734 -17.859 -2.41 1 79.69 553 HIS B O 1
ATOM 8953 N N . THR B 1 554 ? -22.266 -16.594 -3.322 1 79.5 554 THR B N 1
ATOM 8954 C CA . THR B 1 554 ? -23.266 -15.836 -4.066 1 79.5 554 THR B CA 1
ATOM 8955 C C . THR B 1 554 ? -23.578 -16.516 -5.395 1 79.5 554 THR B C 1
ATOM 8957 O O . THR B 1 554 ? -24.391 -16 -6.176 1 79.5 554 THR B O 1
ATOM 8960 N N . ASN B 1 555 ? -23.062 -17.719 -5.66 1 89.44 555 ASN B N 1
ATOM 8961 C CA . ASN B 1 555 ? -23.219 -18.328 -6.973 1 89.44 555 ASN B CA 1
ATOM 8962 C C . ASN B 1 555 ? -24.625 -18.891 -7.156 1 89.44 555 ASN B C 1
ATOM 8964 O O . ASN B 1 555 ? -25.156 -19.547 -6.254 1 89.44 555 ASN B O 1
ATOM 8968 N N . SER B 1 556 ? -25.266 -18.562 -8.242 1 91.06 556 SER B N 1
ATOM 8969 C CA . SER B 1 556 ? -26.453 -19.297 -8.656 1 91.06 556 SER B CA 1
ATOM 8970 C C . SER B 1 556 ? -26.125 -20.734 -9.039 1 91.06 556 SER B C 1
ATOM 8972 O O . SER B 1 556 ? -24.953 -21.062 -9.258 1 91.06 556 SER B O 1
ATOM 8974 N N . GLU B 1 557 ? -27.109 -21.578 -9.141 1 92.44 557 GLU B N 1
ATOM 8975 C CA . GLU B 1 557 ? -26.906 -22.969 -9.547 1 92.44 557 GLU B CA 1
ATOM 8976 C C . GLU B 1 557 ? -26.359 -23.062 -10.969 1 92.44 557 GLU B C 1
ATOM 8978 O O . GLU B 1 557 ? -25.5 -23.891 -11.258 1 92.44 557 GLU B O 1
ATOM 8983 N N . ASP B 1 558 ? -26.812 -22.188 -11.805 1 94.06 558 ASP B N 1
ATOM 8984 C CA . ASP B 1 558 ? -26.359 -22.172 -13.188 1 94.06 558 ASP B CA 1
ATOM 8985 C C . ASP B 1 558 ? -24.859 -21.844 -13.266 1 94.06 558 ASP B C 1
ATOM 8987 O O . ASP B 1 558 ? -24.125 -22.453 -14.031 1 94.06 558 ASP B O 1
ATOM 8991 N N . THR B 1 559 ? -24.516 -20.859 -12.492 1 95 559 THR B N 1
ATOM 8992 C CA . THR B 1 559 ? -23.109 -20.469 -12.461 1 95 559 THR B CA 1
ATOM 8993 C C . THR B 1 559 ? -22.234 -21.594 -11.914 1 95 559 THR B C 1
ATOM 8995 O O . THR B 1 559 ? -21.172 -21.875 -12.461 1 95 559 THR B O 1
ATOM 8998 N N . ARG B 1 560 ? -22.641 -22.219 -10.898 1 94 560 ARG B N 1
ATOM 8999 C CA . ARG B 1 560 ? -21.906 -23.328 -10.297 1 94 560 ARG B CA 1
ATOM 9000 C C . ARG B 1 560 ? -21.734 -24.484 -11.289 1 94 560 ARG B C 1
ATOM 9002 O O . ARG B 1 560 ? -20.656 -25.031 -11.422 1 94 560 ARG B O 1
ATOM 9009 N N . GLN B 1 561 ? -22.828 -24.781 -11.977 1 95.69 561 GLN B N 1
ATOM 9010 C CA . GLN B 1 561 ? -22.797 -25.859 -12.953 1 95.69 561 GLN B CA 1
ATOM 9011 C C . GLN B 1 561 ? -21.844 -25.531 -14.109 1 95.69 561 GLN B C 1
ATOM 9013 O O . GLN B 1 561 ? -21.141 -26.391 -14.617 1 95.69 561 GLN B O 1
ATOM 9018 N N . TRP B 1 562 ? -21.875 -24.312 -14.477 1 97.5 562 TRP B N 1
ATOM 9019 C CA . TRP B 1 562 ? -20.969 -23.891 -15.547 1 97.5 562 TRP B CA 1
ATOM 9020 C C . TRP B 1 562 ? -19.516 -24.031 -15.117 1 97.5 562 TRP B C 1
ATOM 9022 O O . TRP B 1 562 ? -18.672 -24.516 -15.883 1 97.5 562 TRP B O 1
ATOM 9032 N N . ILE B 1 563 ? -19.234 -23.625 -13.898 1 97.31 563 ILE B N 1
ATOM 9033 C CA . ILE B 1 563 ? -17.891 -23.719 -13.359 1 97.31 563 ILE B CA 1
ATOM 9034 C C . ILE B 1 563 ? -17.438 -25.188 -13.305 1 97.31 563 ILE B C 1
ATOM 9036 O O . ILE B 1 563 ? -16.344 -25.516 -13.734 1 97.31 563 ILE B O 1
ATOM 9040 N N . VAL B 1 564 ? -18.312 -26.031 -12.82 1 97.38 564 VAL B N 1
ATOM 9041 C CA . VAL B 1 564 ? -18.016 -27.469 -12.734 1 97.38 564 VAL B CA 1
ATOM 9042 C C . VAL B 1 564 ? -17.75 -28.016 -14.125 1 97.38 564 VAL B C 1
ATOM 9044 O O . VAL B 1 564 ? -16.797 -28.766 -14.336 1 97.38 564 VAL B O 1
ATOM 9047 N N . ALA B 1 565 ? -18.547 -27.609 -15.062 1 97.81 565 ALA B N 1
ATOM 9048 C CA . ALA B 1 565 ? -18.406 -28.094 -16.438 1 97.81 565 ALA B CA 1
ATOM 9049 C C . ALA B 1 565 ? -17.062 -27.656 -17.031 1 97.81 565 ALA B C 1
ATOM 9051 O O . ALA B 1 565 ? -16.406 -28.422 -17.75 1 97.81 565 ALA B O 1
ATOM 9052 N N . GLN B 1 566 ? -16.688 -26.406 -16.766 1 97.62 566 GLN B N 1
ATOM 9053 C CA . GLN B 1 566 ? -15.414 -25.922 -17.281 1 97.62 566 GLN B CA 1
ATOM 9054 C C . GLN B 1 566 ? -14.25 -26.688 -16.656 1 97.62 566 GLN B C 1
ATOM 9056 O O . GLN B 1 566 ? -13.289 -27.031 -17.359 1 97.62 566 GLN B O 1
ATOM 9061 N N . LEU B 1 567 ? -14.281 -26.969 -15.398 1 97.69 567 LEU B N 1
ATOM 9062 C CA . LEU B 1 567 ? -13.234 -27.734 -14.727 1 97.69 567 LEU B CA 1
ATOM 9063 C C . LEU B 1 567 ? -13.125 -29.141 -15.297 1 97.69 567 LEU B C 1
ATOM 9065 O O . LEU B 1 567 ? -12.023 -29.625 -15.555 1 97.69 567 LEU B O 1
ATOM 9069 N N . ARG B 1 568 ? -14.258 -29.766 -15.555 1 97.5 568 ARG B N 1
ATOM 9070 C CA . ARG B 1 568 ? -14.266 -31.094 -16.156 1 97.5 568 ARG B CA 1
ATOM 9071 C C . ARG B 1 568 ? -13.711 -31.047 -17.578 1 97.5 568 ARG B C 1
ATOM 9073 O O . ARG B 1 568 ? -12.984 -31.953 -18 1 97.5 568 ARG B O 1
ATOM 9080 N N . HIS B 1 569 ? -14.047 -30 -18.234 1 95.75 569 HIS B N 1
ATOM 9081 C CA . HIS B 1 569 ? -13.523 -29.812 -19.578 1 95.75 569 HIS B CA 1
ATOM 9082 C C . HIS B 1 569 ? -12.008 -29.688 -19.562 1 95.75 569 HIS B C 1
ATOM 9084 O O . HIS B 1 569 ? -11.32 -30.25 -20.438 1 95.75 569 HIS B O 1
ATOM 9090 N N . ILE B 1 570 ? -11.461 -28.906 -18.656 1 95.75 570 ILE B N 1
ATOM 9091 C CA . ILE B 1 570 ? -10.016 -28.75 -18.516 1 95.75 570 ILE B CA 1
ATOM 9092 C C . ILE B 1 570 ? -9.367 -30.109 -18.266 1 95.75 570 ILE B C 1
ATOM 9094 O O . ILE B 1 570 ? -8.359 -30.438 -18.906 1 95.75 570 ILE B O 1
ATOM 9098 N N . SER B 1 571 ? -9.938 -30.891 -17.359 1 95.38 571 SER B N 1
ATOM 9099 C CA . SER B 1 571 ? -9.398 -32.219 -17.062 1 95.38 571 SER B CA 1
ATOM 9100 C C . SER B 1 571 ? -9.406 -33.094 -18.297 1 95.38 571 SER B C 1
ATOM 9102 O O . SER B 1 571 ? -8.422 -33.781 -18.578 1 95.38 571 SER B O 1
ATOM 9104 N N . LEU B 1 572 ? -10.43 -33.031 -19.047 1 91.56 572 LEU B N 1
ATOM 9105 C CA . LEU B 1 572 ? -10.594 -33.906 -20.219 1 91.56 572 LEU B CA 1
ATOM 9106 C C . LEU B 1 572 ? -9.695 -33.438 -21.359 1 91.56 572 LEU B C 1
ATOM 9108 O O . LEU B 1 572 ? -9.086 -34.25 -22.062 1 91.56 572 LEU B O 1
ATOM 9112 N N . GLN B 1 573 ? -9.578 -32.156 -21.531 1 87.94 573 GLN B N 1
ATOM 9113 C CA . GLN B 1 573 ? -8.875 -31.641 -22.703 1 87.94 573 GLN B CA 1
ATOM 9114 C C . GLN B 1 573 ? -7.379 -31.531 -22.438 1 87.94 573 GLN B C 1
ATOM 9116 O O . GLN B 1 573 ? -6.566 -31.781 -23.328 1 87.94 573 GLN B O 1
ATOM 9121 N N . SER B 1 574 ? -7.043 -31.109 -21.25 1 89.44 574 SER B N 1
ATOM 9122 C CA . SER B 1 574 ? -5.645 -30.812 -20.969 1 89.44 574 SER B CA 1
ATOM 9123 C C . SER B 1 574 ? -5.023 -31.859 -20.047 1 89.44 574 SER B C 1
ATOM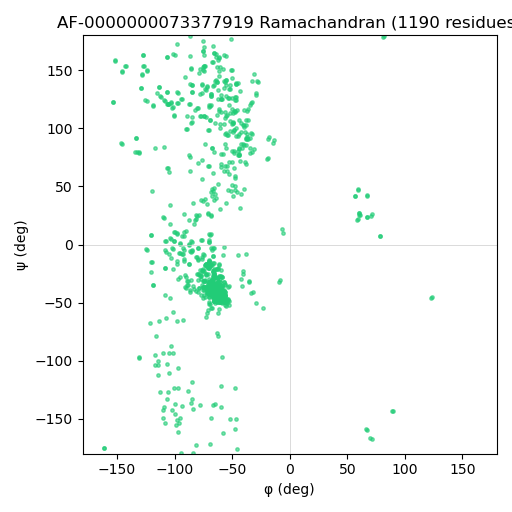 9125 O O . SER B 1 574 ? -3.82 -31.828 -19.781 1 89.44 574 SER B O 1
ATOM 9127 N N . GLY B 1 575 ? -5.801 -32.781 -19.578 1 90.19 575 GLY B N 1
ATOM 9128 C CA . GLY B 1 575 ? -5.285 -33.844 -18.75 1 90.19 575 GLY B CA 1
ATOM 9129 C C . GLY B 1 575 ? -4.859 -33.406 -17.375 1 90.19 575 GLY B C 1
ATOM 9130 O O . GLY B 1 575 ? -3.93 -33.969 -16.781 1 90.19 575 GLY B O 1
ATOM 9131 N N . LEU B 1 576 ? -5.414 -32.312 -16.859 1 94.88 576 LEU B N 1
ATOM 9132 C CA . LEU B 1 576 ? -5.098 -31.828 -15.531 1 94.88 576 LEU B CA 1
ATOM 9133 C C . LEU B 1 576 ? -6.008 -32.438 -14.484 1 94.88 576 LEU B C 1
ATOM 9135 O O . LEU B 1 576 ? -7.137 -32 -14.281 1 94.88 576 LEU B O 1
ATOM 9139 N N . ALA B 1 577 ? -5.512 -33.438 -13.82 1 94.44 577 ALA B N 1
ATOM 9140 C CA . ALA B 1 577 ? -6.285 -34.25 -12.875 1 94.44 577 ALA B CA 1
ATOM 9141 C C . ALA B 1 577 ? -6.852 -33.375 -11.75 1 94.44 577 ALA B C 1
ATOM 9143 O O . ALA B 1 577 ? -7.961 -33.625 -11.273 1 94.44 577 ALA B O 1
ATOM 9144 N N . GLN B 1 578 ? -6.125 -32.438 -11.25 1 95.38 578 GLN B N 1
ATOM 9145 C CA . GLN B 1 578 ? -6.574 -31.609 -10.125 1 95.38 578 GLN B CA 1
ATOM 9146 C C . GLN B 1 578 ? -7.77 -30.75 -10.523 1 95.38 578 GLN B C 1
ATOM 9148 O O . GLN B 1 578 ? -8.547 -30.312 -9.656 1 95.38 578 GLN B O 1
ATOM 9153 N N . ALA B 1 579 ? -7.91 -30.391 -11.812 1 96.81 579 ALA B N 1
ATOM 9154 C CA . ALA B 1 579 ? -9.117 -29.688 -12.242 1 96.81 579 ALA B CA 1
ATOM 9155 C C . ALA B 1 579 ? -10.367 -30.516 -11.969 1 96.81 579 ALA B C 1
ATOM 9157 O O . ALA B 1 579 ? -11.414 -29.984 -11.594 1 96.81 579 ALA B O 1
ATOM 9158 N N . ASP B 1 580 ? -10.281 -31.797 -12.164 1 96 580 ASP B N 1
ATOM 9159 C CA . ASP B 1 580 ? -11.391 -32.688 -11.867 1 96 580 ASP B CA 1
ATOM 9160 C C . ASP B 1 580 ? -11.672 -32.75 -10.367 1 96 580 ASP B C 1
ATOM 9162 O O . ASP B 1 580 ? -12.836 -32.75 -9.953 1 96 580 ASP B O 1
ATOM 9166 N N . PHE B 1 581 ? -10.672 -32.812 -9.586 1 94.38 581 PHE B N 1
ATOM 9167 C CA . PHE B 1 581 ? -10.805 -32.75 -8.141 1 94.38 581 PHE B CA 1
ATOM 9168 C C . PHE B 1 581 ? -11.508 -31.453 -7.715 1 94.38 581 PHE B C 1
ATOM 9170 O O . PHE B 1 581 ? -12.398 -31.484 -6.863 1 94.38 581 PHE B O 1
ATOM 9177 N N . PHE B 1 582 ? -11.047 -30.312 -8.32 1 95.12 582 PHE B N 1
ATOM 9178 C CA . PHE B 1 582 ? -11.68 -29.031 -8.031 1 95.12 582 PHE B CA 1
ATOM 9179 C C . PHE B 1 582 ? -13.156 -29.062 -8.406 1 95.12 582 PHE B C 1
ATOM 9181 O O . PHE B 1 582 ? -13.992 -28.516 -7.688 1 95.12 582 PHE B O 1
ATOM 9188 N N . ALA B 1 583 ? -13.438 -29.688 -9.547 1 96.38 583 ALA B N 1
ATOM 9189 C CA . ALA B 1 583 ? -14.828 -29.828 -9.961 1 96.38 583 ALA B CA 1
ATOM 9190 C C . ALA B 1 583 ? -15.648 -30.562 -8.891 1 96.38 583 ALA B C 1
ATOM 9192 O O . ALA B 1 583 ? -16.766 -30.141 -8.57 1 96.38 583 ALA B O 1
ATOM 9193 N N . ASP B 1 584 ? -15.117 -31.594 -8.312 1 94.06 584 ASP B N 1
ATOM 9194 C CA . ASP B 1 584 ? -15.789 -32.375 -7.266 1 94.06 584 ASP B CA 1
ATOM 9195 C C . ASP B 1 584 ? -16.016 -31.516 -6.023 1 94.06 584 ASP B C 1
ATOM 9197 O O . ASP B 1 584 ? -17.078 -31.594 -5.391 1 94.06 584 ASP B O 1
ATOM 9201 N N . CYS B 1 585 ? -15.023 -30.766 -5.719 1 90.62 585 CYS B N 1
ATOM 9202 C CA . CYS B 1 585 ? -15.133 -29.906 -4.551 1 90.62 585 CYS B CA 1
ATOM 9203 C C . CYS B 1 585 ? -16.25 -28.891 -4.723 1 90.62 585 CYS B C 1
ATOM 9205 O O . CYS B 1 585 ? -17.047 -28.672 -3.809 1 90.62 585 CYS B O 1
ATOM 9207 N N . VAL B 1 586 ? -16.312 -28.234 -5.883 1 92.19 586 VAL B N 1
ATOM 9208 C CA . VAL B 1 586 ? -17.312 -27.219 -6.152 1 92.19 586 VAL B CA 1
ATOM 9209 C C . VAL B 1 586 ? -18.703 -27.859 -6.215 1 92.19 586 VAL B C 1
ATOM 9211 O O . VAL B 1 586 ? -19.672 -27.312 -5.688 1 92.19 586 VAL B O 1
ATOM 9214 N N . GLN B 1 587 ? -18.734 -29.031 -6.812 1 91.69 587 GLN B N 1
ATOM 9215 C CA . GLN B 1 587 ? -20.016 -29.719 -6.988 1 91.69 587 GLN B CA 1
ATOM 9216 C C . GLN B 1 587 ? -20.578 -30.188 -5.648 1 91.69 587 GLN B C 1
ATOM 9218 O O . GLN B 1 587 ? -21.797 -30.125 -5.43 1 91.69 587 GLN B O 1
ATOM 9223 N N . SER B 1 588 ? -19.75 -30.641 -4.734 1 85 588 SER B N 1
ATOM 9224 C CA . SER B 1 588 ? -20.203 -31.156 -3.447 1 85 588 SER B CA 1
ATOM 9225 C C . SER B 1 588 ? -20.328 -30.047 -2.412 1 85 588 SER B C 1
ATOM 9227 O O . SER B 1 588 ? -20.672 -30.297 -1.259 1 85 588 SER B O 1
ATOM 9229 N N . SER B 1 589 ? -20.062 -28.891 -2.719 1 73.69 589 SER B N 1
ATOM 9230 C CA . SER B 1 589 ? -20.094 -27.734 -1.819 1 73.69 589 SER B CA 1
ATOM 9231 C C . SER B 1 589 ? -19.125 -27.922 -0.659 1 73.69 589 SER B C 1
ATOM 9233 O O . SER B 1 589 ? -19.422 -27.562 0.477 1 73.69 589 SER B O 1
ATOM 9235 N N . LYS B 1 590 ? -18.094 -28.672 -0.845 1 67.12 590 LYS B N 1
ATOM 9236 C CA . LYS B 1 590 ? -17.047 -28.875 0.15 1 67.12 590 LYS B CA 1
ATOM 9237 C C . LYS B 1 590 ? -16.125 -27.656 0.23 1 67.12 590 LYS B C 1
ATOM 9239 O O . LYS B 1 590 ? -15.133 -27.688 0.961 1 67.12 590 LYS B O 1
ATOM 9244 N N . VAL B 1 591 ? -16.5 -26.656 -0.528 1 69.81 591 VAL B N 1
ATOM 9245 C CA . VAL B 1 591 ? -15.672 -25.453 -0.546 1 69.81 591 VAL B CA 1
ATOM 9246 C C . VAL B 1 591 ? -16.375 -24.344 0.227 1 69.81 591 VAL B C 1
ATOM 9248 O O . VAL B 1 591 ? -17.594 -24.188 0.144 1 69.81 591 VAL B O 1
ATOM 9251 N N . ARG B 1 592 ? -15.617 -23.906 1.259 1 65.31 592 ARG B N 1
ATOM 9252 C CA . ARG B 1 592 ? -16.141 -22.766 2 1 65.31 592 ARG B CA 1
ATOM 9253 C C . ARG B 1 592 ? -15.289 -21.516 1.778 1 65.31 592 ARG B C 1
ATOM 9255 O O . ARG B 1 592 ? -14.062 -21.578 1.841 1 65.31 592 ARG B O 1
ATOM 9262 N N . PRO B 1 593 ? -16.031 -20.484 1.379 1 62.66 593 PRO B N 1
ATOM 9263 C CA . PRO B 1 593 ? -15.219 -19.266 1.306 1 62.66 593 PRO B CA 1
ATOM 9264 C C . PRO B 1 593 ? -14.531 -18.938 2.629 1 62.66 593 PRO B C 1
ATOM 9266 O O . PRO B 1 593 ? -15.062 -19.25 3.699 1 62.66 593 PRO B O 1
ATOM 9269 N N . PRO B 1 594 ? -13.234 -18.469 2.518 1 61.41 594 PRO B N 1
ATOM 9270 C CA . PRO B 1 594 ? -12.617 -18.047 3.775 1 61.41 594 PRO B CA 1
ATOM 9271 C C . PRO B 1 594 ? -13.477 -17.047 4.547 1 61.41 594 PRO B C 1
ATOM 9273 O O . PRO B 1 594 ? -14.102 -16.172 3.947 1 61.41 594 PRO B O 1
ATOM 9276 N N . LEU B 1 595 ? -13.695 -17.172 5.84 1 55.12 595 LEU B N 1
ATOM 9277 C CA . LEU B 1 595 ? -14.398 -16.312 6.781 1 55.12 595 LEU B CA 1
ATOM 9278 C C . LEU B 1 595 ? -15.906 -16.484 6.648 1 55.12 595 LEU B C 1
ATOM 9280 O O . LEU B 1 595 ? -16.672 -15.625 7.105 1 55.12 595 LEU B O 1
ATOM 9284 N N . SER B 1 596 ? -16.344 -17.531 5.793 1 53.66 596 SER B N 1
ATOM 9285 C CA . SER B 1 596 ? -17.781 -17.766 5.707 1 53.66 596 SER B CA 1
ATOM 9286 C C . SER B 1 596 ? -18.328 -18.359 7 1 53.66 596 SER B C 1
ATOM 9288 O O . SER B 1 596 ? -17.719 -19.266 7.57 1 53.66 596 SER B O 1
ATOM 9290 N N . THR B 1 597 ? -18.938 -17.531 7.906 1 46.12 597 THR B N 1
ATOM 9291 C CA . THR B 1 597 ? -19.641 -18.031 9.086 1 46.12 597 THR B CA 1
ATOM 9292 C C . THR B 1 597 ? -20.953 -18.688 8.688 1 46.12 597 THR B C 1
ATOM 9294 O O . THR B 1 597 ? -21.625 -18.25 7.742 1 46.12 597 THR B O 1
#

pLDDT: mean 71.11, std 31.73, range [13.8, 98.5]

Secondary structure (DSSP, 8-state):
------------------TTSGGGGGGSGGGGGGG-----------------------S-SS-------------------------------------------------------------------------S----HHHHHHHHHHHHH-B--BTTB--BSTTHHHHHHH-TT-HHHHHHHHHHHHHHHHHHHT-HHHHHHHHHHHHHHHHHHHHHTTSHHHHTSHHHHHHHHHHHHHHHHHS-HHHHHHHHHHHHHHHHHHGGGGGGSHHHHHHHHHHHHHHHHHHHHHT-PPPHHHHHHHHHHHTTS-TT-HHHHHHHHHHHHHHHHHHH-TT---SB--TTSS------------HHHHHHHHHHHHHHHHHHHHHHHTS-GGG--EEEE-SS--TTT-SSSEEEE-SSHHHHHHHHHHHHHHHHHHHHHHHHHHHHHHH-HHHHHHTTHHHHHHHHHHHHHHHHHHHHHHHHHHTTSS--GGGGTPPP--THHHHHH---TT----THHHHHHHH-TTS-------HHHHHHHHHHHHHHHHT-TT--HHHHHHHHHHHHHHHHHH--HHHHHHHHHHHTT-B--TT--/------------------TTSGGGGGGSGGGGGG------------------------S-SS-------------------------------------------------------------------------S----HHHHHHHHHHHHH-B--BTTB--BSTTHHHHHHH-TT-HHHHHHHHHHHHHHHHHHHT-HHHHHHHHHHHHHHHHHHHHHHTSHHHHTSHHHHHHHHHHHHHHHHHS-HHHHHHHHHHHHHHHHHHGGGGGGSHHHHHHHHHHHHHHHHHHHHHT-PPPHHHHHHHHHHHTTS-TT-HHHHHHHHHHHHHHHHHHH-TT---SB--TTS-------------HHHHHHHHHHHHHHHHHHHHHHHTS-GGG--EEEE-SS--TTT-STTEEEE-SSHHHHHHHHHHHHHHHHHHHHHHHHHHHHHHH-HHHHHHTTHHHHHHHHHHHHHHHHHHHHHHHHHHTTSS--GGGGTPPP--THHHHHH---TT----THHHHHHHH-TTS-------HHHHHHHHHHHHHHHHT-TT--HHHHHHHHHHHHHHHHHH--HHHHHHHHHHHTT-B--TT--

Foldseek 3Di:
DDDDPPDDDDDDDPPPPCPPPDVPPPVPPVPPDPPPPDPDDDDDDDDPDPPPPCPPPPLPADPDDQPPPPPPPDPDDDDPPCPDDDDDDDDDDYDYDDDDDDDDDDDDDDDDDDDDDDDDDDPDDDDDPPPPPPPPPPPDLLVQLLLQLQQAAWFADDPPFLTGCNCVLVCLQPPPPLLLLSLLSSLQSLLQVCLQVVPVVSPVVSVVSLVVSSVVLSVLCVDLVSLQDPSNLVSLVSVLLSCQQPNDVVSNLSSLVVSLVSLLSNALVLLVDPSSLSSLLNSLLVQLLSCQQFQAARDPSSVVSVVSSPVVDDCLPLLNLLSVLSNQLSVLSCVQPVVGDHQLDDVPPPVVPPCPVSPQDPPVNLVVSLVSLVCSLVVLVVSQVPDDPLLDWDKAFAPDDDVLQAPPGIATAHQTLSSLLSVLSNLLSNLSSLLSNLLSLVSCCVNPVCVNPVVPCVVVNVVSLVVNVVSLNNLRRHLNVLQVVDARNNLVVDDQPPCVSSVVPPPPPPPCPDPVSVVCCVVVPPNPSSSSSNNLVSLVSNLSSLLSSLQDPSDDPSSLVSSLSSLVVSCSNRSRVVSNVSSVSSVVSSGHDPSRD/DDDDDDDDPDPPDPPPPCPPPPPPPPVPPVPPDPDDDDDDDDDDDDDPDPPPPPPPPPLPADPDDQPPPPPPPPPDDDDDPPPDDDDDDDDDDDDDDDDDYDYDDDDDDDDDDDDDDDPPPDPDDDDDPPPPPPPPPPPDLLVQLLLQLQQAAWFADDPPFLTGCNCVLVCLQPPPPLLLLSLLSSLQSLLQVCLQVVPVVSPVVSVVSLVVSSVVLSVLCVDLVSLQDPSNLVSLVSVLLSCQQPNDVVSNLSSLVVSLVSLLSNALVLLVDPSSLSSLLNSLLVQLLSCQQFQAARDPSSVVRVVSSPVVDDCLPLLNLLSVLSNQLSVLSCVQPVPGDHQQQPPPPPVVVPCPVSPQDPPVNLVVSLVSLVCSLVVLVVSQVPDDPLLDWDKAFAPDDDVLQAPPGIATAHQTLSSLLSLLSNLLSNLSSLLSNLLSLVSCCVNPVCVNPVVPCVVVNVVSLVVNVVSLNNLRRHLNVLQVVDARNNLVVDDQPPCVSSVVPPPPPPPPPDPVSVVCCVVVPPNPSSSSSNNLVSLVSNLSSLLSSLQDPSDDPSSLVSSLSSLVVSCSNRSRVVSNVSSVSSVVSSGHDPSRD

Organism: Aspergillus oryzae (strain ATCC 42149 / RIB 40) (NCBI:txid510516)

Sequence (1194 aa):
MGQQCPGYRDPTSLIFRDESSQVGDKVRARITKRDASRGHTPGSVGPSQGAGLQVELEQGLLNEDPVFTDHSQSIVGNDALQVNNTSPDFNNASSNALERGTSSSRCELGSENVGNDEQDRAEGKGPDNQKAIPPPFALPLDMIGLNYFLAHYVVRQSPPSPGFLDYVPSILTLDDENEILQGAILAVGFAGLAHRTCQVDLRCRSRAMYTRTIKRMNKALTDPQTARRHSTIVTVLVLSLYEFGESSLNGWDQHIQGATSLLRLRGKAQFTTPIGLQIFKDIFSHLLMNCLRMGSAIPSPLRMIRAEAAKAISASDPYWVASSGLVEIMDLYSQILPGGFDFIHSSEAVSNGTGATERQLPIDELERYLSQALDIDHRLESRFSECSPEWQFTVMQLTSPDPTRVHGDAYHSYHDAGIVGVWNDMRTCRVLANHAICHLLLRGAKSDPSWFFSKNYTDQLQETSRTMRQIRDDILASVPQQMSYFPFPAQAQLEPVNLEQYFNQMTVPGTKWSDDSWATFNSSPGFEHSTYTGAGVGAYFASWMLLLAGCMHTNSEDTRQWIVAQLRHISLQSGLAQADFFADCVQSSKVRPPLSTMGQQCPGYRDPTSLIFRDESSQVGDKVRARITKRDASRGHTPGSVGPSQGAGLQVELEQGLLNEDPVFTDHSQSIVGNDALQVNNTSPDFNNASSNALERGTSSSRCELGSENVGNDEQDRAEGKGPDNQKAIPPPFALPLDMIGLNYFLAHYVVRQSPPSPGFLDYVPSILTLDDENEILQGAILAVGFAGLAHRTCQVDLRCRSRAMYTRTIKRMNKALTDPQTARRHSTIVTVLVLSLYEFGESSLNGWDQHIQGATSLLRLRGKAQFTTPIGLQIFKDIFSHLLMNCLRMGSAIPSPLRMIRAEAAKAISASDPYWVASSGLVEIMDLYSQILPGGFDFIHSSEAVSNGTGATERQLPIDELERYLSQALDIDHRLESRFSECSPEWQFTVMQLTSPDPTRVHGDAYHSYHDAGIVGVWNDMRTCRVLANHAICHLLLRGAKSDPSWFFSKNYTDQLQETSRTMRQIRDDILASVPQQMSYFPFPAQAQLEPVNLEQYFNQMTVPGTKWSDDSWATFNSSPGFEHSTYTGAGVGAYFASWMLLLAGCMHTNSEDTRQWIVAQLRHISLQSGLAQADFFADCVQSSKVRPPLST

Radius of gyration: 42.31 Å; Cα contacts (8 Å, |Δi|>4): 1293; chains: 2; bounding box: 102×176×139 Å

Nearest PDB structures (foldseek):
  7ue2-assembly1_A  TM=2.119E-01  e=4.484E-01  synthetic construct
  8gs2-assembly1_B  TM=3.382E-01  e=4.236E+00  Desulfonema ishimotonii
  7b6h-assembly1_A  TM=2.615E-01  e=5.388E+00  Drosophila melanogaster
  4u1d-assembly3_A  TM=1.036E-01  e=7.426E+00  Saccharomyces cerevisiae S288C
  8gs2-assembly1_B  TM=3.391E-01  e=2.742E+00  Desulfonema ishimotonii